Protein AF-A0A7Y4VNC3-F1 (afdb_monomer_lite)

pLDDT: mean 85.97, std 20.4, range [22.33, 98.94]

Radius of gyration: 49.37 Å; chains: 1; bounding box: 146×61×172 Å

Foldseek 3Di:
DDDDDDDDPDDDDDDDDDDDDDDDDDDDDDDDDDDDDDDDDDDDDDDPPPPDPDDDDFALLLLLLCLLLQLLLQFFQALLLLLLLLQLLLLQLLQLLCLDPAFFFRDFDQHHAHDPDSRLLSSLLSLLLSLLSQCVSCVVGNCNVVSNVSSVVSCVVSPHDNPPQACDDRGSNNNSNRSNVRSVVCVCVQQQVVVVPSDDDPDDFPFEADALPFFFQPRGPFLFFAHWHAFPWAAGQQGRTDPPRTDAARNLQLLSGDALFQDPVQWDWDDDPRDIQTAGVDPDAFQGFPDPSNVVLQVLLLLLLVLLLLLFLPPPDKDFQAQCQADPDDALDRPDRGDQAQPLPRHGIDTDIGRRNLVLLLLLQVLSQHNSGSHLLSVLVVVVSCLLPDPLAQQDFLQDDDGDDSSRSSSLLSNLSSSLLNVLSNNQSSQLSVSNGYWSLNNLSHLQVQAEDDDPVDFSHDVSHHHDDPPFKDFAAPVQCPVPHQCVVVCPDVRVRHRGIKGWGQQDCVQAPDQLAGGSGTGIDGSSNDAFQDASNPRERSTGPAADSSLQSQLLSQLQVCNGRSHQFRRSQKDKDKDAAQRHRDSHGGPNHIDINIGRGSVSVSVSSLVSCSSRRTYGSSNRSVSNVNSNVSSVSSSVQSVCSVRQQNFWAFQPPPLQAHASHTDDDPVRRQPDDRTHSHHQFPDSVDNQADQPHDAPAPPPHNRNSPPERWHWWAFQQPQQAAHAPHTDIHPRHDFNDDGTHRHHQFPDSPDNQQDQQHDAPEPPPHNRNSPQERWYWWAFQQPALAEHAPDIDIDPHHDFPPRGTHHYHQFDDSPDNQQDAPHDADPPQGNSNSPPDHRPDDPDDDDDDDDDDDDDDDDDDDDDDDDDYDDDDDDDDDDDDDDDD

Structure (mmCIF, N/CA/C/O backbone):
data_AF-A0A7Y4VNC3-F1
#
_entry.id   AF-A0A7Y4VNC3-F1
#
loop_
_atom_site.group_PDB
_atom_site.id
_atom_site.type_symbol
_atom_site.label_atom_id
_atom_site.label_alt_id
_atom_site.label_comp_id
_atom_site.label_asym_id
_atom_site.label_entity_id
_atom_site.label_seq_id
_atom_site.pdbx_PDB_ins_code
_atom_site.Cartn_x
_atom_site.Cartn_y
_atom_site.Cartn_z
_atom_site.occupancy
_atom_site.B_iso_or_equiv
_atom_site.auth_seq_id
_atom_site.auth_comp_id
_atom_site.auth_asym_id
_atom_site.auth_atom_id
_atom_site.pdbx_PDB_model_num
ATOM 1 N N . MET A 1 1 ? -27.528 17.529 -19.763 1.00 24.55 1 MET A N 1
ATOM 2 C CA . MET A 1 1 ? -28.792 16.781 -19.972 1.00 24.55 1 MET A CA 1
ATOM 3 C C . MET A 1 1 ? -28.430 15.311 -20.079 1.00 24.55 1 MET A C 1
ATOM 5 O O . MET A 1 1 ? -27.356 15.032 -20.592 1.00 24.55 1 MET A O 1
ATOM 9 N N . PHE A 1 2 ? -29.265 14.407 -19.570 1.00 22.33 2 PHE A N 1
ATOM 10 C CA . PHE A 1 2 ? -28.994 12.967 -19.600 1.00 22.33 2 PHE A CA 1
ATOM 11 C C . PHE A 1 2 ? -29.253 12.367 -20.986 1.00 22.33 2 PHE A C 1
ATOM 13 O O . PHE A 1 2 ? -30.272 12.679 -21.593 1.00 22.33 2 PHE A O 1
ATOM 20 N N . GLU A 1 3 ? -28.413 11.419 -21.394 1.00 24.31 3 GLU A N 1
ATOM 21 C CA . GLU A 1 3 ? -28.869 10.055 -21.694 1.00 24.31 3 GLU A CA 1
ATOM 22 C C . GLU A 1 3 ? -27.685 9.091 -21.522 1.00 24.31 3 GLU A C 1
ATOM 24 O O . GLU A 1 3 ? -26.582 9.361 -21.992 1.00 24.31 3 GLU A O 1
ATOM 29 N N . GLY A 1 4 ? -27.888 8.004 -20.775 1.00 24.67 4 GLY A N 1
ATOM 30 C CA . GLY A 1 4 ? -26.843 7.035 -20.436 1.00 24.67 4 GLY A CA 1
ATOM 31 C C . GLY A 1 4 ? -27.153 5.656 -21.007 1.00 24.67 4 GLY A C 1
ATOM 32 O O . GLY A 1 4 ? -28.317 5.280 -21.120 1.00 24.67 4 GLY A O 1
ATOM 33 N N . ASN A 1 5 ? -26.114 4.893 -21.350 1.00 24.11 5 ASN A N 1
ATOM 34 C CA . ASN A 1 5 ? -26.252 3.494 -21.754 1.00 24.11 5 ASN A CA 1
ATOM 35 C C . ASN A 1 5 ? -24.972 2.702 -21.434 1.00 24.11 5 ASN A C 1
ATOM 37 O O . ASN A 1 5 ? -24.007 2.714 -22.197 1.00 24.11 5 ASN A O 1
ATOM 41 N N . ARG A 1 6 ? -24.977 1.984 -20.306 1.00 30.58 6 ARG A N 1
ATOM 42 C CA . ARG A 1 6 ? -24.095 0.836 -20.049 1.00 30.58 6 ARG A CA 1
ATOM 43 C C . ARG A 1 6 ? -24.941 -0.264 -19.409 1.00 30.58 6 ARG A C 1
ATOM 45 O O . ARG A 1 6 ? -25.546 -0.045 -18.366 1.00 30.58 6 ARG A O 1
ATOM 52 N N . HIS A 1 7 ? -25.009 -1.423 -20.058 1.00 23.95 7 HIS A N 1
ATOM 53 C CA . HIS A 1 7 ? -25.652 -2.611 -19.499 1.00 23.95 7 HIS A CA 1
ATOM 54 C C . HIS A 1 7 ? -24.724 -3.282 -18.472 1.00 23.95 7 HIS A C 1
ATOM 56 O O . HIS A 1 7 ? -23.534 -3.420 -18.760 1.00 23.95 7 HIS A O 1
ATOM 62 N N . PRO A 1 8 ? -25.246 -3.763 -17.330 1.00 30.05 8 PRO A N 1
ATOM 63 C CA . PRO A 1 8 ? -24.545 -4.721 -16.488 1.00 30.05 8 PRO A CA 1
ATOM 64 C C . PRO A 1 8 ? -24.832 -6.159 -16.961 1.00 30.05 8 PRO A C 1
ATOM 66 O O . PRO A 1 8 ? -25.956 -6.644 -16.846 1.00 30.05 8 PRO A O 1
ATOM 69 N N . GLU A 1 9 ? -23.810 -6.863 -17.448 1.00 26.86 9 GLU A N 1
ATOM 70 C CA . GLU A 1 9 ? -23.831 -8.321 -17.642 1.00 26.86 9 GLU A CA 1
ATOM 71 C C . GLU A 1 9 ? -22.662 -8.963 -16.883 1.00 26.86 9 GLU A C 1
ATOM 73 O O . GLU A 1 9 ? -21.541 -8.932 -17.377 1.00 26.86 9 GLU A O 1
ATOM 78 N N . ALA A 1 10 ? -22.927 -9.532 -15.695 1.00 24.55 10 ALA A N 1
ATOM 79 C CA . ALA A 1 10 ? -22.166 -10.630 -15.062 1.00 24.55 10 ALA A CA 1
ATOM 80 C C . ALA A 1 10 ? -22.683 -10.928 -13.633 1.00 24.55 10 ALA A C 1
ATOM 82 O O . ALA A 1 10 ? -22.007 -10.653 -12.646 1.00 24.55 10 ALA A O 1
ATOM 83 N N . ALA A 1 11 ? -23.877 -11.514 -13.492 1.00 24.70 11 ALA A N 1
ATOM 84 C CA . ALA A 1 11 ? -24.346 -12.024 -12.198 1.00 24.70 11 ALA A CA 1
ATOM 85 C C . ALA A 1 11 ? -25.182 -13.307 -12.347 1.00 24.70 11 ALA A C 1
ATOM 87 O O . ALA A 1 11 ? -25.932 -13.463 -13.306 1.00 24.70 11 ALA A O 1
ATOM 88 N N . ALA A 1 12 ? -25.063 -14.197 -11.355 1.00 26.09 12 ALA A N 1
ATOM 89 C CA . ALA A 1 12 ? -25.867 -15.406 -11.141 1.00 26.09 12 ALA A CA 1
ATOM 90 C C . ALA A 1 12 ? -25.872 -16.494 -12.249 1.00 26.09 12 ALA A C 1
ATOM 92 O O . ALA A 1 12 ? -26.830 -16.647 -13.006 1.00 26.09 12 ALA A O 1
ATOM 93 N N . GLN A 1 13 ? -24.896 -17.409 -12.183 1.00 24.08 13 GLN A N 1
ATOM 94 C CA . GLN A 1 13 ? -25.158 -18.843 -12.404 1.00 24.08 13 GLN A CA 1
ATOM 95 C C . GLN A 1 13 ? -24.577 -19.682 -11.256 1.00 24.08 13 GLN A C 1
ATOM 97 O O . GLN A 1 13 ? -23.466 -20.199 -11.335 1.00 24.08 13 GLN A O 1
ATOM 102 N N . THR A 1 14 ? -25.343 -19.837 -10.176 1.00 28.67 14 THR A N 1
ATOM 103 C CA . THR A 1 14 ? -25.040 -20.791 -9.101 1.00 28.67 14 THR A CA 1
ATOM 104 C C . THR A 1 14 ? -25.665 -22.153 -9.413 1.00 28.67 14 THR A C 1
ATOM 106 O O . THR A 1 14 ? -26.882 -22.295 -9.538 1.00 28.67 14 THR A O 1
ATOM 109 N N . GLY A 1 15 ? -24.826 -23.181 -9.558 1.00 24.31 15 GLY A N 1
ATOM 110 C CA . GLY A 1 15 ? -25.277 -24.552 -9.803 1.00 24.31 15 GLY A CA 1
ATOM 111 C C . GLY A 1 15 ? -25.957 -25.153 -8.571 1.00 24.31 15 GLY A C 1
ATOM 112 O O . GLY A 1 15 ? -25.339 -25.278 -7.517 1.00 24.31 15 GLY A O 1
ATOM 113 N N . SER A 1 16 ? -27.225 -25.552 -8.695 1.00 25.28 16 SER A N 1
ATOM 114 C CA . SER A 1 16 ? -27.962 -26.176 -7.591 1.00 25.28 16 SER A CA 1
ATOM 115 C C . SER A 1 16 ? -27.508 -27.619 -7.347 1.00 25.28 16 SER A C 1
ATOM 117 O O . SER A 1 16 ? -27.632 -28.476 -8.223 1.00 25.28 16 SER A O 1
ATOM 119 N N . ILE A 1 17 ? -27.066 -27.903 -6.119 1.00 26.75 17 ILE A N 1
ATOM 120 C CA . ILE A 1 17 ? -27.063 -29.253 -5.545 1.00 26.75 17 ILE A CA 1
ATOM 121 C C . ILE A 1 17 ? -28.305 -29.358 -4.650 1.00 26.75 17 ILE A C 1
ATOM 123 O O . ILE A 1 17 ? -28.565 -28.483 -3.826 1.00 26.75 17 ILE A O 1
ATOM 127 N N . GLY A 1 18 ? -29.129 -30.380 -4.884 1.00 23.20 18 GLY A N 1
ATOM 128 C CA . GLY A 1 18 ? -30.509 -30.414 -4.391 1.00 23.20 18 GLY A CA 1
ATOM 129 C C . GLY A 1 18 ? -30.670 -30.808 -2.920 1.00 23.20 18 GLY A C 1
ATOM 130 O O . GLY A 1 18 ? -29.972 -31.689 -2.420 1.00 23.20 18 GLY A O 1
ATOM 131 N N . SER A 1 19 ? -31.673 -30.221 -2.260 1.00 26.14 19 SER A N 1
ATOM 132 C CA . SER A 1 19 ? -32.228 -30.727 -1.000 1.00 26.14 19 SER A CA 1
ATOM 133 C C . SER A 1 19 ? -33.442 -31.641 -1.244 1.00 26.14 19 SER A C 1
ATOM 135 O O . SER A 1 19 ? -33.963 -31.751 -2.358 1.00 26.14 19 SER A O 1
ATOM 137 N N . ILE A 1 20 ? -33.848 -32.374 -0.206 1.00 26.73 20 ILE A N 1
ATOM 138 C CA . ILE A 1 20 ? -34.813 -33.477 -0.300 1.00 26.73 20 ILE A CA 1
ATOM 139 C C . ILE A 1 20 ? -36.268 -32.979 -0.216 1.00 26.73 20 ILE A C 1
ATOM 141 O O . ILE A 1 20 ? -36.568 -31.931 0.345 1.00 26.73 20 ILE A O 1
ATOM 145 N N . GLN A 1 21 ? -37.166 -33.763 -0.815 1.00 26.50 21 GLN A N 1
ATOM 146 C CA . GLN A 1 21 ? -38.610 -33.543 -0.917 1.00 26.50 21 GLN A CA 1
ATOM 147 C C . GLN A 1 21 ? -39.299 -33.197 0.416 1.00 26.50 21 GLN A C 1
ATOM 149 O O . GLN A 1 21 ? -39.170 -33.943 1.383 1.00 26.50 21 GLN A O 1
ATOM 154 N N . ASP A 1 22 ? -40.210 -32.220 0.380 1.00 27.12 22 ASP A N 1
ATOM 155 C CA . ASP A 1 22 ? -41.501 -32.341 1.072 1.00 27.12 22 ASP A CA 1
ATOM 156 C C . ASP A 1 22 ? -42.637 -31.745 0.207 1.00 27.12 22 ASP A C 1
ATOM 158 O O . ASP A 1 22 ? -42.393 -31.042 -0.778 1.00 27.12 22 ASP A O 1
ATOM 162 N N . THR A 1 23 ? -43.892 -32.103 0.490 1.00 28.17 23 THR A N 1
ATOM 163 C CA . THR A 1 23 ? -45.003 -32.048 -0.473 1.00 28.17 23 THR A CA 1
ATOM 164 C C . THR A 1 23 ? -46.252 -31.324 0.047 1.00 28.17 23 THR A C 1
ATOM 166 O O . THR A 1 23 ? -47.123 -31.903 0.694 1.00 28.17 23 THR A O 1
ATOM 169 N N . ALA A 1 24 ? -46.432 -30.061 -0.356 1.00 28.58 24 ALA A N 1
ATOM 170 C CA . ALA A 1 24 ? -47.637 -29.277 -0.060 1.00 28.58 24 ALA A CA 1
ATOM 171 C C . ALA A 1 24 ? -48.370 -28.822 -1.340 1.00 28.58 24 ALA A C 1
ATOM 173 O O . ALA A 1 24 ? -47.910 -27.965 -2.090 1.00 28.58 24 ALA A O 1
ATOM 174 N N . ARG A 1 25 ? -49.560 -29.384 -1.598 1.00 29.80 25 ARG A N 1
ATOM 175 C CA . ARG A 1 25 ? -50.390 -29.049 -2.774 1.00 29.80 25 ARG A CA 1
ATOM 176 C C . ARG A 1 25 ? -51.212 -27.770 -2.564 1.00 29.80 25 ARG A C 1
ATOM 178 O O . ARG A 1 25 ? -52.065 -27.754 -1.678 1.00 29.80 25 ARG A O 1
ATOM 185 N N . ARG A 1 26 ? -51.160 -26.815 -3.504 1.00 29.42 26 ARG A N 1
ATOM 186 C CA . ARG A 1 26 ? -52.318 -25.957 -3.862 1.00 29.42 26 ARG A CA 1
ATOM 187 C C . ARG A 1 26 ? -52.455 -25.816 -5.386 1.00 29.42 26 ARG A C 1
ATOM 189 O O . ARG A 1 26 ? -51.503 -26.037 -6.124 1.00 29.42 26 ARG A O 1
ATOM 196 N N . ARG A 1 27 ? -53.685 -25.570 -5.859 1.00 30.06 27 ARG A N 1
ATOM 197 C CA . ARG A 1 27 ? -54.070 -25.562 -7.288 1.00 30.06 27 ARG A CA 1
ATOM 198 C C . ARG A 1 27 ? -54.079 -24.140 -7.880 1.00 30.06 27 ARG A C 1
ATOM 200 O O . ARG A 1 27 ? -54.350 -23.201 -7.133 1.00 30.06 27 ARG A O 1
ATOM 207 N N . PRO A 1 28 ? -53.874 -23.984 -9.204 1.00 32.22 28 PRO A N 1
ATOM 208 C CA . PRO A 1 28 ? -53.891 -22.686 -9.880 1.00 32.22 28 PRO A CA 1
ATOM 209 C C . PRO A 1 28 ? -55.312 -22.145 -10.128 1.00 32.22 28 PRO A C 1
ATOM 211 O O . PRO A 1 28 ? -56.303 -22.877 -10.055 1.00 32.22 28 PRO A O 1
ATOM 214 N N . ARG A 1 29 ? -55.391 -20.866 -10.518 1.00 29.77 29 ARG A N 1
ATOM 215 C CA . ARG A 1 29 ? -56.527 -20.271 -11.242 1.00 29.77 29 ARG A CA 1
ATOM 216 C C . ARG A 1 29 ? -56.027 -19.681 -12.561 1.00 29.77 29 ARG A C 1
ATOM 218 O O . ARG A 1 29 ? -55.052 -18.940 -12.560 1.00 29.77 29 ARG A O 1
ATOM 225 N N . ASN A 1 30 ? -56.721 -19.981 -13.657 1.00 28.50 30 ASN A N 1
ATOM 226 C CA . ASN A 1 30 ? -56.401 -19.452 -14.984 1.00 28.50 30 ASN A CA 1
ATOM 227 C C . ASN A 1 30 ? -57.133 -18.122 -15.243 1.00 28.50 30 ASN A C 1
ATOM 229 O O . ASN A 1 30 ? -58.303 -17.984 -14.889 1.00 28.50 30 ASN A O 1
ATOM 233 N N . GLY A 1 31 ? -56.469 -17.207 -15.951 1.00 26.42 31 GLY A N 1
ATOM 234 C CA . GLY A 1 31 ? -57.054 -16.080 -16.692 1.00 26.42 31 GLY A CA 1
ATOM 235 C C . GLY A 1 31 ? -56.472 -16.084 -18.112 1.00 26.42 31 GLY A C 1
ATOM 236 O O . GLY A 1 31 ? -55.357 -16.567 -18.296 1.00 26.42 31 GLY A O 1
ATOM 237 N N . VAL A 1 32 ? -57.233 -15.669 -19.134 1.00 29.08 32 VAL A N 1
ATOM 238 C CA . VAL A 1 32 ? -56.966 -16.083 -20.529 1.00 29.08 32 VAL A CA 1
ATOM 239 C C . VAL A 1 32 ? -57.102 -14.942 -21.550 1.00 29.08 32 VAL A C 1
ATOM 241 O O . VAL A 1 32 ? -58.185 -14.383 -21.686 1.00 29.08 32 VAL A O 1
ATOM 244 N N . ALA A 1 33 ? -56.043 -14.765 -22.362 1.00 28.47 33 ALA A N 1
ATOM 245 C CA . ALA A 1 33 ? -56.023 -14.141 -23.704 1.00 28.47 33 ALA A CA 1
ATOM 246 C C . ALA A 1 33 ? -56.312 -12.611 -23.792 1.00 28.47 33 ALA A C 1
ATOM 248 O O . ALA A 1 33 ? -56.729 -12.021 -22.798 1.00 28.47 33 ALA A O 1
ATOM 249 N N . PRO A 1 34 ? -56.110 -11.941 -24.961 1.00 37.88 34 PRO A N 1
ATOM 250 C CA . PRO A 1 34 ? -55.629 -12.439 -26.263 1.00 37.88 34 PRO A CA 1
ATOM 251 C C . PRO A 1 34 ? -54.383 -11.726 -26.846 1.00 37.88 34 PRO A C 1
ATOM 253 O O . PRO A 1 34 ? -53.958 -10.672 -26.386 1.00 37.88 34 PRO A O 1
ATOM 256 N N . GLY A 1 35 ? -53.788 -12.328 -27.886 1.00 27.44 35 GLY A N 1
ATOM 257 C CA . GLY A 1 35 ? -52.511 -11.898 -28.480 1.00 27.44 35 GLY A CA 1
ATOM 258 C C . GLY A 1 35 ? -52.586 -10.841 -29.597 1.00 27.44 35 GLY A C 1
ATOM 259 O O . GLY A 1 35 ? -53.646 -10.312 -29.930 1.00 27.44 35 GLY A O 1
ATOM 260 N N . ARG A 1 36 ? -51.428 -10.570 -30.221 1.00 28.95 36 ARG A N 1
ATOM 261 C CA . ARG A 1 36 ? -51.268 -9.713 -31.413 1.00 28.95 36 ARG A CA 1
ATOM 262 C C . ARG A 1 36 ? -50.468 -10.405 -32.526 1.00 28.95 36 ARG A C 1
ATOM 264 O O . ARG A 1 36 ? -49.797 -11.408 -32.309 1.00 28.95 36 ARG A O 1
ATOM 271 N N . VAL A 1 37 ? -50.604 -9.870 -33.738 1.00 28.20 37 VAL A N 1
ATOM 272 C CA . VAL A 1 37 ? -50.203 -10.495 -35.010 1.00 28.20 37 VAL A CA 1
ATOM 273 C C . VAL A 1 37 ? -48.730 -10.236 -35.346 1.00 28.20 37 VAL A C 1
ATOM 275 O O . VAL A 1 37 ? -48.290 -9.088 -35.329 1.00 28.20 37 VAL A O 1
ATOM 278 N N . ARG A 1 38 ? -47.987 -11.276 -35.756 1.00 26.34 38 ARG A N 1
ATOM 279 C CA . ARG A 1 38 ? -46.685 -11.115 -36.430 1.00 26.34 38 ARG A CA 1
ATOM 280 C C . ARG A 1 38 ? -46.893 -10.585 -37.854 1.00 26.34 38 ARG A C 1
ATOM 282 O O . ARG A 1 38 ? -47.507 -11.263 -38.673 1.00 26.34 38 ARG A O 1
ATOM 289 N N . ARG A 1 39 ? -46.324 -9.418 -38.170 1.00 26.80 39 ARG A N 1
ATOM 290 C CA . ARG A 1 39 ? -45.979 -9.040 -39.551 1.00 26.80 39 ARG A CA 1
ATOM 291 C C . ARG A 1 39 ? -44.503 -9.349 -39.773 1.00 26.80 39 ARG A C 1
ATOM 293 O O . ARG A 1 39 ? -43.682 -8.983 -38.941 1.00 26.80 39 ARG A O 1
ATOM 300 N N . VAL A 1 40 ? -44.180 -10.002 -40.885 1.00 28.06 40 VAL A N 1
ATOM 301 C CA . VAL A 1 40 ? -42.797 -10.132 -41.358 1.00 28.06 40 VAL A CA 1
ATOM 302 C C . VAL A 1 40 ? -42.492 -8.918 -42.229 1.00 28.06 40 VAL A C 1
ATOM 304 O O . VAL A 1 40 ? -43.261 -8.611 -43.139 1.00 28.06 40 VAL A O 1
ATOM 307 N N . VAL A 1 41 ? -41.382 -8.241 -41.948 1.00 28.94 41 VAL A N 1
ATOM 308 C CA . VAL A 1 41 ? -40.790 -7.225 -42.822 1.00 28.94 41 VAL A CA 1
ATOM 309 C C . VAL A 1 41 ? -39.348 -7.649 -43.057 1.00 28.94 41 VAL A C 1
ATOM 311 O O . VAL A 1 41 ? -38.546 -7.665 -42.129 1.00 28.94 41 VAL A O 1
ATOM 314 N N . THR A 1 42 ? -39.032 -8.039 -44.287 1.00 30.05 42 THR A N 1
ATOM 315 C CA . THR A 1 42 ? -37.656 -8.290 -44.721 1.00 30.05 42 THR A CA 1
ATOM 316 C C . THR A 1 42 ? -36.964 -6.952 -44.952 1.00 30.05 42 THR A C 1
ATOM 318 O O . THR A 1 42 ? -37.281 -6.266 -45.924 1.00 30.05 42 THR A O 1
ATOM 321 N N . LEU A 1 43 ? -36.034 -6.583 -44.071 1.00 28.20 43 LEU A N 1
ATOM 322 C CA . LEU A 1 43 ? -35.100 -5.487 -44.322 1.00 28.20 43 LEU A CA 1
ATOM 323 C C . LEU A 1 43 ? -33.849 -6.044 -45.008 1.00 28.20 43 LEU A C 1
ATOM 325 O O . LEU A 1 43 ? -33.238 -6.991 -44.514 1.00 28.20 43 LEU A O 1
ATOM 329 N N . THR A 1 44 ? -33.467 -5.455 -46.138 1.00 31.27 44 THR A N 1
ATOM 330 C CA . THR A 1 44 ? -32.206 -5.769 -46.816 1.00 31.27 44 THR A CA 1
ATOM 331 C C . THR A 1 44 ? -31.058 -5.146 -46.026 1.00 31.27 44 THR A C 1
ATOM 333 O O . THR A 1 44 ? -31.029 -3.929 -45.848 1.00 31.27 44 THR A O 1
ATOM 336 N N . GLY A 1 45 ? -30.129 -5.962 -45.527 1.00 28.61 45 GLY A N 1
ATOM 337 C CA . GLY A 1 45 ? -28.998 -5.475 -44.739 1.00 28.61 45 GLY A CA 1
ATOM 338 C C . GLY A 1 45 ? -27.973 -4.738 -45.600 1.00 28.61 45 GLY A C 1
ATOM 339 O O . GLY A 1 45 ? -27.351 -5.346 -46.466 1.00 28.61 45 GLY A O 1
ATOM 340 N N . VAL A 1 46 ? -27.766 -3.450 -45.325 1.00 31.81 46 VAL A N 1
ATOM 341 C CA . VAL A 1 46 ? -26.550 -2.728 -45.720 1.00 31.81 46 VAL A CA 1
ATOM 342 C C . VAL A 1 46 ? -25.591 -2.802 -44.538 1.00 31.81 46 VAL A C 1
ATOM 344 O O . VAL A 1 46 ? -25.937 -2.343 -43.449 1.00 31.81 46 VAL A O 1
ATOM 347 N N . LEU A 1 47 ? -24.397 -3.367 -44.732 1.00 31.30 47 LEU A N 1
ATOM 348 C CA . LEU A 1 47 ? -23.331 -3.254 -43.738 1.00 31.30 47 LEU A CA 1
ATOM 349 C C . LEU A 1 47 ? -22.793 -1.818 -43.763 1.00 31.30 47 LEU A C 1
ATOM 351 O O . LEU A 1 47 ? -21.946 -1.485 -44.588 1.00 31.30 47 LEU A O 1
ATOM 355 N N . LEU A 1 48 ? -23.252 -0.981 -42.831 1.00 31.83 48 LEU A N 1
ATOM 356 C CA . LEU A 1 48 ? -22.358 0.032 -42.281 1.00 31.83 48 LEU A CA 1
ATOM 357 C C . LEU A 1 48 ? -21.462 -0.677 -41.269 1.00 31.83 48 LEU A C 1
ATOM 359 O O . LEU A 1 48 ? -21.952 -1.208 -40.270 1.00 31.83 48 LEU A O 1
ATOM 363 N N . ALA A 1 49 ? -20.157 -0.677 -41.526 1.00 34.19 49 ALA A N 1
ATOM 364 C CA . ALA A 1 49 ? -19.174 -1.024 -40.516 1.00 34.19 49 ALA A CA 1
ATOM 365 C C . ALA A 1 49 ? -19.174 0.085 -39.455 1.00 34.19 49 ALA A C 1
ATOM 367 O O . ALA A 1 49 ? -18.532 1.120 -39.619 1.00 34.19 49 ALA A O 1
ATOM 368 N N . LEU A 1 50 ? -19.940 -0.115 -38.380 1.00 34.09 50 LEU A N 1
ATOM 369 C CA . LEU A 1 50 ? -19.809 0.688 -37.172 1.00 34.09 50 LEU A CA 1
ATOM 370 C C . LEU A 1 50 ? -18.461 0.347 -36.539 1.00 34.09 50 LEU A C 1
ATOM 372 O O . LEU A 1 50 ? -18.344 -0.622 -35.790 1.00 34.09 50 LEU A O 1
ATOM 376 N N . THR A 1 51 ? -17.447 1.153 -36.845 1.00 32.75 51 THR A N 1
ATOM 377 C CA . THR A 1 51 ? -16.216 1.215 -36.061 1.00 32.75 51 THR A CA 1
ATOM 378 C C . THR A 1 51 ? -16.581 1.722 -34.670 1.00 32.75 51 THR A C 1
ATOM 380 O O . THR A 1 51 ? -16.629 2.929 -34.424 1.00 32.75 51 THR A O 1
ATOM 383 N N . ALA A 1 52 ? -16.879 0.797 -33.758 1.00 34.28 52 ALA A N 1
ATOM 384 C CA . ALA A 1 52 ? -16.783 1.098 -32.340 1.00 34.28 52 ALA A CA 1
ATOM 385 C C . ALA A 1 52 ? -15.361 1.629 -32.079 1.00 34.28 52 ALA A C 1
ATOM 387 O O . ALA A 1 52 ? -14.416 1.084 -32.660 1.00 34.28 52 ALA A O 1
ATOM 388 N N . PRO A 1 53 ? -15.182 2.678 -31.258 1.00 31.75 53 PRO A N 1
ATOM 389 C CA . PRO A 1 53 ? -13.844 3.076 -30.856 1.00 31.75 53 PRO A CA 1
ATOM 390 C C . PRO A 1 53 ? -13.188 1.869 -30.189 1.00 31.75 53 PRO A C 1
ATOM 392 O O . PRO A 1 53 ? -13.774 1.267 -29.283 1.00 31.75 53 PRO A O 1
ATOM 395 N N . ALA A 1 54 ? -12.000 1.493 -30.660 1.00 34.75 54 ALA A N 1
ATOM 396 C CA . ALA A 1 54 ? -11.208 0.494 -29.969 1.00 34.75 54 ALA A CA 1
ATOM 397 C C . ALA A 1 54 ? -10.971 1.011 -28.547 1.00 34.75 54 ALA A C 1
ATOM 399 O O . ALA A 1 54 ? -10.439 2.107 -28.360 1.00 34.75 54 ALA A O 1
ATOM 400 N N . ARG A 1 55 ? -11.392 0.242 -27.540 1.00 38.72 55 ARG A N 1
ATOM 401 C CA . ARG A 1 55 ? -10.841 0.428 -26.201 1.00 38.72 55 ARG A CA 1
ATOM 402 C C . ARG A 1 55 ? -9.348 0.151 -26.318 1.00 38.72 55 ARG A C 1
ATOM 404 O O . ARG A 1 55 ? -8.988 -0.904 -26.837 1.00 38.72 55 ARG A O 1
ATOM 411 N N . ALA A 1 56 ? -8.518 1.077 -25.844 1.00 48.47 56 ALA A N 1
ATOM 412 C CA . ALA A 1 56 ? -7.123 0.767 -25.579 1.00 48.47 56 ALA A CA 1
ATOM 413 C C . ALA A 1 56 ? -7.082 -0.486 -24.692 1.00 48.47 56 ALA A C 1
ATOM 415 O O . ALA A 1 56 ? -7.845 -0.597 -23.724 1.00 48.47 56 ALA A O 1
ATOM 416 N N . GLN A 1 57 ? -6.272 -1.464 -25.085 1.00 75.44 57 GLN A N 1
ATOM 417 C CA . GLN A 1 57 ? -6.059 -2.649 -24.273 1.00 75.44 57 GLN A CA 1
ATOM 418 C C . GLN A 1 57 ? -5.164 -2.246 -23.102 1.00 75.44 57 GLN A C 1
ATOM 420 O O . GLN A 1 57 ? -4.154 -1.580 -23.303 1.00 75.44 57 GLN A O 1
ATOM 425 N N . HIS A 1 58 ? -5.555 -2.629 -21.888 1.00 93.50 58 HIS A N 1
ATOM 426 C CA . HIS A 1 58 ? -4.757 -2.381 -20.690 1.00 93.50 58 HIS A CA 1
ATOM 427 C C . HIS A 1 58 ? -3.384 -3.063 -20.831 1.00 93.50 58 HIS A C 1
ATOM 429 O O . HIS A 1 58 ? -3.279 -4.112 -21.476 1.00 93.50 58 HIS A O 1
ATOM 435 N N . SER A 1 59 ? -2.341 -2.478 -20.235 1.00 96.44 59 SER A N 1
ATOM 436 C CA . SER A 1 59 ? -0.981 -3.019 -20.328 1.00 96.44 59 SER A CA 1
ATOM 437 C C . SER A 1 59 ? -0.877 -4.437 -19.747 1.00 96.44 59 SER A C 1
ATOM 439 O O . SER A 1 59 ? -1.711 -4.866 -18.942 1.00 96.44 59 SER A O 1
ATOM 441 N N . ALA A 1 60 ? 0.177 -5.172 -20.117 1.00 97.44 60 ALA A N 1
ATOM 442 C CA . ALA A 1 60 ? 0.443 -6.489 -19.540 1.00 97.44 60 ALA A CA 1
ATOM 443 C C . ALA A 1 60 ? 0.567 -6.424 -18.005 1.00 97.44 60 ALA A C 1
ATOM 445 O O . ALA A 1 60 ? -0.021 -7.256 -17.314 1.00 97.44 60 ALA A O 1
ATOM 446 N N . ALA A 1 61 ? 1.250 -5.405 -17.469 1.00 98.38 61 ALA A N 1
ATOM 447 C CA . ALA A 1 61 ? 1.355 -5.178 -16.030 1.00 98.38 61 ALA A CA 1
ATOM 448 C C . ALA A 1 61 ? -0.021 -4.932 -15.384 1.00 98.38 61 ALA A C 1
ATOM 450 O O . ALA A 1 61 ? -0.373 -5.604 -14.415 1.00 98.38 61 ALA A O 1
ATOM 451 N N . ARG A 1 62 ? -0.843 -4.042 -15.957 1.00 97.81 62 ARG A N 1
ATOM 452 C CA . ARG A 1 62 ? -2.202 -3.714 -15.484 1.00 97.81 62 ARG A CA 1
ATOM 453 C C . ARG A 1 62 ? -3.133 -4.933 -15.465 1.00 97.81 62 ARG A C 1
ATOM 455 O O . ARG A 1 62 ? -3.863 -5.147 -14.497 1.00 97.81 62 ARG A O 1
ATOM 462 N N . GLU A 1 63 ? -3.078 -5.761 -16.506 1.00 98.06 63 GLU A N 1
ATOM 463 C CA . GLU A 1 63 ? -3.865 -6.998 -16.640 1.00 98.06 63 GLU A CA 1
ATOM 464 C C . GLU A 1 63 ? -3.430 -8.105 -15.658 1.00 98.06 63 GLU A C 1
ATOM 466 O O . GLU A 1 63 ? -4.278 -8.846 -15.139 1.00 98.06 63 GLU A O 1
ATOM 471 N N . TRP A 1 64 ? -2.126 -8.217 -15.368 1.00 98.62 64 TRP A N 1
ATOM 472 C CA . TRP A 1 64 ? -1.593 -9.141 -14.358 1.00 98.62 64 TRP A CA 1
ATOM 473 C C . TRP A 1 64 ? -1.763 -8.634 -12.923 1.00 98.62 64 TRP A C 1
ATOM 475 O O . TRP A 1 64 ? -1.974 -9.450 -12.022 1.00 98.62 64 TRP A O 1
ATOM 485 N N . ASN A 1 65 ? -1.779 -7.319 -12.705 1.00 98.62 65 ASN A N 1
ATOM 486 C CA . ASN A 1 65 ? -2.141 -6.719 -11.425 1.00 98.62 65 ASN A CA 1
ATOM 487 C C . ASN A 1 65 ? -3.592 -7.061 -11.042 1.00 98.62 65 ASN A C 1
ATOM 489 O O . ASN A 1 65 ? -3.827 -7.501 -9.919 1.00 98.62 65 ASN A O 1
ATOM 493 N N . GLU A 1 66 ? -4.552 -7.026 -11.977 1.00 97.56 66 GLU A N 1
ATOM 494 C CA . GLU A 1 66 ? -5.903 -7.540 -11.689 1.00 97.56 66 GLU A CA 1
ATOM 495 C C . GLU A 1 66 ? -5.932 -9.051 -11.428 1.00 97.56 66 GLU A C 1
ATOM 497 O O . GLU A 1 66 ? -6.749 -9.505 -10.627 1.00 97.56 66 GLU A O 1
ATOM 502 N N . GLN A 1 67 ? -5.047 -9.855 -12.039 1.00 98.12 67 GLN A N 1
ATOM 503 C CA . GLN A 1 67 ? -4.956 -11.280 -11.686 1.00 98.12 67 GLN A CA 1
ATOM 504 C C . GLN A 1 67 ? -4.472 -11.467 -10.242 1.00 98.12 67 GLN A C 1
ATOM 506 O O . GLN A 1 67 ? -5.023 -12.302 -9.523 1.00 98.12 67 GLN A O 1
ATOM 511 N N . LEU A 1 68 ? -3.492 -10.672 -9.803 1.00 98.44 68 LEU A N 1
ATOM 512 C CA . LEU A 1 68 ? -3.013 -10.651 -8.423 1.00 98.44 68 LEU A CA 1
ATOM 513 C C . LEU A 1 68 ? -4.102 -10.185 -7.452 1.00 98.44 68 LEU A C 1
ATOM 515 O O . LEU A 1 68 ? -4.429 -10.921 -6.524 1.00 98.44 68 LEU A O 1
ATOM 519 N N . LEU A 1 69 ? -4.706 -9.014 -7.673 1.00 97.06 69 LEU A N 1
ATOM 520 C CA . LEU A 1 69 ? -5.775 -8.490 -6.817 1.00 97.06 69 LEU A CA 1
ATOM 521 C C . LEU A 1 69 ? -6.950 -9.479 -6.756 1.00 97.06 69 LEU A C 1
ATOM 523 O O . LEU A 1 69 ? -7.422 -9.820 -5.675 1.00 97.06 69 LEU A O 1
ATOM 527 N N . SER A 1 70 ? -7.365 -10.048 -7.893 1.00 95.31 70 SER A N 1
ATOM 528 C CA . SER A 1 70 ? -8.393 -11.099 -7.953 1.00 95.31 70 SER A CA 1
ATOM 529 C C . SER A 1 70 ? -7.996 -12.412 -7.260 1.00 95.31 70 SER A C 1
ATOM 531 O O . SER A 1 70 ? -8.880 -13.187 -6.891 1.00 95.31 70 SER A O 1
ATOM 533 N N . ALA A 1 71 ? -6.704 -12.675 -7.051 1.00 96.12 71 ALA A N 1
ATOM 534 C CA . ALA A 1 71 ? -6.231 -13.798 -6.249 1.00 96.12 71 ALA A CA 1
ATOM 535 C C . ALA A 1 71 ? -6.208 -13.469 -4.748 1.00 96.12 71 ALA A C 1
ATOM 537 O O . ALA A 1 71 ? -6.662 -14.298 -3.963 1.00 96.12 71 ALA A O 1
ATOM 538 N N . ILE A 1 72 ? -5.785 -12.258 -4.355 1.00 95.56 72 ILE A N 1
ATOM 539 C CA . ILE A 1 72 ? -5.843 -11.774 -2.962 1.00 95.56 72 ILE A CA 1
ATOM 540 C C . ILE A 1 72 ? -7.292 -11.803 -2.452 1.00 95.56 72 ILE A C 1
ATOM 542 O O . ILE A 1 72 ? -7.558 -12.417 -1.423 1.00 95.56 72 ILE A O 1
ATOM 546 N N . ARG A 1 73 ? -8.245 -11.289 -3.247 1.00 92.19 73 ARG A N 1
ATOM 547 C CA . ARG A 1 73 ? -9.704 -11.318 -2.987 1.00 92.19 73 ARG A CA 1
ATOM 548 C C . ARG A 1 73 ? -10.306 -12.719 -2.783 1.00 92.19 73 ARG A C 1
ATOM 550 O O . ARG A 1 73 ? -11.486 -12.829 -2.460 1.00 92.19 73 ARG A O 1
ATOM 557 N N . ARG A 1 74 ? -9.540 -13.789 -3.029 1.00 91.69 74 ARG A N 1
ATOM 558 C CA . ARG A 1 74 ? -9.937 -15.202 -2.869 1.00 91.69 74 ARG A CA 1
ATOM 559 C C . ARG A 1 74 ? -9.010 -15.975 -1.920 1.00 91.69 74 ARG A C 1
ATOM 561 O O . ARG A 1 74 ? -9.121 -17.197 -1.824 1.00 91.69 74 ARG A O 1
ATOM 568 N N . ASP A 1 75 ? -8.081 -15.284 -1.267 1.00 92.44 75 ASP A N 1
ATOM 569 C CA . ASP A 1 75 ? -7.123 -15.846 -0.321 1.00 92.44 75 ASP A CA 1
ATOM 570 C C . ASP A 1 75 ? -7.468 -15.470 1.126 1.00 92.44 75 ASP A C 1
ATOM 572 O O . ASP A 1 75 ? -8.388 -14.686 1.366 1.00 92.44 75 ASP A O 1
ATOM 576 N N . PHE A 1 76 ? -6.749 -16.037 2.097 1.00 89.25 76 PHE A N 1
ATOM 577 C CA . PHE A 1 76 ? -6.856 -15.628 3.496 1.00 89.25 76 PHE A CA 1
ATOM 578 C C . PHE A 1 76 ? -6.461 -14.160 3.695 1.00 89.25 76 PHE A C 1
ATOM 580 O O . PHE A 1 76 ? -5.441 -13.729 3.166 1.00 89.25 76 PHE A O 1
ATOM 587 N N . ALA A 1 77 ? -7.178 -13.428 4.547 1.00 86.44 77 ALA A N 1
ATOM 588 C CA . ALA A 1 77 ? -6.902 -12.021 4.844 1.00 86.44 77 ALA A CA 1
ATOM 589 C C . ALA A 1 77 ? -5.569 -11.833 5.607 1.00 86.44 77 ALA A C 1
ATOM 591 O O . ALA A 1 77 ? -5.519 -11.877 6.840 1.00 86.44 77 ALA A O 1
ATOM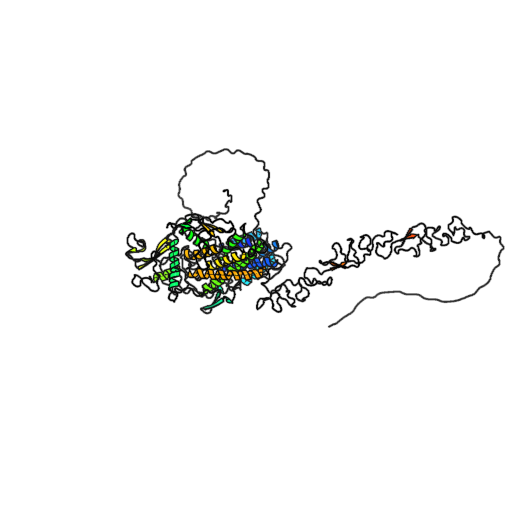 592 N N . ARG A 1 78 ? -4.469 -11.643 4.865 1.00 90.31 78 ARG A N 1
ATOM 593 C CA . ARG A 1 78 ? -3.089 -11.583 5.386 1.00 90.31 78 ARG A CA 1
ATOM 594 C C . ARG A 1 78 ? -2.351 -10.327 4.883 1.00 90.31 78 ARG A C 1
ATOM 596 O O . ARG A 1 78 ? -1.522 -10.439 3.983 1.00 90.31 78 ARG A O 1
ATOM 603 N N . PRO A 1 79 ? -2.631 -9.124 5.422 1.00 93.19 79 PRO A N 1
ATOM 604 C CA . PRO A 1 79 ? -2.185 -7.857 4.826 1.00 93.19 79 PRO A CA 1
ATOM 605 C C . PRO A 1 79 ? -0.660 -7.737 4.661 1.00 93.19 79 PRO A C 1
ATOM 607 O O . PRO A 1 79 ? -0.207 -7.262 3.628 1.00 93.19 79 PRO A O 1
ATOM 610 N N . THR A 1 80 ? 0.131 -8.240 5.612 1.00 96.88 80 THR A N 1
ATOM 611 C CA . THR A 1 80 ? 1.604 -8.317 5.532 1.00 96.88 80 THR A CA 1
ATOM 612 C C . THR A 1 80 ? 2.090 -9.176 4.365 1.00 96.88 80 THR A C 1
ATOM 614 O O . THR A 1 80 ? 2.900 -8.742 3.548 1.00 96.88 80 THR A O 1
ATOM 617 N N . VAL A 1 81 ? 1.535 -10.384 4.237 1.00 97.00 81 VAL A N 1
ATOM 618 C CA . VAL A 1 81 ? 1.817 -11.311 3.131 1.00 97.00 81 VAL A CA 1
ATOM 619 C C . VAL A 1 81 ? 1.372 -10.717 1.790 1.00 97.00 81 VAL A C 1
ATOM 621 O O . VAL A 1 81 ? 2.030 -10.940 0.777 1.00 97.00 81 VAL A O 1
ATOM 624 N N . HIS A 1 82 ? 0.283 -9.943 1.758 1.00 97.00 82 HIS A N 1
ATOM 625 C CA . HIS A 1 82 ? -0.236 -9.339 0.529 1.00 97.00 82 HIS A CA 1
ATOM 626 C C . HIS A 1 82 ? 0.503 -8.074 0.087 1.00 97.00 82 HIS A C 1
ATOM 628 O O . HIS A 1 82 ? 0.768 -7.962 -1.107 1.00 97.00 82 HIS A O 1
ATOM 634 N N . ALA A 1 83 ? 0.926 -7.200 1.006 1.00 98.31 83 ALA A N 1
ATOM 635 C CA . ALA A 1 83 ? 1.848 -6.100 0.704 1.00 98.31 83 ALA A CA 1
ATOM 636 C C . ALA A 1 83 ? 3.151 -6.632 0.079 1.00 98.31 83 ALA A C 1
ATOM 638 O O . ALA A 1 83 ? 3.554 -6.207 -1.002 1.00 98.31 83 ALA A O 1
ATOM 639 N N . ARG A 1 84 ? 3.728 -7.674 0.688 1.00 98.12 84 ARG A N 1
ATOM 640 C CA . ARG A 1 84 ? 4.898 -8.387 0.163 1.00 98.12 84 ARG A CA 1
ATOM 641 C C . ARG A 1 84 ? 4.645 -9.077 -1.180 1.00 98.12 84 ARG A C 1
ATOM 643 O O . ARG A 1 84 ? 5.510 -9.062 -2.049 1.00 98.12 84 ARG A O 1
ATOM 650 N N . ASN A 1 85 ? 3.474 -9.690 -1.378 1.00 98.25 85 ASN A N 1
ATOM 651 C CA . ASN A 1 85 ? 3.117 -10.283 -2.671 1.00 98.25 85 ASN A CA 1
ATOM 652 C C . ASN A 1 85 ? 3.053 -9.215 -3.770 1.00 98.25 85 ASN A C 1
ATOM 654 O O . ASN A 1 85 ? 3.616 -9.453 -4.833 1.00 98.25 85 ASN A O 1
ATOM 658 N N . LEU A 1 86 ? 2.429 -8.060 -3.494 1.00 98.75 86 LEU A N 1
ATOM 659 C CA . LEU A 1 86 ? 2.409 -6.897 -4.388 1.00 98.75 86 LEU A CA 1
ATOM 660 C C . LEU A 1 86 ? 3.842 -6.465 -4.728 1.00 98.75 86 LEU A C 1
ATOM 662 O O . LEU A 1 86 ? 4.175 -6.387 -5.907 1.00 98.75 86 LEU A O 1
ATOM 666 N N . PHE A 1 87 ? 4.719 -6.317 -3.730 1.00 98.81 87 PHE A N 1
ATOM 667 C CA . PHE A 1 87 ? 6.122 -5.934 -3.937 1.00 98.81 87 PHE A CA 1
ATOM 668 C C . PHE A 1 87 ? 6.897 -6.927 -4.795 1.00 98.81 87 PHE A C 1
ATOM 670 O O . PHE A 1 87 ? 7.444 -6.550 -5.829 1.00 98.81 87 PHE A O 1
ATOM 677 N N . HIS A 1 88 ? 6.848 -8.213 -4.459 1.00 98.69 88 HIS A N 1
ATOM 678 C CA . HIS A 1 88 ? 7.547 -9.245 -5.221 1.00 98.69 88 HIS A CA 1
ATOM 679 C C . HIS A 1 88 ? 7.029 -9.372 -6.662 1.00 98.69 88 HIS A C 1
ATOM 681 O O . HIS A 1 88 ? 7.802 -9.693 -7.561 1.00 98.69 88 HIS A O 1
ATOM 687 N N . THR A 1 89 ? 5.744 -9.106 -6.914 1.00 98.81 89 THR A N 1
ATOM 688 C CA . THR A 1 89 ? 5.230 -9.029 -8.289 1.00 98.81 89 THR A CA 1
ATOM 689 C C . THR A 1 89 ? 5.617 -7.745 -9.010 1.00 98.81 89 THR A C 1
ATOM 691 O O . THR A 1 89 ? 5.902 -7.806 -10.199 1.00 98.81 89 THR A O 1
ATOM 694 N N . SER A 1 90 ? 5.665 -6.600 -8.329 1.00 98.88 90 SER A N 1
ATOM 695 C CA . SER A 1 90 ? 6.075 -5.336 -8.945 1.00 98.88 90 SER A CA 1
ATOM 696 C C . SER A 1 90 ? 7.547 -5.354 -9.334 1.00 98.88 90 SER A C 1
ATOM 698 O O . SER A 1 90 ? 7.857 -4.992 -10.460 1.00 98.88 90 SER A O 1
ATOM 700 N N . VAL A 1 91 ? 8.420 -5.886 -8.471 1.00 98.81 91 VAL A N 1
ATOM 701 C CA . VAL A 1 91 ? 9.820 -6.215 -8.797 1.00 98.81 91 VAL A CA 1
ATOM 702 C C . VAL A 1 91 ? 9.895 -7.109 -10.036 1.00 98.81 91 VAL A C 1
ATOM 704 O O . VAL A 1 91 ? 10.608 -6.797 -10.978 1.00 98.81 91 VAL A O 1
ATOM 707 N N . ALA A 1 92 ? 9.101 -8.182 -10.098 1.00 98.88 92 ALA A N 1
ATOM 708 C CA . ALA A 1 92 ? 9.115 -9.087 -11.247 1.00 98.88 92 ALA A CA 1
ATOM 709 C C . ALA A 1 92 ? 8.630 -8.445 -12.560 1.00 98.88 92 ALA A C 1
ATOM 711 O O . ALA A 1 92 ? 9.081 -8.834 -13.636 1.00 98.88 92 ALA A O 1
ATOM 712 N N . MET A 1 93 ? 7.690 -7.499 -12.484 1.00 98.88 93 MET A N 1
ATOM 713 C CA . MET A 1 93 ? 7.219 -6.739 -13.646 1.00 98.88 93 MET A CA 1
ATOM 714 C C . MET A 1 93 ? 8.208 -5.642 -14.051 1.00 98.88 93 MET A C 1
ATOM 716 O O . MET A 1 93 ? 8.346 -5.363 -15.238 1.00 98.88 93 MET A O 1
ATOM 720 N N . TRP A 1 94 ? 8.897 -5.058 -13.071 1.00 98.81 94 TRP A N 1
ATOM 721 C CA . TRP A 1 94 ? 9.934 -4.055 -13.252 1.00 98.81 94 TRP A CA 1
ATOM 722 C C . TRP A 1 94 ? 11.190 -4.644 -13.898 1.00 98.81 94 TRP A C 1
ATOM 724 O O . TRP A 1 94 ? 11.577 -4.188 -14.968 1.00 98.81 94 TRP A O 1
ATOM 734 N N . ASP A 1 95 ? 11.754 -5.720 -13.343 1.00 98.75 95 ASP A N 1
ATOM 735 C CA . ASP A 1 95 ? 12.932 -6.400 -13.900 1.00 98.75 95 ASP A CA 1
ATOM 736 C C . ASP A 1 95 ? 12.666 -6.883 -15.339 1.00 98.75 95 ASP A C 1
ATOM 738 O O . ASP A 1 95 ? 13.508 -6.744 -16.221 1.00 98.75 95 ASP A O 1
ATOM 742 N N . ALA A 1 96 ? 11.449 -7.369 -15.616 1.00 98.75 96 ALA A N 1
ATOM 743 C CA . ALA A 1 96 ? 11.018 -7.782 -16.954 1.00 98.75 96 ALA A CA 1
ATOM 744 C C . ALA A 1 96 ? 10.814 -6.617 -17.946 1.00 98.75 96 ALA A C 1
ATOM 746 O O . ALA A 1 96 ? 10.701 -6.861 -19.150 1.00 98.75 96 ALA A O 1
ATOM 747 N N . TRP A 1 97 ? 10.739 -5.375 -17.457 1.00 98.69 97 TRP A N 1
ATOM 748 C CA . TRP A 1 97 ? 10.642 -4.156 -18.261 1.00 98.69 97 TRP A CA 1
ATOM 749 C C . TRP A 1 97 ? 12.018 -3.503 -18.465 1.00 98.69 97 TRP A C 1
ATOM 751 O O . TRP A 1 97 ? 12.387 -3.206 -19.606 1.00 98.69 97 TRP A O 1
ATOM 761 N N . ALA A 1 98 ? 12.781 -3.354 -17.377 1.00 97.94 98 ALA A N 1
ATOM 762 C CA . ALA A 1 98 ? 14.113 -2.751 -17.321 1.00 97.94 98 ALA A CA 1
ATOM 763 C C . ALA A 1 98 ? 15.190 -3.595 -18.023 1.00 97.94 98 ALA A C 1
ATOM 765 O O . ALA A 1 98 ? 16.126 -3.039 -18.586 1.00 97.94 98 ALA A O 1
ATOM 766 N N . ALA A 1 99 ? 15.026 -4.922 -18.100 1.00 97.19 99 ALA A N 1
ATOM 767 C CA . ALA A 1 99 ? 15.910 -5.782 -18.893 1.00 97.19 99 ALA A CA 1
ATOM 768 C C . ALA A 1 99 ? 15.996 -5.377 -20.381 1.00 97.19 99 ALA A C 1
ATOM 770 O O . ALA A 1 99 ? 17.013 -5.643 -21.013 1.00 97.19 99 ALA A O 1
ATOM 771 N N . TYR A 1 100 ? 14.956 -4.731 -20.927 1.00 97.31 100 TYR A N 1
ATOM 772 C CA . TYR A 1 100 ? 14.913 -4.203 -22.302 1.00 97.31 100 TYR A CA 1
ATOM 773 C C . TYR A 1 100 ? 15.028 -2.672 -22.365 1.00 97.31 100 TYR A C 1
ATOM 775 O O . TYR A 1 100 ? 14.672 -2.071 -23.377 1.00 97.31 100 TYR A O 1
ATOM 783 N N . ASP A 1 101 ? 15.431 -2.031 -21.269 1.00 95.44 101 ASP A N 1
ATOM 784 C CA . ASP A 1 101 ? 15.652 -0.590 -21.198 1.00 95.44 101 ASP A CA 1
ATOM 785 C C . ASP A 1 101 ? 17.154 -0.283 -21.192 1.00 95.44 101 ASP A C 1
ATOM 787 O O . ASP A 1 101 ? 17.929 -1.028 -20.592 1.00 95.44 101 ASP A O 1
ATOM 791 N N . SER A 1 102 ? 17.552 0.801 -21.862 1.00 88.00 102 SER A N 1
ATOM 792 C CA . SER A 1 102 ? 18.955 1.223 -21.993 1.00 88.00 102 SER A CA 1
ATOM 793 C C . SER A 1 102 ? 19.393 2.236 -20.933 1.00 88.00 102 SER A C 1
ATOM 795 O O . SER A 1 102 ? 20.490 2.773 -21.022 1.00 88.00 102 SER A O 1
ATOM 797 N N . VAL A 1 103 ? 18.529 2.546 -19.962 1.00 89.81 103 VAL A N 1
ATOM 798 C CA . VAL A 1 103 ? 18.844 3.428 -18.829 1.00 89.81 103 VAL A CA 1
ATOM 799 C C . VAL A 1 103 ? 18.485 2.729 -17.524 1.00 89.81 103 VAL A C 1
ATOM 801 O O . VAL A 1 103 ? 19.339 2.548 -16.666 1.00 89.81 103 VAL A O 1
ATOM 804 N N . ALA A 1 104 ? 17.236 2.286 -17.389 1.00 92.81 104 ALA A N 1
ATOM 805 C CA . ALA A 1 104 ? 16.690 1.855 -16.108 1.00 92.81 104 ALA A CA 1
ATOM 806 C C . ALA A 1 104 ? 17.384 0.619 -15.498 1.00 92.81 104 ALA A C 1
ATOM 808 O O . ALA A 1 104 ? 17.727 -0.337 -16.191 1.00 92.81 104 ALA A O 1
ATOM 809 N N . ASP A 1 105 ? 17.511 0.591 -14.177 1.00 91.75 105 ASP A N 1
ATOM 810 C CA . ASP A 1 105 ? 18.146 -0.479 -13.412 1.00 91.75 105 ASP A CA 1
ATOM 811 C C . ASP A 1 105 ? 17.187 -1.604 -13.017 1.00 91.75 105 ASP A C 1
ATOM 813 O O . ASP A 1 105 ? 16.039 -1.383 -12.635 1.00 91.75 105 ASP A O 1
ATOM 817 N N . THR A 1 106 ? 17.692 -2.836 -13.023 1.00 93.94 106 THR A N 1
ATOM 818 C CA . THR A 1 106 ? 16.996 -4.019 -12.483 1.00 93.94 106 THR A CA 1
ATOM 819 C C . THR A 1 106 ? 17.159 -4.099 -10.960 1.00 93.94 106 THR A C 1
ATOM 821 O O . THR A 1 106 ? 18.208 -3.736 -10.432 1.00 93.94 106 THR A O 1
ATOM 824 N N . TYR A 1 107 ? 16.137 -4.585 -10.247 1.00 94.44 107 TYR A N 1
ATOM 825 C CA . TYR A 1 107 ? 16.104 -4.644 -8.779 1.00 94.44 107 TYR A CA 1
ATOM 826 C C . TYR A 1 107 ? 16.642 -5.963 -8.198 1.00 94.44 107 TYR A C 1
ATOM 828 O O . TYR A 1 107 ? 17.328 -5.934 -7.178 1.00 94.44 107 TYR A O 1
ATOM 836 N N . LEU A 1 108 ? 16.311 -7.121 -8.791 1.00 93.62 108 LEU A N 1
ATOM 837 C CA . LEU A 1 108 ? 16.686 -8.435 -8.233 1.00 93.62 108 LEU A CA 1
ATOM 838 C C . LEU A 1 108 ? 17.229 -9.428 -9.268 1.00 93.62 108 LEU A C 1
ATOM 840 O O . LEU A 1 108 ? 18.095 -10.243 -8.943 1.00 93.62 108 LEU A O 1
ATOM 844 N N . HIS A 1 109 ? 16.694 -9.423 -10.487 1.00 94.31 109 HIS A N 1
ATOM 845 C CA . HIS A 1 109 ? 17.186 -10.252 -11.585 1.00 94.31 109 HIS A CA 1
ATOM 846 C C . HIS A 1 109 ? 17.958 -9.388 -12.581 1.00 94.31 109 HIS A C 1
ATOM 848 O O . HIS A 1 109 ? 17.385 -8.829 -13.516 1.00 94.31 109 HIS A O 1
ATOM 854 N N . HIS A 1 110 ? 19.265 -9.282 -12.357 1.00 90.19 110 HIS A N 1
ATOM 855 C CA . HIS A 1 110 ? 20.161 -8.465 -13.169 1.00 90.19 110 HIS A CA 1
ATOM 856 C C . HIS A 1 110 ? 20.512 -9.173 -14.486 1.00 90.19 110 HIS A C 1
ATOM 858 O O . HIS A 1 110 ? 21.382 -10.041 -14.540 1.00 90.19 110 HIS A O 1
ATOM 864 N N . GLU A 1 111 ? 19.783 -8.833 -15.549 1.00 89.19 111 GLU A N 1
ATOM 865 C CA . GLU A 1 111 ? 19.998 -9.329 -16.910 1.00 89.19 111 GLU A CA 1
ATOM 866 C C . GLU A 1 111 ? 19.551 -8.267 -17.925 1.00 89.19 111 GLU A C 1
ATOM 868 O O . GLU A 1 111 ? 18.446 -7.736 -17.813 1.00 89.19 111 GLU A O 1
ATOM 873 N N . ARG A 1 112 ? 20.388 -7.985 -18.930 1.00 89.44 112 ARG A N 1
ATOM 874 C CA . ARG A 1 112 ? 20.039 -7.154 -20.095 1.00 89.44 112 ARG A CA 1
ATOM 875 C C . ARG A 1 112 ? 19.642 -8.049 -21.274 1.00 89.44 112 ARG A C 1
ATOM 877 O O . ARG A 1 112 ? 20.207 -9.127 -21.463 1.00 89.44 112 ARG A O 1
ATOM 884 N N . ALA A 1 113 ? 18.660 -7.622 -22.063 1.00 93.50 113 ALA A N 1
ATOM 885 C CA . ALA A 1 113 ? 18.089 -8.386 -23.166 1.00 93.50 113 ALA A CA 1
ATOM 886 C C . ALA A 1 113 ? 17.638 -7.472 -24.317 1.00 93.50 113 ALA A C 1
ATOM 888 O O . ALA A 1 113 ? 17.092 -6.394 -24.103 1.00 93.50 113 ALA A O 1
ATOM 889 N N . THR A 1 114 ? 17.798 -7.938 -25.555 1.00 93.00 114 THR A N 1
ATOM 890 C CA . THR A 1 114 ? 17.354 -7.233 -26.767 1.00 93.00 114 THR A CA 1
ATOM 891 C C . THR A 1 114 ? 16.216 -7.986 -27.460 1.00 93.00 114 THR A C 1
ATOM 893 O O . THR A 1 114 ? 16.066 -9.203 -27.315 1.00 93.00 114 THR A O 1
ATOM 896 N N . ALA A 1 115 ? 15.371 -7.266 -28.204 1.00 94.94 115 ALA A N 1
ATOM 897 C CA . ALA A 1 115 ? 14.275 -7.847 -28.980 1.00 94.94 115 ALA A CA 1
ATOM 898 C C . ALA A 1 115 ? 13.897 -6.951 -30.178 1.00 94.94 115 ALA A C 1
ATOM 900 O O . ALA A 1 115 ? 13.877 -5.734 -30.018 1.00 94.94 115 ALA A O 1
ATOM 901 N N . PRO A 1 116 ? 13.507 -7.514 -31.343 1.00 93.44 116 PRO A N 1
ATOM 902 C CA . PRO A 1 116 ? 12.991 -6.727 -32.474 1.00 93.44 116 PRO A CA 1
ATOM 903 C C . PRO A 1 116 ? 11.652 -6.020 -32.200 1.00 93.44 116 PRO A C 1
ATOM 905 O O . PRO A 1 116 ? 11.299 -5.074 -32.895 1.00 93.44 116 PRO A O 1
ATOM 908 N N . ASP A 1 117 ? 10.898 -6.492 -31.204 1.00 96.69 117 ASP A N 1
ATOM 909 C CA . ASP A 1 117 ? 9.700 -5.846 -30.663 1.00 96.69 117 ASP A CA 1
ATOM 910 C C . ASP A 1 117 ? 9.825 -5.848 -29.134 1.00 96.69 117 ASP A C 1
ATOM 912 O O . ASP A 1 117 ? 9.559 -6.853 -28.466 1.00 96.69 117 ASP A O 1
ATOM 916 N N . ILE A 1 118 ? 10.318 -4.730 -28.596 1.00 96.56 118 ILE A N 1
ATOM 917 C CA . ILE A 1 118 ? 10.596 -4.553 -27.166 1.00 96.56 118 ILE A CA 1
ATOM 918 C C . ILE A 1 118 ? 9.309 -4.623 -26.338 1.00 96.56 118 ILE A C 1
ATOM 920 O O . ILE A 1 118 ? 9.297 -5.265 -25.292 1.00 96.56 118 ILE A O 1
ATOM 924 N N . GLU A 1 119 ? 8.201 -4.041 -26.798 1.00 95.12 119 GLU A N 1
ATOM 925 C CA . GLU A 1 119 ? 6.960 -4.018 -26.014 1.00 95.12 119 GLU A CA 1
ATOM 926 C C . GLU A 1 119 ? 6.267 -5.391 -25.996 1.00 95.12 119 GLU A C 1
ATOM 928 O O . GLU A 1 119 ? 5.764 -5.812 -24.949 1.00 95.12 119 GLU A O 1
ATOM 933 N N . ALA A 1 120 ? 6.316 -6.155 -27.095 1.00 96.88 120 ALA A N 1
ATOM 934 C CA . ALA A 1 120 ? 5.878 -7.552 -27.090 1.00 96.88 120 ALA A CA 1
ATOM 935 C C . ALA A 1 120 ? 6.776 -8.444 -26.212 1.00 96.88 120 ALA A C 1
ATOM 937 O O . ALA A 1 120 ? 6.266 -9.324 -25.509 1.00 96.88 120 ALA A O 1
ATOM 938 N N . ALA A 1 121 ? 8.093 -8.207 -26.211 1.00 98.38 121 ALA A N 1
ATOM 939 C CA . ALA A 1 121 ? 9.043 -8.929 -25.368 1.00 98.38 121 ALA A CA 1
ATOM 940 C C . ALA A 1 121 ? 8.838 -8.629 -23.874 1.00 98.38 121 ALA A C 1
ATOM 942 O O . ALA A 1 121 ? 8.702 -9.561 -23.078 1.00 98.38 121 ALA A O 1
ATOM 943 N N . ARG A 1 122 ? 8.703 -7.352 -23.497 1.00 98.38 122 ARG A N 1
ATOM 944 C CA . ARG A 1 122 ? 8.328 -6.918 -22.141 1.00 98.38 122 ARG A CA 1
ATOM 945 C C . ARG A 1 122 ? 7.013 -7.573 -21.705 1.00 98.38 122 ARG A C 1
ATOM 947 O O . ARG A 1 122 ? 6.952 -8.165 -20.628 1.00 98.38 122 ARG A O 1
ATOM 954 N N . ALA A 1 123 ? 5.981 -7.562 -22.555 1.00 98.38 123 ALA A N 1
ATOM 955 C CA . ALA A 1 123 ? 4.689 -8.187 -22.262 1.00 98.38 123 ALA A CA 1
ATOM 956 C C . ALA A 1 123 ? 4.763 -9.718 -22.063 1.00 98.38 123 ALA A C 1
ATOM 958 O O . ALA A 1 123 ? 4.095 -10.248 -21.165 1.00 98.38 123 ALA A O 1
ATOM 959 N N . GLU A 1 124 ? 5.581 -10.435 -22.845 1.00 98.69 124 GLU A N 1
ATOM 960 C CA . GLU A 1 124 ? 5.788 -11.878 -22.669 1.00 98.69 124 GLU A CA 1
ATOM 961 C C . GLU A 1 124 ? 6.605 -12.178 -21.400 1.00 98.69 124 GLU A C 1
ATOM 963 O O . GLU A 1 124 ? 6.169 -12.994 -20.582 1.00 98.69 124 GLU A O 1
ATOM 968 N N . SER A 1 125 ? 7.728 -11.486 -21.181 1.00 98.81 125 SER A N 1
ATOM 969 C CA . SER A 1 125 ? 8.573 -11.634 -19.985 1.00 98.81 125 SER A CA 1
ATOM 970 C C . SER A 1 125 ? 7.784 -11.390 -18.697 1.00 98.81 125 SER A C 1
ATOM 972 O O . SER A 1 125 ? 7.782 -12.247 -17.808 1.00 98.81 125 SER A O 1
ATOM 974 N N . ILE A 1 126 ? 7.017 -10.293 -18.636 1.00 98.94 126 ILE A N 1
ATOM 975 C CA . ILE A 1 126 ? 6.080 -9.987 -17.543 1.00 98.94 126 ILE A CA 1
ATOM 976 C C . ILE A 1 126 ? 5.088 -11.137 -17.339 1.00 98.94 126 ILE A C 1
ATOM 978 O O . ILE A 1 126 ? 4.858 -11.570 -16.209 1.00 98.94 126 ILE A O 1
ATOM 982 N N . SER A 1 127 ? 4.510 -11.664 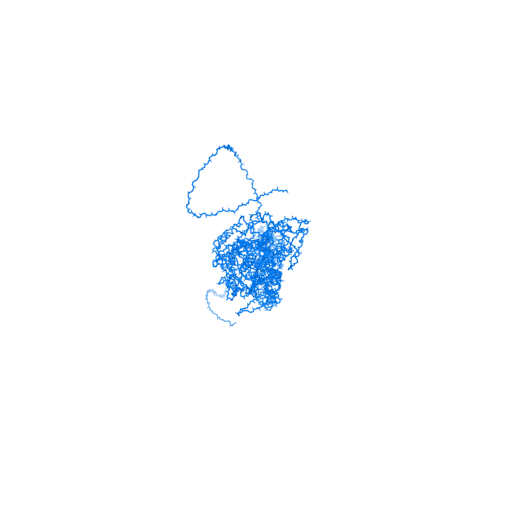-18.421 1.00 98.88 127 SER A N 1
ATOM 983 C CA . SER A 1 127 ? 3.471 -12.694 -18.332 1.00 98.88 127 SER A CA 1
ATOM 984 C C . SER A 1 127 ? 3.994 -14.034 -17.829 1.00 98.88 127 SER A C 1
ATOM 986 O O . SER A 1 127 ? 3.350 -14.668 -16.989 1.00 98.88 127 SER A O 1
ATOM 988 N N . PHE A 1 128 ? 5.177 -14.457 -18.282 1.00 98.88 128 PHE A N 1
ATOM 989 C CA . PHE A 1 128 ? 5.822 -15.655 -17.752 1.00 98.88 128 PHE A CA 1
ATOM 990 C C . PHE A 1 128 ? 6.271 -15.458 -16.300 1.00 98.88 128 PHE A C 1
ATOM 992 O O . PHE A 1 128 ? 6.014 -16.346 -15.484 1.00 98.88 128 PHE A O 1
ATOM 999 N N . ALA A 1 129 ? 6.833 -14.299 -15.939 1.00 98.94 129 ALA A N 1
ATOM 1000 C CA . ALA A 1 129 ? 7.220 -14.010 -14.560 1.00 98.94 129 ALA A CA 1
ATOM 1001 C C . ALA A 1 129 ? 6.012 -14.061 -13.605 1.00 98.94 129 ALA A C 1
ATOM 1003 O O . ALA A 1 129 ? 5.980 -14.853 -12.654 1.00 98.94 129 ALA A O 1
ATOM 1004 N N . MET A 1 130 ? 4.964 -13.293 -13.918 1.00 98.88 130 MET A N 1
ATOM 1005 C CA . MET A 1 130 ? 3.745 -13.193 -13.113 1.00 98.88 130 MET A CA 1
ATOM 1006 C C . MET A 1 130 ? 3.019 -14.531 -12.982 1.00 98.88 130 MET A C 1
ATOM 1008 O O . MET A 1 130 ? 2.673 -14.929 -11.871 1.00 98.88 130 MET A O 1
ATOM 1012 N N . TYR A 1 131 ? 2.838 -15.284 -14.071 1.00 98.88 131 TYR A N 1
ATOM 1013 C CA . TYR A 1 131 ? 2.177 -16.591 -14.012 1.00 98.88 131 TYR A CA 1
ATOM 1014 C C . TYR A 1 131 ? 2.893 -17.574 -13.066 1.00 98.88 131 TYR A C 1
ATOM 1016 O O . TYR A 1 131 ? 2.238 -18.304 -12.315 1.00 98.88 131 TYR A O 1
ATOM 1024 N N . ARG A 1 132 ? 4.234 -17.605 -13.077 1.00 98.81 132 ARG A N 1
ATOM 1025 C CA . ARG A 1 132 ? 5.028 -18.504 -12.220 1.00 98.81 132 ARG A CA 1
ATOM 1026 C C . ARG A 1 132 ? 4.954 -18.075 -10.754 1.00 98.81 132 ARG A C 1
ATOM 1028 O O . ARG A 1 132 ? 4.653 -18.911 -9.902 1.00 98.81 132 ARG A O 1
ATOM 1035 N N . ILE A 1 133 ? 5.154 -16.784 -10.474 1.00 98.81 133 ILE A N 1
ATOM 1036 C CA . ILE A 1 133 ? 5.098 -16.228 -9.113 1.00 98.81 133 ILE A CA 1
ATOM 1037 C C . ILE A 1 133 ? 3.697 -16.406 -8.523 1.00 98.81 133 ILE A C 1
ATOM 1039 O O . ILE A 1 133 ? 3.566 -16.948 -7.429 1.00 98.81 133 ILE A O 1
ATOM 1043 N N . LEU A 1 134 ? 2.636 -16.035 -9.246 1.00 98.81 134 LEU A N 1
ATOM 1044 C CA . LEU A 1 134 ? 1.264 -16.143 -8.745 1.00 98.81 134 LEU A CA 1
ATOM 1045 C C . LEU A 1 134 ? 0.849 -17.599 -8.486 1.00 98.81 134 LEU A C 1
ATOM 1047 O O . LEU A 1 134 ? 0.189 -17.869 -7.480 1.00 98.81 134 LEU A O 1
ATOM 1051 N N . ARG A 1 135 ? 1.267 -18.566 -9.319 1.00 98.50 135 ARG A N 1
ATOM 1052 C CA . ARG A 1 135 ? 1.018 -19.985 -9.007 1.00 98.50 135 ARG A CA 1
ATOM 1053 C C . ARG A 1 135 ? 1.800 -20.466 -7.785 1.00 98.50 135 ARG A C 1
ATOM 1055 O O . ARG A 1 135 ? 1.258 -21.257 -7.026 1.00 98.50 135 ARG A O 1
ATOM 1062 N N . HIS A 1 136 ? 3.014 -19.967 -7.550 1.00 98.06 136 HIS A N 1
ATOM 1063 C CA . HIS A 1 136 ? 3.771 -20.266 -6.329 1.00 98.06 136 HIS A CA 1
ATOM 1064 C C . HIS A 1 136 ? 3.110 -19.658 -5.075 1.00 98.06 136 HIS A C 1
ATOM 1066 O O . HIS A 1 136 ? 2.754 -20.396 -4.157 1.00 98.06 136 HIS A O 1
ATOM 1072 N N . ARG A 1 137 ? 2.856 -18.339 -5.050 1.00 96.81 137 ARG A N 1
ATOM 1073 C CA . ARG A 1 137 ? 2.318 -17.629 -3.867 1.00 96.81 137 ARG A CA 1
ATOM 1074 C C . ARG A 1 137 ? 0.930 -18.124 -3.440 1.00 96.81 137 ARG A C 1
ATOM 1076 O O . ARG A 1 137 ? 0.672 -18.251 -2.246 1.00 96.81 137 ARG A O 1
ATOM 1083 N N . PHE A 1 138 ? 0.045 -18.426 -4.395 1.00 97.25 138 PHE A N 1
ATOM 1084 C CA . PHE A 1 138 ? -1.341 -18.831 -4.117 1.00 97.25 138 PHE A CA 1
ATOM 1085 C C . PHE A 1 138 ? -1.557 -20.357 -4.083 1.00 97.25 138 PHE A C 1
ATOM 1087 O O . PHE A 1 138 ? -2.701 -20.807 -4.006 1.00 97.25 138 PHE A O 1
ATOM 1094 N N . ALA A 1 139 ? -0.495 -21.173 -4.079 1.00 96.75 139 ALA A N 1
ATOM 1095 C CA . ALA A 1 139 ? -0.593 -22.639 -4.082 1.00 96.75 139 ALA A CA 1
ATOM 1096 C C . ALA A 1 139 ? -1.353 -23.236 -2.879 1.00 96.75 139 ALA A C 1
ATOM 1098 O O . ALA A 1 139 ? -1.948 -24.308 -2.995 1.00 96.75 139 ALA A O 1
ATOM 1099 N N . THR A 1 140 ? -1.346 -22.551 -1.731 1.00 92.81 140 THR A N 1
ATOM 1100 C CA . THR A 1 140 ? -2.059 -22.946 -0.499 1.00 92.81 140 THR A CA 1
ATOM 1101 C C . THR A 1 140 ? -3.350 -22.153 -0.256 1.00 92.81 140 THR A C 1
ATOM 1103 O O . THR A 1 140 ? -3.955 -22.268 0.810 1.00 92.81 140 THR A O 1
ATOM 1106 N N . SER A 1 141 ? -3.782 -21.355 -1.235 1.00 93.69 141 SER A N 1
ATOM 1107 C CA . SER A 1 141 ? -4.931 -20.460 -1.112 1.00 93.69 141 SER A CA 1
ATOM 1108 C C . SER A 1 141 ? -6.277 -21.204 -1.144 1.00 93.69 141 SER A C 1
ATOM 1110 O O . SER A 1 141 ? -6.449 -22.097 -1.979 1.00 93.69 141 SER A O 1
ATOM 1112 N N . PRO A 1 142 ? -7.284 -20.811 -0.338 1.00 92.06 142 PRO A N 1
ATOM 1113 C CA . PRO A 1 142 ? -8.658 -21.309 -0.467 1.00 92.06 142 PRO A CA 1
ATOM 1114 C C . PRO A 1 142 ? -9.220 -21.160 -1.891 1.00 92.06 142 PRO A C 1
ATOM 1116 O O . PRO A 1 142 ? -9.887 -22.060 -2.404 1.00 92.06 142 PRO A O 1
ATOM 1119 N N . GLY A 1 143 ? -8.893 -20.052 -2.563 1.00 93.25 143 GLY A N 1
ATOM 1120 C CA . GLY A 1 143 ? -9.308 -19.743 -3.929 1.00 93.25 143 GLY A CA 1
ATOM 1121 C C . GLY A 1 143 ? -8.488 -20.391 -5.047 1.00 93.25 143 GLY A C 1
ATOM 1122 O O . GLY A 1 143 ? -8.785 -20.127 -6.216 1.00 93.25 143 GLY A O 1
ATOM 1123 N N . VAL A 1 144 ? -7.475 -21.214 -4.732 1.00 96.56 144 VAL A N 1
ATOM 1124 C CA . VAL A 1 144 ? -6.424 -21.656 -5.675 1.00 96.56 144 VAL A CA 1
ATOM 1125 C C . VAL A 1 144 ? -6.964 -22.150 -7.020 1.00 96.56 144 VAL A C 1
ATOM 1127 O O . VAL A 1 144 ? -6.456 -21.747 -8.061 1.00 96.56 144 VAL A O 1
ATOM 1130 N N . ALA A 1 145 ? -8.041 -22.943 -7.032 1.00 97.44 145 ALA A N 1
ATOM 1131 C CA . ALA A 1 145 ? -8.617 -23.494 -8.262 1.00 97.44 145 ALA A CA 1
ATOM 1132 C C . ALA A 1 145 ? -9.197 -22.424 -9.210 1.00 97.44 145 ALA A C 1
ATOM 1134 O O . ALA A 1 145 ? -9.085 -22.560 -10.428 1.00 97.44 145 ALA A O 1
ATOM 1135 N N . LEU A 1 146 ? -9.797 -21.357 -8.668 1.00 96.75 146 LEU A N 1
ATOM 1136 C CA . LEU A 1 146 ? -10.346 -20.248 -9.457 1.00 96.75 146 LEU A CA 1
ATOM 1137 C C . LEU A 1 146 ? -9.240 -19.297 -9.920 1.00 96.75 146 LEU A C 1
ATOM 1139 O O . LEU A 1 146 ? -9.236 -18.878 -11.075 1.00 96.75 146 LEU A O 1
ATOM 1143 N N . SER A 1 147 ? -8.281 -18.992 -9.043 1.00 97.50 147 SER A N 1
ATOM 1144 C CA . SER A 1 147 ? -7.134 -18.142 -9.378 1.00 97.50 147 SER A CA 1
ATOM 1145 C C . SER A 1 147 ? -6.262 -18.791 -10.456 1.00 97.50 147 SER A C 1
ATOM 1147 O O . SER A 1 147 ? -5.981 -18.159 -11.469 1.00 97.50 147 SER A O 1
ATOM 1149 N N . TYR A 1 148 ? -5.953 -20.085 -10.328 1.00 98.31 148 TYR A N 1
ATOM 1150 C CA . TYR A 1 148 ? -5.236 -20.855 -11.350 1.00 98.31 148 TYR A CA 1
ATOM 1151 C C . TYR A 1 148 ? -5.952 -20.840 -12.704 1.00 98.31 148 TYR A C 1
ATOM 1153 O O . TYR A 1 148 ? -5.311 -20.549 -13.709 1.00 98.31 148 TYR A O 1
ATOM 1161 N N . ALA A 1 149 ? -7.268 -21.084 -12.737 1.00 98.25 149 ALA A N 1
ATOM 1162 C CA . ALA A 1 149 ? -8.044 -21.018 -13.976 1.00 98.25 149 ALA A CA 1
ATOM 1163 C C . ALA A 1 149 ? -8.022 -19.612 -14.613 1.00 98.25 149 ALA A C 1
ATOM 1165 O O . ALA A 1 149 ? -7.989 -19.501 -15.837 1.00 98.25 149 ALA A O 1
ATOM 1166 N N . SER A 1 150 ? -7.984 -18.551 -13.797 1.00 98.06 150 SER A N 1
ATOM 1167 C CA . SER A 1 150 ? -7.818 -17.161 -14.248 1.00 98.06 150 SER A CA 1
ATOM 1168 C C . SER A 1 150 ? -6.441 -16.927 -14.886 1.00 98.06 150 SER A C 1
ATOM 1170 O O . SER A 1 150 ? -6.355 -16.369 -15.978 1.00 98.06 150 SER A O 1
ATOM 1172 N N . PHE A 1 151 ? -5.364 -17.411 -14.256 1.00 98.50 151 PHE A N 1
ATOM 1173 C CA . PHE A 1 151 ? -3.993 -17.270 -14.769 1.00 98.50 151 PHE A CA 1
ATOM 1174 C C . PHE A 1 151 ? -3.774 -18.088 -16.054 1.00 98.50 151 PHE A C 1
ATOM 1176 O O . PHE A 1 151 ? -3.158 -17.604 -17.003 1.00 98.50 151 PHE A O 1
ATOM 1183 N N . ASP A 1 152 ? -4.311 -19.312 -16.102 1.00 98.44 152 ASP A N 1
ATOM 1184 C CA . ASP A 1 152 ? -4.305 -20.167 -17.294 1.00 98.44 152 ASP A CA 1
ATOM 1185 C C . ASP A 1 152 ? -5.070 -19.498 -18.453 1.00 98.44 152 ASP A C 1
ATOM 1187 O O . ASP A 1 152 ? -4.580 -19.467 -19.583 1.00 98.44 152 ASP A O 1
ATOM 1191 N N . ALA A 1 153 ? -6.227 -18.885 -18.175 1.00 98.00 153 ALA A N 1
ATOM 1192 C CA . ALA A 1 153 ? -6.985 -18.123 -19.166 1.00 98.00 153 ALA A CA 1
ATOM 1193 C C . ALA A 1 153 ? -6.260 -16.845 -19.632 1.00 98.00 153 ALA A C 1
ATOM 1195 O O . ALA A 1 153 ? -6.323 -16.527 -20.818 1.00 98.00 153 ALA A O 1
ATOM 1196 N N . LYS A 1 154 ? -5.542 -16.137 -18.745 1.00 97.81 154 LYS A N 1
ATOM 1197 C CA . LYS A 1 154 ? -4.764 -14.934 -19.097 1.00 97.81 154 LYS A CA 1
ATOM 1198 C C . LYS A 1 154 ? -3.611 -15.256 -20.054 1.00 97.81 154 LYS A C 1
ATOM 1200 O O . LYS A 1 154 ? -3.460 -14.572 -21.061 1.00 97.81 154 LYS A O 1
ATOM 1205 N N . MET A 1 155 ? -2.870 -16.343 -19.810 1.00 98.38 155 MET A N 1
ATOM 1206 C CA . MET A 1 155 ? -1.832 -16.811 -20.743 1.00 98.38 155 MET A CA 1
ATOM 1207 C C . MET A 1 155 ? -2.420 -17.151 -22.121 1.00 98.38 155 MET A C 1
ATOM 1209 O O . MET A 1 155 ? -1.870 -16.740 -23.138 1.00 98.38 155 MET A O 1
ATOM 1213 N N . VAL A 1 156 ? -3.577 -17.825 -22.165 1.00 97.69 156 VAL A N 1
ATOM 1214 C CA . VAL A 1 156 ? -4.277 -18.129 -23.427 1.00 97.69 156 VAL A CA 1
ATOM 1215 C C . VAL A 1 156 ? -4.799 -16.862 -24.123 1.00 97.69 156 VAL A C 1
ATOM 1217 O O . VAL A 1 156 ? -4.728 -16.790 -25.347 1.00 97.69 156 VAL A O 1
ATOM 1220 N N . GLN A 1 157 ? -5.275 -15.852 -23.382 1.00 96.38 157 GLN A N 1
ATOM 1221 C CA . GLN A 1 157 ? -5.713 -14.561 -23.938 1.00 96.38 157 GLN A CA 1
ATOM 1222 C C . GLN A 1 157 ? -4.570 -13.834 -24.662 1.00 96.38 157 GLN A C 1
ATOM 1224 O O . GLN A 1 157 ? -4.802 -13.249 -25.717 1.00 96.38 157 GLN A O 1
ATOM 1229 N N . PHE A 1 158 ? -3.351 -13.888 -24.119 1.00 95.75 158 PHE A N 1
ATOM 1230 C CA . PHE A 1 158 ? -2.157 -13.302 -24.737 1.00 95.75 158 PHE A CA 1
ATOM 1231 C C . PHE A 1 158 ? -1.445 -14.243 -25.733 1.00 95.75 158 PHE A C 1
ATOM 1233 O O . PHE A 1 158 ? -0.450 -13.862 -26.338 1.00 95.75 158 PHE A O 1
ATOM 1240 N N . GLY A 1 159 ? -1.953 -15.464 -25.943 1.00 97.44 159 GLY A N 1
ATOM 1241 C CA . GLY A 1 159 ? -1.390 -16.442 -26.884 1.00 97.44 159 GLY A CA 1
ATOM 1242 C C . GLY A 1 159 ? -0.163 -17.217 -26.378 1.00 97.44 159 GLY A C 1
ATOM 1243 O O . GLY A 1 159 ? 0.392 -18.026 -27.123 1.00 97.44 159 GLY A O 1
ATOM 1244 N N . TYR A 1 160 ? 0.248 -17.023 -25.123 1.00 97.88 160 TYR A N 1
ATOM 1245 C CA . TYR A 1 160 ? 1.469 -17.601 -24.563 1.00 97.88 160 TYR A CA 1
ATOM 1246 C C . TYR A 1 160 ? 1.298 -19.061 -24.115 1.00 97.88 160 TYR A C 1
ATOM 1248 O O . TYR A 1 160 ? 0.351 -19.434 -23.416 1.00 97.88 160 TYR A O 1
ATOM 1256 N N . ASN A 1 161 ? 2.277 -19.907 -24.451 1.00 96.56 161 ASN A N 1
ATOM 1257 C CA . ASN A 1 161 ? 2.300 -21.307 -24.030 1.00 96.56 161 ASN A CA 1
ATOM 1258 C C . ASN A 1 161 ? 2.778 -21.443 -22.573 1.00 96.56 161 ASN A C 1
ATOM 1260 O O . ASN A 1 161 ? 3.970 -21.600 -22.304 1.00 96.56 161 ASN A O 1
ATOM 1264 N N . SER A 1 162 ? 1.842 -21.456 -21.624 1.00 95.75 162 SER A N 1
ATOM 1265 C CA . SER A 1 162 ? 2.146 -21.512 -20.186 1.00 95.75 162 SER A CA 1
ATOM 1266 C C . SER A 1 162 ? 2.923 -22.764 -19.725 1.00 95.75 162 SER A C 1
ATOM 1268 O O . SER A 1 162 ? 3.518 -22.758 -18.637 1.00 95.75 162 SER A O 1
ATOM 1270 N N . ALA A 1 163 ? 2.991 -23.811 -20.559 1.00 97.12 163 ALA A N 1
ATOM 1271 C CA . ALA A 1 163 ? 3.800 -25.012 -20.338 1.00 97.12 163 ALA A CA 1
ATOM 1272 C C . ALA A 1 163 ? 5.295 -24.850 -20.702 1.00 97.12 163 ALA A C 1
ATOM 1274 O O . ALA A 1 163 ? 6.082 -25.751 -20.419 1.00 97.12 163 ALA A O 1
ATOM 1275 N N . PHE A 1 164 ? 5.718 -23.727 -21.298 1.00 98.06 164 PHE A N 1
ATOM 1276 C CA . PHE A 1 164 ? 7.135 -23.445 -21.562 1.00 98.06 164 PHE A CA 1
ATOM 1277 C C . PHE A 1 164 ? 7.865 -23.021 -20.275 1.00 98.06 164 PHE A C 1
ATOM 1279 O O . PHE A 1 164 ? 7.801 -21.866 -19.858 1.00 98.06 164 PHE A O 1
ATOM 1286 N N . THR A 1 165 ? 8.557 -23.958 -19.624 1.00 97.88 165 THR A N 1
ATOM 1287 C CA . THR A 1 165 ? 9.267 -23.736 -18.346 1.00 97.88 165 THR A CA 1
ATOM 1288 C C . THR A 1 165 ? 10.792 -23.642 -18.488 1.00 97.88 165 THR A C 1
ATOM 1290 O O . THR A 1 165 ? 11.501 -23.885 -17.514 1.00 97.88 165 THR A O 1
ATOM 1293 N N . SER A 1 166 ? 11.327 -23.373 -19.686 1.00 97.88 166 SER A N 1
ATOM 1294 C CA . SER A 1 166 ? 12.781 -23.230 -19.863 1.00 97.88 166 SER A CA 1
ATOM 1295 C C . SER A 1 166 ? 13.273 -21.927 -19.241 1.00 97.88 166 SER A C 1
ATOM 1297 O O . SER A 1 166 ? 12.714 -20.870 -19.521 1.00 97.88 166 SER A O 1
ATOM 1299 N N . THR A 1 167 ? 14.349 -21.997 -18.464 1.00 97.56 167 THR A N 1
ATOM 1300 C CA . THR A 1 167 ? 15.174 -20.847 -18.054 1.00 97.56 167 THR A CA 1
ATOM 1301 C C . THR A 1 167 ? 16.404 -20.665 -18.952 1.00 97.56 167 THR A C 1
ATOM 1303 O O . THR A 1 167 ? 17.215 -19.778 -18.706 1.00 97.56 167 THR A O 1
ATOM 1306 N N . VAL A 1 168 ? 16.562 -21.495 -19.989 1.00 96.31 168 VAL A N 1
ATOM 1307 C CA . VAL A 1 168 ? 17.697 -21.485 -20.925 1.00 96.31 168 VAL A CA 1
ATOM 1308 C C . VAL A 1 168 ? 17.281 -20.847 -22.250 1.00 96.31 168 VAL A C 1
ATOM 1310 O O . VAL A 1 168 ? 16.232 -21.203 -22.796 1.00 96.31 168 VAL A O 1
ATOM 1313 N N . GLY A 1 169 ? 18.138 -19.964 -22.772 1.00 93.12 169 GLY A N 1
ATOM 1314 C CA . GLY A 1 169 ? 17.956 -19.236 -24.029 1.00 93.12 169 GLY A CA 1
ATOM 1315 C C . GLY A 1 169 ? 17.447 -17.803 -23.843 1.00 93.12 169 GLY A C 1
ATOM 1316 O O . GLY A 1 169 ? 16.958 -17.432 -22.774 1.00 93.12 169 GLY A O 1
ATOM 1317 N N . ASN A 1 170 ? 17.556 -17.012 -24.910 1.00 93.75 170 ASN A N 1
ATOM 1318 C CA . ASN A 1 170 ? 17.359 -15.557 -24.897 1.00 93.75 170 ASN A CA 1
ATOM 1319 C C . ASN A 1 170 ? 15.912 -15.153 -25.257 1.00 93.75 170 ASN A C 1
ATOM 1321 O O . ASN A 1 170 ? 15.664 -14.024 -25.663 1.00 93.75 170 ASN A O 1
ATOM 1325 N N . THR A 1 171 ? 14.944 -16.074 -25.170 1.00 97.62 171 THR A N 1
ATOM 1326 C CA . THR A 1 171 ? 13.536 -15.739 -25.433 1.00 97.62 171 THR A CA 1
ATOM 1327 C C . THR A 1 171 ? 12.927 -14.983 -24.246 1.00 97.62 171 THR A C 1
ATOM 1329 O O . THR A 1 171 ? 13.271 -15.296 -23.101 1.00 97.62 171 THR A O 1
ATOM 1332 N N . PRO A 1 172 ? 11.971 -14.060 -24.466 1.00 98.50 172 PRO A N 1
ATOM 1333 C CA . PRO A 1 172 ? 11.322 -13.331 -23.373 1.00 98.50 172 PRO A CA 1
ATOM 1334 C C . PRO A 1 172 ? 10.631 -14.273 -22.374 1.00 98.50 172 PRO A C 1
ATOM 1336 O O . PRO A 1 172 ? 10.818 -14.180 -21.162 1.00 98.50 172 PRO A O 1
ATOM 1339 N N . ALA A 1 173 ? 9.954 -15.313 -22.873 1.00 98.56 173 ALA A N 1
ATOM 1340 C CA . ALA A 1 173 ? 9.422 -16.387 -22.033 1.00 98.56 173 ALA A CA 1
ATOM 1341 C C . ALA A 1 173 ? 10.466 -17.073 -21.119 1.00 98.56 173 ALA A C 1
ATOM 1343 O O . ALA A 1 173 ? 10.114 -17.559 -20.041 1.00 98.56 173 ALA A O 1
ATOM 1344 N N . ALA A 1 174 ? 11.740 -17.145 -21.527 1.00 98.69 174 ALA A N 1
ATOM 1345 C CA . ALA A 1 174 ? 12.816 -17.718 -20.718 1.00 98.69 174 ALA A CA 1
ATOM 1346 C C . ALA A 1 174 ? 13.366 -16.718 -19.688 1.00 98.69 174 ALA A C 1
ATOM 1348 O O . ALA A 1 174 ? 13.594 -17.119 -18.546 1.00 98.69 174 ALA A O 1
ATOM 1349 N N . LEU A 1 175 ? 13.482 -15.433 -20.047 1.00 98.69 175 LEU A N 1
ATOM 1350 C CA . LEU A 1 175 ? 13.776 -14.340 -19.112 1.00 98.69 175 LEU A CA 1
ATOM 1351 C C . LEU A 1 175 ? 12.710 -14.263 -18.007 1.00 98.69 175 LEU A C 1
ATOM 1353 O O . LEU A 1 175 ? 13.040 -14.348 -16.827 1.00 98.69 175 LEU A O 1
ATOM 1357 N N . GLY A 1 176 ? 11.422 -14.246 -18.363 1.00 98.81 176 GLY A N 1
ATOM 1358 C CA . GLY A 1 176 ? 10.325 -14.268 -17.387 1.00 98.81 176 GLY A CA 1
ATOM 1359 C C . GLY A 1 176 ? 10.359 -15.491 -16.456 1.00 98.81 176 GLY A C 1
ATOM 1360 O O . GLY A 1 176 ? 10.098 -15.378 -15.257 1.00 98.81 176 GLY A O 1
ATOM 1361 N N . ASN A 1 177 ? 10.756 -16.666 -16.965 1.00 98.88 177 ASN A N 1
ATOM 1362 C CA . ASN A 1 177 ? 10.988 -17.848 -16.127 1.00 98.88 177 ASN A CA 1
ATOM 1363 C C . ASN A 1 177 ? 12.202 -17.683 -15.179 1.00 98.88 177 ASN A C 1
ATOM 1365 O O . ASN A 1 177 ? 12.154 -18.217 -14.069 1.00 98.88 177 ASN A O 1
ATOM 1369 N N . ARG A 1 178 ? 13.269 -16.972 -15.585 1.00 98.75 178 ARG A N 1
ATOM 1370 C CA . ARG A 1 178 ? 14.442 -16.667 -14.737 1.00 98.75 178 ARG A CA 1
ATOM 1371 C C . ARG A 1 178 ? 14.095 -15.666 -13.630 1.00 98.75 178 ARG A C 1
ATOM 1373 O O . ARG A 1 178 ? 14.293 -15.994 -12.461 1.00 98.75 178 ARG A O 1
ATOM 1380 N N . ILE A 1 179 ? 13.459 -14.544 -13.972 1.00 98.88 179 ILE A N 1
ATOM 1381 C CA . ILE A 1 179 ? 12.988 -13.519 -13.019 1.00 98.88 179 ILE A CA 1
ATOM 1382 C C . ILE A 1 179 ? 12.083 -14.150 -11.949 1.00 98.88 179 ILE A C 1
ATOM 1384 O O . ILE A 1 179 ? 12.279 -13.946 -10.751 1.00 98.88 179 ILE A O 1
ATOM 1388 N N . ALA A 1 180 ? 11.131 -15.001 -12.351 1.00 98.88 180 ALA A N 1
ATOM 1389 C CA . ALA A 1 180 ? 10.296 -15.725 -11.394 1.00 98.88 180 ALA A CA 1
ATOM 1390 C C . ALA A 1 180 ? 11.092 -16.637 -10.452 1.00 98.88 180 ALA A C 1
ATOM 1392 O O . ALA A 1 180 ? 10.750 -16.737 -9.273 1.00 98.88 180 ALA A O 1
ATOM 1393 N N . ALA A 1 181 ? 12.137 -17.309 -10.943 1.00 98.75 181 ALA A N 1
ATOM 1394 C CA . ALA A 1 181 ? 12.988 -18.148 -10.107 1.00 98.75 181 ALA A CA 1
ATOM 1395 C C . ALA A 1 181 ? 13.771 -17.310 -9.081 1.00 98.75 181 ALA A C 1
ATOM 1397 O O . ALA A 1 181 ? 13.811 -17.695 -7.911 1.00 98.75 181 ALA A O 1
ATOM 1398 N N . ALA A 1 182 ? 14.303 -16.149 -9.480 1.00 98.50 182 ALA A N 1
ATOM 1399 C CA . ALA A 1 182 ? 14.974 -15.203 -8.585 1.00 98.50 182 ALA A CA 1
ATOM 1400 C C . ALA A 1 182 ? 14.023 -14.679 -7.489 1.00 98.50 182 ALA A C 1
ATOM 1402 O O . ALA A 1 182 ? 14.310 -14.812 -6.300 1.00 98.50 182 ALA A O 1
ATOM 1403 N N . VAL A 1 183 ? 12.835 -14.194 -7.866 1.00 98.62 183 VAL A N 1
ATOM 1404 C CA . VAL A 1 183 ? 11.812 -13.658 -6.942 1.00 98.62 183 VAL A CA 1
ATOM 1405 C C . VAL A 1 183 ? 11.247 -14.724 -5.985 1.00 98.62 183 VAL A C 1
ATOM 1407 O O . VAL A 1 183 ? 10.891 -14.431 -4.835 1.00 98.62 183 VAL A O 1
ATOM 1410 N N . ILE A 1 184 ? 11.159 -15.984 -6.421 1.00 98.62 184 ILE A N 1
ATOM 1411 C CA . ILE A 1 184 ? 10.782 -17.104 -5.547 1.00 98.62 184 ILE A CA 1
ATOM 1412 C C . ILE A 1 184 ? 11.932 -17.450 -4.588 1.00 98.62 184 ILE A C 1
ATOM 1414 O O . ILE A 1 184 ? 11.681 -17.616 -3.395 1.00 98.62 184 ILE A O 1
ATOM 1418 N N . ALA A 1 185 ? 13.179 -17.503 -5.068 1.00 98.00 185 ALA A N 1
ATOM 1419 C CA . ALA A 1 185 ? 14.350 -17.803 -4.242 1.00 98.00 185 ALA A CA 1
ATOM 1420 C C . ALA A 1 185 ? 14.612 -16.727 -3.173 1.00 98.00 185 ALA A C 1
ATOM 1422 O O . ALA A 1 185 ? 14.773 -17.071 -2.002 1.00 98.00 185 ALA A O 1
ATOM 1423 N N . TYR A 1 186 ? 14.565 -15.443 -3.547 1.00 97.19 186 TYR A N 1
ATOM 1424 C CA . TYR A 1 186 ? 14.640 -14.307 -2.621 1.00 97.19 186 TYR A CA 1
ATOM 1425 C C . TYR A 1 186 ? 13.561 -14.411 -1.542 1.00 97.19 186 TYR A C 1
ATOM 1427 O O . TYR A 1 186 ? 13.868 -14.345 -0.355 1.00 97.19 186 TYR A O 1
ATOM 1435 N N . GLY A 1 187 ? 12.308 -14.669 -1.941 1.00 96.19 187 GLY A N 1
ATOM 1436 C CA . GLY A 1 187 ? 11.191 -14.764 -1.002 1.00 96.19 187 GLY A CA 1
ATOM 1437 C C . GLY A 1 187 ? 11.309 -15.903 0.020 1.00 96.19 187 GLY A C 1
ATOM 1438 O O . GLY A 1 187 ? 10.787 -15.802 1.124 1.00 96.19 187 GLY A O 1
ATOM 1439 N N . LEU A 1 188 ? 12.037 -16.975 -0.293 1.00 96.38 188 LEU A N 1
ATOM 1440 C CA . LEU A 1 188 ? 12.309 -18.049 0.669 1.00 96.38 188 LEU A CA 1
ATOM 1441 C C . LEU A 1 188 ? 13.429 -17.698 1.674 1.00 96.38 188 LEU A C 1
ATOM 1443 O O . LEU A 1 188 ? 13.650 -18.462 2.614 1.00 96.38 188 LEU A O 1
ATOM 1447 N N . ALA A 1 189 ? 14.115 -16.563 1.495 1.00 95.50 189 ALA A N 1
ATOM 1448 C CA . ALA A 1 189 ? 15.293 -16.128 2.254 1.00 95.50 189 ALA A CA 1
ATOM 1449 C C . ALA A 1 189 ? 15.236 -14.644 2.698 1.00 95.50 189 ALA A C 1
ATOM 1451 O O . ALA A 1 189 ? 16.268 -14.029 2.979 1.00 95.50 189 ALA A O 1
ATOM 1452 N N . ASP A 1 190 ? 14.041 -14.052 2.756 1.00 96.06 190 ASP A N 1
ATOM 1453 C CA . ASP A 1 190 ? 13.814 -12.626 3.043 1.00 96.06 190 ASP A CA 1
ATOM 1454 C C . ASP A 1 190 ? 13.394 -12.314 4.490 1.00 96.06 190 ASP A C 1
ATOM 1456 O O . ASP A 1 190 ? 13.083 -11.168 4.786 1.00 96.06 190 ASP A O 1
ATOM 1460 N N . GLY A 1 191 ? 13.347 -13.317 5.372 1.00 95.50 191 GLY A N 1
ATOM 1461 C CA . GLY A 1 191 ? 12.887 -13.183 6.763 1.00 95.50 191 GLY A CA 1
ATOM 1462 C C . GLY A 1 191 ? 11.399 -13.491 6.997 1.00 95.50 191 GLY A C 1
ATOM 1463 O O . GLY A 1 191 ? 11.000 -13.713 8.134 1.00 95.50 191 GLY A O 1
ATOM 1464 N N . SER A 1 192 ? 10.573 -13.615 5.951 1.00 96.50 192 SER A N 1
ATOM 1465 C CA . SER A 1 192 ? 9.110 -13.800 6.078 1.00 96.50 192 SER A CA 1
ATOM 1466 C C . SER A 1 192 ? 8.654 -15.173 6.597 1.00 96.50 192 SER A C 1
ATOM 1468 O O . SER A 1 192 ? 7.469 -15.375 6.861 1.00 96.50 192 SER A O 1
ATOM 1470 N N . ASN A 1 193 ? 9.568 -16.142 6.717 1.00 96.31 193 ASN A N 1
ATOM 1471 C CA . ASN A 1 193 ? 9.277 -17.539 7.062 1.00 96.31 193 ASN A CA 1
ATOM 1472 C C . ASN A 1 193 ? 8.237 -18.215 6.127 1.00 96.31 193 ASN A C 1
ATOM 1474 O O . ASN A 1 193 ? 7.450 -19.076 6.537 1.00 96.31 193 ASN A O 1
ATOM 1478 N N . GLU A 1 194 ? 8.235 -17.844 4.840 1.00 96.06 194 GLU A N 1
ATOM 1479 C CA . GLU A 1 194 ? 7.337 -18.391 3.809 1.00 96.06 194 GLU A CA 1
ATOM 1480 C C . GLU A 1 194 ? 7.346 -19.928 3.748 1.00 96.06 194 GLU A C 1
ATOM 1482 O O . GLU A 1 194 ? 6.287 -20.549 3.640 1.00 96.06 194 GLU A O 1
ATOM 1487 N N . GLY A 1 195 ? 8.522 -20.553 3.880 1.00 94.06 195 GLY A N 1
ATOM 1488 C CA . GLY A 1 195 ? 8.683 -22.012 3.825 1.00 94.06 195 GLY A CA 1
ATOM 1489 C C . GLY A 1 195 ? 7.944 -22.785 4.929 1.00 94.06 195 GLY A C 1
ATOM 1490 O O . GLY A 1 195 ? 7.687 -23.977 4.763 1.00 94.06 195 GLY A O 1
ATOM 1491 N N . LEU A 1 196 ? 7.561 -22.118 6.025 1.00 93.88 196 LEU A N 1
ATOM 1492 C CA . LEU A 1 196 ? 6.710 -22.661 7.092 1.00 93.88 196 LEU A CA 1
ATOM 1493 C C . LEU A 1 196 ? 5.324 -21.985 7.139 1.00 93.88 196 LEU A C 1
ATOM 1495 O O . LEU A 1 196 ? 4.617 -22.079 8.140 1.00 93.88 196 LEU A O 1
ATOM 1499 N N . GLY A 1 197 ? 4.917 -21.319 6.053 1.00 92.56 197 GLY A N 1
ATOM 1500 C CA . GLY A 1 197 ? 3.596 -20.709 5.912 1.00 92.56 197 GLY A CA 1
ATOM 1501 C C . GLY A 1 197 ? 3.422 -19.383 6.653 1.00 92.56 197 GLY A C 1
ATOM 1502 O O . GLY A 1 197 ? 2.296 -19.075 7.043 1.00 92.56 197 GLY A O 1
ATOM 1503 N N . TYR A 1 198 ? 4.500 -18.607 6.833 1.00 95.31 198 TYR A N 1
ATOM 1504 C CA . TYR A 1 198 ? 4.507 -17.322 7.553 1.00 95.31 198 TYR A CA 1
ATOM 1505 C C . TYR A 1 198 ? 4.161 -17.456 9.050 1.00 95.31 198 TYR A C 1
ATOM 1507 O O . TYR A 1 198 ? 3.579 -16.558 9.657 1.00 95.31 198 TYR A O 1
ATOM 1515 N N . ALA A 1 199 ? 4.474 -18.611 9.645 1.00 93.62 199 ALA A N 1
ATOM 1516 C CA . ALA A 1 199 ? 4.191 -18.895 11.047 1.00 93.62 199 ALA A CA 1
ATOM 1517 C C . ALA A 1 199 ? 5.173 -18.182 11.993 1.00 93.62 199 ALA A C 1
ATOM 1519 O O . ALA A 1 199 ? 6.383 -18.208 11.770 1.00 93.62 199 ALA A O 1
ATOM 1520 N N . ASN A 1 200 ? 4.647 -17.623 13.083 1.00 94.00 200 ASN A N 1
ATOM 1521 C CA . ASN A 1 200 ? 5.433 -17.061 14.186 1.00 94.00 200 ASN A CA 1
ATOM 1522 C C . ASN A 1 200 ? 6.320 -18.151 14.817 1.00 94.00 200 ASN A C 1
ATOM 1524 O O . ASN A 1 200 ? 5.847 -19.268 15.057 1.00 94.00 200 ASN A O 1
ATOM 1528 N N . GLN A 1 201 ? 7.580 -17.833 15.111 1.00 93.50 201 GLN A N 1
ATOM 1529 C CA . GLN A 1 201 ? 8.551 -18.746 15.722 1.00 93.50 201 GLN A CA 1
ATOM 1530 C C . GLN A 1 201 ? 8.841 -18.416 17.198 1.00 93.50 201 GLN A C 1
ATOM 1532 O O . GLN A 1 201 ? 9.266 -19.300 17.944 1.00 93.50 201 GLN A O 1
ATOM 1537 N N . HIS A 1 202 ? 8.575 -17.177 17.628 1.00 94.62 202 HIS A N 1
ATOM 1538 C CA . HIS A 1 202 ? 8.931 -16.644 18.948 1.00 94.62 202 HIS A CA 1
ATOM 1539 C C . HIS A 1 202 ? 7.754 -15.977 19.675 1.00 94.62 202 HIS A C 1
ATOM 1541 O O . HIS A 1 202 ? 7.640 -16.084 20.897 1.00 94.62 202 HIS A O 1
ATOM 1547 N N . TYR A 1 203 ? 6.866 -15.296 18.950 1.00 95.50 203 TYR A N 1
ATOM 1548 C CA . TYR A 1 203 ? 5.732 -14.581 19.518 1.00 95.50 203 TYR A CA 1
ATOM 1549 C C . TYR A 1 203 ? 4.631 -15.539 19.997 1.00 95.50 203 TYR A C 1
ATOM 1551 O O . TYR A 1 203 ? 4.092 -16.345 19.231 1.00 95.50 203 TYR A O 1
ATOM 1559 N N . ALA A 1 204 ? 4.198 -15.348 21.244 1.00 93.94 204 ALA A N 1
ATOM 1560 C CA . ALA A 1 204 ? 2.951 -15.883 21.775 1.00 93.94 204 ALA A CA 1
ATOM 1561 C C . ALA A 1 204 ? 2.218 -14.803 22.598 1.00 93.94 204 ALA A C 1
ATOM 1563 O O . ALA A 1 204 ? 2.867 -14.085 23.363 1.00 93.94 204 ALA A O 1
ATOM 1564 N N . PRO A 1 205 ? 0.880 -14.688 22.488 1.00 95.06 205 PRO A N 1
ATOM 1565 C CA . PRO A 1 205 ? 0.108 -13.756 23.303 1.00 95.06 205 PRO A CA 1
ATOM 1566 C C . PRO A 1 205 ? 0.089 -14.223 24.762 1.00 95.06 205 PRO A C 1
ATOM 1568 O O . PRO A 1 205 ? -0.148 -15.402 25.034 1.00 95.06 205 PRO A O 1
ATOM 1571 N N . ILE A 1 206 ? 0.301 -13.304 25.710 1.00 96.06 206 ILE A N 1
ATOM 1572 C CA . ILE A 1 206 ? 0.297 -13.655 27.141 1.00 96.06 206 ILE A CA 1
ATOM 1573 C C . ILE A 1 206 ? -1.115 -13.721 27.739 1.00 96.06 206 ILE A C 1
ATOM 1575 O O . ILE A 1 206 ? -1.332 -14.448 28.705 1.00 96.06 206 ILE A O 1
ATOM 1579 N N . ASN A 1 207 ? -2.077 -12.987 27.171 1.00 97.62 207 ASN A N 1
ATOM 1580 C CA . ASN A 1 207 ? -3.460 -12.987 27.641 1.00 97.62 207 ASN A CA 1
ATOM 1581 C C . ASN A 1 207 ? -4.249 -14.175 27.057 1.00 97.62 207 ASN A C 1
ATOM 1583 O O . ASN A 1 207 ? -4.157 -14.433 25.852 1.00 97.62 207 ASN A O 1
ATOM 1587 N N . PRO A 1 208 ? -5.074 -14.873 27.862 1.00 95.69 208 PRO A N 1
ATOM 1588 C CA . PRO A 1 208 ? -5.950 -15.925 27.359 1.00 95.69 208 PRO A CA 1
ATOM 1589 C C . PRO A 1 208 ? -7.050 -15.340 26.450 1.00 95.69 208 PRO A C 1
ATOM 1591 O O . PRO A 1 208 ? -7.469 -14.196 26.662 1.00 95.69 208 PRO A O 1
ATOM 1594 N N . PRO A 1 209 ? -7.550 -16.097 25.451 1.00 94.81 209 PRO A N 1
ATOM 1595 C CA . PRO A 1 209 ? -8.531 -15.581 24.501 1.00 94.81 209 PRO A CA 1
ATOM 1596 C C . PRO A 1 209 ? -9.831 -15.093 25.159 1.00 94.81 209 PRO A C 1
ATOM 1598 O O . PRO A 1 209 ? -10.478 -15.839 25.895 1.00 94.81 209 PRO A O 1
ATOM 1601 N N . LEU A 1 210 ? -10.257 -13.872 24.830 1.00 95.38 210 LEU A N 1
ATOM 1602 C CA . LEU A 1 210 ? -11.540 -13.319 25.261 1.00 95.38 210 LEU A CA 1
ATOM 1603 C C . LEU A 1 210 ? -12.684 -14.042 24.540 1.00 95.38 210 LEU A C 1
ATOM 1605 O O . LEU A 1 210 ? -12.852 -13.912 23.326 1.00 95.38 210 LEU A O 1
ATOM 1609 N N . VAL A 1 211 ? -13.500 -14.782 25.292 1.00 93.38 211 VAL A N 1
ATOM 1610 C CA . VAL A 1 211 ? -14.726 -15.416 24.786 1.00 93.38 211 VAL A CA 1
ATOM 1611 C C . VAL A 1 211 ? -15.804 -14.340 24.636 1.00 93.38 211 VAL A C 1
ATOM 1613 O O . VAL A 1 211 ? -16.554 -14.062 25.566 1.00 93.38 211 VAL A O 1
ATOM 1616 N N . VAL A 1 212 ? -15.884 -13.722 23.455 1.00 92.69 212 VAL A N 1
ATOM 1617 C CA . VAL A 1 212 ? -16.642 -12.470 23.220 1.00 92.69 212 VAL A CA 1
ATOM 1618 C C . VAL A 1 212 ? -18.145 -12.591 23.529 1.00 92.69 212 VAL A C 1
ATOM 1620 O O . VAL A 1 212 ? -18.795 -11.608 23.889 1.00 92.69 212 VAL A O 1
ATOM 1623 N N . ALA A 1 213 ? -18.687 -13.809 23.428 1.00 90.62 213 ALA A N 1
ATOM 1624 C CA . ALA A 1 213 ? -20.076 -14.145 23.745 1.00 90.62 213 ALA A CA 1
ATOM 1625 C C . ALA A 1 213 ? -20.398 -14.216 25.255 1.00 90.62 213 ALA A C 1
ATOM 1627 O O . ALA A 1 213 ? -21.563 -14.391 25.611 1.00 90.62 213 ALA A O 1
ATOM 1628 N N . LEU A 1 214 ? -19.398 -14.109 26.136 1.00 94.12 214 LEU A N 1
ATOM 1629 C CA . LEU A 1 214 ? -19.585 -13.953 27.580 1.00 94.12 214 LEU A CA 1
ATOM 1630 C C . LEU A 1 214 ? -19.445 -12.470 27.981 1.00 94.12 214 LEU A C 1
ATOM 1632 O O . LEU A 1 214 ? -18.721 -11.733 27.304 1.00 94.12 214 LEU A O 1
ATOM 1636 N N . PRO A 1 215 ? -20.103 -12.020 29.067 1.00 95.62 215 PRO A N 1
ATOM 1637 C CA . PRO A 1 215 ? -19.902 -10.677 29.601 1.00 95.62 215 PRO A CA 1
ATOM 1638 C C . PRO A 1 215 ? -18.517 -10.517 30.242 1.00 95.62 215 PRO A C 1
ATOM 1640 O O . PRO A 1 215 ? -18.037 -11.420 30.928 1.00 95.62 215 PRO A O 1
ATOM 1643 N N . GLY A 1 216 ? -17.933 -9.333 30.076 1.00 96.81 216 GLY A N 1
ATOM 1644 C CA . GLY A 1 216 ? -16.723 -8.879 30.757 1.00 96.81 216 GLY A CA 1
ATOM 1645 C C . GLY A 1 216 ? -15.429 -9.302 30.065 1.00 96.81 216 GLY A C 1
ATOM 1646 O O . GLY A 1 216 ? -15.426 -9.711 28.899 1.00 96.81 216 GLY A O 1
ATOM 1647 N N . ASN A 1 217 ? -14.326 -9.159 30.795 1.00 97.50 217 ASN A N 1
ATOM 1648 C CA . ASN A 1 217 ? -12.989 -9.647 30.470 1.00 97.50 217 ASN A CA 1
ATOM 1649 C C . ASN A 1 217 ? -12.204 -10.032 31.754 1.00 97.50 217 ASN A C 1
ATOM 1651 O O . ASN A 1 217 ? -11.115 -9.503 31.990 1.00 97.50 217 ASN A O 1
ATOM 1655 N N . PRO A 1 218 ? -12.733 -10.931 32.612 1.00 94.62 218 PRO A N 1
ATOM 1656 C CA . PRO A 1 218 ? -12.172 -11.202 33.943 1.00 94.62 218 PRO A CA 1
ATOM 1657 C C . PRO A 1 218 ? -10.844 -11.978 33.931 1.00 94.62 218 PRO A C 1
ATOM 1659 O O . PRO A 1 218 ? -10.159 -12.019 34.950 1.00 94.62 218 PRO A O 1
ATOM 1662 N N . ASP A 1 219 ? -10.492 -12.603 32.803 1.00 93.81 219 ASP A N 1
ATOM 1663 C CA . ASP A 1 219 ? -9.322 -13.479 32.660 1.00 93.81 219 ASP A CA 1
ATOM 1664 C C . ASP A 1 219 ? -8.090 -12.776 32.045 1.00 93.81 219 ASP A C 1
ATOM 1666 O O . ASP A 1 219 ? -7.059 -13.416 31.832 1.00 93.81 219 ASP A O 1
ATOM 1670 N N . ILE A 1 220 ? -8.165 -11.472 31.737 1.00 97.38 220 ILE A N 1
ATOM 1671 C CA . ILE A 1 220 ? -7.016 -10.712 31.215 1.00 97.38 220 ILE A CA 1
ATOM 1672 C C . ILE A 1 220 ? -5.909 -10.593 32.280 1.00 97.38 220 ILE A C 1
ATOM 1674 O O . ILE A 1 220 ? -6.168 -10.276 33.440 1.00 97.38 220 ILE A O 1
ATOM 1678 N N . LEU A 1 221 ? -4.661 -10.864 31.887 1.00 98.06 221 LEU A N 1
ATOM 1679 C CA . LEU A 1 221 ? -3.500 -10.909 32.785 1.00 98.06 221 LEU A CA 1
ATOM 1680 C C . LEU A 1 221 ? -2.694 -9.603 32.767 1.00 98.06 221 LEU A C 1
ATOM 1682 O O . LEU A 1 221 ? -2.153 -9.204 33.796 1.00 98.06 221 LEU A O 1
ATOM 1686 N N . ASP A 1 222 ? -2.633 -8.937 31.613 1.00 98.06 222 ASP A N 1
ATOM 1687 C CA . ASP A 1 222 ? -2.039 -7.612 31.438 1.00 98.06 222 ASP A CA 1
ATOM 1688 C C . ASP A 1 222 ? -2.908 -6.784 30.484 1.00 98.06 222 ASP A C 1
ATOM 1690 O O . ASP A 1 222 ? -3.063 -7.119 29.307 1.00 98.06 222 ASP A O 1
ATOM 1694 N N . ALA A 1 223 ? -3.473 -5.692 31.001 1.00 97.81 223 ALA A N 1
ATOM 1695 C CA . ALA A 1 223 ? -4.344 -4.791 30.252 1.00 97.81 223 ALA A CA 1
ATOM 1696 C C . ALA A 1 223 ? -3.623 -4.036 29.126 1.00 97.81 223 ALA A C 1
ATOM 1698 O O . ALA A 1 223 ? -4.269 -3.581 28.190 1.00 97.81 223 ALA A O 1
ATOM 1699 N N . ASN A 1 224 ? -2.295 -3.923 29.186 1.00 98.19 224 ASN A N 1
ATOM 1700 C CA . ASN A 1 224 ? -1.506 -3.232 28.167 1.00 98.19 224 ASN A CA 1
ATOM 1701 C C . ASN A 1 224 ? -1.218 -4.107 26.941 1.00 98.19 224 ASN A C 1
ATOM 1703 O O . ASN A 1 224 ? -0.764 -3.596 25.918 1.00 98.19 224 ASN A O 1
ATOM 1707 N N . ARG A 1 225 ? -1.466 -5.418 27.040 1.00 97.94 225 ARG A N 1
ATOM 1708 C CA . ARG A 1 225 ? -1.017 -6.422 26.072 1.00 97.94 225 ARG A CA 1
ATOM 1709 C C . ARG A 1 225 ? -2.172 -6.985 25.249 1.00 97.94 225 ARG A C 1
ATOM 1711 O O . ARG A 1 225 ? -3.323 -7.018 25.686 1.00 97.94 225 ARG A O 1
ATOM 1718 N N . TRP A 1 226 ? -1.873 -7.448 24.041 1.00 98.19 226 TRP A N 1
ATOM 1719 C CA . TRP A 1 226 ? -2.866 -7.976 23.119 1.00 98.19 226 TRP A CA 1
ATOM 1720 C C . TRP A 1 226 ? -3.531 -9.237 23.673 1.00 98.19 226 TRP A C 1
ATOM 1722 O O . TRP A 1 226 ? -2.972 -9.976 24.487 1.00 98.19 226 TRP A O 1
ATOM 1732 N N . GLN A 1 227 ? -4.761 -9.467 23.230 1.00 97.12 227 GLN A N 1
ATOM 1733 C CA . GLN A 1 227 ? -5.590 -10.584 23.644 1.00 97.12 227 GLN A CA 1
ATOM 1734 C C . GLN A 1 227 ? -6.298 -11.155 22.407 1.00 97.12 227 GLN A C 1
ATOM 1736 O O . GLN A 1 227 ? -6.996 -10.407 21.716 1.00 97.12 227 GLN A O 1
ATOM 1741 N N . PRO A 1 228 ? -6.151 -12.459 22.110 1.00 95.38 228 PRO A N 1
ATOM 1742 C CA . PRO A 1 228 ? -6.912 -13.105 21.047 1.00 95.38 228 PRO A CA 1
ATOM 1743 C C . PRO A 1 228 ? -8.415 -13.069 21.344 1.00 95.38 228 PRO A C 1
ATOM 1745 O O . PRO A 1 228 ? -8.822 -13.069 22.506 1.00 95.38 228 PRO A O 1
ATOM 1748 N N . LEU A 1 229 ? -9.255 -13.118 20.311 1.00 93.62 229 LEU A N 1
ATOM 1749 C CA . LEU A 1 229 ? -10.704 -13.262 20.475 1.00 93.62 229 LEU A CA 1
ATOM 1750 C C . LEU A 1 229 ? -11.141 -14.689 20.134 1.00 93.62 229 LEU A C 1
ATOM 1752 O O . LEU A 1 229 ? -10.747 -15.231 19.102 1.00 93.62 229 LEU A O 1
ATOM 1756 N N . ALA A 1 230 ? -11.981 -15.274 20.987 1.00 90.12 230 ALA A N 1
ATOM 1757 C CA . ALA A 1 230 ? -12.613 -16.569 20.772 1.00 90.12 230 ALA A CA 1
ATOM 1758 C C . ALA A 1 230 ? -14.092 -16.390 20.399 1.00 90.12 230 ALA A C 1
ATOM 1760 O O . ALA A 1 230 ? -14.908 -15.911 21.193 1.00 90.12 230 ALA A O 1
ATOM 1761 N N . LEU A 1 231 ? -14.424 -16.797 19.173 1.00 85.81 231 LEU A N 1
ATOM 1762 C CA . LEU A 1 231 ? -15.753 -16.741 18.567 1.00 85.81 231 LEU A CA 1
ATOM 1763 C C . LEU A 1 231 ? -16.291 -18.162 18.345 1.00 85.81 231 LEU A C 1
ATOM 1765 O O . LEU A 1 231 ? -15.525 -19.115 18.209 1.00 85.81 231 LEU A O 1
ATOM 1769 N N . SER A 1 232 ? -17.615 -18.328 18.255 1.00 76.75 232 SER A N 1
ATOM 1770 C CA . SER A 1 232 ? -18.224 -19.644 17.978 1.00 76.75 232 SER A CA 1
ATOM 1771 C C . SER A 1 232 ? -17.827 -20.211 16.608 1.00 76.75 232 SER A C 1
ATOM 1773 O O . SER A 1 232 ? -17.777 -21.425 16.429 1.00 76.75 232 SER A O 1
ATOM 1775 N N . PHE A 1 233 ? -17.546 -19.327 15.653 1.00 74.12 233 PHE A N 1
ATOM 1776 C CA . PHE A 1 233 ? -16.869 -19.599 14.392 1.00 74.12 233 PHE A CA 1
ATOM 1777 C C . PHE A 1 233 ? -16.211 -18.294 13.932 1.00 74.12 233 PHE A C 1
ATOM 1779 O O . PHE A 1 233 ? -16.803 -17.224 14.071 1.00 74.12 233 PHE A O 1
ATOM 1786 N N . PHE A 1 234 ? -14.983 -18.378 13.422 1.00 79.31 234 PHE A N 1
ATOM 1787 C CA . PHE A 1 234 ? -14.259 -17.225 12.894 1.00 79.31 234 PHE A CA 1
ATOM 1788 C C . PHE A 1 234 ? -14.321 -17.267 11.366 1.00 79.31 234 PHE A C 1
ATOM 1790 O O . PHE A 1 234 ? -14.132 -18.327 10.766 1.00 79.31 234 PHE A O 1
ATOM 1797 N N . ILE A 1 235 ? -14.591 -16.125 10.743 1.00 77.69 235 ILE A N 1
ATOM 1798 C CA . ILE A 1 235 ? -14.530 -15.937 9.291 1.00 77.69 235 ILE A CA 1
ATOM 1799 C C . ILE A 1 235 ? -13.652 -14.714 9.058 1.00 77.69 235 ILE A C 1
ATOM 1801 O O . ILE A 1 235 ? -13.893 -13.691 9.689 1.00 77.69 235 ILE A O 1
ATOM 1805 N N . ASP A 1 236 ? -12.628 -14.814 8.215 1.00 72.56 236 ASP A N 1
ATOM 1806 C CA . ASP A 1 236 ? -11.739 -13.679 7.944 1.00 72.56 236 ASP A CA 1
ATOM 1807 C C . ASP A 1 236 ? -12.382 -12.600 7.049 1.00 72.56 236 ASP A C 1
ATOM 1809 O O . ASP A 1 236 ? -13.519 -12.749 6.590 1.00 72.56 236 ASP A O 1
ATOM 1813 N N . GLN A 1 237 ? -11.661 -11.496 6.804 1.00 66.88 237 GLN A N 1
ATOM 1814 C CA . GLN A 1 237 ? -12.161 -10.384 5.978 1.00 66.88 237 GLN A CA 1
ATOM 1815 C C . GLN A 1 237 ? -12.572 -10.833 4.571 1.00 66.88 237 GLN A C 1
ATOM 1817 O O . GLN A 1 237 ? -13.474 -10.231 4.006 1.00 66.88 237 GLN A O 1
ATOM 1822 N N . ASN A 1 238 ? -11.998 -11.929 4.060 1.00 72.25 238 ASN A N 1
ATOM 1823 C CA . ASN A 1 238 ? -12.208 -12.460 2.712 1.00 72.25 238 ASN A CA 1
ATOM 1824 C C . ASN A 1 238 ? -13.230 -13.616 2.675 1.00 72.25 238 ASN A C 1
ATOM 1826 O O . ASN A 1 238 ? -13.390 -14.281 1.652 1.00 72.25 238 ASN A O 1
ATOM 1830 N N . GLY A 1 239 ? -13.949 -13.864 3.776 1.00 72.06 239 GLY A N 1
ATOM 1831 C CA . GLY A 1 239 ? -15.011 -14.869 3.842 1.00 72.06 239 GLY A CA 1
ATOM 1832 C C . GLY A 1 239 ? -14.545 -16.300 4.147 1.00 72.06 239 GLY A C 1
ATOM 1833 O O . GLY A 1 239 ? -15.368 -17.220 4.125 1.00 72.06 239 GLY A O 1
ATOM 1834 N N . ASN A 1 240 ? -13.266 -16.522 4.468 1.00 73.56 240 ASN A N 1
ATOM 1835 C CA . ASN A 1 240 ? -12.728 -17.857 4.736 1.00 73.56 240 ASN A CA 1
ATOM 1836 C C . ASN A 1 240 ? -13.000 -18.293 6.182 1.00 73.56 240 ASN A C 1
ATOM 1838 O O . ASN A 1 240 ? -12.645 -17.594 7.131 1.00 73.56 240 ASN A O 1
ATOM 1842 N N . ILE A 1 241 ? -13.583 -19.482 6.370 1.00 78.44 241 ILE A N 1
ATOM 1843 C CA . ILE A 1 241 ? -13.855 -20.037 7.705 1.00 78.44 241 ILE A CA 1
ATOM 1844 C C . ILE A 1 241 ? -12.556 -20.557 8.339 1.00 78.44 241 ILE A C 1
ATOM 1846 O O . ILE A 1 241 ? -11.960 -21.516 7.844 1.00 78.44 241 ILE A O 1
ATOM 1850 N N . ILE A 1 242 ? -12.166 -19.989 9.483 1.00 72.44 242 ILE A N 1
ATOM 1851 C CA . ILE A 1 242 ? -11.037 -20.469 10.288 1.00 72.44 242 ILE A CA 1
ATOM 1852 C C . ILE A 1 242 ? -11.558 -21.412 11.382 1.00 72.44 242 ILE A C 1
ATOM 1854 O O . ILE A 1 242 ? -12.302 -21.026 12.290 1.00 72.44 242 ILE A O 1
ATOM 1858 N N . LEU A 1 243 ? -11.158 -22.681 11.290 1.00 63.00 243 LEU A N 1
ATOM 1859 C CA . LEU A 1 243 ? -11.535 -23.725 12.244 1.00 63.00 243 LEU A CA 1
ATOM 1860 C C . LEU A 1 243 ? -10.847 -23.505 13.602 1.00 63.00 243 LEU A C 1
ATOM 1862 O O . LEU A 1 243 ? -9.652 -23.241 13.661 1.00 63.00 243 LEU A O 1
ATOM 1866 N N . GLY A 1 244 ? -11.603 -23.662 14.692 1.00 62.31 244 GLY A N 1
ATOM 1867 C CA . GLY A 1 244 ? -11.123 -23.492 16.072 1.00 62.31 244 GLY A CA 1
ATOM 1868 C C . GLY A 1 244 ? -11.656 -22.241 16.782 1.00 62.31 244 GLY A C 1
ATOM 1869 O O . GLY A 1 244 ? -11.679 -22.214 18.007 1.00 62.31 244 GLY A O 1
ATOM 1870 N N . GLY A 1 245 ? -12.151 -21.242 16.042 1.00 65.25 245 GLY A N 1
ATOM 1871 C CA . GLY A 1 245 ? -12.847 -20.074 16.605 1.00 65.25 245 GLY A CA 1
ATOM 1872 C C . GLY A 1 245 ? -11.950 -18.949 17.138 1.00 65.25 245 GLY A C 1
ATOM 1873 O O . GLY A 1 245 ? -12.445 -17.845 17.349 1.00 65.25 245 GLY A O 1
ATOM 1874 N N . TYR A 1 246 ? -10.646 -19.192 17.296 1.00 75.56 246 TYR A N 1
ATOM 1875 C CA . TYR A 1 246 ? -9.626 -18.176 17.569 1.00 75.56 246 TYR A CA 1
ATOM 1876 C C . TYR A 1 246 ? -8.408 -18.413 16.648 1.00 75.56 246 TYR A C 1
ATOM 1878 O O . TYR A 1 246 ? -7.744 -19.444 16.770 1.00 75.56 246 TYR A O 1
ATOM 1886 N N . PRO A 1 247 ? -8.118 -17.526 15.679 1.00 81.31 247 PRO A N 1
ATOM 1887 C CA . PRO A 1 247 ? -6.908 -17.624 14.860 1.00 81.31 247 PRO A CA 1
ATOM 1888 C C . PRO A 1 247 ? -5.639 -17.273 15.668 1.00 81.31 247 PRO A C 1
ATOM 1890 O O . PRO A 1 247 ? -5.723 -16.552 16.667 1.00 81.31 247 PRO A O 1
ATOM 1893 N N . PRO A 1 248 ? -4.450 -17.735 15.234 1.00 86.94 248 PRO A N 1
ATOM 1894 C CA . PRO A 1 248 ? -3.177 -17.246 15.761 1.00 86.94 248 PRO A CA 1
ATOM 1895 C C . PRO A 1 248 ? -2.949 -15.770 15.391 1.00 86.94 248 PRO A C 1
ATOM 1897 O O . PRO A 1 248 ? -3.547 -15.259 14.444 1.00 86.94 248 PRO A O 1
ATOM 1900 N N . ALA A 1 249 ? -2.050 -15.098 16.115 1.00 92.25 249 ALA A N 1
ATOM 1901 C CA . ALA A 1 249 ? -1.635 -13.736 15.783 1.00 92.25 249 ALA A CA 1
ATOM 1902 C C . ALA A 1 249 ? -0.957 -13.695 14.404 1.00 92.25 249 ALA A C 1
ATOM 1904 O O . ALA A 1 249 ? -0.018 -14.457 14.169 1.00 92.25 249 ALA A O 1
ATOM 1905 N N . LEU A 1 250 ? -1.397 -12.810 13.508 1.00 93.06 250 LEU A N 1
ATOM 1906 C CA . LEU A 1 250 ? -0.813 -12.697 12.169 1.00 93.06 250 LEU A CA 1
ATOM 1907 C C . LEU A 1 250 ? 0.506 -11.916 12.202 1.00 93.06 250 LEU A C 1
ATOM 1909 O O . LEU A 1 250 ? 0.516 -10.700 12.404 1.00 93.06 250 LEU A O 1
ATOM 1913 N N . THR A 1 251 ? 1.597 -12.654 11.979 1.00 95.25 251 THR A N 1
ATOM 1914 C CA . THR A 1 251 ? 2.955 -12.176 11.680 1.00 95.25 251 THR A CA 1
ATOM 1915 C C . THR A 1 251 ? 3.537 -11.071 12.588 1.00 95.25 251 THR A C 1
ATOM 1917 O O . THR A 1 251 ? 4.100 -10.122 12.047 1.00 95.25 251 THR A O 1
ATOM 1920 N N . PRO A 1 252 ? 3.493 -11.118 13.939 1.00 95.75 252 PRO A N 1
ATOM 1921 C CA . PRO A 1 252 ? 4.104 -10.070 14.777 1.00 95.75 252 PRO A CA 1
ATOM 1922 C C . PRO A 1 252 ? 5.647 -10.035 14.730 1.00 95.75 252 PRO A C 1
ATOM 1924 O O . PRO A 1 252 ? 6.267 -9.230 15.408 1.00 95.75 252 PRO A O 1
ATOM 1927 N N . GLU A 1 253 ? 6.280 -10.909 13.947 1.00 95.81 253 GLU A N 1
ATOM 1928 C CA . GLU A 1 253 ? 7.735 -10.976 13.738 1.00 95.81 253 GLU A CA 1
ATOM 1929 C C . GLU A 1 253 ? 8.174 -10.282 12.426 1.00 95.81 253 GLU A C 1
ATOM 1931 O O . GLU A 1 253 ? 9.355 -10.278 12.089 1.00 95.81 253 GLU A O 1
ATOM 1936 N N . TRP A 1 254 ? 7.240 -9.666 11.681 1.00 97.94 254 TRP A N 1
ATOM 1937 C CA . TRP A 1 254 ? 7.464 -9.146 10.317 1.00 97.94 254 TRP A CA 1
ATOM 1938 C C . TRP A 1 254 ? 8.471 -7.989 10.202 1.00 97.94 254 TRP A C 1
ATOM 1940 O O . TRP A 1 254 ? 8.893 -7.674 9.096 1.00 97.94 254 TRP A O 1
ATOM 1950 N N . GLY A 1 255 ? 8.889 -7.382 11.318 1.00 96.75 255 GLY A N 1
ATOM 1951 C CA . GLY A 1 255 ? 9.968 -6.384 11.335 1.00 96.75 255 GLY A CA 1
ATOM 1952 C C . GLY A 1 255 ? 11.322 -6.925 10.844 1.00 96.75 255 GLY A C 1
ATOM 1953 O O . GLY A 1 255 ? 12.186 -6.141 10.475 1.00 96.75 255 GLY A O 1
ATOM 1954 N N . LEU A 1 256 ? 11.497 -8.256 10.811 1.00 95.31 256 LEU A N 1
ATOM 1955 C CA . LEU A 1 256 ? 12.679 -8.933 10.258 1.00 95.31 256 LEU A CA 1
ATOM 1956 C C . LEU A 1 256 ? 12.607 -9.199 8.742 1.00 95.31 256 LEU A C 1
ATOM 1958 O O . LEU A 1 256 ? 13.529 -9.805 8.192 1.00 95.31 256 LEU A O 1
ATOM 1962 N N . VAL A 1 257 ? 11.520 -8.819 8.061 1.00 97.62 257 VAL A N 1
ATOM 1963 C CA . VAL A 1 257 ? 11.427 -8.975 6.603 1.00 97.62 257 VAL A CA 1
ATOM 1964 C C . VAL A 1 257 ? 12.261 -7.894 5.918 1.00 97.62 257 VAL A C 1
ATOM 1966 O O . VAL A 1 257 ? 12.202 -6.731 6.306 1.00 97.62 257 VAL A O 1
ATOM 1969 N N . LYS A 1 258 ? 13.030 -8.274 4.891 1.00 95.38 258 LYS A N 1
ATOM 1970 C CA . LYS A 1 258 ? 13.837 -7.341 4.088 1.00 95.38 258 LYS A CA 1
ATOM 1971 C C . LYS A 1 258 ? 12.974 -6.211 3.520 1.00 95.38 258 LYS A C 1
ATOM 1973 O O . LYS A 1 258 ? 12.007 -6.483 2.808 1.00 95.38 258 LYS A O 1
ATOM 1978 N N . ALA A 1 259 ? 13.351 -4.974 3.823 1.00 96.12 259 ALA A N 1
ATOM 1979 C CA . ALA A 1 259 ? 12.719 -3.760 3.320 1.00 96.12 259 ALA A CA 1
ATOM 1980 C C . ALA A 1 259 ? 13.157 -3.411 1.886 1.00 96.12 259 ALA A C 1
ATOM 1982 O O . ALA A 1 259 ? 14.116 -3.980 1.359 1.00 96.12 259 ALA A O 1
ATOM 1983 N N . PHE A 1 260 ? 12.452 -2.460 1.278 1.00 96.81 260 PHE A N 1
ATOM 1984 C CA . PHE A 1 260 ? 12.789 -1.850 -0.006 1.00 96.81 260 PHE A CA 1
ATOM 1985 C C . PHE A 1 260 ? 13.665 -0.596 0.158 1.00 96.81 260 PHE A C 1
ATOM 1987 O O . PHE A 1 260 ? 14.654 -0.456 -0.560 1.00 96.81 260 PHE A O 1
ATOM 1994 N N . ALA A 1 261 ? 13.314 0.285 1.101 1.00 95.31 261 ALA A N 1
ATOM 1995 C CA . ALA A 1 261 ? 13.936 1.593 1.314 1.00 95.31 261 ALA A CA 1
ATOM 1996 C C . ALA A 1 261 ? 14.177 1.970 2.797 1.00 95.31 261 ALA A C 1
ATOM 1998 O O . ALA A 1 261 ? 14.921 2.915 3.047 1.00 95.31 261 ALA A O 1
ATOM 1999 N N . LEU A 1 262 ? 13.597 1.263 3.782 1.00 93.75 262 LEU A N 1
ATOM 2000 C CA . LEU A 1 262 ? 13.807 1.564 5.215 1.00 93.75 262 LEU A CA 1
ATOM 2001 C C . LEU A 1 262 ? 15.297 1.533 5.626 1.00 93.75 262 LEU A C 1
ATOM 2003 O O . LEU A 1 262 ? 15.931 0.474 5.590 1.00 93.75 262 LEU A O 1
ATOM 2007 N N . SER A 1 263 ? 15.827 2.667 6.101 1.00 89.00 263 SER A N 1
ATOM 2008 C CA . SER A 1 263 ? 17.203 2.779 6.611 1.00 89.00 263 SER A CA 1
ATOM 2009 C C . SER A 1 263 ? 17.378 2.144 7.998 1.00 89.00 263 SER A C 1
ATOM 2011 O O . SER A 1 263 ? 16.459 2.100 8.818 1.00 89.00 263 SER A O 1
ATOM 2013 N N . THR A 1 264 ? 18.605 1.717 8.310 1.00 88.75 264 THR A N 1
ATOM 2014 C CA . THR A 1 264 ? 19.025 1.405 9.685 1.00 88.75 264 THR A CA 1
ATOM 2015 C C . THR A 1 264 ? 19.054 2.626 10.610 1.00 88.75 264 THR A C 1
ATOM 2017 O O . THR A 1 264 ? 19.057 2.443 11.824 1.00 88.75 264 THR A O 1
ATOM 2020 N N . ASP A 1 265 ? 19.050 3.851 10.079 1.00 89.19 265 ASP A N 1
ATOM 2021 C CA . ASP A 1 265 ? 18.985 5.080 10.888 1.00 89.19 265 ASP A CA 1
ATOM 2022 C C . ASP A 1 265 ? 17.624 5.254 11.585 1.00 89.19 265 ASP A C 1
ATOM 2024 O O . ASP A 1 265 ? 17.548 5.795 12.689 1.00 89.19 265 ASP A O 1
ATOM 2028 N N . ASP A 1 266 ? 16.557 4.731 10.974 1.00 88.44 266 ASP A N 1
ATOM 2029 C CA . ASP A 1 266 ? 15.195 4.710 11.518 1.00 88.44 266 ASP A CA 1
ATOM 2030 C C . ASP A 1 266 ? 14.906 3.481 12.395 1.00 88.44 266 ASP A C 1
ATOM 2032 O O . ASP A 1 266 ? 13.814 3.360 12.960 1.00 88.44 266 ASP A O 1
ATOM 2036 N N . LEU A 1 267 ? 15.856 2.545 12.499 1.00 95.19 267 LEU A N 1
ATOM 2037 C CA . LEU A 1 267 ? 15.670 1.252 13.149 1.00 95.19 267 LEU A CA 1
ATOM 2038 C C . LEU A 1 267 ? 16.014 1.296 14.643 1.00 95.19 267 LEU A C 1
ATOM 2040 O O . LEU A 1 267 ? 17.177 1.378 15.041 1.00 95.19 267 LEU A O 1
ATOM 2044 N N . THR A 1 268 ? 15.005 1.088 15.488 1.00 97.81 268 THR A N 1
ATOM 2045 C CA . THR A 1 268 ? 15.205 0.728 16.897 1.00 97.81 268 THR A CA 1
ATOM 2046 C C . THR A 1 268 ? 15.022 -0.780 17.086 1.00 97.81 268 THR A C 1
ATOM 2048 O O . THR A 1 268 ? 13.999 -1.350 16.706 1.00 97.81 268 THR A O 1
ATOM 2051 N N . ILE A 1 269 ? 16.015 -1.445 17.687 1.00 97.88 269 ILE A N 1
ATOM 2052 C CA . ILE A 1 269 ? 15.974 -2.886 17.985 1.00 97.88 269 ILE A CA 1
ATOM 2053 C C . ILE A 1 269 ? 15.691 -3.104 19.474 1.00 97.88 269 ILE A C 1
ATOM 2055 O O . ILE A 1 269 ? 16.390 -2.569 20.338 1.00 97.88 269 ILE A O 1
ATOM 2059 N N . TYR A 1 270 ? 14.703 -3.949 19.776 1.00 98.00 270 TYR A N 1
ATOM 2060 C CA . TYR A 1 270 ? 14.295 -4.294 21.136 1.00 98.00 270 TYR A CA 1
ATOM 2061 C C . TYR A 1 270 ? 14.303 -5.803 21.387 1.00 98.00 270 TYR A C 1
ATOM 2063 O O . TYR A 1 270 ? 13.683 -6.564 20.650 1.00 98.00 270 TYR A O 1
ATOM 2071 N N . ASN A 1 271 ? 14.911 -6.247 22.490 1.00 96.69 271 ASN A N 1
ATOM 2072 C CA . ASN A 1 271 ? 14.910 -7.662 22.864 1.00 96.69 271 ASN A CA 1
ATOM 2073 C C . ASN A 1 271 ? 13.767 -8.010 23.836 1.00 96.69 271 ASN A C 1
ATOM 2075 O O . ASN A 1 271 ? 13.615 -7.374 24.883 1.00 96.69 271 ASN A O 1
ATOM 2079 N N . ARG A 1 272 ? 13.018 -9.079 23.542 1.00 94.75 272 ARG A N 1
ATOM 2080 C CA . ARG A 1 272 ? 12.157 -9.780 24.511 1.00 94.75 272 ARG A CA 1
ATOM 2081 C C . ARG A 1 272 ? 12.277 -11.286 24.304 1.00 94.75 272 ARG A C 1
ATOM 2083 O O . ARG A 1 272 ? 12.226 -11.764 23.177 1.00 94.75 272 ARG A O 1
ATOM 2090 N N . ASP A 1 273 ? 12.427 -12.021 25.405 1.00 90.75 273 ASP A N 1
ATOM 2091 C CA . ASP A 1 273 ? 12.500 -13.490 25.439 1.00 90.75 273 ASP A CA 1
ATOM 2092 C C . ASP A 1 273 ? 13.556 -14.099 24.486 1.00 90.75 273 ASP A C 1
ATOM 2094 O O . ASP A 1 273 ? 13.371 -15.178 23.925 1.00 90.75 273 ASP A O 1
ATOM 2098 N N . ASN A 1 274 ? 14.701 -13.413 24.341 1.00 91.12 274 ASN A N 1
ATOM 2099 C CA . ASN A 1 274 ? 15.799 -13.769 23.430 1.00 91.12 274 ASN A CA 1
ATOM 2100 C C . ASN A 1 274 ? 15.387 -13.749 21.936 1.00 91.12 274 ASN A C 1
ATOM 2102 O O . ASN A 1 274 ? 15.894 -14.528 21.129 1.00 91.12 274 ASN A O 1
ATOM 2106 N N . PHE A 1 275 ? 14.491 -12.834 21.567 1.00 95.25 275 PHE A N 1
ATOM 2107 C CA . PHE A 1 275 ? 14.192 -12.459 20.187 1.00 95.25 275 PHE A CA 1
ATOM 2108 C C . PHE A 1 275 ? 14.264 -10.935 20.035 1.00 95.25 275 PHE A C 1
ATOM 2110 O O . PHE A 1 275 ? 13.794 -10.200 20.910 1.00 95.25 275 PHE A O 1
ATOM 2117 N N . ASP A 1 276 ? 14.852 -10.480 18.930 1.00 97.12 276 ASP A N 1
ATOM 2118 C CA . ASP A 1 276 ? 15.040 -9.066 18.612 1.00 97.12 276 ASP A CA 1
ATOM 2119 C C . ASP A 1 276 ? 13.921 -8.579 17.683 1.00 97.12 276 ASP A C 1
ATOM 2121 O O . ASP A 1 276 ? 13.865 -8.925 16.505 1.00 97.12 276 ASP A O 1
ATOM 2125 N N . TYR A 1 277 ? 13.026 -7.755 18.223 1.00 97.81 277 TYR A N 1
ATOM 2126 C CA . TYR A 1 277 ? 11.997 -7.048 17.471 1.00 97.81 277 TYR A CA 1
ATOM 2127 C C . TYR A 1 277 ? 12.608 -5.798 16.837 1.00 97.81 277 TYR A C 1
ATOM 2129 O O . TYR A 1 277 ? 13.135 -4.932 17.535 1.00 97.81 277 TYR A O 1
ATOM 2137 N N . TRP A 1 278 ? 12.529 -5.716 15.513 1.00 97.50 278 TRP A N 1
ATOM 2138 C CA . TRP A 1 278 ? 12.996 -4.581 14.724 1.00 97.50 278 TRP A CA 1
ATOM 2139 C C . TRP A 1 278 ? 11.826 -3.616 14.505 1.00 97.50 278 TRP A C 1
ATOM 2141 O O . TRP A 1 278 ? 10.776 -4.024 14.004 1.00 97.50 278 TRP A O 1
ATOM 2151 N N . VAL A 1 279 ? 11.980 -2.359 14.926 1.00 98.12 279 VAL A N 1
ATOM 2152 C CA . VAL A 1 279 ? 10.942 -1.321 14.873 1.00 98.12 279 VAL A CA 1
ATOM 2153 C C . VAL A 1 279 ? 11.487 -0.114 14.113 1.00 98.12 279 VAL A C 1
ATOM 2155 O O . VAL A 1 279 ? 12.311 0.635 14.631 1.00 98.12 279 VAL A O 1
ATOM 2158 N N . TYR A 1 280 ? 11.034 0.054 12.872 1.00 97.19 280 TYR A N 1
ATOM 2159 C CA . TYR A 1 280 ? 11.411 1.171 12.004 1.00 97.19 280 TYR A CA 1
ATOM 2160 C C . TYR A 1 280 ? 10.482 2.378 12.200 1.00 97.19 280 TYR A C 1
ATOM 2162 O O . TYR A 1 280 ? 9.276 2.199 12.390 1.00 97.19 280 TYR A O 1
ATOM 2170 N N . HIS A 1 281 ? 11.046 3.589 12.125 1.00 96.19 281 HIS A N 1
ATOM 2171 C CA . HIS A 1 281 ? 10.382 4.873 12.392 1.00 96.19 281 HIS A CA 1
ATOM 2172 C C . HIS A 1 281 ? 9.585 4.861 13.712 1.00 96.19 281 HIS A C 1
ATOM 2174 O O . HIS A 1 281 ? 8.409 5.236 13.743 1.00 96.19 281 HIS A O 1
ATOM 2180 N N . ASP A 1 282 ? 10.199 4.363 14.791 1.00 96.50 282 ASP A N 1
ATOM 2181 C CA . ASP A 1 282 ? 9.508 4.112 16.057 1.00 96.50 282 ASP A CA 1
ATOM 2182 C C . ASP A 1 282 ? 8.934 5.407 16.685 1.00 96.50 282 ASP A C 1
ATOM 2184 O O . ASP A 1 282 ? 9.701 6.280 17.103 1.00 96.50 282 ASP A O 1
ATOM 2188 N N . PRO A 1 283 ? 7.598 5.546 16.814 1.00 91.88 283 PRO A N 1
ATOM 2189 C CA . PRO A 1 283 ? 6.976 6.693 17.479 1.00 91.88 283 PRO A CA 1
ATOM 2190 C C . PRO A 1 283 ? 7.134 6.680 19.012 1.00 91.88 283 PRO A C 1
ATOM 2192 O O . PRO A 1 283 ? 6.739 7.642 19.676 1.00 91.88 283 PRO A O 1
ATOM 2195 N N . GLY A 1 284 ? 7.680 5.604 19.584 1.00 95.25 284 GLY A N 1
ATOM 2196 C CA . GLY A 1 284 ? 7.729 5.357 21.018 1.00 95.25 284 GLY A CA 1
ATOM 2197 C C . GLY A 1 284 ? 6.499 4.594 21.536 1.00 95.25 284 GLY A C 1
ATOM 2198 O O . GLY A 1 284 ? 5.625 4.191 20.768 1.00 95.25 284 GLY A O 1
ATOM 2199 N N . PRO A 1 285 ? 6.418 4.351 22.856 1.00 96.62 285 PRO A N 1
ATOM 2200 C CA . PRO A 1 285 ? 5.379 3.505 23.428 1.00 96.62 285 PRO A CA 1
ATOM 2201 C C . PRO A 1 285 ? 3.979 4.143 23.399 1.00 96.62 285 PRO A C 1
ATOM 2203 O O . PRO A 1 285 ? 3.847 5.343 23.656 1.00 96.62 285 PRO A O 1
ATOM 2206 N N . PRO A 1 286 ? 2.914 3.337 23.208 1.00 97.50 286 PRO A N 1
ATOM 2207 C CA . PRO A 1 286 ? 1.545 3.787 23.429 1.00 97.50 286 PRO A CA 1
ATOM 2208 C C . PRO A 1 286 ? 1.284 4.145 24.905 1.00 97.50 286 PRO A C 1
ATOM 2210 O O . PRO A 1 286 ? 2.040 3.748 25.799 1.00 97.50 286 PRO A O 1
ATOM 2213 N N . PRO A 1 287 ? 0.177 4.852 25.196 1.00 98.25 287 PRO A N 1
ATOM 2214 C CA . PRO A 1 287 ? -0.318 5.019 26.557 1.00 98.25 287 PRO A CA 1
ATOM 2215 C C . PRO A 1 287 ? -0.536 3.678 27.270 1.00 98.25 287 PRO A C 1
ATOM 2217 O O . PRO A 1 287 ? -1.038 2.736 26.665 1.00 98.25 287 PRO A O 1
ATOM 2220 N N . TYR A 1 288 ? -0.230 3.596 28.568 1.00 98.50 288 TYR A N 1
ATOM 2221 C CA . TYR A 1 288 ? -0.336 2.353 29.340 1.00 98.50 288 TYR A CA 1
ATOM 2222 C C . TYR A 1 288 ? -1.118 2.529 30.648 1.00 98.50 288 TYR A C 1
ATOM 2224 O O . TYR A 1 288 ? -0.831 3.415 31.461 1.00 98.50 288 TYR A O 1
ATOM 2232 N N . TRP A 1 289 ? -2.063 1.618 30.884 1.00 98.38 289 TRP A N 1
ATOM 2233 C CA . TRP A 1 289 ? -2.840 1.495 32.115 1.00 98.38 289 TRP A CA 1
ATOM 2234 C C . TRP A 1 289 ? -1.944 1.286 33.339 1.00 98.38 289 TRP A C 1
ATOM 2236 O O . TRP A 1 289 ? -0.980 0.516 33.303 1.00 98.38 289 TRP A O 1
ATOM 2246 N N . GLY A 1 290 ? -2.277 1.959 34.443 1.00 96.88 290 GLY A N 1
ATOM 2247 C CA . GLY A 1 290 ? -1.520 1.886 35.695 1.00 96.88 290 GLY A CA 1
ATOM 2248 C C . GLY A 1 290 ? -0.157 2.596 35.673 1.00 96.88 290 GLY A C 1
ATOM 2249 O O . GLY A 1 290 ? 0.599 2.478 36.639 1.00 96.88 290 GLY A O 1
ATOM 2250 N N . THR A 1 291 ? 0.167 3.337 34.607 1.00 97.56 291 THR A N 1
ATOM 2251 C CA . THR A 1 291 ? 1.424 4.093 34.465 1.00 97.56 291 THR A CA 1
ATOM 2252 C C . THR A 1 291 ? 1.196 5.613 34.511 1.00 97.56 291 THR A C 1
ATOM 2254 O O . THR A 1 291 ? 0.109 6.083 34.844 1.00 97.56 291 THR A O 1
ATOM 2257 N N . ALA A 1 292 ? 2.213 6.413 34.169 1.00 97.44 292 ALA A N 1
ATOM 2258 C CA . ALA A 1 292 ? 2.068 7.863 34.024 1.00 97.44 292 ALA A CA 1
ATOM 2259 C C . ALA A 1 292 ? 1.086 8.273 32.903 1.00 97.44 292 ALA A C 1
ATOM 2261 O O . ALA A 1 292 ? 0.506 9.353 32.987 1.00 97.44 292 ALA A O 1
ATOM 2262 N N . THR A 1 293 ? 0.868 7.416 31.897 1.00 98.19 293 THR A N 1
ATOM 2263 C CA . THR A 1 293 ? -0.037 7.653 30.756 1.00 98.19 293 THR A CA 1
ATOM 2264 C C . THR A 1 293 ? -1.401 6.956 30.910 1.00 98.19 293 THR A C 1
ATOM 2266 O O . THR A 1 293 ? -2.174 6.862 29.960 1.00 98.19 293 THR A O 1
ATOM 2269 N N . ASP A 1 294 ? -1.762 6.521 32.125 1.00 98.25 294 ASP A N 1
ATOM 2270 C CA . ASP A 1 294 ? -3.044 5.860 32.445 1.00 98.25 294 ASP A CA 1
ATOM 2271 C C . ASP A 1 294 ? -4.287 6.679 32.027 1.00 98.25 294 ASP A C 1
ATOM 2273 O O . ASP A 1 294 ? -5.276 6.124 31.544 1.00 98.25 294 ASP A O 1
ATOM 2277 N N . ALA A 1 295 ? -4.228 8.009 32.146 1.00 97.94 295 ALA A N 1
ATOM 2278 C CA . ALA A 1 295 ? -5.306 8.903 31.715 1.00 97.94 295 ALA A CA 1
ATOM 2279 C C . ALA A 1 295 ? -5.472 8.948 30.182 1.00 97.94 295 ALA A C 1
ATOM 2281 O O . ALA A 1 295 ? -6.592 9.042 29.675 1.00 97.94 295 ALA A O 1
ATOM 2282 N N . GLU A 1 296 ? -4.369 8.848 29.440 1.00 98.12 296 GLU A N 1
ATOM 2283 C CA . GLU A 1 296 ? -4.349 8.802 27.974 1.00 98.12 296 GLU A CA 1
ATOM 2284 C C . GLU A 1 296 ? -4.818 7.426 27.475 1.00 98.12 296 GLU A C 1
ATOM 2286 O O . GLU A 1 296 ? -5.622 7.355 26.549 1.00 98.12 296 GLU A O 1
ATOM 2291 N N . TYR A 1 297 ? -4.425 6.342 28.159 1.00 98.56 297 TYR A N 1
ATOM 2292 C CA . TYR A 1 297 ? -4.934 4.986 27.915 1.00 98.56 297 TYR A CA 1
ATOM 2293 C C . TYR A 1 297 ? -6.462 4.940 28.064 1.00 98.56 297 TYR A C 1
ATOM 2295 O O . TYR A 1 297 ? -7.169 4.490 27.165 1.00 98.56 297 TYR A O 1
ATOM 2303 N N . LYS A 1 298 ? -7.001 5.454 29.176 1.00 98.50 298 LYS A N 1
ATOM 2304 C CA . LYS A 1 298 ? -8.453 5.466 29.416 1.00 98.50 298 LYS A CA 1
ATOM 2305 C C . LYS A 1 298 ? -9.189 6.310 28.376 1.00 98.50 298 LYS A C 1
ATOM 2307 O O . LYS A 1 298 ? -10.071 5.801 27.686 1.00 98.50 298 LYS A O 1
ATOM 2312 N N . SER A 1 299 ? -8.780 7.566 28.197 1.00 97.69 299 SER A N 1
ATOM 2313 C CA . SER A 1 299 ? -9.459 8.486 27.275 1.00 97.69 299 SER A CA 1
ATOM 2314 C C . SER A 1 299 ? -9.402 8.038 25.809 1.00 97.69 299 SER A C 1
ATOM 2316 O O . SER A 1 299 ? -10.399 8.182 25.101 1.00 97.69 299 SER A O 1
ATOM 2318 N N . THR A 1 300 ? -8.302 7.431 25.344 1.00 97.12 300 THR A N 1
ATOM 2319 C CA . THR A 1 300 ? -8.195 6.970 23.948 1.00 97.12 300 THR A CA 1
ATOM 2320 C C . THR A 1 300 ? -9.163 5.818 23.634 1.00 97.12 300 THR A C 1
ATOM 2322 O O . THR A 1 300 ? -9.734 5.780 22.545 1.00 97.12 300 THR A O 1
ATOM 2325 N N . PHE A 1 301 ? -9.448 4.931 24.598 1.00 98.50 301 PHE A N 1
ATOM 2326 C CA . PHE A 1 301 ? -10.476 3.890 24.444 1.00 98.50 301 PHE A CA 1
ATOM 2327 C C . PHE A 1 301 ? -11.905 4.399 24.697 1.00 98.50 301 PHE A C 1
ATOM 2329 O O . PHE A 1 301 ? -12.838 3.955 24.029 1.00 98.50 301 PHE A O 1
ATOM 2336 N N . GLU A 1 302 ? -12.099 5.372 25.590 1.00 98.38 302 GLU A N 1
ATOM 2337 C CA . GLU A 1 302 ? -13.403 6.016 25.822 1.00 98.38 302 GLU A CA 1
ATOM 2338 C C . GLU A 1 302 ? -13.916 6.771 24.581 1.00 98.38 302 GLU A C 1
ATOM 2340 O O . GLU A 1 302 ? -15.116 6.750 24.299 1.00 98.38 302 GLU A O 1
ATOM 2345 N N . VAL A 1 303 ? -13.019 7.359 23.778 1.00 97.50 303 VAL A N 1
ATOM 2346 C CA . VAL A 1 303 ? -13.365 7.956 22.473 1.00 97.50 303 VAL A CA 1
ATOM 2347 C C . VAL A 1 303 ? -13.974 6.920 21.518 1.00 97.50 303 VAL A C 1
ATOM 2349 O O . VAL A 1 303 ? -14.941 7.234 20.827 1.00 97.50 303 VAL A O 1
ATOM 2352 N N . VAL A 1 304 ? -13.495 5.669 21.517 1.00 98.19 304 VAL A N 1
ATOM 2353 C CA . VAL A 1 304 ? -14.055 4.594 20.671 1.00 98.19 304 VAL A CA 1
ATOM 2354 C C . VAL A 1 304 ? -15.506 4.278 21.059 1.00 98.19 304 VAL A C 1
ATOM 2356 O O . VAL A 1 304 ? -16.348 4.057 20.187 1.00 98.19 304 VAL A O 1
ATOM 2359 N N . VAL A 1 305 ? -15.833 4.325 22.357 1.00 97.62 305 VAL A N 1
ATOM 2360 C CA . VAL A 1 305 ? -17.215 4.161 22.845 1.00 97.62 305 VAL A CA 1
ATOM 2361 C C . VAL A 1 305 ? -18.111 5.294 22.343 1.00 97.62 305 VAL A C 1
ATOM 2363 O O . VAL A 1 305 ? -19.188 5.030 21.809 1.00 97.62 305 VAL A O 1
ATOM 2366 N N . GLN A 1 306 ? -17.656 6.546 22.466 1.00 97.31 306 GLN A N 1
ATOM 2367 C CA . GLN A 1 306 ? -18.394 7.717 21.977 1.00 97.31 306 GLN A CA 1
ATOM 2368 C C . GLN A 1 306 ? -18.639 7.631 20.462 1.00 97.31 306 GLN A C 1
ATOM 2370 O O . GLN A 1 306 ? -19.752 7.868 20.000 1.00 97.31 306 GLN A O 1
ATOM 2375 N N . TRP A 1 307 ? -17.626 7.224 19.690 1.00 97.69 307 TRP A N 1
ATOM 2376 C CA . TRP A 1 307 ? -17.721 7.126 18.231 1.00 97.69 307 TRP A CA 1
ATOM 2377 C C . TRP A 1 307 ? -18.642 5.994 17.768 1.00 97.69 307 TRP A C 1
ATOM 2379 O O . TRP A 1 307 ? -19.414 6.181 16.827 1.00 97.69 307 TRP A O 1
ATOM 2389 N N . SER A 1 308 ? -18.655 4.864 18.482 1.00 97.94 308 SER A N 1
ATOM 2390 C CA . SER A 1 308 ? -19.629 3.784 18.267 1.00 97.94 308 SER A CA 1
ATOM 2391 C C . SER A 1 308 ? -21.082 4.250 18.461 1.00 97.94 308 SER A C 1
ATOM 2393 O O . SER A 1 308 ? -21.997 3.704 17.847 1.00 97.94 308 SER A O 1
ATOM 2395 N N . GLY A 1 309 ? -21.317 5.277 19.283 1.00 97.00 309 GLY A N 1
ATOM 2396 C CA . GLY A 1 309 ? -22.640 5.858 19.507 1.00 97.00 309 GLY A CA 1
ATOM 2397 C C . GLY A 1 309 ? -23.065 6.959 18.519 1.00 97.00 309 GLY A C 1
ATOM 2398 O O . GLY A 1 309 ? -24.147 7.517 18.707 1.00 97.00 309 GLY A O 1
ATOM 2399 N N . TYR A 1 310 ? -22.273 7.253 17.476 1.00 96.75 310 TYR A N 1
ATOM 2400 C CA . TYR A 1 310 ? -22.694 8.067 16.317 1.00 96.75 310 TYR A CA 1
ATOM 2401 C C . TYR A 1 310 ? -23.244 7.226 15.147 1.00 96.75 310 TYR A C 1
ATOM 2403 O O . TYR A 1 310 ? -23.691 7.778 14.147 1.00 96.75 310 TYR A O 1
ATOM 2411 N N . LEU A 1 311 ? -23.225 5.893 15.247 1.00 97.38 311 LEU A N 1
ATOM 2412 C CA . LEU A 1 311 ? -23.591 4.965 14.166 1.00 97.38 311 LEU A CA 1
ATOM 2413 C C . LEU A 1 311 ? -25.112 4.786 13.966 1.00 97.38 311 LEU A C 1
ATOM 2415 O O . LEU A 1 311 ? -25.539 3.780 13.405 1.00 97.38 311 LEU A O 1
ATOM 2419 N N . ASP A 1 312 ? -25.947 5.711 14.447 1.00 95.50 312 ASP A N 1
ATOM 2420 C CA . ASP A 1 312 ? -27.403 5.594 14.324 1.00 95.50 312 ASP A CA 1
ATOM 2421 C C . ASP A 1 312 ? -27.916 6.329 13.075 1.00 95.50 312 ASP A C 1
ATOM 2423 O O . ASP A 1 312 ? -27.826 7.555 13.017 1.00 95.50 312 ASP A O 1
ATOM 2427 N N . PRO A 1 313 ? -28.484 5.639 12.069 1.00 88.81 313 PRO A N 1
ATOM 2428 C CA . PRO A 1 313 ? -29.062 6.305 10.902 1.00 88.81 313 PRO A CA 1
ATOM 2429 C C . PRO A 1 313 ? -30.409 6.995 11.209 1.00 88.81 313 PRO A C 1
ATOM 2431 O O . PRO A 1 313 ? -30.980 7.637 10.330 1.00 88.81 313 PRO A O 1
ATOM 2434 N N . THR A 1 314 ? -30.951 6.858 12.428 1.00 94.12 314 THR A N 1
ATOM 2435 C CA . THR A 1 314 ? -32.295 7.332 12.810 1.00 94.12 314 THR A CA 1
ATOM 2436 C C . THR A 1 314 ? -32.313 8.472 13.832 1.00 94.12 314 THR A C 1
ATOM 2438 O O . THR A 1 314 ? -33.395 8.963 14.163 1.00 94.12 314 THR A O 1
ATOM 2441 N N . ASP A 1 315 ? -31.155 8.948 14.306 1.00 94.38 315 ASP A N 1
ATOM 2442 C CA . ASP A 1 315 ? -31.081 10.036 15.297 1.00 94.38 315 ASP A CA 1
ATOM 2443 C C . ASP A 1 315 ? -31.463 11.425 14.737 1.00 94.38 315 ASP A C 1
ATOM 2445 O O . ASP A 1 315 ? -31.780 12.344 15.498 1.00 94.38 315 ASP A O 1
ATOM 2449 N N . GLY A 1 316 ? -31.497 11.560 13.407 1.00 95.31 316 GLY A N 1
ATOM 2450 C CA . GLY A 1 316 ? -31.850 12.783 12.687 1.00 95.31 316 GLY A CA 1
ATOM 2451 C C . GLY A 1 316 ? -30.692 13.769 12.495 1.00 95.31 316 GLY A C 1
ATOM 2452 O O . GLY A 1 316 ? -30.932 14.889 12.035 1.00 95.31 316 GLY A O 1
ATOM 2453 N N . VAL A 1 317 ? -29.454 13.388 12.826 1.00 97.50 317 VAL A N 1
ATOM 2454 C CA . VAL A 1 317 ? -28.259 14.194 12.561 1.00 97.50 317 VAL A CA 1
ATOM 2455 C C . VAL A 1 317 ? -27.895 14.081 11.082 1.00 97.50 317 VAL A C 1
ATOM 2457 O O . VAL A 1 317 ? -27.541 13.015 10.583 1.00 97.50 317 VAL A O 1
ATOM 2460 N N . MET A 1 318 ? -27.967 15.210 10.380 1.00 97.69 318 MET A N 1
ATOM 2461 C CA . MET A 1 318 ? -27.580 15.336 8.975 1.00 97.69 318 MET A CA 1
ATOM 2462 C C . MET A 1 318 ? -26.247 16.081 8.873 1.00 97.69 318 MET A C 1
ATOM 2464 O O . MET A 1 318 ? -26.069 17.110 9.530 1.00 97.69 318 MET A O 1
ATOM 2468 N N . ILE A 1 319 ? -25.340 15.596 8.028 1.00 97.19 319 ILE A N 1
ATOM 2469 C CA . ILE A 1 319 ? -24.023 16.196 7.774 1.00 97.19 319 ILE A CA 1
ATOM 2470 C C . ILE A 1 319 ? -23.788 16.360 6.273 1.00 97.19 319 ILE A C 1
ATOM 2472 O O . ILE A 1 319 ? -24.249 15.541 5.483 1.00 97.19 319 ILE A O 1
ATOM 2476 N N . ASP A 1 320 ? -23.074 17.418 5.888 1.00 97.75 320 ASP A N 1
ATOM 2477 C CA . ASP A 1 320 ? -22.500 17.543 4.546 1.00 97.75 320 ASP A CA 1
ATOM 2478 C C . ASP A 1 320 ? -21.197 16.739 4.507 1.00 97.75 320 ASP A C 1
ATOM 2480 O O . ASP A 1 320 ? -20.297 16.981 5.320 1.00 97.75 320 ASP A O 1
ATOM 2484 N N . ILE A 1 321 ? -21.133 15.751 3.617 1.00 97.25 321 ILE A N 1
ATOM 2485 C CA . ILE A 1 321 ? -19.980 14.855 3.461 1.00 97.25 321 ILE A CA 1
ATOM 2486 C C . ILE A 1 321 ? -19.132 15.172 2.223 1.00 97.25 321 ILE A C 1
ATOM 2488 O O . ILE A 1 321 ? -18.078 14.572 2.051 1.00 97.25 321 ILE A O 1
ATOM 2492 N N . SER A 1 322 ? -19.544 16.154 1.416 1.00 97.94 322 SER A N 1
ATOM 2493 C CA . SER A 1 322 ? -18.810 16.563 0.216 1.00 97.94 322 SER A CA 1
ATOM 2494 C C . SER A 1 322 ? -17.444 17.195 0.542 1.00 97.94 322 SER A C 1
ATOM 2496 O O . SER A 1 322 ? -17.244 17.733 1.645 1.00 97.94 322 SER A O 1
ATOM 2498 N N . PRO A 1 323 ? -16.524 17.291 -0.440 1.00 98.25 323 PRO A N 1
ATOM 2499 C CA . PRO A 1 323 ? -15.258 17.995 -0.271 1.00 98.25 323 PRO A CA 1
ATOM 2500 C C . PRO A 1 323 ? -15.415 19.496 0.008 1.00 98.25 323 PRO A C 1
ATOM 2502 O O . PRO A 1 323 ? -14.439 20.139 0.377 1.00 98.25 323 PRO A O 1
ATOM 2505 N N . ALA A 1 324 ? -16.622 20.074 -0.107 1.00 97.62 324 ALA A N 1
ATOM 2506 C CA . ALA A 1 324 ? -16.901 21.444 0.338 1.00 97.62 324 ALA A CA 1
ATOM 2507 C C . ALA A 1 324 ? -16.847 21.614 1.869 1.00 97.62 324 ALA A C 1
ATOM 2509 O O . ALA A 1 324 ? -16.693 22.739 2.346 1.00 97.62 324 ALA A O 1
ATOM 2510 N N . ALA A 1 325 ? -17.008 20.521 2.626 1.00 97.00 325 ALA A N 1
ATOM 2511 C CA . ALA A 1 325 ? -17.151 20.523 4.083 1.00 97.00 325 ALA A CA 1
ATOM 2512 C C . ALA A 1 325 ? -16.238 19.511 4.808 1.00 97.00 325 ALA A C 1
ATOM 2514 O O . ALA A 1 325 ? -16.157 19.528 6.043 1.00 97.00 325 ALA A O 1
ATOM 2515 N N . ARG A 1 326 ? -15.588 18.597 4.073 1.00 94.75 326 ARG A N 1
ATOM 2516 C CA . ARG A 1 326 ? -14.768 17.494 4.607 1.00 94.75 326 ARG A CA 1
ATOM 2517 C C . ARG A 1 326 ? -13.446 17.366 3.846 1.00 94.75 326 ARG A C 1
ATOM 2519 O O . ARG A 1 326 ? -13.304 17.898 2.750 1.00 94.75 326 ARG A O 1
ATOM 2526 N N . GLY A 1 327 ? -12.477 16.680 4.452 1.00 95.00 327 GLY A N 1
ATOM 2527 C CA . GLY A 1 327 ? -11.090 16.652 3.980 1.00 95.00 327 GLY A CA 1
ATOM 2528 C C . GLY A 1 327 ? -10.287 17.885 4.410 1.00 95.00 327 GLY A C 1
ATOM 2529 O O . GLY A 1 327 ? -10.766 18.716 5.188 1.00 95.00 327 GLY A O 1
ATOM 2530 N N . ASN A 1 328 ? -9.064 18.009 3.889 1.00 96.50 328 ASN A N 1
ATOM 2531 C CA . ASN A 1 328 ? -8.117 19.098 4.181 1.00 96.50 328 ASN A CA 1
ATOM 2532 C C . ASN A 1 328 ? -7.636 19.162 5.650 1.00 96.50 328 ASN A C 1
ATOM 2534 O O . ASN A 1 328 ? -7.509 20.250 6.209 1.00 96.50 328 ASN A O 1
ATOM 2538 N N . ASN A 1 329 ? -7.408 18.011 6.297 1.00 96.31 329 ASN A N 1
ATOM 2539 C CA . ASN A 1 329 ? -6.875 17.960 7.668 1.00 96.31 329 ASN A CA 1
ATOM 2540 C C . ASN A 1 329 ? -5.366 18.254 7.710 1.00 96.31 329 ASN A C 1
ATOM 2542 O O . ASN A 1 329 ? -4.616 17.853 6.815 1.00 96.31 329 ASN A O 1
ATOM 2546 N N . THR A 1 330 ? -4.892 18.824 8.818 1.00 96.44 330 THR A N 1
ATOM 2547 C CA . THR A 1 330 ? -3.466 18.791 9.174 1.00 96.44 330 THR A CA 1
ATOM 2548 C C . THR A 1 330 ? -3.039 17.345 9.468 1.00 96.44 330 THR A C 1
ATOM 2550 O O . THR A 1 330 ? -3.771 16.613 10.142 1.00 96.44 330 THR A O 1
ATOM 2553 N N . LEU A 1 331 ? -1.850 16.918 9.017 1.00 96.00 331 LEU A N 1
ATOM 2554 C CA . LEU A 1 331 ? -1.332 15.568 9.292 1.00 96.00 331 LEU A CA 1
ATOM 2555 C C . LEU A 1 331 ? -1.306 15.283 10.805 1.00 96.00 331 LEU A C 1
ATOM 2557 O O . LEU A 1 331 ? -0.789 16.076 11.590 1.00 96.00 331 LEU A O 1
ATOM 2561 N N . GLY A 1 332 ? -1.873 14.142 11.201 1.00 89.94 332 GLY A N 1
ATOM 2562 C CA . GLY A 1 332 ? -2.004 13.741 12.604 1.00 89.94 332 GLY A CA 1
ATOM 2563 C C . GLY A 1 332 ? -3.172 14.392 13.358 1.00 89.94 332 GLY A C 1
ATOM 2564 O O . GLY A 1 332 ? -3.285 14.228 14.571 1.00 89.94 332 GLY A O 1
ATOM 2565 N N . THR A 1 333 ? -4.057 15.107 12.660 1.00 92.44 333 THR A N 1
ATOM 2566 C CA . THR A 1 333 ? -5.273 15.709 13.224 1.00 92.44 333 THR A CA 1
ATOM 2567 C C . THR A 1 333 ? -6.514 15.299 12.421 1.00 92.44 333 THR A C 1
ATOM 2569 O O . THR A 1 333 ? -6.433 14.519 11.474 1.00 92.44 333 THR A O 1
ATOM 2572 N N . ASN A 1 334 ? -7.678 15.830 12.805 1.00 92.56 334 ASN A N 1
ATOM 2573 C CA . ASN A 1 334 ? -8.923 15.735 12.039 1.00 92.56 334 ASN A CA 1
ATOM 2574 C C . ASN A 1 334 ? -9.640 17.103 12.062 1.00 92.56 334 ASN A C 1
ATOM 2576 O O . ASN A 1 334 ? -10.814 17.198 12.420 1.00 92.56 334 ASN A O 1
ATOM 2580 N N . ASP A 1 335 ? -8.879 18.173 11.806 1.00 94.62 335 ASP A N 1
ATOM 2581 C CA . ASP A 1 335 ? -9.295 19.582 11.904 1.00 94.62 335 ASP A CA 1
ATOM 2582 C C . ASP A 1 335 ? -9.790 20.193 10.575 1.00 94.62 335 ASP A C 1
ATOM 2584 O O . ASP A 1 335 ? -10.143 21.374 10.528 1.00 94.62 335 ASP A O 1
ATOM 2588 N N . GLY A 1 336 ? -9.837 19.387 9.511 1.00 93.12 336 GLY A N 1
ATOM 2589 C CA . GLY A 1 336 ? -10.112 19.829 8.152 1.00 93.12 336 GLY A CA 1
ATOM 2590 C C . GLY A 1 336 ? -11.535 20.342 7.926 1.00 93.12 336 GLY A C 1
ATOM 2591 O O . GLY A 1 336 ? -12.521 19.784 8.417 1.00 93.12 336 GLY A O 1
ATOM 2592 N N . ALA A 1 337 ? -11.629 21.410 7.132 1.00 94.94 337 ALA A N 1
ATOM 2593 C CA . ALA A 1 337 ? -12.875 22.073 6.740 1.00 94.94 337 ALA A CA 1
ATOM 2594 C C . ALA A 1 337 ? -13.158 21.982 5.224 1.00 94.94 337 ALA A C 1
ATOM 2596 O O . ALA A 1 337 ? -13.982 22.736 4.708 1.00 94.94 337 ALA A O 1
ATOM 2597 N N . GLY A 1 338 ? -12.460 21.090 4.513 1.00 96.75 338 GLY A N 1
ATOM 2598 C CA . GLY A 1 338 ? -12.588 20.893 3.069 1.00 96.75 338 GLY A CA 1
ATOM 2599 C C . GLY A 1 338 ? -12.038 22.023 2.193 1.00 96.75 338 GLY A C 1
ATOM 2600 O O . GLY A 1 338 ? -11.148 22.790 2.584 1.00 96.75 338 GLY A O 1
ATOM 2601 N N . TYR A 1 339 ? -12.566 22.081 0.971 1.00 97.38 339 TYR A N 1
ATOM 2602 C CA . TYR A 1 339 ? -12.133 22.909 -0.149 1.00 97.38 339 TYR A CA 1
ATOM 2603 C C . TYR A 1 339 ? -13.354 23.592 -0.794 1.00 97.38 339 TYR A C 1
ATOM 2605 O O . TYR A 1 339 ? -14.229 22.916 -1.328 1.00 97.38 339 TYR A O 1
ATOM 2613 N N . PRO A 1 340 ? -13.445 24.933 -0.827 1.00 95.31 340 PRO A N 1
ATOM 2614 C CA . PRO A 1 340 ? -14.634 25.615 -1.349 1.00 95.31 340 PRO A CA 1
ATOM 2615 C C . PRO A 1 340 ? -14.767 25.573 -2.884 1.00 95.31 340 PRO A C 1
ATOM 2617 O O . PRO A 1 340 ? -15.800 25.981 -3.412 1.00 95.31 340 PRO A O 1
ATOM 2620 N N . ILE A 1 341 ? -13.719 25.157 -3.607 1.00 97.50 341 ILE A N 1
ATOM 2621 C CA . ILE A 1 341 ? -13.617 25.160 -5.075 1.00 97.50 341 ILE A CA 1
ATOM 2622 C C . ILE A 1 341 ? -12.784 23.946 -5.512 1.00 97.50 341 ILE A C 1
ATOM 2624 O O . ILE A 1 341 ? -11.705 23.720 -4.969 1.00 97.50 341 ILE A O 1
ATOM 2628 N N . ASN A 1 342 ? -13.258 23.211 -6.518 1.00 97.56 342 ASN A N 1
ATOM 2629 C CA . ASN A 1 342 ? -12.515 22.158 -7.207 1.00 97.56 342 ASN A CA 1
ATOM 2630 C C . ASN A 1 342 ? -11.444 22.794 -8.126 1.00 97.56 342 ASN A C 1
ATOM 2632 O O . ASN A 1 342 ? -11.793 23.626 -8.974 1.00 97.56 342 ASN A O 1
ATOM 2636 N N . PRO A 1 343 ? -10.152 22.432 -7.996 1.00 95.38 343 PRO A N 1
ATOM 2637 C CA . PRO A 1 343 ? -9.064 23.136 -8.678 1.00 95.38 343 PRO A CA 1
ATOM 2638 C C . PRO A 1 343 ? -9.049 22.907 -10.195 1.00 95.38 343 PRO A C 1
ATOM 2640 O O . PRO A 1 343 ? -8.714 23.822 -10.944 1.00 95.38 343 PRO A O 1
ATOM 2643 N N . SER A 1 344 ? -9.450 21.721 -10.664 1.00 94.75 344 SER A N 1
ATOM 2644 C CA . SER A 1 344 ? -9.417 21.356 -12.086 1.00 94.75 344 SER A CA 1
ATOM 2645 C C . SER A 1 344 ? -10.560 21.973 -12.904 1.00 94.75 344 SER A C 1
ATOM 2647 O O . SER A 1 344 ? -10.428 22.142 -14.115 1.00 94.75 344 SER A O 1
ATOM 2649 N N . THR A 1 345 ? -11.687 22.307 -12.266 1.00 95.50 345 THR A N 1
ATOM 2650 C CA . THR A 1 345 ? -12.883 22.873 -12.924 1.00 95.50 345 THR A CA 1
ATOM 2651 C C . THR A 1 345 ? -13.122 24.349 -12.605 1.00 95.50 345 THR A C 1
ATOM 2653 O O . THR A 1 345 ? -13.825 25.027 -13.356 1.00 95.50 345 THR A O 1
ATOM 2656 N N . GLY A 1 346 ? -12.571 24.862 -11.498 1.00 97.06 346 GLY A N 1
ATOM 2657 C CA . GLY A 1 346 ? -12.825 26.220 -11.009 1.00 97.06 346 GLY A CA 1
ATOM 2658 C C . GLY A 1 346 ? -14.242 26.444 -10.461 1.00 97.06 346 GLY A C 1
ATOM 2659 O O . GLY A 1 346 ? -14.645 27.592 -10.264 1.00 97.06 346 GLY A O 1
ATOM 2660 N N . LEU A 1 347 ? -15.009 25.374 -10.226 1.00 97.62 347 LEU A N 1
ATOM 2661 C CA . LEU A 1 347 ? -16.373 25.417 -9.692 1.00 97.62 347 LEU A CA 1
ATOM 2662 C C . LEU A 1 347 ? -16.408 24.986 -8.214 1.00 97.62 347 LEU A C 1
ATOM 2664 O O . LEU A 1 347 ? -15.576 24.180 -7.801 1.00 97.62 347 LEU A O 1
ATOM 2668 N N . PRO A 1 348 ? -17.366 25.468 -7.401 1.00 97.94 348 PRO A N 1
ATOM 2669 C CA . PRO A 1 348 ? -17.613 24.906 -6.074 1.00 97.94 348 PRO A CA 1
ATOM 2670 C C . PRO A 1 348 ? -18.020 23.431 -6.150 1.00 97.94 348 PRO A C 1
ATOM 2672 O O . PRO A 1 348 ? -18.792 23.057 -7.037 1.00 97.94 348 PRO A O 1
ATOM 2675 N N . TYR A 1 349 ? -17.559 22.617 -5.195 1.00 98.00 349 TYR A N 1
ATOM 2676 C CA . TYR A 1 349 ? -18.106 21.273 -4.983 1.00 98.00 349 TYR A CA 1
ATOM 2677 C C . TYR A 1 349 ? -19.591 21.359 -4.586 1.00 98.00 349 TYR A C 1
ATOM 2679 O O . TYR A 1 349 ? -20.045 22.358 -4.017 1.00 98.00 349 TYR A O 1
ATOM 2687 N N . ALA A 1 350 ? -20.365 20.322 -4.909 1.00 96.81 350 ALA A N 1
ATOM 2688 C CA . ALA A 1 350 ? -21.782 20.261 -4.573 1.00 96.81 350 ALA A CA 1
ATOM 2689 C C . ALA A 1 350 ? -21.972 19.716 -3.151 1.00 96.81 350 ALA A C 1
ATOM 2691 O O . ALA A 1 350 ? -21.479 18.643 -2.838 1.00 96.81 350 ALA A O 1
ATOM 2692 N N . ALA A 1 351 ? -22.721 20.434 -2.311 1.00 97.12 351 ALA A N 1
ATOM 2693 C CA . ALA A 1 351 ? -23.049 19.987 -0.957 1.00 97.12 351 ALA A CA 1
ATOM 2694 C C . ALA A 1 351 ? -23.839 18.665 -0.973 1.00 97.12 351 ALA A C 1
ATOM 2696 O O . ALA A 1 351 ? -24.867 18.559 -1.653 1.00 97.12 351 ALA A O 1
ATOM 2697 N N . GLN A 1 352 ? -23.401 17.691 -0.176 1.00 96.75 352 GLN A N 1
ATOM 2698 C CA . GLN A 1 352 ? -23.911 16.321 -0.170 1.00 96.75 352 GLN A CA 1
ATOM 2699 C C . GLN A 1 352 ? -24.393 15.963 1.242 1.00 96.75 352 GLN A C 1
ATOM 2701 O O . GLN A 1 352 ? -23.646 15.458 2.076 1.00 96.75 352 GLN A O 1
ATOM 2706 N N . VAL A 1 353 ? -25.655 16.288 1.537 1.00 97.94 353 VAL A N 1
ATOM 2707 C CA . VAL A 1 353 ? -26.203 16.214 2.901 1.00 97.94 353 VAL A CA 1
ATOM 2708 C C . VAL A 1 353 ? -26.895 14.870 3.159 1.00 97.94 353 VAL A C 1
ATOM 2710 O O . VAL A 1 353 ? -27.982 14.624 2.634 1.00 97.94 353 VAL A O 1
ATOM 2713 N N . VAL A 1 354 ? -26.294 14.031 4.008 1.00 97.69 354 VAL A N 1
ATOM 2714 C CA . VAL A 1 354 ? -26.735 12.653 4.321 1.00 97.69 354 VAL A CA 1
ATOM 2715 C C . VAL A 1 354 ? -26.895 12.429 5.838 1.00 97.69 354 VAL A C 1
ATOM 2717 O O . VAL A 1 354 ? -26.379 13.230 6.625 1.00 97.69 354 VAL A O 1
ATOM 2720 N N . PRO A 1 355 ? -27.594 11.365 6.288 1.00 98.00 355 PRO A N 1
ATOM 2721 C CA . PRO A 1 355 ? -27.618 10.977 7.698 1.00 98.00 355 PRO A CA 1
ATOM 2722 C C . PRO A 1 355 ? -26.213 10.598 8.182 1.00 98.00 355 PRO A C 1
ATOM 2724 O O . PRO A 1 355 ? -25.513 9.813 7.539 1.00 98.00 355 PRO A O 1
ATOM 2727 N N . ALA A 1 356 ? -25.798 11.118 9.336 1.00 97.56 356 ALA A N 1
ATOM 2728 C CA . ALA A 1 356 ? -24.444 10.912 9.848 1.00 97.56 356 ALA A CA 1
ATOM 2729 C C . ALA A 1 356 ? -24.144 9.427 10.113 1.00 97.56 356 ALA A C 1
ATOM 2731 O O . ALA A 1 356 ? -23.109 8.917 9.681 1.00 97.56 356 ALA A O 1
ATOM 2732 N N . GLY A 1 357 ? -25.094 8.705 10.718 1.00 97.31 357 GLY A N 1
ATOM 2733 C CA . GLY A 1 357 ? -24.998 7.261 10.926 1.00 97.31 357 GLY A CA 1
ATOM 2734 C C . GLY A 1 357 ? -25.042 6.413 9.648 1.00 97.31 357 GLY A C 1
ATOM 2735 O O . GLY A 1 357 ? -24.668 5.247 9.703 1.00 97.31 357 GLY A O 1
ATOM 2736 N N . ASP A 1 358 ? -25.437 6.951 8.489 1.00 97.50 358 ASP A N 1
ATOM 2737 C CA . ASP A 1 358 ? -25.224 6.253 7.212 1.00 97.50 358 ASP A CA 1
ATOM 2738 C C . ASP A 1 358 ? -23.779 6.412 6.745 1.00 97.50 358 ASP A C 1
ATOM 2740 O O . ASP A 1 358 ? -23.100 5.409 6.530 1.00 97.50 358 ASP A O 1
ATOM 2744 N N . TYR A 1 359 ? -23.277 7.649 6.670 1.00 97.62 359 TYR A N 1
ATOM 2745 C CA . TYR A 1 359 ? -21.892 7.921 6.274 1.00 97.62 359 TYR A CA 1
ATOM 2746 C C . TYR A 1 359 ? -20.879 7.194 7.172 1.00 97.62 359 TYR A C 1
ATOM 2748 O O . TYR A 1 359 ? -19.997 6.517 6.655 1.00 97.62 359 TYR A O 1
ATOM 2756 N N . TYR A 1 360 ? -21.024 7.234 8.503 1.00 97.50 360 TYR A N 1
ATOM 2757 C CA . TYR A 1 360 ? -20.076 6.563 9.404 1.00 97.50 360 TYR A CA 1
ATOM 2758 C C . TYR A 1 360 ? -20.093 5.029 9.277 1.00 97.50 360 TYR A C 1
ATOM 2760 O O . TYR A 1 360 ? -19.042 4.399 9.432 1.00 97.50 360 TYR A O 1
ATOM 2768 N N . ARG A 1 361 ? -21.244 4.413 8.964 1.00 96.69 361 ARG A N 1
ATOM 2769 C CA . ARG A 1 361 ? -21.340 2.965 8.697 1.00 96.69 361 ARG A CA 1
ATOM 2770 C C . ARG A 1 361 ? -20.742 2.609 7.332 1.00 96.69 361 ARG A C 1
ATOM 2772 O O . ARG A 1 361 ? -19.912 1.707 7.267 1.00 96.69 361 ARG A O 1
ATOM 2779 N N . VAL A 1 362 ? -21.070 3.367 6.279 1.00 96.25 362 VAL A N 1
ATOM 2780 C CA . VAL A 1 362 ? -20.495 3.214 4.926 1.00 96.25 362 VAL A CA 1
ATOM 2781 C C . VAL A 1 362 ? -18.973 3.337 4.967 1.00 96.25 362 VAL A C 1
ATOM 2783 O O . VAL A 1 362 ? -18.277 2.443 4.497 1.00 96.25 362 VAL A O 1
ATOM 2786 N N . LEU A 1 363 ? -18.461 4.385 5.615 1.00 95.12 363 LEU A N 1
ATOM 2787 C CA . LEU A 1 363 ? -17.037 4.615 5.843 1.00 95.12 363 LEU A CA 1
ATOM 2788 C C . LEU A 1 363 ? -16.373 3.434 6.572 1.00 95.12 363 LEU A C 1
ATOM 2790 O O . LEU A 1 363 ? -15.275 3.017 6.206 1.00 95.12 363 LEU A O 1
ATOM 2794 N N . SER A 1 364 ? -17.042 2.887 7.594 1.00 94.56 364 SER A N 1
ATOM 2795 C CA . SER A 1 364 ? -16.532 1.766 8.394 1.00 94.56 364 SER A CA 1
ATOM 2796 C C . SER A 1 364 ? -16.453 0.451 7.621 1.00 94.56 364 SER A C 1
ATOM 2798 O O . SER A 1 364 ? -15.522 -0.313 7.876 1.00 94.56 364 SER A O 1
ATOM 2800 N N . GLU A 1 365 ? -17.393 0.178 6.708 1.00 92.75 365 GLU A N 1
ATOM 2801 C CA . GLU A 1 365 ? -17.406 -1.050 5.896 1.00 92.75 365 GLU A CA 1
ATOM 2802 C C . GLU A 1 365 ? -16.558 -0.936 4.621 1.00 92.75 365 GLU A C 1
ATOM 2804 O O . GLU A 1 365 ? -15.855 -1.890 4.293 1.00 92.75 365 GLU A O 1
ATOM 2809 N N . PHE A 1 366 ? -16.542 0.227 3.956 1.00 92.38 366 PHE A N 1
ATOM 2810 C CA . PHE A 1 366 ? -15.715 0.480 2.767 1.00 92.38 366 PHE A CA 1
ATOM 2811 C C . PHE A 1 366 ? -14.228 0.259 3.064 1.00 92.38 366 PHE A C 1
ATOM 2813 O O . PHE A 1 366 ? -13.593 -0.593 2.452 1.00 92.38 366 PHE A O 1
ATOM 2820 N N . TRP A 1 367 ? -13.709 0.927 4.095 1.00 92.06 367 TRP A N 1
ATOM 2821 C CA . TRP A 1 367 ? -12.326 0.774 4.558 1.00 92.06 367 TRP A CA 1
ATOM 2822 C C . TRP A 1 367 ? -12.132 -0.378 5.563 1.00 92.06 367 TRP A C 1
ATOM 2824 O O . TRP A 1 367 ? -11.115 -0.438 6.255 1.00 92.06 367 TRP A O 1
ATOM 2834 N N . ALA A 1 368 ? -13.105 -1.288 5.703 1.00 79.88 368 ALA A N 1
ATOM 2835 C CA . ALA A 1 368 ? -12.870 -2.594 6.326 1.00 79.88 368 ALA A CA 1
ATOM 2836 C C . ALA A 1 368 ? -12.512 -3.688 5.325 1.00 79.88 368 ALA A C 1
ATOM 2838 O O . ALA A 1 368 ? -12.187 -4.785 5.777 1.00 79.88 368 ALA A O 1
ATOM 2839 N N . ASP A 1 369 ? -12.567 -3.392 4.023 1.00 64.44 369 ASP A N 1
ATOM 2840 C CA . ASP A 1 369 ? -12.319 -4.318 2.923 1.00 64.44 369 ASP A CA 1
ATOM 2841 C C . ASP A 1 369 ? -13.027 -5.668 3.171 1.00 64.44 369 ASP A C 1
ATOM 2843 O O . ASP A 1 369 ? -12.423 -6.641 3.629 1.00 64.44 369 ASP A O 1
ATOM 2847 N N . GLY A 1 370 ? -14.346 -5.693 2.937 1.00 53.78 370 GLY A N 1
ATOM 2848 C CA . GLY A 1 370 ? -15.233 -6.835 3.213 1.00 53.78 370 GLY A CA 1
ATOM 2849 C C . GLY A 1 370 ? -14.988 -8.100 2.355 1.00 53.78 370 GLY A C 1
ATOM 2850 O O . GLY A 1 370 ? -13.957 -8.201 1.705 1.00 53.78 370 GLY A O 1
ATOM 2851 N N . PRO A 1 371 ? -15.940 -9.064 2.293 1.00 49.81 371 PRO A N 1
ATOM 2852 C CA . PRO A 1 371 ? -15.754 -10.474 1.856 1.00 49.81 371 PRO A CA 1
ATOM 2853 C C . PRO A 1 371 ? -15.334 -10.755 0.395 1.00 49.81 371 PRO A C 1
ATOM 2855 O O . PRO A 1 371 ? -15.536 -11.858 -0.109 1.00 49.81 371 PRO A O 1
ATOM 2858 N N . SER A 1 372 ? -14.743 -9.786 -0.291 1.00 64.38 372 SER A N 1
ATOM 2859 C CA . SER A 1 372 ? -14.110 -9.899 -1.603 1.00 64.38 372 SER A CA 1
ATOM 2860 C C . SER A 1 372 ? -12.900 -8.957 -1.676 1.00 64.38 372 SER A C 1
ATOM 2862 O O . SER A 1 372 ? -12.856 -8.106 -2.560 1.00 64.38 372 SER A O 1
ATOM 2864 N N . SER A 1 373 ? -11.979 -9.056 -0.709 1.00 76.56 373 SER A N 1
ATOM 2865 C CA . SER A 1 373 ? -11.012 -7.999 -0.382 1.00 76.56 373 SER A CA 1
ATOM 2866 C C . SER A 1 373 ? -9.569 -8.263 -0.816 1.00 76.56 373 SER A C 1
ATOM 2868 O O . SER A 1 373 ? -8.939 -9.274 -0.504 1.00 76.56 373 SER A O 1
ATOM 2870 N N . GLU A 1 374 ? -9.028 -7.275 -1.518 1.00 79.69 374 GLU A N 1
ATOM 2871 C CA . GLU A 1 374 ? -7.617 -7.096 -1.851 1.00 79.69 374 GLU A CA 1
ATOM 2872 C C . GLU A 1 374 ? -6.746 -6.663 -0.649 1.00 79.69 374 GLU A C 1
ATOM 2874 O O . GLU A 1 374 ? -5.524 -6.568 -0.781 1.00 79.69 374 GLU A O 1
ATOM 2879 N N . THR A 1 375 ? -7.347 -6.477 0.536 1.00 86.25 375 THR A N 1
ATOM 2880 C CA . THR A 1 375 ? -6.763 -5.932 1.781 1.00 86.25 375 THR A CA 1
ATOM 2881 C C . THR A 1 375 ? -6.243 -4.486 1.643 1.00 86.25 375 THR A C 1
ATOM 2883 O O . THR A 1 375 ? -6.047 -4.020 0.519 1.00 86.25 375 THR A O 1
ATOM 2886 N N . PRO A 1 376 ? -5.959 -3.754 2.743 1.00 87.69 376 PRO A N 1
ATOM 2887 C CA . PRO A 1 376 ? -5.598 -2.337 2.663 1.00 87.69 376 PRO A CA 1
ATOM 2888 C C . PRO A 1 376 ? -4.453 -1.980 1.695 1.00 87.69 376 PRO A C 1
ATOM 2890 O O . PRO A 1 376 ? -4.607 -0.996 0.973 1.00 87.69 376 PRO A O 1
ATOM 2893 N N . PRO A 1 377 ? -3.334 -2.737 1.590 1.00 93.50 377 PRO A N 1
ATOM 2894 C CA . PRO A 1 377 ? -2.321 -2.442 0.575 1.00 93.50 377 PRO A CA 1
ATOM 2895 C C . PRO A 1 377 ? -2.854 -2.618 -0.856 1.00 93.50 377 PRO A C 1
ATOM 2897 O O . PRO A 1 377 ? -2.537 -1.809 -1.720 1.00 93.50 377 PRO A O 1
ATOM 2900 N N . GLY A 1 378 ? -3.696 -3.624 -1.121 1.00 94.06 378 GLY A N 1
ATOM 2901 C CA . GLY A 1 378 ? -4.280 -3.858 -2.444 1.00 94.06 378 GLY A CA 1
ATOM 2902 C C . GLY A 1 378 ? -5.389 -2.869 -2.818 1.00 94.06 378 GLY A C 1
ATOM 2903 O O . GLY A 1 378 ? -5.537 -2.553 -3.997 1.00 94.06 378 GLY A O 1
ATOM 2904 N N . HIS A 1 379 ? -6.115 -2.317 -1.840 1.00 94.31 379 HIS A N 1
ATOM 2905 C CA . HIS A 1 379 ? -7.081 -1.232 -2.064 1.00 94.31 379 HIS A CA 1
ATOM 2906 C C . HIS A 1 379 ? -6.373 -0.007 -2.674 1.00 94.31 379 HIS A C 1
ATOM 2908 O O . HIS A 1 379 ? -6.841 0.594 -3.639 1.00 94.31 379 HIS A O 1
ATOM 2914 N N . TRP A 1 380 ? -5.164 0.318 -2.213 1.00 96.88 380 TRP A N 1
ATOM 2915 C CA . TRP A 1 380 ? -4.396 1.407 -2.820 1.00 96.88 380 TRP A CA 1
ATOM 2916 C C . TRP A 1 380 ? -3.894 1.106 -4.235 1.00 96.88 380 TRP A C 1
ATOM 2918 O O . TRP A 1 380 ? -3.742 2.035 -5.026 1.00 96.88 380 TRP A O 1
ATOM 2928 N N . PHE A 1 381 ? -3.766 -0.168 -4.619 1.00 97.94 381 PHE A N 1
ATOM 2929 C CA . PHE A 1 381 ? -3.580 -0.538 -6.024 1.00 97.94 381 PHE A CA 1
ATOM 2930 C C . PHE A 1 381 ? -4.850 -0.341 -6.856 1.00 97.94 381 PHE A C 1
ATOM 2932 O O . PHE A 1 381 ? -4.732 0.127 -7.984 1.00 97.94 381 PHE A O 1
ATOM 2939 N N . THR A 1 382 ? -6.062 -0.602 -6.345 1.00 95.94 382 THR A N 1
ATOM 2940 C CA . THR A 1 382 ? -7.281 -0.247 -7.100 1.00 95.94 382 THR A CA 1
ATOM 2941 C C . THR A 1 382 ? -7.487 1.259 -7.223 1.00 95.94 382 THR A C 1
ATOM 2943 O O . THR A 1 382 ? -7.959 1.704 -8.268 1.00 95.94 382 THR A O 1
ATOM 2946 N N . ILE A 1 383 ? -7.049 2.053 -6.242 1.00 96.31 383 ILE A N 1
ATOM 2947 C CA . ILE A 1 383 ? -7.000 3.521 -6.343 1.00 96.31 383 ILE A CA 1
ATOM 2948 C C . ILE A 1 383 ? -5.973 3.970 -7.397 1.00 96.31 383 ILE A C 1
ATOM 2950 O O . ILE A 1 383 ? -6.315 4.764 -8.274 1.00 96.31 383 ILE A O 1
ATOM 2954 N N . ALA A 1 384 ? -4.748 3.434 -7.378 1.00 97.75 384 ALA A N 1
ATOM 2955 C CA . ALA A 1 384 ? -3.727 3.740 -8.385 1.00 97.75 384 ALA A CA 1
ATOM 2956 C C . ALA A 1 384 ? -4.174 3.342 -9.804 1.00 97.75 384 ALA A C 1
ATOM 2958 O O . ALA A 1 384 ? -4.003 4.109 -10.750 1.00 97.75 384 ALA A O 1
ATOM 2959 N N . ASN A 1 385 ? -4.830 2.188 -9.934 1.00 97.56 385 ASN A N 1
ATOM 2960 C CA . ASN A 1 385 ? -5.450 1.712 -11.167 1.00 97.56 385 ASN A CA 1
ATOM 2961 C C . ASN A 1 385 ? -6.586 2.634 -11.638 1.00 97.56 385 ASN A C 1
ATOM 2963 O O . ASN A 1 385 ? -6.631 2.989 -12.809 1.00 97.56 385 ASN A O 1
ATOM 2967 N N . TYR A 1 386 ? -7.479 3.066 -10.741 1.00 96.25 386 TYR A N 1
ATOM 2968 C CA . TYR A 1 386 ? -8.541 4.032 -11.050 1.00 96.25 386 TYR A CA 1
ATOM 2969 C C . TYR A 1 386 ? -7.969 5.360 -11.567 1.00 96.25 386 TYR A C 1
ATOM 2971 O O . TYR A 1 386 ? -8.478 5.897 -12.548 1.00 96.25 386 TYR A O 1
ATOM 2979 N N . VAL A 1 387 ? -6.882 5.852 -10.962 1.00 97.19 387 VAL A N 1
ATOM 2980 C CA . VAL A 1 387 ? -6.153 7.047 -11.416 1.00 97.19 387 VAL A CA 1
ATOM 2981 C C . VAL A 1 387 ? -5.507 6.820 -12.788 1.00 97.19 387 VAL A C 1
ATOM 2983 O O . VAL A 1 387 ? -5.669 7.656 -13.674 1.00 97.19 387 VAL A O 1
ATOM 2986 N N . ALA A 1 388 ? -4.823 5.691 -12.994 1.00 96.12 388 ALA A N 1
ATOM 2987 C CA . ALA A 1 388 ? -4.149 5.345 -14.249 1.00 96.12 388 ALA A CA 1
ATOM 2988 C C . ALA A 1 388 ? -5.117 5.096 -15.424 1.00 96.12 388 ALA A C 1
ATOM 2990 O O . ALA A 1 388 ? -4.768 5.384 -16.570 1.00 96.12 388 ALA A O 1
ATOM 2991 N N . ASP A 1 389 ? -6.322 4.594 -15.136 1.00 95.25 389 ASP A N 1
ATOM 2992 C CA . ASP A 1 389 ? -7.404 4.353 -16.098 1.00 95.25 389 ASP A CA 1
ATOM 2993 C C . ASP A 1 389 ? -8.251 5.631 -16.369 1.00 95.25 389 ASP A C 1
ATOM 2995 O O . ASP A 1 389 ? -9.132 5.619 -17.239 1.00 95.25 389 ASP A O 1
ATOM 2999 N N . HIS A 1 390 ? -8.041 6.738 -15.635 1.00 95.62 390 HIS A N 1
ATOM 3000 C CA . HIS A 1 390 ? -8.884 7.938 -15.725 1.00 95.62 390 HIS A CA 1
ATOM 3001 C C . HIS A 1 390 ? -8.502 8.854 -16.909 1.00 95.62 390 HIS A C 1
ATOM 3003 O O . HIS A 1 390 ? -7.363 9.307 -16.993 1.00 95.62 390 HIS A O 1
ATOM 3009 N N . PRO A 1 391 ? -9.443 9.269 -17.785 1.00 93.44 391 PRO A N 1
ATOM 3010 C CA . PRO A 1 391 ? -9.135 9.999 -19.026 1.00 93.44 391 PRO A CA 1
ATOM 3011 C C . PRO A 1 391 ? -8.628 11.443 -18.849 1.00 93.44 391 PRO A C 1
ATOM 3013 O O . PRO A 1 391 ? -8.386 12.122 -19.845 1.00 93.44 391 PRO A O 1
ATOM 3016 N N . MET A 1 392 ? -8.502 11.935 -17.611 1.00 93.94 392 MET A N 1
ATOM 3017 C CA . MET A 1 392 ? -7.863 13.222 -17.295 1.00 93.94 392 MET A CA 1
ATOM 3018 C C . MET A 1 392 ? -6.470 13.075 -16.664 1.00 93.94 392 MET A C 1
ATOM 3020 O O . MET A 1 392 ? -5.848 14.093 -16.371 1.00 93.94 392 MET A O 1
ATOM 3024 N N . VAL A 1 393 ? -5.975 11.851 -16.434 1.00 94.50 393 VAL A N 1
ATOM 3025 C CA . VAL A 1 393 ? -4.597 11.659 -15.970 1.00 94.50 393 VAL A CA 1
ATOM 3026 C C . VAL A 1 393 ? -3.627 11.980 -17.108 1.00 94.50 393 VAL A C 1
ATOM 3028 O O . VAL A 1 393 ? -3.829 11.579 -18.255 1.00 94.50 393 VAL A O 1
ATOM 3031 N N . VAL A 1 394 ? -2.562 12.713 -16.798 1.00 93.88 394 VAL A N 1
ATOM 3032 C CA . VAL A 1 394 ? -1.445 12.939 -17.717 1.00 93.88 394 VAL A CA 1
ATOM 3033 C C . VAL A 1 394 ? -0.288 12.113 -17.178 1.00 93.88 394 VAL A C 1
ATOM 3035 O O . VAL A 1 394 ? 0.281 12.466 -16.150 1.00 93.88 394 VAL A O 1
ATOM 3038 N N . LYS A 1 395 ? 0.013 10.983 -17.829 1.00 96.81 395 LYS A N 1
ATOM 3039 C CA . LYS A 1 395 ? 0.992 9.993 -17.351 1.00 96.81 395 LYS A CA 1
ATOM 3040 C C . LYS A 1 395 ? 2.419 10.552 -17.405 1.00 96.81 395 LYS A C 1
ATOM 3042 O O . LYS A 1 395 ? 3.122 10.375 -18.392 1.00 96.81 395 LYS A O 1
ATOM 3047 N N . LYS A 1 396 ? 2.815 11.285 -16.364 1.00 97.00 396 LYS A N 1
ATOM 3048 C CA . LYS A 1 396 ? 4.103 11.970 -16.200 1.00 97.00 396 LYS A CA 1
ATOM 3049 C C . LYS A 1 396 ? 4.643 11.751 -14.795 1.00 97.00 396 LYS A C 1
ATOM 3051 O O . LYS A 1 396 ? 3.952 12.058 -13.827 1.00 97.00 396 LYS A O 1
ATOM 3056 N N . LEU A 1 397 ? 5.869 11.249 -14.691 1.00 96.81 397 LEU A N 1
ATOM 3057 C CA . LEU A 1 397 ? 6.531 11.025 -13.408 1.00 96.81 397 LEU A CA 1
ATOM 3058 C C . LEU A 1 397 ? 6.755 12.369 -12.694 1.00 96.81 397 LEU A C 1
ATOM 3060 O O . LEU A 1 397 ? 7.330 13.296 -13.265 1.00 96.81 397 LEU A O 1
ATOM 3064 N N . GLY A 1 398 ? 6.231 12.505 -11.475 1.00 96.44 398 GLY A N 1
ATOM 3065 C CA . GLY A 1 398 ? 6.237 13.766 -10.726 1.00 96.44 398 GLY A CA 1
ATOM 3066 C C . GLY A 1 398 ? 5.481 14.912 -11.412 1.00 96.44 398 GLY A C 1
ATOM 3067 O O . GLY A 1 398 ? 5.760 16.076 -11.134 1.00 96.44 398 GLY A O 1
ATOM 3068 N N . GLY A 1 399 ? 4.578 14.614 -12.357 1.00 95.25 399 GLY A N 1
ATOM 3069 C CA . GLY A 1 399 ? 3.855 15.611 -13.160 1.00 95.25 399 GLY A CA 1
ATOM 3070 C C . GLY A 1 399 ? 4.716 16.353 -14.198 1.00 95.25 399 GLY A C 1
ATOM 3071 O O . GLY A 1 399 ? 4.211 17.215 -14.923 1.00 95.25 399 GLY A O 1
ATOM 3072 N N . VAL A 1 400 ? 6.006 16.019 -14.307 1.00 94.56 400 VAL A N 1
ATOM 3073 C CA . VAL A 1 400 ? 7.009 16.708 -15.137 1.00 94.56 400 VAL A CA 1
ATOM 3074 C C . VAL A 1 400 ? 7.571 15.792 -16.236 1.00 94.56 400 VAL A C 1
ATOM 3076 O O . VAL A 1 400 ? 7.102 14.676 -16.433 1.00 94.56 400 VAL A O 1
ATOM 3079 N N . GLY A 1 401 ? 8.539 16.277 -17.021 1.00 93.00 401 GLY A N 1
ATOM 3080 C CA . GLY A 1 401 ? 9.243 15.449 -18.009 1.00 93.00 401 GLY A CA 1
ATOM 3081 C C . GLY A 1 401 ? 8.386 14.989 -19.207 1.00 93.00 401 GLY A C 1
ATOM 3082 O O . GLY A 1 401 ? 7.408 15.666 -19.562 1.00 93.00 401 GLY A O 1
ATOM 3083 N N . PRO A 1 402 ? 8.767 13.892 -19.889 1.00 94.88 402 PRO A N 1
ATOM 3084 C CA . PRO A 1 402 ? 8.008 13.302 -20.994 1.00 94.88 402 PRO A CA 1
ATOM 3085 C C . PRO A 1 402 ? 6.742 12.584 -20.503 1.00 94.88 402 PRO A C 1
ATOM 3087 O O . PRO A 1 402 ? 6.638 12.207 -19.340 1.00 94.88 402 PRO A O 1
ATOM 3090 N N . THR A 1 403 ? 5.767 12.392 -21.396 1.00 96.69 403 THR A N 1
ATOM 3091 C CA . THR A 1 403 ? 4.614 11.520 -21.115 1.00 96.69 403 THR A CA 1
ATOM 3092 C C . THR A 1 403 ? 5.025 10.066 -21.330 1.00 96.69 403 THR A C 1
ATOM 3094 O O . THR A 1 403 ? 5.523 9.739 -22.405 1.00 96.69 403 THR A O 1
ATOM 3097 N N . LEU A 1 404 ? 4.797 9.222 -20.327 1.00 96.56 404 LEU A N 1
ATOM 3098 C CA . LEU A 1 404 ? 5.168 7.807 -20.311 1.00 96.56 404 LEU A CA 1
ATOM 3099 C C . LEU A 1 404 ? 4.173 6.950 -21.107 1.00 96.56 404 LEU A C 1
ATOM 3101 O O . LEU A 1 404 ? 2.997 7.309 -21.246 1.00 96.56 404 LEU A O 1
ATOM 3105 N N . GLY A 1 405 ? 4.626 5.787 -21.577 1.00 95.31 405 GLY A N 1
ATOM 3106 C CA . GLY A 1 405 ? 3.736 4.756 -22.122 1.00 95.31 405 GLY A CA 1
ATOM 3107 C C . GLY A 1 405 ? 2.862 4.114 -21.036 1.00 95.31 405 GLY A C 1
ATOM 3108 O O . GLY A 1 405 ? 3.208 4.152 -19.856 1.00 95.31 405 GLY A O 1
ATOM 3109 N N . ASP A 1 406 ? 1.743 3.481 -21.414 1.00 96.06 406 ASP A N 1
ATOM 3110 C CA . ASP A 1 406 ? 0.858 2.817 -20.440 1.00 96.06 406 ASP A CA 1
ATOM 3111 C C . ASP A 1 406 ? 1.604 1.746 -19.627 1.00 96.06 406 ASP A C 1
ATOM 3113 O O . ASP A 1 406 ? 1.537 1.759 -18.402 1.00 96.06 406 ASP A O 1
ATOM 3117 N N . LEU A 1 407 ? 2.367 0.867 -20.293 1.00 97.62 407 LEU A N 1
ATOM 3118 C CA . LEU A 1 407 ? 3.135 -0.187 -19.622 1.00 97.62 407 LEU A CA 1
ATOM 3119 C C . LEU A 1 407 ? 4.219 0.376 -18.694 1.00 97.62 407 LEU A C 1
ATOM 3121 O O . LEU A 1 407 ? 4.356 -0.100 -17.572 1.00 97.62 407 LEU A O 1
ATOM 3125 N N . GLU A 1 408 ? 4.957 1.391 -19.150 1.00 97.88 408 GLU A N 1
ATOM 3126 C CA . GLU A 1 408 ? 5.999 2.065 -18.368 1.00 97.88 408 GLU A CA 1
ATOM 3127 C C . GLU A 1 408 ? 5.418 2.725 -17.108 1.00 97.88 408 GLU A C 1
ATOM 3129 O O . GLU A 1 408 ? 5.933 2.529 -16.007 1.00 97.88 408 GLU A O 1
ATOM 3134 N N . TRP A 1 409 ? 4.324 3.480 -17.258 1.00 98.31 409 TRP A N 1
ATOM 3135 C CA . TRP A 1 409 ? 3.610 4.092 -16.139 1.00 98.31 409 TRP A CA 1
ATOM 3136 C C . TRP A 1 409 ? 3.171 3.039 -15.123 1.00 98.31 409 TRP A C 1
ATOM 3138 O O . TRP A 1 409 ? 3.397 3.218 -13.926 1.00 98.31 409 TRP A O 1
ATOM 3148 N N . ASP A 1 410 ? 2.584 1.938 -15.598 1.00 98.62 410 ASP A N 1
ATOM 3149 C CA . ASP A 1 410 ? 2.074 0.876 -14.738 1.00 98.62 410 ASP A CA 1
ATOM 3150 C C . ASP A 1 410 ? 3.216 0.170 -13.978 1.00 98.62 410 ASP A C 1
ATOM 3152 O O . ASP A 1 410 ? 3.109 -0.004 -12.766 1.00 98.62 410 ASP A O 1
ATOM 3156 N N . VAL A 1 411 ? 4.348 -0.177 -14.612 1.00 98.75 411 VAL A N 1
ATOM 3157 C CA . VAL A 1 411 ? 5.471 -0.800 -13.874 1.00 98.75 411 VAL A CA 1
ATOM 3158 C C . VAL A 1 411 ? 6.149 0.171 -12.901 1.00 98.75 411 VAL A C 1
ATOM 3160 O O . VAL A 1 411 ? 6.454 -0.230 -11.776 1.00 98.75 411 VAL A O 1
ATOM 3163 N N . LYS A 1 412 ? 6.320 1.450 -13.274 1.00 98.69 412 LYS A N 1
ATOM 3164 C CA . LYS A 1 412 ? 6.939 2.462 -12.402 1.00 98.69 412 LYS A CA 1
ATOM 3165 C C . LYS A 1 412 ? 6.048 2.780 -11.194 1.00 98.69 412 LYS A C 1
ATOM 3167 O O . LYS A 1 412 ? 6.540 2.785 -10.064 1.00 98.69 412 LYS A O 1
ATOM 3172 N N . ILE A 1 413 ? 4.733 2.957 -11.379 1.00 98.56 413 ILE A N 1
ATOM 3173 C CA . ILE A 1 413 ? 3.823 3.206 -10.246 1.00 98.56 413 ILE A CA 1
ATOM 3174 C C . ILE A 1 413 ? 3.700 1.970 -9.351 1.00 98.56 413 ILE A C 1
ATOM 3176 O O . ILE A 1 413 ? 3.673 2.102 -8.128 1.00 98.56 413 ILE A O 1
ATOM 3180 N N . TYR A 1 414 ? 3.697 0.763 -9.928 1.00 98.88 414 TYR A N 1
ATOM 3181 C CA . TYR A 1 414 ? 3.620 -0.473 -9.156 1.00 98.88 414 TYR A CA 1
ATOM 3182 C C . TYR A 1 414 ? 4.888 -0.770 -8.354 1.00 98.88 414 TYR A C 1
ATOM 3184 O O . TYR A 1 414 ? 4.738 -1.260 -7.234 1.00 98.88 414 TYR A O 1
ATOM 3192 N N . LEU A 1 415 ? 6.101 -0.498 -8.859 1.00 98.81 415 LEU A N 1
ATOM 3193 C CA . LEU A 1 415 ? 7.331 -0.685 -8.073 1.00 98.81 415 LEU A CA 1
ATOM 3194 C C . LEU A 1 415 ? 7.320 0.230 -6.846 1.00 98.81 415 LEU A C 1
ATOM 3196 O O . LEU A 1 415 ? 7.394 -0.257 -5.717 1.00 98.81 415 LEU A O 1
ATOM 3200 N N . ALA A 1 416 ? 7.143 1.535 -7.067 1.00 98.75 416 ALA A N 1
ATOM 3201 C CA . ALA A 1 416 ? 7.176 2.525 -5.998 1.00 98.75 416 ALA A CA 1
ATOM 3202 C C . ALA A 1 416 ? 6.053 2.293 -4.967 1.00 98.75 416 ALA A C 1
ATOM 3204 O O . ALA A 1 416 ? 6.314 2.274 -3.763 1.00 98.75 416 ALA A O 1
ATOM 3205 N N . LEU A 1 417 ? 4.815 2.038 -5.421 1.00 98.81 417 LEU A N 1
ATOM 3206 C CA . LEU A 1 417 ? 3.672 1.815 -4.527 1.00 98.81 417 LEU A CA 1
ATOM 3207 C C . LEU A 1 417 ? 3.804 0.519 -3.744 1.00 98.81 417 LEU A C 1
ATOM 3209 O O . LEU A 1 417 ? 3.466 0.488 -2.560 1.00 98.81 417 LEU A O 1
ATOM 3213 N N . ALA A 1 418 ? 4.317 -0.538 -4.374 1.00 98.62 418 ALA A N 1
ATOM 3214 C CA . ALA A 1 418 ? 4.515 -1.788 -3.673 1.00 98.62 418 ALA A CA 1
ATOM 3215 C C . ALA A 1 418 ? 5.629 -1.695 -2.628 1.00 98.62 418 ALA A C 1
ATOM 3217 O O . ALA A 1 418 ? 5.438 -2.207 -1.529 1.00 98.62 418 ALA A O 1
ATOM 3218 N N . GLY A 1 419 ? 6.733 -1.003 -2.936 1.00 98.56 419 GLY A N 1
ATOM 3219 C CA . GLY A 1 419 ? 7.790 -0.692 -1.972 1.00 98.56 419 GLY A CA 1
ATOM 3220 C C . GLY A 1 419 ? 7.239 0.059 -0.758 1.00 98.56 419 GLY A C 1
ATOM 3221 O O . GLY A 1 419 ? 7.348 -0.427 0.365 1.00 98.56 419 GLY A O 1
ATOM 3222 N N . THR A 1 420 ? 6.513 1.162 -0.987 1.00 98.88 420 THR A N 1
ATOM 3223 C CA . THR A 1 420 ? 5.877 1.943 0.090 1.00 98.88 420 THR A CA 1
ATOM 3224 C C . THR A 1 420 ? 4.943 1.112 0.968 1.00 98.88 420 THR A C 1
ATOM 3226 O O . THR A 1 420 ? 5.001 1.230 2.193 1.00 98.88 420 THR A O 1
ATOM 3229 N N . VAL A 1 421 ? 4.072 0.267 0.396 1.00 98.62 421 VAL A N 1
ATOM 3230 C CA . VAL A 1 421 ? 3.160 -0.543 1.227 1.00 98.62 421 VAL A CA 1
ATOM 3231 C C . VAL A 1 421 ? 3.845 -1.754 1.866 1.00 98.62 421 VAL A C 1
ATOM 3233 O O . VAL A 1 421 ? 3.410 -2.186 2.928 1.00 98.62 421 VAL A O 1
ATOM 3236 N N . HIS A 1 422 ? 4.914 -2.298 1.282 1.00 98.69 422 HIS A N 1
ATOM 3237 C CA . HIS A 1 422 ? 5.718 -3.372 1.880 1.00 98.69 422 HIS A CA 1
ATOM 3238 C C . HIS A 1 422 ? 6.506 -2.869 3.094 1.00 98.69 422 HIS A C 1
ATOM 3240 O O . HIS A 1 422 ? 6.420 -3.461 4.169 1.00 98.69 422 HIS A O 1
ATOM 3246 N N . ASP A 1 423 ? 7.138 -1.706 2.981 1.00 98.75 423 ASP A N 1
ATOM 3247 C CA . ASP A 1 423 ? 7.870 -1.078 4.082 1.00 98.75 423 ASP A CA 1
ATOM 3248 C C . ASP A 1 423 ? 6.921 -0.573 5.181 1.00 98.75 423 ASP A C 1
ATOM 3250 O O . ASP A 1 423 ? 7.174 -0.774 6.373 1.00 98.75 423 ASP A O 1
ATOM 3254 N N . ALA A 1 424 ? 5.742 -0.059 4.807 1.00 98.62 424 ALA A N 1
ATOM 3255 C CA . ALA A 1 424 ? 4.659 0.206 5.756 1.00 98.62 424 ALA A CA 1
ATOM 3256 C C . ALA A 1 424 ? 4.184 -1.064 6.492 1.00 98.62 424 ALA A C 1
ATOM 3258 O O . ALA A 1 424 ? 3.774 -0.972 7.652 1.00 98.62 424 ALA A O 1
ATOM 3259 N N . ALA A 1 425 ? 4.256 -2.249 5.867 1.00 98.44 425 ALA A N 1
ATOM 3260 C CA . ALA A 1 425 ? 3.974 -3.516 6.543 1.00 98.44 425 ALA A CA 1
ATOM 3261 C C . ALA A 1 425 ? 5.055 -3.843 7.583 1.00 98.44 425 ALA A C 1
ATOM 3263 O O . ALA A 1 425 ? 4.717 -4.208 8.709 1.00 98.44 425 ALA A O 1
ATOM 3264 N N . ILE A 1 426 ? 6.332 -3.694 7.217 1.00 98.62 426 ILE A N 1
ATOM 3265 C CA . ILE A 1 426 ? 7.500 -3.997 8.060 1.00 98.62 426 ILE A CA 1
ATOM 3266 C C . ILE A 1 426 ? 7.526 -3.095 9.296 1.00 98.62 426 ILE A C 1
ATOM 3268 O O . ILE A 1 426 ? 7.484 -3.606 10.417 1.00 98.62 426 ILE A O 1
ATOM 3272 N N . ALA A 1 427 ? 7.493 -1.771 9.115 1.00 98.25 427 ALA A N 1
ATOM 3273 C CA . ALA A 1 427 ? 7.497 -0.811 10.220 1.00 98.25 427 ALA A CA 1
ATOM 3274 C C . ALA A 1 427 ? 6.296 -1.023 11.163 1.00 98.25 427 ALA A C 1
ATOM 3276 O O . ALA A 1 427 ? 6.450 -1.141 12.382 1.00 98.25 427 ALA A O 1
ATOM 3277 N N . CYS A 1 428 ? 5.090 -1.163 10.598 1.00 97.56 428 CYS A N 1
ATOM 3278 C CA . CYS A 1 428 ? 3.871 -1.324 11.385 1.00 97.56 428 CYS A CA 1
ATOM 3279 C C . CYS A 1 428 ? 3.814 -2.663 12.140 1.00 97.56 428 CYS A C 1
ATOM 3281 O O . CYS A 1 428 ? 3.423 -2.684 13.309 1.00 97.56 428 CYS A O 1
ATOM 3283 N N . TRP A 1 429 ? 4.206 -3.787 11.526 1.00 98.19 429 TRP A N 1
ATOM 3284 C CA . TRP A 1 429 ? 4.192 -5.078 12.224 1.00 98.19 429 TRP A CA 1
ATOM 3285 C C . TRP A 1 429 ? 5.392 -5.299 13.148 1.00 98.19 429 TRP A C 1
ATOM 3287 O O . TRP A 1 429 ? 5.231 -6.003 14.144 1.00 98.19 429 TRP A O 1
ATOM 3297 N N . GLY A 1 430 ? 6.532 -4.646 12.908 1.00 97.44 430 GLY A N 1
ATOM 3298 C CA . GLY A 1 430 ? 7.617 -4.530 13.883 1.00 97.44 430 GLY A CA 1
ATOM 3299 C C . GLY A 1 430 ? 7.138 -3.868 15.178 1.00 97.44 430 GLY A C 1
ATOM 3300 O O . GLY A 1 430 ? 7.230 -4.462 16.257 1.00 97.44 430 GLY A O 1
ATOM 3301 N N . ALA A 1 431 ? 6.496 -2.698 15.062 1.00 98.00 431 ALA A N 1
ATOM 3302 C CA . ALA A 1 431 ? 5.876 -2.001 16.191 1.00 98.00 431 ALA A CA 1
ATOM 3303 C C . ALA A 1 431 ? 4.796 -2.851 16.892 1.00 98.00 431 ALA A C 1
ATOM 3305 O O . ALA A 1 431 ? 4.797 -2.950 18.121 1.00 98.00 431 ALA A O 1
ATOM 3306 N N . LYS A 1 432 ? 3.921 -3.535 16.135 1.00 98.19 432 LYS A N 1
ATOM 3307 C CA . LYS A 1 432 ? 2.929 -4.478 16.698 1.00 98.19 432 LYS A CA 1
ATOM 3308 C C . LYS A 1 432 ? 3.568 -5.619 17.465 1.00 98.19 432 LYS A C 1
ATOM 3310 O O . LYS A 1 432 ? 3.054 -5.991 18.514 1.00 98.19 432 LYS A O 1
ATOM 3315 N N . GLY A 1 433 ? 4.644 -6.188 16.933 1.00 97.12 433 GLY A N 1
ATOM 3316 C CA . GLY A 1 433 ? 5.402 -7.252 17.571 1.00 97.12 433 GLY A CA 1
ATOM 3317 C C . GLY A 1 433 ? 5.965 -6.812 18.906 1.00 97.12 433 GLY A C 1
ATOM 3318 O O . GLY A 1 433 ? 5.718 -7.457 19.926 1.00 97.12 433 GLY A O 1
ATOM 3319 N N . TRP A 1 434 ? 6.684 -5.692 18.903 1.00 97.88 434 TRP A N 1
ATOM 3320 C CA . TRP A 1 434 ? 7.322 -5.163 20.098 1.00 97.88 434 TRP A CA 1
ATOM 3321 C C . TRP A 1 434 ? 6.302 -4.705 21.145 1.00 97.88 434 TRP A C 1
ATOM 3323 O O . TRP A 1 434 ? 6.232 -5.294 22.226 1.00 97.88 434 TRP A O 1
ATOM 3333 N N . TYR A 1 435 ? 5.482 -3.702 20.824 1.00 98.00 435 TYR A N 1
ATOM 3334 C CA . TYR A 1 435 ? 4.561 -3.091 21.783 1.00 98.00 435 TYR A CA 1
ATOM 3335 C C . TYR A 1 435 ? 3.396 -4.007 22.158 1.00 98.00 435 TYR A C 1
ATOM 3337 O O . TYR A 1 435 ? 2.890 -3.913 23.274 1.00 98.00 435 TYR A O 1
ATOM 3345 N N . ASP A 1 436 ? 3.003 -4.917 21.258 1.00 97.75 436 ASP A N 1
ATOM 3346 C CA . ASP A 1 436 ? 2.012 -5.968 21.505 1.00 97.75 436 ASP A CA 1
ATOM 3347 C C . ASP A 1 436 ? 0.729 -5.430 22.160 1.00 97.75 436 ASP A C 1
ATOM 3349 O O . ASP A 1 436 ? 0.211 -6.007 23.109 1.00 97.75 436 ASP A O 1
ATOM 3353 N N . TYR A 1 437 ? 0.256 -4.269 21.700 1.00 98.31 437 TYR A N 1
ATOM 3354 C CA . TYR A 1 437 ? -0.741 -3.467 22.408 1.00 98.31 437 TYR A CA 1
ATOM 3355 C C . TYR A 1 437 ? -2.179 -4.004 22.295 1.00 98.31 437 TYR A C 1
ATOM 3357 O O . TYR A 1 437 ? -2.591 -4.596 21.286 1.00 98.31 437 TYR A O 1
ATOM 3365 N N . VAL A 1 438 ? -2.957 -3.756 23.350 1.00 98.31 438 VAL A N 1
ATOM 3366 C CA . VAL A 1 438 ? -4.354 -4.182 23.526 1.00 98.31 438 VAL A CA 1
ATOM 3367 C C . VAL A 1 438 ? -5.314 -3.607 22.465 1.00 98.31 438 VAL A C 1
ATOM 3369 O O . VAL A 1 438 ? -5.065 -2.572 21.851 1.00 98.31 438 VAL A O 1
ATOM 3372 N N . ARG A 1 439 ? -6.447 -4.286 22.236 1.00 98.38 439 ARG A N 1
ATOM 3373 C CA . ARG A 1 439 ? -7.539 -3.829 21.350 1.00 98.38 439 ARG A CA 1
ATOM 3374 C C . ARG A 1 439 ? -8.694 -3.203 22.148 1.00 98.38 439 ARG A C 1
ATOM 3376 O O . ARG A 1 439 ? -8.933 -3.645 23.276 1.00 98.38 439 ARG A O 1
ATOM 3383 N N . PRO A 1 440 ? -9.486 -2.277 21.561 1.00 98.56 440 PRO A N 1
ATOM 3384 C CA . PRO A 1 440 ? -10.572 -1.593 22.267 1.00 98.56 440 PRO A CA 1
ATOM 3385 C C . PRO A 1 440 ? -11.546 -2.514 23.003 1.00 98.56 440 PRO A C 1
ATOM 3387 O O . PRO A 1 440 ? -11.869 -2.240 24.151 1.00 98.56 440 PRO A O 1
ATOM 3390 N N . ILE A 1 441 ? -11.978 -3.632 22.405 1.00 98.31 441 ILE A N 1
ATOM 3391 C CA . ILE A 1 441 ? -12.950 -4.530 23.054 1.00 98.31 441 ILE A CA 1
ATOM 3392 C C . ILE A 1 441 ? -12.421 -5.133 24.364 1.00 98.31 441 ILE A C 1
ATOM 3394 O O . ILE A 1 441 ? -13.153 -5.183 25.351 1.00 98.31 441 ILE A O 1
ATOM 3398 N N . SER A 1 442 ? -11.147 -5.525 24.399 1.00 98.44 442 SER A N 1
ATOM 3399 C CA . SER A 1 442 ? -10.495 -6.054 25.599 1.00 98.44 442 SER A CA 1
ATOM 3400 C C . SER A 1 442 ? -10.286 -4.971 26.654 1.00 98.44 442 SER A C 1
ATOM 3402 O O . SER A 1 442 ? -10.587 -5.205 27.825 1.00 98.44 442 SER A O 1
ATOM 3404 N N . ALA A 1 443 ? -9.829 -3.785 26.235 1.00 98.44 443 ALA A N 1
ATOM 3405 C CA . ALA A 1 443 ? -9.561 -2.651 27.117 1.00 98.44 443 ALA A CA 1
ATOM 3406 C C . ALA A 1 443 ? -10.842 -2.068 27.741 1.00 98.44 443 ALA A C 1
ATOM 3408 O O . ALA A 1 443 ? -10.899 -1.881 28.953 1.00 98.44 443 ALA A O 1
ATOM 3409 N N . ILE A 1 444 ? -11.888 -1.833 26.941 1.00 98.62 444 ILE A N 1
ATOM 3410 C CA . ILE A 1 444 ? -13.168 -1.257 27.389 1.00 98.62 444 ILE A CA 1
ATOM 3411 C C . ILE A 1 444 ? -13.876 -2.206 28.362 1.00 98.62 444 ILE A C 1
ATOM 3413 O O . ILE A 1 444 ? -14.336 -1.762 29.413 1.00 98.62 444 ILE A O 1
ATOM 3417 N N . ARG A 1 445 ? -13.921 -3.514 28.061 1.00 98.62 445 ARG A N 1
ATOM 3418 C CA . ARG A 1 445 ? -14.509 -4.514 28.968 1.00 98.62 445 ARG A CA 1
ATOM 3419 C C . ARG A 1 445 ? -13.719 -4.629 30.276 1.00 98.62 445 ARG A C 1
ATOM 3421 O O . ARG A 1 445 ? -14.329 -4.611 31.335 1.00 98.62 445 ARG A O 1
ATOM 3428 N N . PHE A 1 446 ? -12.385 -4.649 30.223 1.00 98.62 446 PHE A N 1
ATOM 3429 C CA . PHE A 1 446 ? -11.535 -4.643 31.422 1.00 98.62 446 PHE A CA 1
ATOM 3430 C C . PHE A 1 446 ? -11.750 -3.393 32.296 1.00 98.62 446 PHE A C 1
ATOM 3432 O O . PHE A 1 446 ? -11.984 -3.510 33.498 1.00 98.62 446 PHE A O 1
ATOM 3439 N N . LEU A 1 447 ? -11.720 -2.195 31.699 1.00 98.56 447 LEU A N 1
ATOM 3440 C CA . LEU A 1 447 ? -11.948 -0.940 32.422 1.00 98.56 447 LEU A CA 1
ATOM 3441 C C . LEU A 1 447 ? -13.353 -0.884 33.044 1.00 98.56 447 LEU A C 1
ATOM 3443 O O . LEU A 1 447 ? -13.507 -0.336 34.132 1.00 98.56 447 LEU A O 1
ATOM 3447 N N . ALA A 1 448 ? -14.361 -1.462 32.383 1.00 98.06 448 ALA A N 1
ATOM 3448 C CA . ALA A 1 448 ? -15.732 -1.525 32.882 1.00 98.06 448 ALA A CA 1
ATOM 3449 C C . ALA A 1 448 ? -15.945 -2.564 33.997 1.00 98.06 448 ALA A C 1
ATOM 3451 O O . ALA A 1 448 ? -16.680 -2.275 34.942 1.00 98.06 448 ALA A O 1
ATOM 3452 N N . ASP A 1 449 ? -15.298 -3.732 33.922 1.00 97.38 449 ASP A N 1
ATOM 3453 C CA . ASP A 1 449 ? -15.345 -4.774 34.962 1.00 97.38 449 ASP A CA 1
ATOM 3454 C C . ASP A 1 449 ? -14.741 -4.280 36.289 1.00 97.38 449 ASP A C 1
ATOM 3456 O O . ASP A 1 449 ? -15.188 -4.670 37.370 1.00 97.38 449 ASP A O 1
ATOM 3460 N N . LEU A 1 450 ? -13.758 -3.376 36.216 1.00 97.50 450 LEU A N 1
ATOM 3461 C CA . LEU A 1 450 ? -13.216 -2.672 37.379 1.00 97.50 450 LEU A CA 1
ATOM 3462 C C . LEU A 1 450 ? -14.196 -1.651 37.987 1.00 97.50 450 LEU A C 1
ATOM 3464 O O . LEU A 1 450 ? -14.074 -1.342 39.171 1.00 97.50 450 LEU A O 1
ATOM 3468 N N . GLY A 1 451 ? -15.144 -1.117 37.213 1.00 97.94 451 GLY A N 1
ATOM 3469 C CA . GLY A 1 451 ? -16.045 -0.033 37.616 1.00 97.94 451 GLY A CA 1
ATOM 3470 C C . GLY A 1 451 ? -15.626 1.339 37.072 1.00 97.94 451 GLY A C 1
ATOM 3471 O O . GLY A 1 451 ? -15.054 1.438 35.991 1.00 97.94 451 GLY A O 1
ATOM 3472 N N . GLN A 1 452 ? -15.935 2.417 37.800 1.00 97.88 452 GLN A N 1
ATOM 3473 C CA . GLN A 1 452 ? -15.715 3.803 37.353 1.00 97.88 452 GLN A CA 1
ATOM 3474 C C . GLN A 1 452 ? -14.670 4.559 38.183 1.00 97.88 452 GLN A C 1
ATOM 3476 O O . GLN A 1 452 ? -14.576 4.343 39.387 1.00 97.88 452 GLN A O 1
ATOM 3481 N N . CYS A 1 453 ? -13.915 5.477 37.573 1.00 97.81 453 CYS A N 1
ATOM 3482 C CA . CYS A 1 453 ? -12.861 6.247 38.251 1.00 97.81 453 CYS A CA 1
ATOM 3483 C C . CYS A 1 453 ? -13.150 7.753 38.429 1.00 97.81 453 CYS A C 1
ATOM 3485 O O . CYS A 1 453 ? -12.264 8.487 38.865 1.00 97.81 453 CYS A O 1
ATOM 3487 N N . THR A 1 454 ? -14.357 8.235 38.112 1.00 97.62 454 THR A N 1
ATOM 3488 C CA . THR A 1 454 ? -14.682 9.678 38.078 1.00 97.62 454 THR A CA 1
ATOM 3489 C C . THR A 1 454 ? -15.268 10.222 39.384 1.00 97.62 454 THR A C 1
ATOM 3491 O O . THR A 1 454 ? -14.956 11.353 39.752 1.00 97.62 454 THR A O 1
ATOM 3494 N N . ASP A 1 455 ? -16.083 9.445 40.104 1.00 95.81 455 ASP A N 1
ATOM 3495 C CA . ASP A 1 455 ? -16.646 9.834 41.406 1.00 95.81 455 ASP A CA 1
ATOM 3496 C C . ASP A 1 455 ? -16.153 8.895 42.526 1.00 95.81 455 ASP A C 1
ATOM 3498 O O . ASP A 1 455 ? -16.692 7.792 42.669 1.00 95.81 455 ASP A O 1
ATOM 3502 N N . PRO A 1 456 ? -15.181 9.329 43.358 1.00 96.31 456 PRO A N 1
ATOM 3503 C CA . PRO A 1 456 ? -14.679 8.579 44.515 1.00 96.31 456 PRO A CA 1
ATOM 3504 C C . PRO A 1 456 ? -15.697 8.276 45.624 1.00 96.31 456 PRO A C 1
ATOM 3506 O O . PRO A 1 456 ? -15.376 7.523 46.545 1.00 96.31 456 PRO A O 1
ATOM 3509 N N . LEU A 1 457 ? -16.889 8.880 45.586 1.00 95.69 457 LEU A N 1
ATOM 3510 C CA . LEU A 1 457 ? -17.996 8.620 46.514 1.00 95.69 457 LEU A CA 1
ATOM 3511 C C . LEU A 1 457 ? -19.177 7.901 45.836 1.00 95.69 457 LEU A C 1
ATOM 3513 O O . LEU A 1 457 ? -20.136 7.527 46.516 1.00 95.69 457 LEU A O 1
ATOM 3517 N N . GLY A 1 458 ? -19.105 7.709 44.518 1.00 91.88 458 GLY A N 1
ATOM 3518 C CA . GLY A 1 458 ? -20.146 7.096 43.708 1.00 91.88 458 GLY A CA 1
ATOM 3519 C C . GLY A 1 458 ? -20.173 5.564 43.800 1.00 91.88 458 GLY A C 1
ATOM 3520 O O . GLY A 1 458 ? -19.227 4.934 44.287 1.00 91.88 458 GLY A O 1
ATOM 3521 N N . PRO A 1 459 ? -21.254 4.927 43.314 1.00 92.25 459 PRO A N 1
ATOM 3522 C CA . PRO A 1 459 ? -21.310 3.476 43.175 1.00 92.25 459 PRO A CA 1
ATOM 3523 C C . PRO A 1 459 ? -20.176 2.957 42.280 1.00 92.25 459 PRO A C 1
ATOM 3525 O O . PRO A 1 459 ? -19.742 3.633 41.344 1.00 92.25 459 PRO A O 1
ATOM 3528 N N . SER A 1 460 ? -19.712 1.742 42.581 1.00 94.19 460 SER A N 1
ATOM 3529 C CA . SER A 1 460 ? -18.696 1.008 41.809 1.00 94.19 460 SER A CA 1
ATOM 3530 C C . SER A 1 460 ? -17.420 1.800 41.507 1.00 94.19 460 SER A C 1
ATOM 3532 O O . SER A 1 460 ? -16.847 1.669 40.428 1.00 94.19 460 SER A O 1
ATOM 3534 N N . TYR A 1 461 ? -16.977 2.641 42.445 1.00 97.88 461 TYR A N 1
ATOM 3535 C CA . TYR A 1 461 ? -15.729 3.379 42.288 1.00 97.88 461 TYR A CA 1
ATOM 3536 C C . TYR A 1 461 ? -14.496 2.464 42.361 1.00 97.88 461 TYR A C 1
ATOM 3538 O O . TYR A 1 461 ? -14.295 1.750 43.347 1.00 97.88 461 TYR A O 1
ATOM 3546 N N . HIS A 1 462 ? -13.623 2.570 41.361 1.00 97.88 462 HIS A N 1
ATOM 3547 C CA . HIS A 1 462 ? -12.289 1.986 41.344 1.00 97.88 462 HIS A CA 1
ATOM 3548 C C . HIS A 1 462 ? -11.321 2.906 40.578 1.00 97.88 462 HIS A C 1
ATOM 3550 O O . HIS A 1 462 ? -11.599 3.260 39.432 1.00 97.88 462 HIS A O 1
ATOM 3556 N N . PRO A 1 463 ? -10.147 3.269 41.134 1.00 95.81 463 PRO A N 1
ATOM 3557 C CA . PRO A 1 463 ? -9.238 4.232 40.499 1.00 95.81 463 PRO A CA 1
ATOM 3558 C C . PRO A 1 463 ? -8.663 3.749 39.155 1.00 95.81 463 PRO A C 1
ATOM 3560 O O . PRO A 1 463 ? -8.295 4.564 38.313 1.00 95.81 463 PRO A O 1
ATOM 3563 N N . GLY A 1 464 ? -8.602 2.433 38.929 1.00 96.69 464 GLY A N 1
ATOM 3564 C CA . GLY A 1 464 ? -8.196 1.841 37.649 1.00 96.69 464 GLY A CA 1
ATOM 3565 C C . GLY A 1 464 ? -9.325 1.666 36.624 1.00 96.69 464 GLY A C 1
ATOM 3566 O O . GLY A 1 464 ? -9.036 1.188 35.535 1.00 96.69 464 GLY A O 1
ATOM 3567 N N . GLY A 1 465 ? -10.579 1.987 36.968 1.00 97.88 465 GLY A N 1
ATOM 3568 C CA . GLY A 1 465 ? -11.750 1.807 36.097 1.00 97.88 465 GLY A CA 1
ATOM 3569 C C . GLY A 1 465 ? -11.891 2.858 34.988 1.00 97.88 465 GLY A C 1
ATOM 3570 O O . GLY A 1 465 ? -10.981 3.654 34.759 1.00 97.88 465 GLY A O 1
ATOM 3571 N N . ILE A 1 466 ? -13.040 2.858 34.307 1.00 98.31 466 ILE A N 1
ATOM 3572 C CA . ILE A 1 466 ? -13.365 3.781 33.202 1.00 98.31 466 ILE A CA 1
ATOM 3573 C C . ILE A 1 466 ? -13.870 5.147 33.705 1.00 98.31 466 ILE A C 1
ATOM 3575 O O . ILE A 1 466 ? -14.473 5.235 34.779 1.00 98.31 466 ILE A O 1
ATOM 3579 N N . ASN A 1 467 ? -13.684 6.226 32.944 1.00 98.25 467 ASN A N 1
ATOM 3580 C CA . ASN A 1 467 ? -14.314 7.505 33.272 1.00 98.25 467 ASN A CA 1
ATOM 3581 C C . ASN A 1 467 ? -15.801 7.522 32.889 1.00 98.25 467 ASN A C 1
ATOM 3583 O O . ASN A 1 467 ? -16.224 6.939 31.890 1.00 98.25 467 ASN A O 1
ATOM 3587 N N . LEU A 1 468 ? -16.593 8.257 33.668 1.00 97.81 468 LEU A N 1
ATOM 3588 C CA . LEU A 1 468 ? -17.983 8.558 33.356 1.00 97.81 468 LEU A CA 1
ATOM 3589 C C . LEU A 1 468 ? -18.061 9.780 32.435 1.00 97.81 468 LEU A C 1
ATOM 3591 O O . LEU A 1 468 ? -17.565 10.858 32.761 1.00 97.81 468 LEU A O 1
ATOM 3595 N N . HIS A 1 469 ? -18.759 9.616 31.317 1.00 97.38 469 HIS A N 1
ATOM 3596 C CA . HIS A 1 469 ? -19.020 10.649 30.319 1.00 97.38 469 HIS A CA 1
ATOM 3597 C C . HIS A 1 469 ? -20.540 10.793 30.187 1.00 97.38 469 HIS A C 1
ATOM 3599 O O . HIS A 1 469 ? -21.160 9.936 29.557 1.00 97.38 469 HIS A O 1
ATOM 3605 N N . PRO A 1 470 ? -21.181 11.815 30.786 1.00 95.19 470 PRO A N 1
ATOM 3606 C CA . PRO A 1 470 ? -22.640 11.942 30.786 1.00 95.19 470 PRO A CA 1
ATOM 3607 C C . PRO A 1 470 ? -23.245 11.864 29.374 1.00 95.19 470 PRO A C 1
ATOM 3609 O O . PRO A 1 470 ? -22.798 12.563 28.466 1.00 95.19 470 PRO A O 1
ATOM 3612 N N . GLY A 1 471 ? -24.252 11.006 29.188 1.00 95.19 471 GLY A N 1
ATOM 3613 C CA . GLY A 1 471 ? -24.847 10.701 27.881 1.00 95.19 471 GLY A CA 1
ATOM 3614 C C . GLY A 1 471 ? -24.125 9.628 27.049 1.00 95.19 471 GLY A C 1
ATOM 3615 O O . GLY A 1 471 ? -24.667 9.230 26.017 1.00 95.19 471 GLY A O 1
ATOM 3616 N N . TRP A 1 472 ? -22.957 9.139 27.492 1.00 97.19 472 TRP A N 1
ATOM 3617 C CA . TRP A 1 472 ? -22.115 8.174 26.766 1.00 97.19 472 TRP A CA 1
ATOM 3618 C C . TRP A 1 472 ? -21.635 6.983 27.602 1.00 97.19 472 TRP A C 1
ATOM 3620 O O . TRP A 1 472 ? -21.682 5.859 27.114 1.00 97.19 472 TRP A O 1
ATOM 3630 N N . ILE A 1 473 ? -21.165 7.216 28.831 1.00 98.44 473 ILE A N 1
ATOM 3631 C CA . ILE A 1 473 ? -20.634 6.209 29.764 1.00 98.44 473 ILE A CA 1
ATOM 3632 C C . ILE A 1 473 ? -21.139 6.560 31.167 1.00 98.44 473 ILE A C 1
ATOM 3634 O O . ILE A 1 473 ? -20.782 7.601 31.720 1.00 98.44 473 ILE A O 1
ATOM 3638 N N . GLU A 1 474 ? -21.994 5.716 31.739 1.00 97.88 474 GLU A N 1
ATOM 3639 C CA . GLU A 1 474 ? -22.713 5.981 32.990 1.00 97.88 474 GLU A CA 1
ATOM 3640 C C . GLU A 1 474 ? -22.793 4.728 33.873 1.00 97.88 474 GLU A C 1
ATOM 3642 O O . GLU A 1 474 ? -22.684 3.602 33.394 1.00 97.88 474 GLU A O 1
ATOM 3647 N N . VAL A 1 475 ? -23.025 4.900 35.177 1.00 97.94 475 VAL A N 1
ATOM 3648 C CA . VAL A 1 475 ? -23.375 3.772 36.055 1.00 97.94 475 VAL A CA 1
ATOM 3649 C C . VAL A 1 475 ? -24.879 3.509 35.962 1.00 97.94 475 VAL A C 1
ATOM 3651 O O . VAL A 1 475 ? -25.683 4.440 36.014 1.00 97.94 475 VAL A O 1
ATOM 3654 N N . VAL A 1 476 ? -25.279 2.241 35.882 1.00 97.88 476 VAL A N 1
ATOM 3655 C CA . VAL A 1 476 ? -26.678 1.821 36.029 1.00 97.88 476 VAL A CA 1
ATOM 3656 C C . VAL A 1 476 ? -27.106 2.048 37.483 1.00 97.88 476 VAL A C 1
ATOM 3658 O O . VAL A 1 476 ? -26.560 1.434 38.399 1.00 97.88 476 VAL A O 1
ATOM 3661 N N . THR A 1 477 ? -28.084 2.922 37.718 1.00 96.25 477 THR A N 1
ATOM 3662 C CA . THR A 1 477 ? -28.580 3.273 39.063 1.00 96.25 477 THR A CA 1
ATOM 3663 C C . THR A 1 477 ? -30.061 2.943 39.216 1.00 96.25 477 THR A C 1
ATOM 3665 O O . THR A 1 477 ? -30.776 2.868 38.221 1.00 96.25 477 THR A O 1
ATOM 3668 N N . ALA A 1 478 ? -30.547 2.817 40.455 1.00 95.38 478 ALA A N 1
ATOM 3669 C CA . ALA A 1 478 ? -31.962 2.551 40.731 1.00 95.38 478 ALA A CA 1
ATOM 3670 C C . ALA A 1 478 ? -32.904 3.595 40.093 1.00 95.38 478 ALA A C 1
ATOM 3672 O O . ALA A 1 478 ? -33.988 3.251 39.623 1.00 95.38 478 ALA A O 1
ATOM 3673 N N . GLU A 1 479 ? -32.469 4.856 40.038 1.00 96.06 479 GLU A N 1
ATOM 3674 C CA . GLU A 1 479 ? -33.185 5.972 39.418 1.00 96.06 479 GLU A CA 1
ATOM 3675 C C . GLU A 1 479 ? -33.186 5.845 37.894 1.00 96.06 479 GLU A C 1
ATOM 3677 O O . GLU A 1 479 ? -34.242 5.928 37.279 1.00 96.06 479 GLU A O 1
ATOM 3682 N N . SER A 1 480 ? -32.027 5.594 37.277 1.00 96.62 480 SER A N 1
ATOM 3683 C CA . SER A 1 480 ? -31.932 5.455 35.816 1.00 96.62 480 SER A CA 1
ATOM 3684 C C . SER A 1 480 ? -32.566 4.164 35.279 1.00 96.62 480 SER A C 1
ATOM 3686 O O . SER A 1 480 ? -32.888 4.099 34.096 1.00 96.62 480 SER A O 1
ATOM 3688 N N . THR A 1 481 ? -32.805 3.168 36.140 1.00 97.62 481 THR A N 1
ATOM 3689 C CA . THR A 1 481 ? -33.592 1.957 35.844 1.00 97.62 481 THR A CA 1
ATOM 3690 C C . THR A 1 481 ? -35.095 2.087 36.132 1.00 97.62 481 THR A C 1
ATOM 3692 O O . THR A 1 481 ? -35.820 1.099 36.020 1.00 97.62 481 THR A O 1
ATOM 3695 N N . ALA A 1 482 ? -35.586 3.255 36.560 1.00 96.62 482 ALA A N 1
ATOM 3696 C CA . ALA A 1 482 ? -37.009 3.444 36.847 1.00 96.62 482 ALA A CA 1
ATOM 3697 C C . ALA A 1 482 ? -37.876 3.385 35.564 1.00 96.62 482 ALA A C 1
ATOM 3699 O O . ALA A 1 482 ? -37.364 3.613 34.469 1.00 96.62 482 ALA A O 1
ATOM 3700 N N . PRO A 1 483 ? -39.193 3.112 35.661 1.00 96.31 483 PRO A N 1
ATOM 3701 C CA . PRO A 1 483 ? -40.051 3.031 34.479 1.00 96.31 483 PRO A CA 1
ATOM 3702 C C . PRO A 1 483 ? -40.083 4.335 33.669 1.00 96.31 483 PRO A C 1
ATOM 3704 O O . PRO A 1 483 ? -40.474 5.382 34.191 1.00 96.31 483 PRO A O 1
ATOM 3707 N N . GLY A 1 484 ? -39.706 4.259 32.391 1.00 94.56 484 GLY A N 1
ATOM 3708 C CA . GLY A 1 484 ? -39.541 5.395 31.483 1.00 94.56 484 GLY A CA 1
ATOM 3709 C C . GLY A 1 484 ? -38.153 6.054 31.490 1.00 94.56 484 GLY A C 1
ATOM 3710 O O . GLY A 1 484 ? -37.954 7.004 30.734 1.00 94.56 484 GLY A O 1
ATOM 3711 N N . GLU A 1 485 ? -37.203 5.584 32.304 1.00 97.38 485 GLU A N 1
ATOM 3712 C CA . GLU A 1 485 ? -35.827 6.099 32.350 1.00 97.38 485 GLU A CA 1
ATOM 3713 C C . GLU A 1 485 ? -34.859 5.314 31.448 1.00 97.38 485 GLU A C 1
ATOM 3715 O O . GLU A 1 485 ? -35.079 4.163 31.068 1.00 97.38 485 GLU A O 1
ATOM 3720 N N . ARG A 1 486 ? -33.747 5.965 31.088 1.00 95.56 486 ARG A N 1
ATOM 3721 C CA . ARG A 1 486 ? -32.831 5.546 30.006 1.00 95.56 486 ARG A CA 1
ATOM 3722 C C . ARG A 1 486 ? -32.142 4.180 30.175 1.00 95.56 486 ARG A C 1
ATOM 3724 O O . ARG A 1 486 ? -31.606 3.668 29.193 1.00 95.56 486 ARG A O 1
ATOM 3731 N N . HIS A 1 487 ? -32.138 3.607 31.379 1.00 97.88 487 HIS A N 1
ATOM 3732 C CA . HIS A 1 487 ? -31.585 2.284 31.687 1.00 97.88 487 HIS A CA 1
ATOM 3733 C C . HIS A 1 487 ? -32.660 1.277 32.153 1.00 97.88 487 HIS A C 1
ATOM 3735 O O . HIS A 1 487 ? -32.293 0.225 32.675 1.00 97.88 487 HIS A O 1
ATOM 3741 N N . GLU A 1 488 ? -33.966 1.541 31.979 1.00 96.88 488 GLU A N 1
ATOM 3742 C CA . GLU A 1 488 ? -35.057 0.623 32.380 1.00 96.88 488 GLU A CA 1
ATOM 3743 C C . GLU A 1 488 ? -34.826 -0.812 31.870 1.00 96.88 488 GLU A C 1
ATOM 3745 O O . GLU A 1 488 ? -34.882 -1.775 32.637 1.00 96.88 488 GLU A O 1
ATOM 3750 N N . HIS A 1 489 ? -34.468 -0.962 30.591 1.00 95.75 489 HIS A N 1
ATOM 3751 C CA . HIS A 1 489 ? -34.180 -2.255 29.959 1.00 95.75 489 HIS A CA 1
ATOM 3752 C C . HIS A 1 489 ? -32.863 -2.903 30.415 1.00 95.75 489 HIS A C 1
ATOM 3754 O O . HIS A 1 489 ? -32.649 -4.083 30.141 1.00 95.75 489 HIS A O 1
ATOM 3760 N N . LEU A 1 490 ? -31.985 -2.167 31.105 1.00 97.12 490 LEU A N 1
ATOM 3761 C CA . LEU A 1 490 ? -30.710 -2.678 31.617 1.00 97.12 490 LEU A CA 1
ATOM 3762 C C . LEU A 1 490 ? -30.780 -3.173 33.061 1.00 97.12 490 LEU A C 1
ATOM 3764 O O . LEU A 1 490 ? -29.835 -3.830 33.485 1.00 97.12 490 LEU A O 1
ATOM 3768 N N . ALA A 1 491 ? -31.863 -2.918 33.805 1.00 94.19 491 ALA A N 1
ATOM 3769 C CA . ALA A 1 491 ? -31.968 -3.230 35.238 1.00 94.19 491 ALA A CA 1
ATOM 3770 C C . ALA A 1 491 ? -31.566 -4.676 35.605 1.00 94.19 491 ALA A C 1
ATOM 3772 O O . ALA A 1 491 ? -30.911 -4.910 36.625 1.00 94.19 491 ALA A O 1
ATOM 3773 N N . GLY A 1 492 ? -31.925 -5.638 34.748 1.00 92.31 492 GLY A N 1
ATOM 3774 C CA . GLY A 1 492 ? -31.733 -7.068 34.985 1.00 92.31 492 GLY A CA 1
ATOM 3775 C C . GLY A 1 492 ? -32.696 -7.638 36.030 1.00 92.31 492 GLY A C 1
ATOM 3776 O O . GLY A 1 492 ? -33.420 -6.906 36.713 1.00 92.31 492 GLY A O 1
ATOM 3777 N N . ASP A 1 493 ? -32.707 -8.964 36.168 1.00 91.62 493 ASP A N 1
ATOM 3778 C CA . ASP A 1 493 ? -33.580 -9.648 37.126 1.00 91.62 493 ASP A CA 1
ATOM 3779 C C . ASP A 1 493 ? -33.345 -9.128 38.551 1.00 91.62 493 ASP A C 1
ATOM 3781 O O . ASP A 1 493 ? -32.223 -9.122 39.056 1.00 91.62 493 ASP A O 1
ATOM 3785 N N . ALA A 1 494 ? -34.417 -8.652 39.191 1.00 90.69 494 ALA A N 1
ATOM 3786 C CA . ALA A 1 494 ? -34.398 -8.023 40.516 1.00 90.69 494 ALA A CA 1
ATOM 3787 C C . ALA A 1 494 ? -33.384 -6.862 40.693 1.00 90.69 494 ALA A C 1
ATOM 3789 O O . ALA A 1 494 ? -33.005 -6.556 41.824 1.00 90.69 494 ALA A O 1
ATOM 3790 N N . GLY A 1 495 ? -32.969 -6.195 39.607 1.00 91.00 495 GLY A N 1
ATOM 3791 C CA . GLY A 1 495 ? -31.997 -5.095 39.649 1.00 91.00 495 GLY A CA 1
ATOM 3792 C C . GLY A 1 495 ? -30.529 -5.541 39.650 1.00 91.00 495 GLY A C 1
ATOM 3793 O O . GLY A 1 495 ? -29.665 -4.757 40.037 1.00 91.00 495 GLY A O 1
ATOM 3794 N N . ALA A 1 496 ? -30.228 -6.782 39.245 1.00 94.38 496 ALA A N 1
ATOM 3795 C CA . ALA A 1 496 ? -28.887 -7.380 39.306 1.00 94.38 496 ALA A CA 1
ATOM 3796 C C . ALA A 1 496 ? -27.773 -6.634 38.537 1.00 94.38 496 ALA A C 1
ATOM 3798 O O . ALA A 1 496 ? -26.598 -6.928 38.753 1.00 94.38 496 ALA A O 1
ATOM 3799 N N . ASN A 1 497 ? -28.109 -5.686 37.656 1.00 96.44 497 ASN A N 1
ATOM 3800 C CA . ASN A 1 497 ? -27.130 -4.865 36.938 1.00 96.44 497 ASN A CA 1
ATOM 3801 C C . ASN A 1 497 ? -26.928 -3.465 37.547 1.00 96.44 497 ASN A C 1
ATOM 3803 O O . ASN A 1 497 ? -26.101 -2.709 37.041 1.00 96.44 497 ASN A O 1
ATOM 3807 N N . ILE A 1 498 ? -27.646 -3.093 38.613 1.00 95.88 498 ILE A N 1
ATOM 3808 C CA . ILE A 1 498 ? -27.420 -1.816 39.308 1.00 95.88 498 ILE A CA 1
ATOM 3809 C C . ILE A 1 498 ? -25.992 -1.804 39.876 1.00 95.88 498 ILE A C 1
ATOM 3811 O O . ILE A 1 498 ? -25.581 -2.721 40.583 1.00 95.88 498 ILE A O 1
ATOM 3815 N N . GLY A 1 499 ? -25.235 -0.757 39.548 1.00 95.38 499 GLY A N 1
ATOM 3816 C CA . GLY A 1 499 ? -23.803 -0.632 39.813 1.00 95.38 499 GLY A CA 1
ATOM 3817 C C . GLY A 1 499 ? -22.898 -1.017 38.635 1.00 95.38 499 GLY A C 1
ATOM 3818 O O . GLY A 1 499 ? -21.716 -0.687 38.677 1.00 95.38 499 GLY A O 1
ATOM 3819 N N . LYS A 1 500 ? -23.399 -1.659 37.572 1.00 97.75 500 LYS A N 1
ATOM 3820 C CA . LYS A 1 500 ? -22.595 -1.910 36.361 1.00 97.75 500 LYS A CA 1
ATOM 3821 C C . LYS A 1 500 ? -22.421 -0.644 35.524 1.00 97.75 500 LYS A C 1
ATOM 3823 O O . LYS A 1 500 ? -23.223 0.286 35.618 1.00 97.75 500 LYS A O 1
ATOM 3828 N N . ILE A 1 501 ? -21.407 -0.638 34.661 1.00 98.56 501 ILE A N 1
ATOM 3829 C CA . ILE A 1 501 ? -21.215 0.415 33.660 1.00 98.56 501 ILE A CA 1
ATOM 3830 C C . ILE A 1 501 ? -22.109 0.147 32.442 1.00 98.56 501 ILE A C 1
ATOM 3832 O O . ILE A 1 501 ? -22.048 -0.923 31.829 1.00 98.56 501 ILE A O 1
ATOM 3836 N N . ALA A 1 502 ? -22.920 1.139 32.083 1.00 98.44 502 ALA A N 1
ATOM 3837 C CA . ALA A 1 502 ? -23.633 1.223 30.819 1.00 98.44 502 ALA A CA 1
ATOM 3838 C C . ALA A 1 502 ? -22.937 2.213 29.878 1.00 98.44 502 ALA A C 1
ATOM 3840 O O . ALA A 1 502 ? -22.375 3.221 30.307 1.00 98.44 502 ALA A O 1
ATOM 3841 N N . ILE A 1 503 ? -23.006 1.928 28.583 1.00 98.50 503 ILE A N 1
ATOM 3842 C CA . ILE A 1 503 ? -22.470 2.765 27.513 1.00 98.50 503 ILE A CA 1
ATOM 3843 C C . ILE A 1 503 ? -23.505 2.955 26.410 1.00 98.50 503 ILE A C 1
ATOM 3845 O O . ILE A 1 503 ? -24.285 2.044 26.124 1.00 98.50 503 ILE A O 1
ATOM 3849 N N . LYS A 1 504 ? -23.511 4.131 25.782 1.00 98.06 504 LYS A N 1
ATOM 3850 C CA . LYS A 1 504 ? -24.363 4.449 24.635 1.00 98.06 504 LYS A CA 1
ATOM 3851 C C . LYS A 1 504 ? -23.572 4.222 23.345 1.00 98.06 504 LYS A C 1
ATOM 3853 O O . LYS A 1 504 ? -22.805 5.083 22.928 1.00 98.06 504 LYS A O 1
ATOM 3858 N N . ALA A 1 505 ? -23.765 3.059 22.732 1.00 98.06 505 ALA A N 1
ATOM 3859 C CA . ALA A 1 505 ? -22.980 2.572 21.596 1.00 98.06 505 ALA A CA 1
ATOM 3860 C C . ALA A 1 505 ? -23.868 1.817 20.590 1.00 98.06 505 ALA A C 1
ATOM 3862 O O . ALA A 1 505 ? -25.057 1.603 20.850 1.00 98.06 505 ALA A O 1
ATOM 3863 N N . TRP A 1 506 ? -23.303 1.386 19.457 1.00 97.81 506 TRP A N 1
ATOM 3864 C CA . TRP A 1 506 ? -23.957 0.417 18.570 1.00 97.81 506 TRP A CA 1
ATOM 3865 C C . TRP A 1 506 ? -24.338 -0.840 19.364 1.00 97.81 506 TRP A C 1
ATOM 3867 O O . TRP A 1 506 ? -23.525 -1.377 20.120 1.00 97.81 506 TRP A O 1
ATOM 3877 N N . ARG A 1 507 ? -25.592 -1.296 19.241 1.00 96.25 507 ARG A N 1
ATOM 3878 C CA . ARG A 1 507 ? -26.166 -2.284 20.178 1.00 96.25 507 ARG A CA 1
ATOM 3879 C C . ARG A 1 507 ? -25.630 -3.713 20.024 1.00 96.25 507 ARG A C 1
ATOM 3881 O O . ARG A 1 507 ? -25.877 -4.542 20.899 1.00 96.25 507 ARG A O 1
ATOM 3888 N N . GLY A 1 508 ? -24.868 -3.988 18.968 1.00 94.25 508 GLY A N 1
ATOM 3889 C CA . GLY A 1 508 ? -24.181 -5.260 18.752 1.00 94.25 508 GLY A CA 1
ATOM 3890 C C . GLY A 1 508 ? -24.970 -6.282 17.918 1.00 94.25 508 GLY A C 1
ATOM 3891 O O . GLY A 1 508 ? -26.181 -6.136 17.722 1.00 94.25 508 GLY A O 1
ATOM 3892 N N . PRO A 1 509 ? -24.315 -7.371 17.462 1.00 92.50 509 PRO A N 1
ATOM 3893 C CA . PRO A 1 509 ? -24.907 -8.332 16.522 1.00 92.50 509 PRO A CA 1
ATOM 3894 C C . PRO A 1 509 ? -26.159 -9.061 17.032 1.00 92.50 509 PRO A C 1
ATOM 3896 O O . PRO A 1 509 ? -26.939 -9.578 16.239 1.00 92.50 509 PRO A O 1
ATOM 3899 N N . SER A 1 510 ? -26.393 -9.096 18.347 1.00 92.00 510 SER A N 1
ATOM 3900 C CA . SER A 1 510 ? -27.601 -9.677 18.954 1.00 92.00 510 SER A CA 1
ATOM 3901 C C . SER A 1 510 ? -28.895 -8.934 18.593 1.00 92.00 510 SER A C 1
ATOM 3903 O O . SER A 1 510 ? -29.977 -9.502 18.743 1.00 92.00 510 SER A O 1
ATOM 3905 N N . PHE A 1 511 ? -28.794 -7.700 18.091 1.00 94.00 511 PHE A N 1
ATOM 3906 C CA . PHE A 1 511 ? -29.913 -6.913 17.565 1.00 94.00 511 PHE A CA 1
ATOM 3907 C C . PHE A 1 511 ? -30.040 -7.001 16.030 1.00 94.00 511 PHE A C 1
ATOM 3909 O O . PHE A 1 511 ? -30.959 -6.406 15.472 1.00 94.00 511 PHE A O 1
ATOM 3916 N N . VAL A 1 512 ? -29.178 -7.777 15.355 1.00 93.38 512 VAL A N 1
ATOM 3917 C CA . VAL A 1 512 ? -29.178 -7.995 13.895 1.00 93.38 512 VAL A CA 1
ATOM 3918 C C . VAL A 1 512 ? -29.498 -9.472 13.583 1.00 93.38 512 VAL A C 1
ATOM 3920 O O . VAL A 1 512 ? -28.605 -10.253 13.257 1.00 93.38 512 VAL A O 1
ATOM 3923 N N . PRO A 1 513 ? -30.769 -9.909 13.710 1.00 90.06 513 PRO A N 1
ATOM 3924 C CA . PRO A 1 513 ? -31.173 -11.291 13.433 1.00 90.06 513 PRO A CA 1
ATOM 3925 C C . PRO A 1 513 ? -31.091 -11.661 11.942 1.00 90.06 513 PRO A C 1
ATOM 3927 O O . PRO A 1 513 ? -30.952 -12.838 11.615 1.00 90.06 513 PRO A O 1
ATOM 3930 N N . ASP A 1 514 ? -31.186 -10.668 11.056 1.00 91.12 514 ASP A N 1
ATOM 3931 C CA . ASP A 1 514 ? -30.959 -10.780 9.617 1.00 91.12 514 ASP A CA 1
ATOM 3932 C C . ASP A 1 514 ? -30.316 -9.468 9.120 1.00 91.12 514 ASP A C 1
ATOM 3934 O O . ASP A 1 514 ? -30.989 -8.430 9.131 1.00 91.12 514 ASP A O 1
ATOM 3938 N N . PRO A 1 515 ? -29.034 -9.476 8.705 1.00 90.44 515 PRO A N 1
ATOM 3939 C CA . PRO A 1 515 ? -28.337 -8.270 8.264 1.00 90.44 515 PRO A CA 1
ATOM 3940 C C . PRO A 1 515 ? -28.832 -7.741 6.912 1.00 90.44 515 PRO A C 1
ATOM 3942 O O . PRO A 1 515 ? -28.485 -6.624 6.560 1.00 90.44 515 PRO A O 1
ATOM 3945 N N . ALA A 1 516 ? -29.648 -8.495 6.166 1.00 90.19 516 ALA A N 1
ATOM 3946 C CA . ALA A 1 516 ? -30.241 -8.025 4.912 1.00 90.19 516 ALA A CA 1
ATOM 3947 C C . ALA A 1 516 ? -31.572 -7.266 5.106 1.00 90.19 516 ALA A C 1
ATOM 3949 O O . ALA A 1 516 ? -32.181 -6.852 4.119 1.00 90.19 516 ALA A O 1
ATOM 3950 N N . THR A 1 517 ? -32.072 -7.151 6.346 1.00 92.19 517 THR A N 1
ATOM 3951 C CA . THR A 1 517 ? -33.376 -6.523 6.652 1.00 92.19 517 THR A CA 1
ATOM 3952 C C . THR A 1 517 ? -33.455 -5.803 8.009 1.00 92.19 517 THR A C 1
ATOM 3954 O O . THR A 1 517 ? -34.526 -5.309 8.374 1.00 92.19 517 THR A O 1
ATOM 3957 N N . THR A 1 518 ? -32.371 -5.767 8.796 1.00 92.94 518 THR A N 1
ATOM 3958 C CA . THR A 1 518 ? -32.371 -5.211 10.162 1.00 92.94 518 THR A CA 1
ATOM 3959 C C . THR A 1 518 ? -31.117 -4.389 10.452 1.00 92.94 518 THR A C 1
ATOM 3961 O O . THR A 1 518 ? -30.020 -4.779 10.058 1.00 92.94 518 THR A O 1
ATOM 3964 N N . THR A 1 519 ? -31.268 -3.307 11.222 1.00 93.88 519 THR A N 1
ATOM 3965 C CA . THR A 1 519 ? -30.173 -2.543 11.842 1.00 93.88 519 THR A CA 1
ATOM 3966 C C . THR A 1 519 ? -30.164 -2.713 13.359 1.00 93.88 519 THR A C 1
ATOM 3968 O O . THR A 1 519 ? -31.219 -2.758 14.000 1.00 93.88 519 THR A O 1
ATOM 3971 N N . ALA A 1 520 ? -28.975 -2.776 13.963 1.00 94.81 520 ALA A N 1
ATOM 3972 C CA . ALA A 1 520 ? -28.839 -2.739 15.413 1.00 94.81 520 ALA A CA 1
ATOM 3973 C C . ALA A 1 520 ? -29.111 -1.326 15.938 1.00 94.81 520 ALA A C 1
ATOM 3975 O O . ALA A 1 520 ? -29.754 -1.192 16.977 1.00 94.81 520 ALA A O 1
ATOM 3976 N N . GLY A 1 521 ? -28.641 -0.280 15.247 1.00 95.38 521 GLY A N 1
ATOM 3977 C CA . GLY A 1 521 ? -28.697 1.109 15.727 1.00 95.38 521 GLY A CA 1
ATOM 3978 C C . GLY A 1 521 ? -27.955 1.322 17.057 1.00 95.38 521 GLY A C 1
ATOM 3979 O O . GLY A 1 521 ? -27.242 0.436 17.543 1.00 95.38 521 GLY A O 1
ATOM 3980 N N . VAL A 1 522 ? -28.132 2.491 17.673 1.00 97.50 522 VAL A N 1
ATOM 3981 C CA . VAL A 1 522 ? -27.446 2.885 18.913 1.00 97.50 522 VAL A CA 1
ATOM 3982 C C . VAL A 1 522 ? -28.383 2.800 20.120 1.00 97.50 522 VAL A C 1
ATOM 3984 O O . VAL A 1 522 ? -29.591 3.020 20.047 1.00 97.50 522 VAL A O 1
ATOM 3987 N N . GLY A 1 523 ? -27.825 2.485 21.287 1.00 97.12 523 GLY A N 1
ATOM 3988 C CA . GLY A 1 523 ? -28.552 2.563 22.548 1.00 97.12 523 GLY A CA 1
ATOM 3989 C C . GLY A 1 523 ? -27.676 2.273 23.756 1.00 97.12 523 GLY A C 1
ATOM 3990 O O . GLY A 1 523 ? -26.504 1.930 23.629 1.00 97.12 523 GLY A O 1
ATOM 3991 N N . TRP A 1 524 ? -28.266 2.407 24.942 1.00 98.12 524 TRP A N 1
ATOM 3992 C CA . TRP A 1 524 ? -27.612 2.005 26.181 1.00 98.12 524 TRP A CA 1
ATOM 3993 C C . TRP A 1 524 ? -27.507 0.480 26.260 1.00 98.12 524 TRP A C 1
ATOM 3995 O O . TRP A 1 524 ? -28.528 -0.211 26.238 1.00 98.12 524 TRP A O 1
ATOM 4005 N N . ILE A 1 525 ? -26.285 -0.030 26.391 1.00 98.12 525 ILE A N 1
ATOM 4006 C CA . ILE A 1 525 ? -25.960 -1.437 26.657 1.00 98.12 525 ILE A CA 1
ATOM 4007 C C . ILE A 1 525 ? -24.954 -1.527 27.810 1.00 98.12 525 ILE A C 1
ATOM 4009 O O . ILE A 1 525 ? -24.280 -0.550 28.127 1.00 98.12 525 ILE A O 1
ATOM 4013 N N . LEU A 1 526 ? -24.839 -2.685 28.460 1.00 98.31 526 LEU A N 1
ATOM 4014 C CA . LEU A 1 526 ? -23.807 -2.897 29.482 1.00 98.31 526 LEU A CA 1
ATOM 4015 C C . LEU A 1 526 ? -22.431 -3.015 28.811 1.00 98.31 526 LEU A C 1
ATOM 4017 O O . LEU A 1 526 ? -22.288 -3.775 27.853 1.00 98.31 526 LEU A O 1
ATOM 4021 N N . ALA A 1 527 ? -21.420 -2.318 29.331 1.00 98.12 527 ALA A N 1
ATOM 4022 C CA . ALA A 1 527 ? -20.080 -2.269 28.736 1.00 98.12 527 ALA A CA 1
ATOM 4023 C C . ALA A 1 527 ? -19.375 -3.639 28.705 1.00 98.12 527 ALA A C 1
ATOM 4025 O O . ALA A 1 527 ? -18.709 -3.970 27.725 1.00 98.12 527 ALA A O 1
ATOM 4026 N N . GLU A 1 528 ? -19.624 -4.480 29.714 1.00 97.06 528 GLU A N 1
ATOM 4027 C CA . GLU A 1 528 ? -19.252 -5.906 29.746 1.00 97.06 528 GLU A CA 1
ATOM 4028 C C . GLU A 1 528 ? -19.715 -6.686 28.493 1.00 97.06 528 GLU A C 1
ATOM 4030 O O . GLU A 1 528 ? -19.092 -7.675 28.119 1.00 97.06 528 GLU A O 1
ATOM 4035 N N . ASN A 1 529 ? -20.775 -6.237 27.813 1.00 96.69 529 ASN A N 1
ATOM 4036 C CA . ASN A 1 529 ? -21.347 -6.872 26.624 1.00 96.69 529 ASN A CA 1
ATOM 4037 C C . ASN A 1 529 ? -21.099 -6.068 25.331 1.00 96.69 529 ASN A C 1
ATOM 4039 O O . ASN A 1 529 ? -21.783 -6.310 24.338 1.00 96.69 529 ASN A O 1
ATOM 4043 N N . TRP A 1 530 ? -20.155 -5.115 25.310 1.00 97.62 530 TRP A N 1
ATOM 4044 C CA . TRP A 1 530 ? -19.860 -4.321 24.108 1.00 97.62 530 TRP A CA 1
ATOM 4045 C C . TRP A 1 530 ? -19.266 -5.161 22.967 1.00 97.62 530 TRP A C 1
ATOM 4047 O O . TRP A 1 530 ? -18.518 -6.120 23.206 1.00 97.62 530 TRP A O 1
ATOM 4057 N N . TRP A 1 531 ? -19.578 -4.752 21.734 1.00 96.12 531 TRP A N 1
ATOM 4058 C CA . TRP A 1 531 ? -18.977 -5.220 20.484 1.00 96.12 531 TRP A CA 1
ATOM 4059 C C . TRP A 1 531 ? -18.646 -3.995 19.607 1.00 96.12 531 TRP A C 1
ATOM 4061 O O . TRP A 1 531 ? -19.478 -3.090 19.518 1.00 96.12 531 TRP A O 1
ATOM 4071 N N . PRO A 1 532 ? -17.485 -3.961 18.928 1.00 96.62 532 PRO A N 1
ATOM 4072 C CA . PRO A 1 532 ? -17.210 -2.992 17.868 1.00 96.62 532 PRO A CA 1
ATOM 4073 C C . PRO A 1 532 ? -18.155 -3.200 16.672 1.00 96.62 532 PRO A C 1
ATOM 4075 O O . PRO A 1 532 ? -18.708 -4.290 16.510 1.00 96.62 532 PRO A O 1
ATOM 4078 N N . TYR A 1 533 ? -18.321 -2.178 15.822 1.00 96.06 533 TYR A N 1
ATOM 4079 C CA . TYR A 1 533 ? -19.152 -2.247 14.610 1.00 96.06 533 TYR A CA 1
ATOM 4080 C C . TYR A 1 533 ? -18.486 -3.136 13.552 1.00 96.06 533 TYR A C 1
ATOM 4082 O O . TYR A 1 533 ? -17.731 -2.666 12.704 1.00 96.06 533 TYR A O 1
ATOM 4090 N N . GLN A 1 534 ? -18.703 -4.444 13.680 1.00 92.25 534 GLN A N 1
ATOM 4091 C CA . GLN A 1 534 ? -18.082 -5.513 12.901 1.00 92.25 534 GLN A CA 1
ATOM 4092 C C . GLN A 1 534 ? -19.017 -6.728 12.812 1.00 92.25 534 GLN A C 1
ATOM 4094 O O . GLN A 1 534 ? -19.942 -6.893 13.616 1.00 92.25 534 GLN A O 1
ATOM 4099 N N . ARG A 1 535 ? -18.740 -7.647 11.876 1.00 88.06 535 ARG A N 1
ATOM 4100 C CA . ARG A 1 535 ? -19.432 -8.948 11.824 1.00 88.06 535 ARG A CA 1
ATOM 4101 C C . ARG A 1 535 ? -19.206 -9.742 13.124 1.00 88.06 535 ARG A C 1
ATOM 4103 O O . ARG A 1 535 ? -18.070 -9.805 13.597 1.00 88.06 535 ARG A O 1
ATOM 4110 N N . PRO A 1 536 ? -20.201 -10.503 13.626 1.00 86.50 536 PRO A N 1
ATOM 4111 C CA . PRO A 1 536 ? -20.020 -11.388 14.787 1.00 86.50 536 PRO A CA 1
ATOM 4112 C C . PRO A 1 536 ? -18.973 -12.500 14.580 1.00 86.50 536 PRO A C 1
ATOM 4114 O O . PRO A 1 536 ? -18.581 -13.162 15.537 1.00 86.50 536 PRO A O 1
ATOM 4117 N N . THR A 1 537 ? -18.534 -12.713 13.337 1.00 83.38 537 THR A N 1
ATOM 4118 C CA . THR A 1 537 ? -17.534 -13.704 12.916 1.00 83.38 537 THR A CA 1
ATOM 4119 C C . THR A 1 537 ? -16.120 -13.133 12.765 1.00 83.38 537 THR A C 1
ATOM 4121 O O . THR A 1 537 ? -15.185 -13.910 12.594 1.00 83.38 537 THR A O 1
ATOM 4124 N N . PHE A 1 538 ? -15.968 -11.803 12.801 1.00 84.94 538 PHE A N 1
ATOM 4125 C CA . PHE A 1 538 ? -14.709 -11.078 12.608 1.00 84.94 538 PHE A CA 1
ATOM 4126 C C . PHE A 1 538 ? -14.694 -9.824 13.495 1.00 84.94 538 PHE A C 1
ATOM 4128 O O . PHE A 1 538 ? -14.853 -8.706 13.023 1.00 84.94 538 PHE A O 1
ATOM 4135 N N . VAL A 1 539 ? -14.585 -10.002 14.812 1.00 81.81 539 VAL A N 1
ATOM 4136 C CA . VAL A 1 539 ? -14.836 -8.898 15.761 1.00 81.81 539 VAL A CA 1
ATOM 4137 C C . VAL A 1 539 ? -13.677 -7.896 15.835 1.00 81.81 539 VAL A C 1
ATOM 4139 O O . VAL A 1 539 ? -13.903 -6.699 15.963 1.00 81.81 539 VAL A O 1
ATOM 4142 N N . THR A 1 540 ? -12.432 -8.359 15.722 1.00 89.19 540 THR A N 1
ATOM 4143 C CA . THR A 1 540 ? -11.254 -7.512 15.473 1.00 89.19 540 THR A CA 1
ATOM 4144 C C . THR A 1 540 ? -10.249 -8.295 14.628 1.00 89.19 540 THR A C 1
ATOM 4146 O O . THR A 1 540 ? -10.172 -9.518 14.793 1.00 89.19 540 THR A O 1
ATOM 4149 N N . PRO A 1 541 ? -9.407 -7.635 13.812 1.00 90.75 541 PRO A N 1
ATOM 4150 C CA . PRO A 1 541 ? -8.296 -8.305 13.144 1.00 90.75 541 PRO A CA 1
ATOM 4151 C C . PRO A 1 541 ? -7.362 -9.009 14.148 1.00 90.75 541 PRO A C 1
ATOM 4153 O O . PRO A 1 541 ? -7.086 -8.444 15.213 1.00 90.75 541 PRO A O 1
ATOM 4156 N N . PRO A 1 542 ? -6.872 -10.227 13.851 1.00 93.25 542 PRO A N 1
ATOM 4157 C CA . PRO A 1 542 ? -6.152 -11.057 14.815 1.00 93.25 542 PRO A CA 1
ATOM 4158 C C . PRO A 1 542 ? -4.664 -10.685 14.912 1.00 93.25 542 PRO A C 1
ATOM 4160 O O . PRO A 1 542 ? -3.777 -11.461 14.565 1.00 93.25 542 PRO A O 1
ATOM 4163 N N . PHE A 1 543 ? -4.396 -9.454 15.344 1.00 94.88 543 PHE A N 1
ATOM 4164 C CA . PHE A 1 543 ? -3.060 -8.923 15.616 1.00 94.88 543 PHE A CA 1
ATOM 4165 C C . PHE A 1 543 ? -3.136 -7.664 16.510 1.00 94.88 543 PHE A C 1
ATOM 4167 O O . PHE A 1 543 ? -4.192 -7.010 16.549 1.00 94.88 543 PHE A O 1
ATOM 4174 N N . PRO A 1 544 ? -2.034 -7.292 17.195 1.00 97.31 544 PRO A N 1
ATOM 4175 C CA . PRO A 1 544 ? -1.974 -6.146 18.107 1.00 97.31 544 PRO A CA 1
ATOM 4176 C C . PRO A 1 544 ? -2.472 -4.808 17.540 1.00 97.31 544 PRO A C 1
ATOM 4178 O O . PRO A 1 544 ? -2.491 -4.580 16.322 1.00 97.31 544 PRO A O 1
ATOM 4181 N N . GLY A 1 545 ? -2.905 -3.924 18.442 1.00 95.00 545 GLY A N 1
ATOM 4182 C CA . GLY A 1 545 ? -3.452 -2.603 18.120 1.00 95.00 545 GLY A CA 1
ATOM 4183 C C . GLY A 1 545 ? -2.401 -1.652 17.551 1.00 95.00 545 GLY A C 1
ATOM 4184 O O . GLY A 1 545 ? -2.450 -1.306 16.369 1.00 95.00 545 GLY A O 1
ATOM 4185 N N . TYR A 1 546 ? -1.421 -1.290 18.372 1.00 97.25 546 TYR A N 1
ATOM 4186 C CA . TYR A 1 546 ? -0.476 -0.213 18.087 1.00 97.25 546 TYR A CA 1
ATOM 4187 C C . TYR A 1 546 ? 0.513 -0.549 16.958 1.00 97.25 546 TYR A C 1
ATOM 4189 O O . TYR A 1 546 ? 1.122 -1.613 16.988 1.00 97.25 546 TYR A O 1
ATOM 4197 N N . PHE A 1 547 ? 0.717 0.286 15.937 1.00 94.50 547 PHE A N 1
ATOM 4198 C CA . PHE A 1 547 ? -0.163 1.357 15.440 1.00 94.50 547 PHE A CA 1
ATOM 4199 C C . PHE A 1 547 ? -1.019 0.864 14.253 1.00 94.50 547 PHE A C 1
ATOM 4201 O O . PHE A 1 547 ? -0.910 -0.277 13.803 1.00 94.50 547 PHE A O 1
ATOM 4208 N N . SER A 1 548 ? -1.954 1.676 13.770 1.00 97.25 548 SER A N 1
ATOM 4209 C CA . SER A 1 548 ? -2.946 1.297 12.761 1.00 97.25 548 SER A CA 1
ATOM 4210 C C . SER A 1 548 ? -2.296 1.035 11.400 1.00 97.25 548 SER A C 1
ATOM 4212 O O . SER A 1 548 ? -1.838 1.950 10.711 1.00 97.25 548 SER A O 1
ATOM 4214 N N . GLY A 1 549 ? -2.312 -0.230 10.971 1.00 96.00 549 GLY A N 1
ATOM 4215 C CA . GLY A 1 549 ? -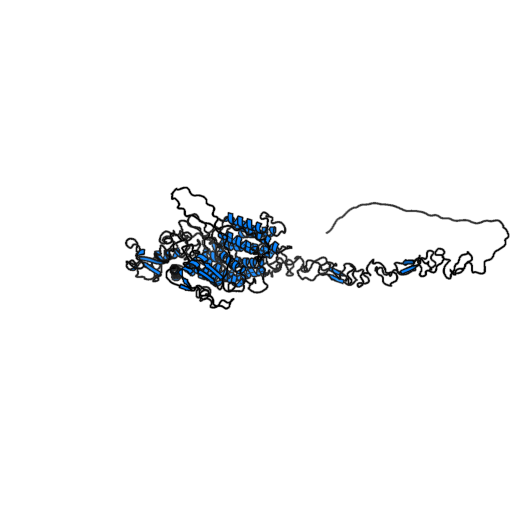1.807 -0.619 9.652 1.00 96.00 549 GLY A CA 1
ATOM 4216 C C . GLY A 1 549 ? -2.594 0.031 8.516 1.00 96.00 549 GLY A C 1
ATOM 4217 O O . GLY A 1 549 ? -1.992 0.476 7.551 1.00 96.00 549 GLY A O 1
ATOM 4218 N N . HIS A 1 550 ? -3.918 0.183 8.655 1.00 96.06 550 HIS A N 1
ATOM 4219 C CA . HIS A 1 550 ? -4.733 0.875 7.646 1.00 96.06 550 HIS A CA 1
ATOM 4220 C C . HIS A 1 550 ? -4.305 2.347 7.505 1.00 96.06 550 HIS A C 1
ATOM 4222 O O . HIS A 1 550 ? -4.164 2.826 6.381 1.00 96.06 550 HIS A O 1
ATOM 4228 N N . SER A 1 551 ? -4.021 3.030 8.621 1.00 97.88 551 SER A N 1
ATOM 4229 C CA . SER A 1 551 ? -3.527 4.415 8.622 1.00 97.88 551 SER A CA 1
ATOM 4230 C C . SER A 1 551 ? -2.132 4.522 7.989 1.00 97.88 551 SER A C 1
ATOM 4232 O O . SER A 1 551 ? -1.888 5.431 7.199 1.00 97.88 551 SER A O 1
ATOM 4234 N N . THR A 1 552 ? -1.249 3.555 8.266 1.00 98.31 552 THR A N 1
ATOM 4235 C CA . THR A 1 552 ? 0.132 3.517 7.740 1.00 98.31 552 THR A CA 1
ATOM 4236 C C . THR A 1 552 ? 0.168 3.226 6.239 1.00 98.31 552 THR A C 1
ATOM 4238 O O . THR A 1 552 ? 0.705 4.034 5.483 1.00 98.31 552 THR A O 1
ATOM 4241 N N . TYR A 1 553 ? -0.470 2.134 5.789 1.00 98.25 553 TYR A N 1
ATOM 4242 C CA . TYR A 1 553 ? -0.589 1.798 4.364 1.00 98.25 553 TYR A CA 1
ATOM 4243 C C . TYR A 1 553 ? -1.206 2.959 3.580 1.00 98.25 553 TYR A C 1
ATOM 4245 O O . TYR A 1 553 ? -0.679 3.351 2.543 1.00 98.25 553 TYR A O 1
ATOM 4253 N N . SER A 1 554 ? -2.297 3.540 4.093 1.00 98.06 554 SER A N 1
ATOM 4254 C CA . SER A 1 554 ? -3.047 4.556 3.353 1.00 98.06 554 SER A CA 1
ATOM 4255 C C . SER A 1 554 ? -2.352 5.905 3.309 1.00 98.06 554 SER A C 1
ATOM 4257 O O . SER A 1 554 ? -2.409 6.565 2.277 1.00 98.06 554 SER A O 1
ATOM 4259 N N . ARG A 1 555 ? -1.685 6.338 4.390 1.00 98.38 555 ARG A N 1
ATOM 4260 C CA . ARG A 1 555 ? -0.942 7.603 4.344 1.00 98.38 555 ARG A CA 1
ATOM 4261 C C . ARG A 1 555 ? 0.333 7.473 3.514 1.00 98.38 555 ARG A C 1
ATOM 4263 O O . ARG A 1 555 ? 0.613 8.393 2.755 1.00 98.38 555 ARG A O 1
ATOM 4270 N N . GLY A 1 556 ? 1.025 6.332 3.565 1.00 98.56 556 GLY A N 1
ATOM 4271 C CA . GLY A 1 556 ? 2.140 6.055 2.657 1.00 98.56 556 GLY A CA 1
ATOM 4272 C C . GLY A 1 556 ? 1.704 6.077 1.196 1.00 98.56 556 GLY A C 1
ATOM 4273 O O . GLY A 1 556 ? 2.218 6.869 0.409 1.00 98.56 556 GLY A O 1
ATOM 4274 N N . ALA A 1 557 ? 0.684 5.295 0.845 1.00 98.69 557 ALA A N 1
ATOM 4275 C CA . ALA A 1 557 ? 0.154 5.269 -0.511 1.00 98.69 557 ALA A CA 1
ATOM 4276 C C . ALA A 1 557 ? -0.357 6.643 -0.987 1.00 98.69 557 ALA A C 1
ATOM 4278 O O . ALA A 1 557 ? -0.055 7.037 -2.108 1.00 98.69 557 ALA A O 1
ATOM 4279 N N . ALA A 1 558 ? -1.057 7.418 -0.151 1.00 98.69 558 ALA A N 1
ATOM 4280 C CA . ALA A 1 558 ? -1.520 8.760 -0.515 1.00 98.69 558 ALA A CA 1
ATOM 4281 C C . ALA A 1 558 ? -0.374 9.769 -0.726 1.00 98.69 558 ALA A C 1
ATOM 4283 O O . ALA A 1 558 ? -0.420 10.565 -1.669 1.00 98.69 558 ALA A O 1
ATOM 4284 N N . THR A 1 559 ? 0.661 9.728 0.122 1.00 98.81 559 THR A N 1
ATOM 4285 C CA . THR A 1 559 ? 1.870 10.545 -0.061 1.00 98.81 559 THR A CA 1
ATOM 4286 C C . THR A 1 559 ? 2.590 10.146 -1.346 1.00 98.81 559 THR A C 1
ATOM 4288 O O . THR A 1 559 ? 2.944 11.020 -2.134 1.00 98.81 559 THR A O 1
ATOM 4291 N N . LEU A 1 560 ? 2.733 8.847 -1.625 1.00 98.75 560 LEU A N 1
ATOM 4292 C CA . LEU A 1 560 ? 3.352 8.400 -2.868 1.00 98.75 560 LEU A CA 1
ATOM 4293 C C . LEU A 1 560 ? 2.526 8.780 -4.100 1.00 98.75 560 LEU A C 1
ATOM 4295 O O . LEU A 1 560 ? 3.098 9.290 -5.052 1.00 98.75 560 LEU A O 1
ATOM 4299 N N . MET A 1 561 ? 1.204 8.581 -4.104 1.00 98.56 561 MET A N 1
ATOM 4300 C CA . MET A 1 561 ? 0.347 8.985 -5.230 1.00 98.56 561 MET A CA 1
ATOM 4301 C C . MET A 1 561 ? 0.506 10.481 -5.537 1.00 98.56 561 MET A C 1
ATOM 4303 O O . MET A 1 561 ? 0.566 10.862 -6.707 1.00 98.56 561 MET A O 1
ATOM 4307 N N . THR A 1 562 ? 0.673 11.306 -4.498 1.00 98.50 562 THR A N 1
ATOM 4308 C CA . THR A 1 562 ? 0.985 12.737 -4.631 1.00 98.50 562 THR A CA 1
ATOM 4309 C C . THR A 1 562 ? 2.354 12.971 -5.284 1.00 98.50 562 THR A C 1
ATOM 4311 O O . THR A 1 562 ? 2.457 13.712 -6.260 1.00 98.50 562 THR A O 1
ATOM 4314 N N . LEU A 1 563 ? 3.409 12.308 -4.793 1.00 98.56 563 LEU A N 1
ATOM 4315 C CA . LEU A 1 563 ? 4.773 12.421 -5.331 1.00 98.56 563 LEU A CA 1
ATOM 4316 C C . LEU A 1 563 ? 4.896 11.895 -6.773 1.00 98.56 563 LEU A C 1
ATOM 4318 O O . LEU A 1 563 ? 5.534 12.526 -7.610 1.00 98.56 563 LEU A O 1
ATOM 4322 N N . PHE A 1 564 ? 4.269 10.758 -7.071 1.00 98.38 564 PHE A N 1
ATOM 4323 C CA . PHE A 1 564 ? 4.384 10.056 -8.347 1.00 98.38 564 PHE A CA 1
ATOM 4324 C C . PHE A 1 564 ? 3.601 10.750 -9.466 1.00 98.38 564 PHE A C 1
ATOM 4326 O O . PHE A 1 564 ? 4.099 10.853 -10.585 1.00 98.38 564 PHE A O 1
ATOM 4333 N N . THR A 1 565 ? 2.391 11.244 -9.179 1.00 97.62 565 THR A N 1
ATOM 4334 C CA . THR A 1 565 ? 1.566 11.949 -10.180 1.00 97.62 565 THR A CA 1
ATOM 4335 C C . THR A 1 565 ? 1.915 13.434 -10.316 1.00 97.62 565 THR A C 1
ATOM 4337 O O . THR A 1 565 ? 1.596 14.037 -11.338 1.00 97.62 565 THR A O 1
ATOM 4340 N N . GLY A 1 566 ? 2.576 14.026 -9.313 1.00 97.00 566 GLY A N 1
ATOM 4341 C CA . GLY A 1 566 ? 2.859 15.464 -9.248 1.00 97.00 566 GLY A CA 1
ATOM 4342 C C . GLY A 1 566 ? 1.648 16.336 -8.897 1.00 97.00 566 GLY A C 1
ATOM 4343 O O . GLY A 1 566 ? 1.765 17.560 -8.906 1.00 97.00 566 GLY A O 1
ATOM 4344 N N . ASP A 1 567 ? 0.501 15.726 -8.587 1.00 95.94 567 ASP A N 1
ATOM 4345 C CA . ASP A 1 567 ? -0.717 16.395 -8.132 1.00 95.94 567 ASP A CA 1
ATOM 4346 C C . ASP A 1 567 ? -1.173 15.757 -6.809 1.00 95.94 567 ASP A C 1
ATOM 4348 O O . ASP A 1 567 ? -1.117 14.545 -6.630 1.00 95.94 567 ASP A O 1
ATOM 4352 N N . GLU A 1 568 ? -1.616 16.570 -5.856 1.00 96.19 568 GLU A N 1
ATOM 4353 C CA . GLU A 1 568 ? -2.188 16.097 -4.587 1.00 96.19 568 GLU A CA 1
ATOM 4354 C C . GLU A 1 568 ? -3.677 15.731 -4.720 1.00 96.19 568 GLU A C 1
ATOM 4356 O O . GLU A 1 568 ? -4.236 15.055 -3.849 1.00 96.19 568 GLU A O 1
ATOM 4361 N N . PHE A 1 569 ? -4.323 16.183 -5.800 1.00 97.69 569 PHE A N 1
ATOM 4362 C CA . PHE A 1 569 ? -5.726 15.944 -6.104 1.00 97.69 569 PHE A CA 1
ATOM 4363 C C . PHE A 1 569 ? -5.936 14.678 -6.950 1.00 97.69 569 PHE A C 1
ATOM 4365 O O . PHE A 1 569 ? -5.102 14.290 -7.768 1.00 97.69 569 PHE A O 1
ATOM 4372 N N . PHE A 1 570 ? -7.106 14.052 -6.795 1.00 98.25 570 PHE A N 1
ATOM 4373 C CA . PHE A 1 570 ? -7.576 13.037 -7.742 1.00 98.25 570 PHE A CA 1
ATOM 4374 C C . PHE A 1 570 ? -7.745 13.651 -9.149 1.00 98.25 570 PHE A C 1
ATOM 4376 O O . PHE A 1 570 ? -8.079 14.834 -9.253 1.00 98.25 570 PHE A O 1
ATOM 4383 N N . PRO A 1 571 ? -7.588 12.890 -10.249 1.00 97.12 571 PRO A N 1
ATOM 4384 C CA . PRO A 1 571 ? -7.735 13.414 -11.609 1.00 97.12 571 PRO A CA 1
ATOM 4385 C C . PRO A 1 571 ? -9.090 14.102 -11.863 1.00 97.12 571 PRO A C 1
ATOM 4387 O O . PRO A 1 571 ? -10.140 13.474 -11.803 1.00 97.12 571 PRO A O 1
ATOM 4390 N N . GLY A 1 572 ? -9.075 15.399 -12.189 1.00 96.25 572 GLY A N 1
ATOM 4391 C CA . GLY A 1 572 ? -10.297 16.219 -12.298 1.00 96.25 572 GLY A CA 1
ATOM 4392 C C . GLY A 1 572 ? -10.768 16.844 -10.974 1.00 96.25 572 GLY A C 1
ATOM 4393 O O . GLY A 1 572 ? -11.810 17.501 -10.933 1.00 96.25 572 GLY A O 1
ATOM 4394 N N . GLY A 1 573 ? -9.993 16.679 -9.902 1.00 97.00 573 GLY A N 1
ATOM 4395 C CA . GLY A 1 573 ? -10.215 17.237 -8.571 1.00 97.00 573 GLY A CA 1
ATOM 4396 C C . GLY A 1 573 ? -11.255 16.491 -7.734 1.00 97.00 573 GLY A C 1
ATOM 4397 O O . GLY A 1 573 ? -11.758 17.073 -6.771 1.00 97.00 573 GLY A O 1
ATOM 4398 N N . LEU A 1 574 ? -11.634 15.268 -8.119 1.00 97.25 574 LEU A N 1
ATOM 4399 C CA . LEU A 1 574 ? -12.629 14.455 -7.418 1.00 97.25 574 LEU A CA 1
ATOM 4400 C C . LEU A 1 574 ? -12.418 12.954 -7.688 1.00 97.25 574 LEU A C 1
ATOM 4402 O O . LEU A 1 574 ? -12.411 12.533 -8.842 1.00 97.25 574 LEU A O 1
ATOM 4406 N N . GLY A 1 575 ? -12.290 12.159 -6.627 1.00 96.94 575 GLY A N 1
ATOM 4407 C CA . GLY A 1 575 ? -12.530 10.715 -6.630 1.00 96.94 575 GLY A CA 1
ATOM 4408 C C . GLY A 1 575 ? -13.894 10.412 -6.002 1.00 96.94 575 GLY A C 1
ATOM 4409 O O . GLY A 1 575 ? -14.282 11.081 -5.045 1.00 96.94 575 GLY A O 1
ATOM 4410 N N . GLU A 1 576 ? -14.617 9.421 -6.529 1.00 96.25 576 GLU A N 1
ATOM 4411 C CA . GLU A 1 576 ? -15.983 9.071 -6.101 1.00 96.25 576 GLU A CA 1
ATOM 4412 C C . GLU A 1 576 ? -16.143 7.558 -5.862 1.00 96.25 576 GLU A C 1
ATOM 4414 O O . GLU A 1 576 ? -15.716 6.750 -6.692 1.00 96.25 576 GLU A O 1
ATOM 4419 N N . PHE A 1 577 ? -16.853 7.163 -4.798 1.00 95.31 577 PHE A N 1
ATOM 4420 C CA . PHE A 1 577 ? -17.318 5.785 -4.591 1.00 95.31 577 PHE A CA 1
ATOM 4421 C C . PHE A 1 577 ? -18.805 5.717 -4.167 1.00 95.31 577 PHE A C 1
ATOM 4423 O O . PHE A 1 577 ? -19.137 6.146 -3.062 1.00 95.31 577 PHE A O 1
ATOM 4430 N N . PRO A 1 578 ? -19.720 5.162 -4.991 1.00 96.12 578 PRO A N 1
ATOM 4431 C CA . PRO A 1 578 ? -21.151 5.103 -4.679 1.00 96.12 578 PRO A CA 1
ATOM 4432 C C . PRO A 1 578 ? -21.558 3.858 -3.861 1.00 96.12 578 PRO A C 1
ATOM 4434 O O . PRO A 1 578 ? -21.637 2.743 -4.380 1.00 96.12 578 PRO A O 1
ATOM 4437 N N . ALA A 1 579 ? -21.926 4.071 -2.598 1.00 96.12 579 ALA A N 1
ATOM 4438 C CA . ALA A 1 579 ? -22.601 3.116 -1.721 1.00 96.12 579 ALA A CA 1
ATOM 4439 C C . ALA A 1 579 ? -24.134 3.275 -1.821 1.00 96.12 579 ALA A C 1
ATOM 4441 O O . ALA A 1 579 ? -24.741 4.155 -1.206 1.00 96.12 579 ALA A O 1
ATOM 4442 N N . LEU A 1 580 ? -24.771 2.417 -2.622 1.00 96.62 580 LEU A N 1
ATOM 4443 C CA . LEU A 1 580 ? -26.206 2.503 -2.920 1.00 96.62 580 LEU A CA 1
ATOM 4444 C C . LEU A 1 580 ? -27.104 2.059 -1.750 1.00 96.62 580 LEU A C 1
ATOM 4446 O O . LEU A 1 580 ? -26.769 1.134 -1.004 1.00 96.62 580 LEU A O 1
ATOM 4450 N N . GLN A 1 581 ? -28.288 2.674 -1.660 1.00 96.19 581 GLN A N 1
ATOM 4451 C CA . GLN A 1 581 ? -29.306 2.424 -0.637 1.00 96.19 581 GLN A CA 1
ATOM 4452 C C . GLN A 1 581 ? -29.615 0.925 -0.491 1.00 96.19 581 GLN A C 1
ATOM 4454 O O . GLN A 1 581 ? -29.952 0.258 -1.476 1.00 96.19 581 GLN A O 1
ATOM 4459 N N . ASN A 1 582 ? -29.537 0.417 0.743 1.00 93.69 582 ASN A N 1
ATOM 4460 C CA . ASN A 1 582 ? -29.796 -0.979 1.136 1.00 93.69 582 ASN A CA 1
ATOM 4461 C C . ASN A 1 582 ? -29.079 -2.035 0.258 1.00 93.69 582 ASN A C 1
ATOM 4463 O O . ASN A 1 582 ? -29.599 -3.129 0.029 1.00 93.69 582 ASN A O 1
ATOM 4467 N N . GLN A 1 583 ? -27.916 -1.685 -0.305 1.00 92.12 583 GLN A N 1
ATOM 4468 C CA . GLN A 1 583 ? -27.165 -2.512 -1.261 1.00 92.12 583 GLN A CA 1
ATOM 4469 C C . GLN A 1 583 ? -25.656 -2.561 -0.976 1.00 92.12 583 GLN A C 1
ATOM 4471 O O . GLN A 1 583 ? -24.946 -3.284 -1.676 1.00 92.12 583 GLN A O 1
ATOM 4476 N N . PHE A 1 584 ? -25.162 -1.809 0.015 1.00 92.62 584 PHE A N 1
ATOM 4477 C CA . PHE A 1 584 ? -23.729 -1.708 0.306 1.00 92.62 584 PHE A CA 1
ATOM 4478 C C . PHE A 1 584 ? -23.329 -2.231 1.689 1.00 92.62 584 PHE A C 1
ATOM 4480 O O . PHE A 1 584 ? -22.330 -2.942 1.786 1.00 92.62 584 PHE A O 1
ATOM 4487 N N . LEU A 1 585 ? -24.082 -1.907 2.749 1.00 93.31 585 LEU A N 1
ATOM 4488 C CA . LEU A 1 585 ? -23.763 -2.421 4.082 1.00 93.31 585 LEU A CA 1
ATOM 4489 C C . LEU A 1 585 ? -24.058 -3.920 4.149 1.00 93.31 585 LEU A C 1
ATOM 4491 O O . LEU A 1 585 ? -25.029 -4.422 3.579 1.00 93.31 585 LEU A O 1
ATOM 4495 N N . VAL A 1 586 ? -23.174 -4.645 4.826 1.00 90.81 586 VAL A N 1
ATOM 4496 C CA . VAL A 1 586 ? -23.227 -6.102 4.939 1.00 90.81 586 VAL A CA 1
ATOM 4497 C C . VAL A 1 586 ? -22.997 -6.593 6.369 1.00 90.81 586 VAL A C 1
ATOM 4499 O O . VAL A 1 586 ? -23.079 -7.807 6.601 1.00 90.81 586 VAL A O 1
ATOM 4502 N N . PHE A 1 587 ? -22.727 -5.703 7.333 1.00 91.06 587 PHE A N 1
ATOM 4503 C CA . PHE A 1 587 ? -22.800 -6.012 8.767 1.00 91.06 587 PHE A CA 1
ATOM 4504 C C . PHE A 1 587 ? -24.249 -5.914 9.280 1.00 91.06 587 PHE A C 1
ATOM 4506 O O . PHE A 1 587 ? -24.654 -6.720 10.118 1.00 91.06 587 PHE A O 1
ATOM 4513 N N . GLU A 1 588 ? -25.020 -4.969 8.739 1.00 93.06 588 GLU A N 1
ATOM 4514 C CA . GLU A 1 588 ? -26.449 -4.723 8.966 1.00 93.06 588 GLU A CA 1
ATOM 4515 C C . GLU A 1 588 ? -27.058 -3.954 7.771 1.00 93.06 588 GLU A C 1
ATOM 4517 O O . GLU A 1 588 ? -26.327 -3.582 6.857 1.00 93.06 588 GLU A O 1
ATOM 4522 N N . ASP A 1 589 ? -28.374 -3.712 7.756 1.00 94.81 589 ASP A N 1
ATOM 4523 C CA . ASP A 1 589 ? -29.066 -3.123 6.593 1.00 94.81 589 ASP A CA 1
ATOM 4524 C C . ASP A 1 589 ? -28.692 -1.640 6.333 1.00 94.81 589 ASP A C 1
ATOM 4526 O O . ASP A 1 589 ? -28.518 -0.829 7.256 1.00 94.81 589 ASP A O 1
ATOM 4530 N N . GLY A 1 590 ? -28.595 -1.268 5.052 1.00 94.00 590 GLY A N 1
ATOM 4531 C CA . GLY A 1 590 ? -28.376 0.103 4.583 1.00 94.00 590 GLY A CA 1
ATOM 4532 C C . GLY A 1 590 ? -27.287 0.283 3.502 1.00 94.00 590 GLY A C 1
ATOM 4533 O O . GLY A 1 590 ? -26.901 -0.677 2.825 1.00 94.00 590 GLY A O 1
ATOM 4534 N N . PRO A 1 591 ? -26.786 1.521 3.304 1.00 96.25 591 PRO A N 1
ATOM 4535 C CA . PRO A 1 591 ? -27.216 2.765 3.963 1.00 96.25 591 PRO A CA 1
ATOM 4536 C C . PRO A 1 591 ? -28.694 3.097 3.697 1.00 96.25 591 PRO A C 1
ATOM 4538 O O . PRO A 1 591 ? -29.271 2.621 2.722 1.00 96.25 591 PRO A O 1
ATOM 4541 N N . SER A 1 592 ? -29.320 3.894 4.570 1.00 96.31 592 SER A N 1
ATOM 4542 C CA . SER A 1 592 ? -30.754 4.222 4.483 1.00 96.31 592 SER A CA 1
ATOM 4543 C C . SER A 1 592 ? -31.111 5.172 3.330 1.00 96.31 592 SER A C 1
ATOM 4545 O O . SER A 1 592 ? -32.283 5.278 2.961 1.00 96.31 592 SER A O 1
ATOM 4547 N N . VAL A 1 593 ? -30.108 5.810 2.725 1.00 96.69 593 VAL A N 1
ATOM 4548 C CA . VAL A 1 593 ? -30.147 6.578 1.469 1.00 96.69 593 VAL A CA 1
ATOM 4549 C C . VAL A 1 593 ? -28.925 6.222 0.615 1.00 96.69 593 VAL A C 1
ATOM 4551 O O . VAL A 1 593 ? -27.992 5.608 1.123 1.00 96.69 593 VAL A O 1
ATOM 4554 N N . ASP A 1 594 ? -28.894 6.617 -0.660 1.00 97.44 594 ASP A N 1
ATOM 4555 C CA . ASP A 1 594 ? -27.655 6.551 -1.448 1.00 97.44 594 ASP A CA 1
ATOM 4556 C C . ASP A 1 594 ? -26.592 7.488 -0.839 1.00 97.44 594 ASP A C 1
ATOM 4558 O O . ASP A 1 594 ? -26.877 8.654 -0.548 1.00 97.44 594 ASP A O 1
ATOM 4562 N N . VAL A 1 595 ? -25.366 6.988 -0.672 1.00 97.50 595 VAL A N 1
ATOM 4563 C CA . VAL A 1 595 ? -24.201 7.737 -0.176 1.00 97.50 595 VAL A CA 1
ATOM 4564 C C . VAL A 1 595 ? -23.070 7.591 -1.191 1.00 97.50 595 VAL A C 1
ATOM 4566 O O . VAL A 1 595 ? -22.694 6.474 -1.525 1.00 97.50 595 VAL A O 1
ATOM 4569 N N . THR A 1 596 ? -22.484 8.690 -1.657 1.00 97.69 596 THR A N 1
ATOM 4570 C CA . THR A 1 596 ? -21.204 8.657 -2.391 1.00 97.69 596 THR A CA 1
ATOM 4571 C C . THR A 1 596 ? -20.113 9.106 -1.429 1.00 97.69 596 THR A C 1
ATOM 4573 O O . THR A 1 596 ? -20.289 10.137 -0.791 1.00 97.69 596 THR A O 1
ATOM 4576 N N . LEU A 1 597 ? -19.014 8.366 -1.297 1.00 97.44 597 LEU A N 1
ATOM 4577 C CA . LEU A 1 597 ? -17.799 8.905 -0.682 1.00 97.44 597 LEU A CA 1
ATOM 4578 C C . LEU A 1 597 ? -17.081 9.755 -1.736 1.00 97.44 597 LEU A C 1
ATOM 4580 O O . LEU A 1 597 ? -16.901 9.296 -2.865 1.00 97.44 597 LEU A O 1
ATOM 4584 N N . GLU A 1 598 ? -16.720 10.986 -1.386 1.00 97.56 598 GLU A N 1
ATOM 4585 C CA . GLU A 1 598 ? -16.158 11.982 -2.300 1.00 97.56 598 GLU A CA 1
ATOM 4586 C C . GLU A 1 598 ? -14.840 12.534 -1.734 1.00 97.56 598 GLU A C 1
ATOM 4588 O O . GLU A 1 598 ? -14.807 13.073 -0.628 1.00 97.56 598 GLU A O 1
ATOM 4593 N N . TRP A 1 599 ? -13.753 12.452 -2.504 1.00 97.88 599 TRP A N 1
ATOM 4594 C CA . TRP A 1 599 ? -12.419 12.888 -2.070 1.00 97.88 599 TRP A CA 1
ATOM 4595 C C . TRP A 1 599 ? -11.821 13.884 -3.060 1.00 97.88 599 TRP A C 1
ATOM 4597 O O . TRP A 1 599 ? -11.751 13.603 -4.256 1.00 97.88 599 TRP A O 1
ATOM 4607 N N . ALA A 1 600 ? -11.341 15.036 -2.586 1.00 98.00 600 ALA A N 1
ATOM 4608 C CA . ALA A 1 600 ? -10.614 15.968 -3.447 1.00 98.00 600 ALA A CA 1
ATOM 4609 C C . ALA A 1 600 ? -9.162 15.506 -3.642 1.00 98.00 600 ALA A C 1
ATOM 4611 O O . ALA A 1 600 ? -8.674 15.454 -4.771 1.00 98.00 600 ALA A O 1
ATOM 4612 N N . ARG A 1 601 ? -8.492 15.135 -2.545 1.00 98.00 601 ARG A N 1
ATOM 4613 C CA . ARG A 1 601 ? -7.088 14.711 -2.489 1.00 98.00 601 ARG A CA 1
ATOM 4614 C C . ARG A 1 601 ? -6.924 13.270 -2.030 1.00 98.00 601 ARG A C 1
ATOM 4616 O O . ARG A 1 601 ? -7.722 12.767 -1.239 1.00 98.00 601 ARG A O 1
ATOM 4623 N N . TYR A 1 602 ? -5.809 12.644 -2.411 1.00 98.50 602 TYR A N 1
ATOM 4624 C CA . TYR A 1 602 ? -5.428 11.317 -1.903 1.00 98.50 602 TYR A CA 1
ATOM 4625 C C . TYR A 1 602 ? -5.332 11.292 -0.366 1.00 98.50 602 TYR A C 1
ATOM 4627 O O . TYR A 1 602 ? -5.664 10.296 0.277 1.00 98.50 602 TYR A O 1
ATOM 4635 N N . TYR A 1 603 ? -4.936 12.415 0.243 1.00 98.25 603 TYR A N 1
ATOM 4636 C CA . TYR A 1 603 ? -4.895 12.572 1.696 1.00 98.25 603 TYR A CA 1
ATOM 4637 C C . TYR A 1 603 ? -6.271 12.530 2.372 1.00 98.25 603 TYR A C 1
ATOM 4639 O O . TYR A 1 603 ? -6.355 12.031 3.492 1.00 98.25 603 TYR A O 1
ATOM 4647 N N . ASP A 1 604 ? -7.338 12.982 1.706 1.00 98.12 604 ASP A N 1
ATOM 4648 C CA . ASP A 1 604 ? -8.691 12.930 2.272 1.00 98.12 604 ASP A CA 1
ATOM 4649 C C . ASP A 1 604 ? -9.147 11.466 2.395 1.00 98.12 604 ASP A C 1
ATOM 4651 O O . ASP A 1 604 ? -9.589 11.042 3.463 1.00 98.12 604 ASP A O 1
ATOM 4655 N N . ALA A 1 605 ? -8.917 10.663 1.348 1.00 97.50 605 ALA A N 1
ATOM 4656 C CA . ALA A 1 605 ? -9.151 9.217 1.357 1.00 97.50 605 ALA A CA 1
ATOM 4657 C C . ALA A 1 605 ? -8.293 8.493 2.420 1.00 97.50 605 ALA A C 1
ATOM 4659 O O . ALA A 1 605 ? -8.784 7.616 3.131 1.00 97.50 605 ALA A O 1
ATOM 4660 N N . SER A 1 606 ? -7.025 8.888 2.594 1.00 97.69 606 SER A N 1
ATOM 4661 C CA . SER A 1 606 ? -6.150 8.351 3.652 1.00 97.69 606 SER A CA 1
ATOM 4662 C C . SER A 1 606 ? -6.653 8.653 5.069 1.00 97.69 606 SER A C 1
ATOM 4664 O O . SER A 1 606 ? -6.576 7.777 5.939 1.00 97.69 606 SER A O 1
ATOM 4666 N N . ASP A 1 607 ? -7.164 9.859 5.319 1.00 97.12 607 ASP A N 1
ATOM 4667 C CA . ASP A 1 607 ? -7.720 10.229 6.623 1.00 97.12 607 ASP A CA 1
ATOM 4668 C C . ASP A 1 607 ? -9.079 9.569 6.870 1.00 97.12 607 ASP A C 1
ATOM 4670 O O . ASP A 1 607 ? -9.359 9.137 7.986 1.00 97.12 607 ASP A O 1
ATOM 4674 N N . GLU A 1 608 ? -9.901 9.397 5.838 1.00 96.12 608 GLU A N 1
ATOM 4675 C CA . GLU A 1 608 ? -11.136 8.622 5.932 1.00 96.12 608 GLU A CA 1
ATOM 4676 C C . GLU A 1 608 ? -10.876 7.139 6.230 1.00 96.12 608 GLU A C 1
ATOM 4678 O O . GLU A 1 608 ? -11.485 6.586 7.153 1.00 96.12 608 GLU A O 1
ATOM 4683 N N . CYS A 1 609 ? -9.907 6.517 5.550 1.00 95.94 609 CYS A N 1
ATOM 4684 C CA . CYS A 1 609 ? -9.461 5.158 5.858 1.00 95.94 609 CYS A CA 1
ATOM 4685 C C . CYS A 1 609 ? -9.006 5.025 7.313 1.00 95.94 609 CYS A C 1
ATOM 4687 O O . CYS A 1 609 ? -9.390 4.086 8.012 1.00 95.94 609 CYS A O 1
ATOM 4689 N N . SER A 1 610 ? -8.265 6.014 7.799 1.00 95.75 610 SER A N 1
ATOM 4690 C CA . SER A 1 610 ? -7.809 6.099 9.184 1.00 95.75 610 SER A CA 1
ATOM 4691 C C . SER A 1 610 ? -8.980 6.189 10.180 1.00 95.75 610 SER A C 1
ATOM 4693 O O . SER A 1 610 ? -9.119 5.355 11.081 1.00 95.75 610 SER A O 1
ATOM 4695 N N . LEU A 1 611 ? -9.892 7.146 9.975 1.00 96.44 611 LEU A N 1
ATOM 4696 C CA . LEU A 1 611 ? -11.046 7.394 10.847 1.00 96.44 611 LEU A CA 1
ATOM 4697 C C . LEU A 1 611 ? -12.053 6.239 10.881 1.00 96.44 611 LEU A C 1
ATOM 4699 O O . LEU A 1 611 ? -12.653 5.966 11.926 1.00 96.44 611 LEU A O 1
ATOM 4703 N N . SER A 1 612 ? -12.200 5.511 9.772 1.00 96.56 612 SER A N 1
ATOM 4704 C CA . SER A 1 612 ? -13.059 4.327 9.675 1.00 96.56 612 SER A CA 1
ATOM 4705 C C . SER A 1 612 ? -12.748 3.247 10.723 1.00 96.56 612 SER A C 1
ATOM 4707 O O . SER A 1 612 ? -13.577 2.371 10.974 1.00 96.56 612 SER A O 1
ATOM 4709 N N . ARG A 1 613 ? -11.538 3.248 11.306 1.00 96.62 613 ARG A N 1
ATOM 4710 C CA . ARG A 1 613 ? -11.086 2.240 12.281 1.00 96.62 613 ARG A CA 1
ATOM 4711 C C . ARG A 1 613 ? -11.516 2.569 13.709 1.00 96.62 613 ARG A C 1
ATOM 4713 O O . ARG A 1 613 ? -11.661 1.649 14.517 1.00 96.62 613 ARG A O 1
ATOM 4720 N N . ILE A 1 614 ? -11.782 3.849 13.974 1.00 97.38 614 ILE A N 1
ATOM 4721 C CA . ILE A 1 614 ? -12.360 4.349 15.224 1.00 97.38 614 ILE A CA 1
ATOM 4722 C C . ILE A 1 614 ? -13.882 4.145 15.190 1.00 97.38 614 ILE A C 1
ATOM 4724 O O . ILE A 1 614 ? -14.427 3.537 16.108 1.00 97.38 614 ILE A O 1
ATOM 4728 N N . TYR A 1 615 ? -14.559 4.535 14.097 1.00 97.56 615 TYR A N 1
ATOM 4729 C CA . TYR A 1 615 ? -15.993 4.248 13.899 1.00 97.56 615 TYR A CA 1
ATOM 4730 C C . TYR A 1 615 ? -16.285 2.739 13.864 1.00 97.56 615 TYR A C 1
ATOM 4732 O O . TYR A 1 615 ? -17.173 2.263 14.570 1.00 97.56 615 TYR A O 1
ATOM 4740 N N . GLY A 1 616 ? -15.464 1.962 13.147 1.00 96.31 616 GLY A N 1
ATOM 4741 C CA . GLY A 1 616 ? -15.516 0.499 13.140 1.00 96.31 616 GLY A CA 1
ATOM 4742 C C . GLY A 1 616 ? -15.159 -0.164 14.479 1.00 96.31 616 GLY A C 1
ATOM 4743 O O . GLY A 1 616 ? -15.274 -1.381 14.588 1.00 96.31 616 GLY A O 1
ATOM 4744 N N . GLY A 1 617 ? -14.728 0.599 15.492 1.00 97.12 617 GLY A N 1
ATOM 4745 C CA . GLY A 1 617 ? -14.493 0.145 16.867 1.00 97.12 617 GLY A CA 1
ATOM 4746 C C . GLY A 1 617 ? -13.201 -0.647 17.119 1.00 97.12 617 GLY A C 1
ATOM 4747 O O . GLY A 1 617 ? -13.031 -1.193 18.209 1.00 97.12 617 GLY A O 1
ATOM 4748 N N . ILE A 1 618 ? -12.295 -0.752 16.141 1.00 96.38 618 ILE A N 1
ATOM 4749 C CA . ILE A 1 618 ? -11.155 -1.691 16.187 1.00 96.38 618 ILE A CA 1
ATOM 4750 C C . ILE A 1 618 ? -9.799 -1.049 16.521 1.00 96.38 618 ILE A C 1
ATOM 4752 O O . ILE A 1 618 ? -8.876 -1.780 16.896 1.00 96.38 618 ILE A O 1
ATOM 4756 N N . HIS A 1 619 ? -9.674 0.277 16.421 1.00 97.94 619 HIS A N 1
ATOM 4757 C CA . HIS A 1 619 ? -8.486 1.051 16.805 1.00 97.94 619 HIS A CA 1
ATOM 4758 C C . HIS A 1 619 ? -8.899 2.351 17.535 1.00 97.94 619 HIS A C 1
ATOM 4760 O O . HIS A 1 619 ? -9.848 3.002 17.098 1.00 97.94 619 HIS A O 1
ATOM 4766 N N . PRO A 1 620 ? -8.220 2.754 18.626 1.00 97.62 620 PRO A N 1
ATOM 4767 C CA . PRO A 1 620 ? -8.348 4.080 19.227 1.00 97.62 620 PRO A CA 1
ATOM 4768 C C . PRO A 1 620 ? -7.490 5.130 18.484 1.00 97.62 620 PRO A C 1
ATOM 4770 O O . PRO A 1 620 ? -6.590 4.757 17.726 1.00 97.62 620 PRO A O 1
ATOM 4773 N N . PRO A 1 621 ? -7.668 6.440 18.757 1.00 95.75 621 PRO A N 1
ATOM 4774 C CA . PRO A 1 621 ? -6.800 7.498 18.227 1.00 95.75 621 PRO A CA 1
ATOM 4775 C C . PRO A 1 621 ? -5.298 7.284 18.485 1.00 95.75 621 PRO A C 1
ATOM 4777 O O . PRO A 1 621 ? -4.479 7.683 17.661 1.00 95.75 621 PRO A O 1
ATOM 4780 N N . ALA A 1 622 ? -4.932 6.636 19.600 1.00 96.75 622 ALA A N 1
ATOM 4781 C CA . ALA A 1 622 ? -3.539 6.312 19.917 1.00 96.75 622 ALA A CA 1
ATOM 4782 C C . ALA A 1 622 ? -2.898 5.327 18.924 1.00 96.75 622 ALA A C 1
ATOM 4784 O O . ALA A 1 622 ? -1.705 5.439 18.670 1.00 96.75 622 ALA A O 1
ATOM 4785 N N . ASP A 1 623 ? -3.665 4.406 18.331 1.00 97.31 623 ASP A N 1
ATOM 4786 C CA . ASP A 1 623 ? -3.150 3.542 17.263 1.00 97.31 623 ASP A CA 1
ATOM 4787 C C . ASP A 1 623 ? -3.129 4.287 15.922 1.00 97.31 623 ASP A C 1
ATOM 4789 O O . ASP A 1 623 ? -2.248 4.060 15.102 1.00 97.31 623 ASP A O 1
ATOM 4793 N N . ASP A 1 624 ? -4.113 5.147 15.664 1.00 97.00 624 ASP A N 1
ATOM 4794 C CA . ASP A 1 624 ? -4.279 5.822 14.376 1.00 97.00 624 ASP A CA 1
ATOM 4795 C C . ASP A 1 624 ? -3.155 6.830 14.074 1.00 97.00 624 ASP A C 1
ATOM 4797 O O . ASP A 1 624 ? -2.432 6.694 13.083 1.00 97.00 624 ASP A O 1
ATOM 4801 N N . ILE A 1 625 ? -2.996 7.833 14.941 1.00 96.25 625 ILE A N 1
ATOM 4802 C CA . ILE A 1 625 ? -2.198 9.027 14.635 1.00 96.25 625 ILE A CA 1
ATOM 4803 C C . ILE A 1 625 ? -0.710 8.723 14.370 1.00 96.25 625 ILE A C 1
ATOM 4805 O O . ILE A 1 625 ? -0.201 9.220 13.361 1.00 96.25 625 ILE A O 1
ATOM 4809 N N . PRO A 1 626 ? -0.010 7.879 15.159 1.00 97.44 626 PRO A N 1
ATOM 4810 C CA . PRO A 1 626 ? 1.362 7.477 14.842 1.00 97.44 626 PRO A CA 1
ATOM 4811 C C . PRO A 1 626 ? 1.463 6.740 13.504 1.00 97.44 626 PRO A C 1
ATOM 4813 O O . PRO A 1 626 ? 2.368 7.018 12.725 1.00 97.44 626 PRO A O 1
ATOM 4816 N N . GLY A 1 627 ? 0.482 5.887 13.180 1.00 97.75 627 GLY A N 1
ATOM 4817 C CA . GLY A 1 627 ? 0.436 5.184 11.898 1.00 97.75 627 GLY A CA 1
ATOM 4818 C C . GLY A 1 627 ? 0.367 6.135 10.702 1.00 97.75 627 GLY A C 1
ATOM 4819 O O . GLY A 1 627 ? 1.052 5.912 9.706 1.00 97.75 627 GLY A O 1
ATOM 4820 N N . ARG A 1 628 ? -0.382 7.245 10.806 1.00 98.00 628 ARG A N 1
ATOM 4821 C CA . ARG A 1 628 ? -0.372 8.290 9.764 1.00 98.00 628 ARG A CA 1
ATOM 4822 C C . ARG A 1 628 ? 1.012 8.937 9.622 1.00 98.00 628 ARG A C 1
ATOM 4824 O O . ARG A 1 628 ? 1.464 9.128 8.497 1.00 98.00 628 ARG A O 1
ATOM 4831 N N . PHE A 1 629 ? 1.691 9.258 10.727 1.00 98.25 629 PHE A N 1
ATOM 4832 C CA . PHE A 1 629 ? 3.033 9.854 10.679 1.00 98.25 629 PHE A CA 1
ATOM 4833 C C . PHE A 1 629 ? 4.076 8.906 10.071 1.00 98.25 629 PHE A C 1
ATOM 4835 O O . PHE A 1 629 ? 4.770 9.314 9.143 1.00 98.25 629 PHE A O 1
ATOM 4842 N N . THR A 1 630 ? 4.134 7.643 10.505 1.00 97.81 630 THR A N 1
ATOM 4843 C CA . THR A 1 630 ? 5.042 6.638 9.925 1.00 97.81 630 THR A CA 1
ATOM 4844 C C . THR A 1 630 ? 4.767 6.422 8.434 1.00 97.81 630 THR A C 1
ATOM 4846 O O . THR A 1 630 ? 5.697 6.418 7.634 1.00 97.81 630 THR A O 1
ATOM 4849 N N . GLY A 1 631 ? 3.495 6.332 8.023 1.00 97.88 631 GLY A N 1
ATOM 4850 C CA . GLY A 1 631 ? 3.142 6.234 6.604 1.00 97.88 631 GLY A CA 1
ATOM 4851 C C . GLY A 1 631 ? 3.626 7.440 5.789 1.00 97.88 631 GLY A C 1
ATOM 4852 O O . GLY A 1 631 ? 4.139 7.274 4.687 1.00 97.88 631 GLY A O 1
ATOM 4853 N N . ALA A 1 632 ? 3.519 8.655 6.337 1.00 98.19 632 ALA A N 1
ATOM 4854 C CA . ALA A 1 632 ? 3.985 9.867 5.665 1.00 98.19 632 ALA A CA 1
ATOM 4855 C C . ALA A 1 632 ? 5.517 9.944 5.506 1.00 98.19 632 ALA A C 1
ATOM 4857 O O . ALA A 1 632 ? 5.967 10.608 4.574 1.00 98.19 632 ALA A O 1
ATOM 4858 N N . ALA A 1 633 ? 6.288 9.281 6.377 1.00 97.38 633 ALA A N 1
ATOM 4859 C CA . ALA A 1 633 ? 7.752 9.230 6.319 1.00 97.38 633 ALA A CA 1
ATOM 4860 C C . ALA A 1 633 ? 8.276 8.225 5.273 1.00 97.38 633 ALA A C 1
ATOM 4862 O O . ALA A 1 633 ? 9.125 8.581 4.468 1.00 97.38 633 ALA A O 1
ATOM 4863 N N . ILE A 1 634 ? 7.702 7.017 5.216 1.00 98.25 634 ILE A N 1
ATOM 4864 C CA . ILE A 1 634 ? 8.171 5.912 4.348 1.00 98.25 634 ILE A CA 1
ATOM 4865 C C . ILE A 1 634 ? 8.076 6.235 2.845 1.00 98.25 634 ILE A C 1
ATOM 4867 O O . ILE A 1 634 ? 8.869 5.751 2.033 1.00 98.25 634 ILE A O 1
ATOM 4871 N N . ALA A 1 635 ? 7.060 7.002 2.442 1.00 98.06 635 ALA A N 1
ATOM 4872 C CA . ALA A 1 635 ? 6.739 7.214 1.032 1.00 98.06 635 ALA A CA 1
ATOM 4873 C C . ALA A 1 635 ? 7.766 8.071 0.258 1.00 98.06 635 ALA A C 1
ATOM 4875 O O . ALA A 1 635 ? 8.112 7.667 -0.853 1.00 98.06 635 ALA A O 1
ATOM 4876 N N . PRO A 1 636 ? 8.286 9.199 0.789 1.00 97.88 636 PRO A N 1
ATOM 4877 C CA . PRO A 1 636 ? 9.444 9.894 0.224 1.00 97.88 636 PRO A CA 1
ATOM 4878 C C . PRO A 1 636 ? 10.651 8.989 -0.034 1.00 97.88 636 PRO A C 1
ATOM 4880 O O . PRO A 1 636 ? 11.175 9.004 -1.145 1.00 97.88 636 PRO A O 1
ATOM 4883 N N . ASP A 1 637 ? 11.044 8.164 0.938 1.00 95.50 637 ASP A N 1
ATOM 4884 C CA . ASP A 1 637 ? 12.249 7.329 0.839 1.00 95.50 637 ASP A CA 1
ATOM 4885 C C . ASP A 1 637 ? 12.050 6.186 -0.167 1.00 95.50 637 ASP A C 1
ATOM 4887 O O . ASP A 1 637 ? 12.899 5.932 -1.023 1.00 95.50 637 ASP A O 1
ATOM 4891 N N . SER A 1 638 ? 10.859 5.575 -0.158 1.00 96.62 638 SER A N 1
ATOM 4892 C CA . SER A 1 638 ? 10.435 4.619 -1.189 1.00 96.62 638 SER A CA 1
ATOM 4893 C C . SER A 1 638 ? 10.414 5.243 -2.587 1.00 96.62 638 SER A C 1
ATOM 4895 O O . SER A 1 638 ? 10.798 4.595 -3.556 1.00 96.62 638 SER A O 1
ATOM 4897 N N . PHE A 1 639 ? 9.961 6.493 -2.723 1.00 98.31 639 PHE A N 1
ATOM 4898 C CA . PHE A 1 639 ? 9.954 7.179 -4.013 1.00 98.31 639 PHE A CA 1
ATOM 4899 C C . PHE A 1 639 ? 11.378 7.486 -4.477 1.00 98.31 639 PHE A C 1
ATOM 4901 O O . PHE A 1 639 ? 11.705 7.200 -5.623 1.00 98.31 639 PHE A O 1
ATOM 4908 N N . ALA A 1 640 ? 12.242 7.981 -3.588 1.00 96.56 640 ALA A N 1
ATOM 4909 C CA . ALA A 1 640 ? 13.646 8.244 -3.884 1.00 96.56 640 ALA A CA 1
ATOM 4910 C C . ALA A 1 640 ? 14.394 6.969 -4.309 1.00 96.56 640 ALA A C 1
ATOM 4912 O O . ALA A 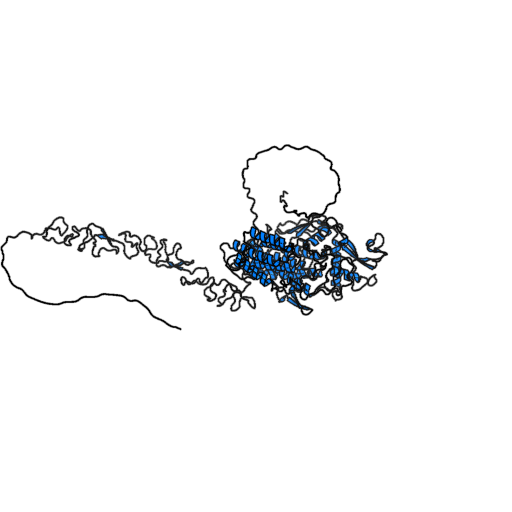1 640 ? 15.064 6.976 -5.341 1.00 96.56 640 ALA A O 1
ATOM 4913 N N . LYS A 1 641 ? 14.225 5.848 -3.589 1.00 95.44 641 LYS A N 1
ATOM 4914 C CA . LYS A 1 641 ? 14.851 4.576 -3.982 1.00 95.44 641 LYS A CA 1
ATOM 4915 C C . LYS A 1 641 ? 14.230 3.983 -5.251 1.00 95.44 641 LYS A C 1
ATOM 4917 O O . LYS A 1 641 ? 14.940 3.327 -5.997 1.00 95.44 641 LYS A O 1
ATOM 4922 N N . ALA A 1 642 ? 12.955 4.241 -5.553 1.00 97.81 642 ALA A N 1
ATOM 4923 C CA . ALA A 1 642 ? 12.375 3.876 -6.847 1.00 97.81 642 ALA A CA 1
ATOM 4924 C C . ALA A 1 642 ? 12.917 4.737 -8.005 1.00 97.81 642 ALA A C 1
ATOM 4926 O O . ALA A 1 642 ? 13.146 4.203 -9.086 1.00 97.81 642 ALA A O 1
ATOM 4927 N N . LEU A 1 643 ? 13.163 6.036 -7.784 1.00 96.75 643 LEU A N 1
ATOM 4928 C CA . LEU A 1 643 ? 13.739 6.928 -8.795 1.00 96.75 643 LEU A CA 1
ATOM 4929 C C . LEU A 1 643 ? 15.127 6.466 -9.246 1.00 96.75 643 LEU A C 1
ATOM 4931 O O . LEU A 1 643 ? 15.338 6.419 -10.453 1.00 96.75 643 LEU A O 1
ATOM 4935 N N . THR A 1 644 ? 16.004 6.028 -8.331 1.00 94.81 644 THR A N 1
ATOM 4936 C CA . THR A 1 644 ? 17.333 5.525 -8.731 1.00 94.81 644 THR A CA 1
ATOM 4937 C C . THR A 1 644 ? 17.240 4.300 -9.643 1.00 94.81 644 THR A C 1
ATOM 4939 O O . THR A 1 644 ? 18.022 4.162 -10.579 1.00 94.81 644 THR A O 1
ATOM 4942 N N . TYR A 1 645 ? 16.236 3.428 -9.457 1.00 95.25 645 TYR A N 1
ATOM 4943 C CA . TYR A 1 645 ? 16.000 2.339 -10.414 1.00 95.25 645 TYR A CA 1
ATOM 4944 C C . TYR A 1 645 ? 15.495 2.869 -11.764 1.00 95.25 645 TYR A C 1
ATOM 4946 O O . TYR A 1 645 ? 15.795 2.296 -12.805 1.00 95.25 645 TYR A O 1
ATOM 4954 N N . PHE A 1 646 ? 14.734 3.964 -11.789 1.00 96.25 646 PHE A N 1
ATOM 4955 C CA . PHE A 1 646 ? 14.166 4.515 -13.024 1.00 96.25 646 PHE A CA 1
ATOM 4956 C C . PHE A 1 646 ? 15.158 5.325 -13.869 1.00 96.25 646 PHE A C 1
ATOM 4958 O O . PHE A 1 646 ? 14.868 5.524 -15.051 1.00 96.25 646 PHE A O 1
ATOM 4965 N N . ASP A 1 647 ? 16.261 5.802 -13.284 1.00 92.44 647 ASP A N 1
ATOM 4966 C CA . ASP A 1 647 ? 17.298 6.601 -13.954 1.00 92.44 647 ASP A CA 1
ATOM 4967 C C . ASP A 1 647 ? 18.664 5.901 -14.101 1.00 92.44 647 ASP A C 1
ATOM 4969 O O . ASP A 1 647 ? 19.535 6.451 -14.769 1.00 92.44 647 ASP A O 1
ATOM 4973 N N . GLY A 1 648 ? 18.819 4.678 -13.574 1.00 87.62 648 GLY A N 1
ATOM 4974 C CA . GLY A 1 648 ? 20.025 3.854 -13.746 1.00 87.62 648 GLY A CA 1
ATOM 4975 C C . GLY A 1 648 ? 21.109 4.075 -12.686 1.00 87.62 648 GLY A C 1
ATOM 4976 O O . GLY A 1 648 ? 22.251 3.695 -12.903 1.00 87.62 648 GLY A O 1
ATOM 4977 N N . SER A 1 649 ? 20.772 4.708 -11.557 1.00 85.31 649 SER A N 1
ATOM 4978 C CA . SER A 1 649 ? 21.705 5.027 -10.462 1.00 85.31 649 SER A CA 1
ATOM 4979 C C . SER A 1 649 ? 21.511 4.170 -9.199 1.00 85.31 649 SER A C 1
ATOM 4981 O O . SER A 1 649 ? 21.872 4.580 -8.092 1.00 85.31 649 SER A O 1
ATOM 4983 N N . ALA A 1 650 ? 20.871 3.002 -9.310 1.00 85.62 650 ALA A N 1
ATOM 4984 C CA . ALA A 1 650 ? 20.522 2.167 -8.158 1.00 85.62 650 ALA A CA 1
ATOM 4985 C C . ALA A 1 650 ? 21.520 1.049 -7.864 1.00 85.62 650 ALA A C 1
ATOM 4987 O O . ALA A 1 650 ? 21.581 0.600 -6.710 1.00 85.62 650 ALA A O 1
ATOM 4988 N N . ASN A 1 651 ? 22.208 0.586 -8.906 1.00 84.00 651 ASN A N 1
ATOM 4989 C CA . ASN A 1 651 ? 23.217 -0.458 -8.904 1.00 84.00 651 ASN A CA 1
ATOM 4990 C C . ASN A 1 651 ? 24.596 0.160 -9.173 1.00 84.00 651 ASN A C 1
ATOM 4992 O O . ASN A 1 651 ? 24.705 1.136 -9.909 1.00 84.00 651 ASN A O 1
ATOM 4996 N N . CYS A 1 652 ? 25.642 -0.457 -8.627 1.00 83.94 652 CYS A N 1
ATOM 4997 C CA . CYS A 1 652 ? 27.007 -0.224 -9.086 1.00 83.94 652 CYS A CA 1
ATOM 4998 C C . CYS A 1 652 ? 27.442 -1.407 -9.954 1.00 83.94 652 CYS A C 1
ATOM 5000 O O . CYS A 1 652 ? 26.983 -2.537 -9.749 1.00 83.94 652 CYS A O 1
ATOM 5002 N N . TYR A 1 653 ? 28.329 -1.149 -10.901 1.00 84.94 653 TYR A N 1
ATOM 5003 C CA . TYR A 1 653 ? 28.751 -2.078 -11.943 1.00 84.94 653 TYR A CA 1
ATOM 5004 C C . TYR A 1 653 ? 30.258 -2.339 -11.877 1.00 84.94 653 TYR A C 1
ATOM 5006 O O . TYR A 1 653 ? 31.001 -1.480 -11.411 1.00 84.94 653 TYR A O 1
ATOM 5014 N N . GLU A 1 654 ? 30.695 -3.541 -12.259 1.00 88.50 654 GLU A N 1
ATOM 5015 C CA . GLU A 1 654 ? 32.117 -3.911 -12.281 1.00 88.50 654 GLU A CA 1
ATOM 5016 C C . GLU A 1 654 ? 32.839 -3.064 -13.346 1.00 88.50 654 GLU A C 1
ATOM 5018 O O . GLU A 1 654 ? 32.440 -3.085 -14.507 1.00 88.50 654 GLU A O 1
ATOM 5023 N N . ASP A 1 655 ? 33.843 -2.294 -12.914 1.00 88.31 655 ASP A N 1
ATOM 5024 C CA . ASP A 1 655 ? 34.742 -1.462 -13.738 1.00 88.31 655 ASP A CA 1
ATOM 5025 C C . ASP A 1 655 ? 36.182 -1.929 -13.450 1.00 88.31 655 ASP A C 1
ATOM 5027 O O . ASP A 1 655 ? 36.782 -1.572 -12.428 1.00 88.31 655 ASP A O 1
ATOM 5031 N N . LEU A 1 656 ? 36.712 -2.843 -14.267 1.00 88.44 656 LEU A N 1
ATOM 5032 C CA . LEU A 1 656 ? 37.964 -3.550 -13.968 1.00 88.44 656 LEU A CA 1
ATOM 5033 C C . LEU A 1 656 ? 39.229 -2.759 -14.328 1.00 88.44 656 LEU A C 1
ATOM 5035 O O . LEU A 1 656 ? 40.315 -3.143 -13.865 1.00 88.44 656 LEU A O 1
ATOM 5039 N N . ASP A 1 657 ? 39.131 -1.690 -15.123 1.00 87.38 657 ASP A N 1
ATOM 5040 C CA . ASP A 1 657 ? 40.290 -0.894 -15.551 1.00 87.38 657 ASP A CA 1
ATOM 5041 C C . ASP A 1 657 ? 40.296 0.575 -15.085 1.00 87.38 657 ASP A C 1
ATOM 5043 O O . ASP A 1 657 ? 41.386 1.139 -14.900 1.00 87.38 657 ASP A O 1
ATOM 5047 N N . GLY A 1 658 ? 39.135 1.125 -14.724 1.00 86.94 658 GLY A N 1
ATOM 5048 C CA . GLY A 1 658 ? 38.970 2.385 -14.007 1.00 86.94 658 GLY A CA 1
ATOM 5049 C C . GLY A 1 658 ? 38.755 3.615 -14.886 1.00 86.94 658 GLY A C 1
ATOM 5050 O O . GLY A 1 658 ? 39.214 4.697 -14.492 1.00 86.94 658 GLY A O 1
ATOM 5051 N N . ASP A 1 659 ? 38.129 3.483 -16.060 1.00 85.56 659 ASP A N 1
ATOM 5052 C CA . ASP A 1 659 ? 37.795 4.633 -16.914 1.00 85.56 659 ASP A CA 1
ATOM 5053 C C . ASP A 1 659 ? 36.480 5.342 -16.530 1.00 85.56 659 ASP A C 1
ATOM 5055 O O . ASP A 1 659 ? 36.342 6.549 -16.775 1.00 85.56 659 ASP A O 1
ATOM 5059 N N . GLY A 1 660 ? 35.591 4.645 -15.812 1.00 85.00 660 GLY A N 1
ATOM 5060 C CA . GLY A 1 660 ? 34.304 5.145 -15.335 1.00 85.00 660 GLY A CA 1
ATOM 5061 C C . GLY A 1 660 ? 33.078 4.554 -16.035 1.00 85.00 660 GLY A C 1
ATOM 5062 O O . GLY A 1 660 ? 31.966 4.812 -15.570 1.00 85.00 660 GLY A O 1
ATOM 5063 N N . HIS A 1 661 ? 33.239 3.753 -17.088 1.00 85.94 661 HIS A N 1
ATOM 5064 C CA . HIS A 1 661 ? 32.212 2.842 -17.594 1.00 85.94 661 HIS A CA 1
ATOM 5065 C C . HIS A 1 661 ? 32.395 1.450 -16.964 1.00 85.94 661 HIS A C 1
ATOM 5067 O O . HIS A 1 661 ? 33.449 1.135 -16.423 1.00 85.94 661 HIS A O 1
ATOM 5073 N N . GLY A 1 662 ? 31.336 0.641 -16.934 1.00 84.50 662 GLY A N 1
ATOM 5074 C CA . GLY A 1 662 ? 31.374 -0.690 -16.328 1.00 84.50 662 GLY A CA 1
ATOM 5075 C C . GLY A 1 662 ? 30.617 -1.715 -17.155 1.00 84.50 662 GLY A C 1
ATOM 5076 O O . GLY A 1 662 ? 29.791 -1.370 -18.006 1.00 84.50 662 GLY A O 1
ATOM 5077 N N . SER A 1 663 ? 30.869 -2.997 -16.899 1.00 84.94 663 SER A N 1
ATOM 5078 C CA . SER A 1 663 ? 30.149 -4.087 -17.554 1.00 84.94 663 SER A CA 1
ATOM 5079 C C . SER A 1 663 ? 28.795 -4.372 -16.900 1.00 84.94 663 SER A C 1
ATOM 5081 O O . SER A 1 663 ? 28.464 -3.915 -15.810 1.00 84.94 663 SER A O 1
ATOM 5083 N N . THR A 1 664 ? 27.980 -5.221 -17.535 1.00 81.69 664 THR A N 1
ATOM 5084 C CA . THR A 1 664 ? 26.664 -5.642 -17.000 1.00 81.69 664 THR A CA 1
ATOM 5085 C C . THR A 1 664 ? 26.694 -6.421 -15.665 1.00 81.69 664 THR A C 1
ATOM 5087 O O . THR A 1 664 ? 25.639 -6.856 -15.189 1.00 81.69 664 THR A O 1
ATOM 5090 N N . VAL A 1 665 ? 27.864 -6.620 -15.047 1.00 82.81 665 VAL A N 1
ATOM 5091 C CA . VAL A 1 665 ? 28.031 -7.302 -13.756 1.00 82.81 665 VAL A CA 1
ATOM 5092 C C . VAL A 1 665 ? 27.743 -6.334 -12.606 1.00 82.81 665 VAL A C 1
ATOM 5094 O O . VAL A 1 665 ? 28.537 -5.452 -12.309 1.00 82.81 665 VAL A O 1
ATOM 5097 N N . VAL A 1 666 ? 26.612 -6.513 -11.915 1.00 82.62 666 VAL A N 1
ATOM 5098 C CA . VAL A 1 666 ? 26.284 -5.722 -10.713 1.00 82.62 666 VAL A CA 1
ATOM 5099 C C . VAL A 1 666 ? 27.179 -6.126 -9.534 1.00 82.62 666 VAL A C 1
ATOM 5101 O O . VAL A 1 666 ? 27.215 -7.301 -9.149 1.00 82.62 666 VAL A O 1
ATOM 5104 N N . VAL A 1 667 ? 27.833 -5.141 -8.917 1.00 81.62 667 VAL A N 1
ATOM 5105 C CA . VAL A 1 667 ? 28.697 -5.278 -7.733 1.00 81.62 667 VAL A CA 1
ATOM 5106 C C . VAL A 1 667 ? 28.088 -4.599 -6.502 1.00 81.62 667 VAL A C 1
ATOM 5108 O O . VAL A 1 667 ? 27.184 -3.768 -6.591 1.00 81.62 667 VAL A O 1
ATOM 5111 N N . SER A 1 668 ? 28.558 -4.980 -5.312 1.00 73.56 668 SER A N 1
ATOM 5112 C CA . SER A 1 668 ? 28.079 -4.431 -4.038 1.00 73.56 668 SER A CA 1
ATOM 5113 C C . SER A 1 668 ? 29.030 -3.364 -3.491 1.00 73.56 668 SER A C 1
ATOM 5115 O O . SER A 1 668 ? 30.012 -3.716 -2.834 1.00 73.56 668 SER A O 1
ATOM 5117 N N . SER A 1 669 ? 28.700 -2.093 -3.711 1.00 67.50 669 SER A N 1
ATOM 5118 C CA . SER A 1 669 ? 29.382 -0.959 -3.075 1.00 67.50 669 SER A CA 1
ATOM 5119 C C . SER A 1 669 ? 29.137 -0.932 -1.558 1.00 67.50 669 SER A C 1
ATOM 5121 O O . SER A 1 669 ? 28.042 -1.270 -1.096 1.00 67.50 669 SER A O 1
ATOM 5123 N N . GLU A 1 670 ? 30.162 -0.586 -0.769 1.00 61.47 670 GLU A N 1
ATOM 5124 C CA . GLU A 1 670 ? 30.109 -0.608 0.709 1.00 61.47 670 GLU A CA 1
ATOM 5125 C C . GLU A 1 670 ? 29.601 0.719 1.313 1.00 61.47 670 GLU A C 1
ATOM 5127 O O . GLU A 1 670 ? 29.026 0.714 2.404 1.00 61.47 670 GLU A O 1
ATOM 5132 N N . ASP A 1 671 ? 29.753 1.839 0.598 1.00 57.47 671 ASP A N 1
ATOM 5133 C CA . ASP A 1 671 ? 29.202 3.161 0.934 1.00 57.47 671 ASP A CA 1
ATOM 5134 C C . ASP A 1 671 ? 28.079 3.617 -0.018 1.00 57.47 671 ASP A C 1
ATOM 5136 O O . ASP A 1 671 ? 27.206 4.379 0.408 1.00 57.47 671 ASP A O 1
ATOM 5140 N N . GLY A 1 672 ? 28.014 3.074 -1.239 1.00 63.25 672 GLY A N 1
ATOM 5141 C CA . GLY A 1 672 ? 26.835 3.158 -2.104 1.00 63.25 672 GLY A CA 1
ATOM 5142 C C . GLY A 1 672 ? 26.747 4.408 -2.978 1.00 63.25 672 GLY A C 1
ATOM 5143 O O . GLY A 1 672 ? 25.640 4.762 -3.385 1.00 63.25 672 GLY A O 1
ATOM 5144 N N . ASP A 1 673 ? 27.873 5.072 -3.264 1.00 70.44 673 ASP A N 1
ATOM 5145 C CA . ASP A 1 673 ? 27.945 6.161 -4.255 1.00 70.44 673 ASP A CA 1
ATOM 5146 C C . ASP A 1 673 ? 28.543 5.742 -5.615 1.00 70.44 673 ASP A C 1
ATOM 5148 O O . ASP A 1 673 ? 28.599 6.560 -6.534 1.00 70.44 673 ASP A O 1
ATOM 5152 N N . CYS A 1 674 ? 28.923 4.464 -5.753 1.00 77.44 674 CYS A N 1
ATOM 5153 C CA . CYS A 1 674 ? 29.572 3.870 -6.928 1.00 77.44 674 CYS A CA 1
ATOM 5154 C C . CYS A 1 674 ? 30.864 4.589 -7.371 1.00 77.44 674 CYS A C 1
ATOM 5156 O O . CYS A 1 674 ? 31.251 4.492 -8.530 1.00 77.44 674 CYS A O 1
ATOM 5158 N N . GLY A 1 675 ? 31.532 5.322 -6.469 1.00 72.19 675 GLY A N 1
ATOM 5159 C CA . GLY A 1 675 ? 32.850 5.927 -6.687 1.00 72.19 675 GLY A CA 1
ATOM 5160 C C . GLY A 1 675 ? 34.022 5.067 -6.193 1.00 72.19 675 GLY A C 1
ATOM 5161 O O . GLY A 1 675 ? 35.146 5.571 -6.068 1.00 72.19 675 GLY A O 1
ATOM 5162 N N . GLY A 1 676 ? 33.769 3.801 -5.846 1.00 75.94 676 GLY A N 1
ATOM 5163 C CA . GLY A 1 676 ? 34.777 2.845 -5.395 1.00 75.94 676 GLY A CA 1
ATOM 5164 C C . GLY A 1 676 ? 35.751 2.424 -6.501 1.00 75.94 676 GLY A C 1
ATOM 5165 O O . GLY A 1 676 ? 35.459 2.474 -7.689 1.00 75.94 676 GLY A O 1
ATOM 5166 N N . THR A 1 677 ? 36.949 1.968 -6.125 1.00 80.94 677 THR A N 1
ATOM 5167 C CA . THR A 1 677 ? 37.884 1.385 -7.104 1.00 80.94 677 THR A CA 1
ATOM 5168 C C . THR A 1 677 ? 37.395 -0.001 -7.521 1.00 80.94 677 THR A C 1
ATOM 5170 O O . THR A 1 677 ? 37.491 -0.927 -6.709 1.00 80.94 677 THR A O 1
ATOM 5173 N N . GLY A 1 678 ? 36.928 -0.146 -8.761 1.00 82.31 678 GLY A N 1
ATOM 5174 C CA . GLY A 1 678 ? 36.229 -1.348 -9.228 1.00 82.31 678 GLY A CA 1
ATOM 5175 C C . GLY A 1 678 ? 34.725 -1.151 -9.451 1.00 82.31 678 GLY A C 1
ATOM 5176 O O . GLY A 1 678 ? 34.025 -2.141 -9.655 1.00 82.31 678 GLY A O 1
ATOM 5177 N N . GLU A 1 679 ? 34.222 0.082 -9.326 1.00 86.88 679 GLU A N 1
ATOM 5178 C CA . GLU A 1 679 ? 32.798 0.417 -9.360 1.00 86.88 679 GLU A CA 1
ATOM 5179 C C . GLU A 1 679 ? 32.532 1.558 -10.353 1.00 86.88 679 GLU A C 1
ATOM 5181 O O . GLU A 1 679 ? 33.128 2.627 -10.239 1.00 86.88 679 GLU A O 1
ATOM 5186 N N . SER A 1 680 ? 31.583 1.348 -11.267 1.00 82.81 680 SER A N 1
ATOM 5187 C CA . SER A 1 680 ? 30.965 2.392 -12.093 1.00 82.81 680 SER A CA 1
ATOM 5188 C C . SER A 1 680 ? 29.474 2.541 -11.756 1.00 82.81 680 SER A C 1
ATOM 5190 O O . SER A 1 680 ? 28.838 1.627 -11.223 1.00 82.81 680 SER A O 1
ATOM 5192 N N . ASN A 1 681 ? 28.897 3.702 -12.078 1.00 80.31 681 ASN A N 1
ATOM 5193 C CA . ASN A 1 681 ? 27.451 3.944 -12.096 1.00 80.31 681 ASN A CA 1
ATOM 5194 C C . ASN A 1 681 ? 26.825 3.764 -13.498 1.00 80.31 681 ASN A C 1
ATOM 5196 O O . ASN A 1 681 ? 25.699 4.207 -13.720 1.00 80.31 681 ASN A O 1
ATOM 5200 N N . SER A 1 682 ? 27.546 3.140 -14.431 1.00 79.88 682 SER A N 1
ATOM 5201 C CA . SER A 1 682 ? 27.092 2.792 -15.777 1.00 79.88 682 SER A CA 1
ATOM 5202 C C . SER A 1 682 ? 27.448 1.340 -16.116 1.00 79.88 682 SER A C 1
ATOM 5204 O O . SER A 1 682 ? 28.369 0.771 -15.541 1.00 79.88 682 SER A O 1
ATOM 5206 N N . TYR A 1 683 ? 26.699 0.730 -17.036 1.00 81.19 683 TYR A N 1
ATOM 5207 C CA . TYR A 1 683 ? 26.829 -0.685 -17.436 1.00 81.19 683 TYR A CA 1
ATOM 5208 C C . TYR A 1 683 ? 27.014 -0.869 -18.950 1.00 81.19 683 TYR A C 1
ATOM 5210 O O . TYR A 1 683 ? 26.744 -1.944 -19.498 1.00 81.19 683 TYR A O 1
ATOM 5218 N N . ASP A 1 684 ? 27.348 0.222 -19.633 1.00 82.12 684 ASP A N 1
ATOM 5219 C CA . ASP A 1 684 ? 27.300 0.379 -21.081 1.00 82.12 684 ASP A CA 1
ATOM 5220 C C . ASP A 1 684 ? 28.620 0.020 -21.789 1.00 82.12 684 ASP A C 1
ATOM 5222 O O . ASP A 1 684 ? 28.676 0.041 -23.016 1.00 82.12 684 ASP A O 1
ATOM 5226 N N . ASP A 1 685 ? 29.641 -0.392 -21.035 1.00 85.06 685 ASP A N 1
ATOM 5227 C CA . ASP A 1 685 ? 30.934 -0.827 -21.559 1.00 85.06 685 ASP A CA 1
ATOM 5228 C C . ASP A 1 685 ? 30.832 -2.137 -22.373 1.00 85.06 685 ASP A C 1
ATOM 5230 O O . ASP A 1 685 ? 30.279 -3.151 -21.920 1.00 85.06 685 ASP A O 1
ATOM 5234 N N . CYS A 1 686 ? 31.398 -2.127 -23.584 1.00 86.31 686 CYS A N 1
ATOM 5235 C CA . CYS A 1 686 ? 31.502 -3.292 -24.456 1.00 86.31 686 CYS A CA 1
ATOM 5236 C C . CYS A 1 686 ? 32.810 -4.105 -24.286 1.00 86.31 686 CYS A C 1
ATOM 5238 O O . CYS A 1 686 ? 32.865 -5.253 -24.745 1.00 86.31 686 CYS A O 1
ATOM 5240 N N . ASN A 1 687 ? 33.836 -3.577 -23.602 1.00 87.75 687 ASN A N 1
ATOM 5241 C CA . ASN A 1 687 ? 35.105 -4.240 -23.284 1.00 87.75 687 ASN A CA 1
ATOM 5242 C C . ASN A 1 687 ? 35.831 -3.676 -22.026 1.00 87.75 687 ASN A C 1
ATOM 5244 O O . ASN A 1 687 ? 36.997 -3.290 -22.119 1.00 87.75 687 ASN A O 1
ATOM 5248 N N . ASP A 1 688 ? 35.193 -3.826 -20.858 1.00 86.56 688 ASP A N 1
ATOM 5249 C CA . ASP A 1 688 ? 35.625 -3.664 -19.434 1.00 86.56 688 ASP A CA 1
ATOM 5250 C C . ASP A 1 688 ? 37.032 -4.203 -19.049 1.00 86.56 688 ASP A C 1
ATOM 5252 O O . ASP A 1 688 ? 37.438 -4.214 -17.899 1.00 86.56 688 ASP A O 1
ATOM 5256 N N . GLY A 1 689 ? 37.837 -4.697 -19.990 1.00 89.31 689 GLY A N 1
ATOM 5257 C CA . GLY A 1 689 ? 39.267 -4.960 -19.795 1.00 89.31 689 GLY A CA 1
ATOM 5258 C C . GLY A 1 689 ? 40.194 -3.942 -20.474 1.00 89.31 689 GLY A C 1
ATOM 5259 O O . GLY A 1 689 ? 41.373 -4.269 -20.673 1.00 89.31 689 GLY A O 1
ATOM 5260 N N . SER A 1 690 ? 39.679 -2.799 -20.941 1.00 88.69 690 SER A N 1
ATOM 5261 C CA . SER A 1 690 ? 40.356 -1.881 -21.859 1.00 88.69 690 SER A CA 1
ATOM 5262 C C . SER A 1 690 ? 39.720 -0.474 -21.940 1.00 88.69 690 SER A C 1
ATOM 5264 O O . SER A 1 690 ? 39.070 -0.176 -22.943 1.00 88.69 690 SER A O 1
ATOM 5266 N N . GLY A 1 691 ? 40.064 0.421 -21.003 1.00 90.00 691 GLY A N 1
ATOM 5267 C CA . GLY A 1 691 ? 39.645 1.835 -20.870 1.00 90.00 691 GLY A CA 1
ATOM 5268 C C . GLY A 1 691 ? 40.041 2.819 -21.985 1.00 90.00 691 GLY A C 1
ATOM 5269 O O . GLY A 1 691 ? 40.597 3.902 -21.768 1.00 90.00 691 GLY A O 1
ATOM 5270 N N . THR A 1 692 ? 39.827 2.381 -23.218 1.00 89.75 692 THR A N 1
ATOM 5271 C CA . THR A 1 692 ? 39.828 3.105 -24.490 1.00 89.75 692 THR A CA 1
ATOM 5272 C C . THR A 1 692 ? 38.712 2.582 -25.411 1.00 89.75 692 THR A C 1
ATOM 5274 O O . THR A 1 692 ? 38.729 2.903 -26.595 1.00 89.75 692 THR A O 1
ATOM 5277 N N . VAL A 1 693 ? 37.819 1.724 -24.901 1.00 90.38 693 VAL A N 1
ATOM 5278 C CA . VAL A 1 693 ? 36.714 1.061 -25.606 1.00 90.38 693 VAL A CA 1
ATOM 5279 C C . VAL A 1 693 ? 35.488 1.173 -24.699 1.00 90.38 693 VAL A C 1
ATOM 5281 O O . VAL A 1 693 ? 35.298 0.339 -23.829 1.00 90.38 693 VAL A O 1
ATOM 5284 N N . TYR A 1 694 ? 34.728 2.254 -24.848 1.00 87.94 694 TYR A N 1
ATOM 5285 C CA . TYR A 1 694 ? 33.599 2.628 -23.994 1.00 87.94 694 TYR A CA 1
ATOM 5286 C C . TYR A 1 694 ? 32.659 3.578 -24.759 1.00 87.94 694 TYR A C 1
ATOM 5288 O O . TYR A 1 694 ? 33.108 4.275 -25.674 1.00 87.94 694 TYR A O 1
ATOM 5296 N N . PRO A 1 695 ? 31.372 3.690 -24.391 1.00 87.81 695 PRO A N 1
ATOM 5297 C CA . PRO A 1 695 ? 30.420 4.538 -25.106 1.00 87.81 695 PRO A CA 1
ATOM 5298 C C . PRO A 1 695 ? 30.837 6.003 -25.270 1.00 87.81 695 PRO A C 1
ATOM 5300 O O . PRO A 1 695 ? 30.921 6.775 -24.313 1.00 87.81 695 PRO A O 1
ATOM 5303 N N . GLY A 1 696 ? 31.055 6.410 -26.522 1.00 83.44 696 GLY A N 1
ATOM 5304 C CA . GLY A 1 696 ? 31.546 7.750 -26.860 1.00 83.44 696 GLY A CA 1
ATOM 5305 C C . GLY A 1 696 ? 33.063 7.946 -26.724 1.00 83.44 696 GLY A C 1
ATOM 5306 O O . GLY A 1 696 ? 33.514 9.095 -26.630 1.00 83.44 696 GLY A O 1
ATOM 5307 N N . ALA A 1 697 ? 33.849 6.864 -26.724 1.00 88.50 697 ALA A N 1
ATOM 5308 C CA . ALA A 1 697 ? 35.293 6.905 -26.943 1.00 88.50 697 ALA A CA 1
ATOM 5309 C C . ALA A 1 697 ? 35.661 7.501 -28.322 1.00 88.50 697 ALA A C 1
ATOM 5311 O O . ALA A 1 697 ? 34.817 7.913 -29.117 1.00 88.50 697 ALA A O 1
ATOM 5312 N N . ALA A 1 698 ? 36.962 7.601 -28.603 1.00 88.88 698 ALA A N 1
ATOM 5313 C CA . ALA A 1 698 ? 37.459 8.133 -29.868 1.00 88.88 698 ALA A CA 1
ATOM 5314 C C . ALA A 1 698 ? 37.839 6.998 -30.830 1.00 88.88 698 ALA A C 1
ATOM 5316 O O . ALA A 1 698 ? 38.906 6.404 -30.675 1.00 88.88 698 ALA A O 1
ATOM 5317 N N . GLU A 1 699 ? 36.985 6.771 -31.827 1.00 86.50 699 GLU A N 1
ATOM 5318 C CA . GLU A 1 699 ? 37.157 5.783 -32.899 1.00 86.50 699 GLU A CA 1
ATOM 5319 C C . GLU A 1 699 ? 38.543 5.8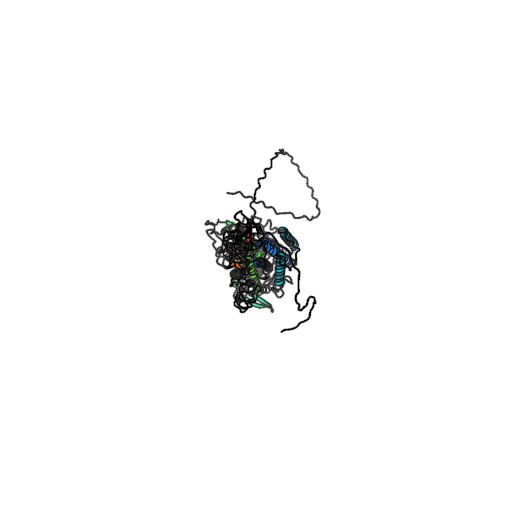33 -33.581 1.00 86.50 699 GLU A C 1
ATOM 5321 O O . GLU A 1 699 ? 39.061 6.900 -33.942 1.00 86.50 699 GLU A O 1
ATOM 5326 N N . VAL A 1 700 ? 39.131 4.655 -33.801 1.00 87.69 700 VAL A N 1
ATOM 5327 C CA . VAL A 1 700 ? 40.434 4.402 -34.437 1.00 87.69 700 VAL A CA 1
ATOM 5328 C C . VAL A 1 700 ? 40.204 3.668 -35.760 1.00 87.69 700 VAL A C 1
ATOM 5330 O O . VAL A 1 700 ? 40.688 2.564 -35.987 1.00 87.69 700 VAL A O 1
ATOM 5333 N N . ALA A 1 701 ? 39.455 4.349 -36.625 1.00 86.44 701 ALA A N 1
ATOM 5334 C CA . ALA A 1 701 ? 38.876 3.852 -37.868 1.00 86.44 701 ALA A CA 1
ATOM 5335 C C . ALA A 1 701 ? 39.687 2.769 -38.619 1.00 86.44 701 ALA A C 1
ATOM 5337 O O . ALA A 1 701 ? 40.779 3.035 -39.145 1.00 86.44 701 ALA A O 1
ATOM 5338 N N . GLY A 1 702 ? 39.107 1.572 -38.723 1.00 79.38 702 GLY A N 1
ATOM 5339 C CA . GLY A 1 702 ? 39.596 0.439 -39.503 1.00 79.38 702 GLY A CA 1
ATOM 5340 C C . GLY A 1 702 ? 40.615 -0.454 -38.788 1.00 79.38 702 GLY A C 1
ATOM 5341 O O . GLY A 1 702 ? 41.367 -1.164 -39.468 1.00 79.38 702 GLY A O 1
ATOM 5342 N N . ASP A 1 703 ? 40.696 -0.419 -37.452 1.00 87.31 703 ASP A N 1
ATOM 5343 C CA . ASP A 1 703 ? 41.572 -1.313 -36.673 1.00 87.31 703 ASP A CA 1
ATOM 5344 C C . ASP A 1 703 ? 40.915 -2.651 -36.265 1.00 87.31 703 ASP A C 1
ATOM 5346 O O . ASP A 1 703 ? 41.615 -3.587 -35.854 1.00 87.31 703 ASP A O 1
ATOM 5350 N N . GLY A 1 704 ? 39.603 -2.790 -36.488 1.00 83.88 704 GLY A N 1
ATOM 5351 C CA . GLY A 1 704 ? 38.796 -3.971 -36.191 1.00 83.88 704 GLY A CA 1
ATOM 5352 C C . GLY A 1 704 ? 38.156 -3.977 -34.800 1.00 83.88 704 GLY A C 1
ATOM 5353 O O . GLY A 1 704 ? 37.688 -5.039 -34.372 1.00 83.88 704 GLY A O 1
ATOM 5354 N N . ILE A 1 705 ? 38.164 -2.848 -34.087 1.00 87.31 705 ILE A N 1
ATOM 5355 C CA . ILE A 1 705 ? 37.550 -2.669 -32.768 1.00 87.31 705 ILE A CA 1
ATOM 5356 C C . ILE A 1 705 ? 36.547 -1.511 -32.847 1.00 87.31 705 ILE A C 1
ATOM 5358 O O . ILE A 1 705 ? 36.913 -0.394 -33.173 1.00 87.31 705 ILE A O 1
ATOM 5362 N N . ASP A 1 706 ? 35.295 -1.787 -32.496 1.00 87.50 706 ASP A N 1
ATOM 5363 C CA . ASP A 1 706 ? 34.265 -0.790 -32.176 1.00 87.50 706 ASP A CA 1
ATOM 5364 C C . ASP A 1 706 ? 34.646 -0.160 -30.824 1.00 87.50 706 ASP A C 1
ATOM 5366 O O . ASP A 1 706 ? 34.544 -0.837 -29.796 1.00 87.50 706 ASP A O 1
ATOM 5370 N N . GLN A 1 707 ? 35.218 1.054 -30.818 1.00 91.31 707 GLN A N 1
ATOM 5371 C CA . GLN A 1 707 ? 35.691 1.694 -29.584 1.00 91.31 707 GLN A CA 1
ATOM 5372 C C . GLN A 1 707 ? 34.596 2.496 -28.897 1.00 91.31 707 GLN A C 1
ATOM 5374 O O . GLN A 1 707 ? 34.551 2.491 -27.669 1.00 91.31 707 GLN A O 1
ATOM 5379 N N . ASP A 1 708 ? 33.737 3.190 -29.646 1.00 87.50 708 ASP A N 1
ATOM 5380 C CA . ASP A 1 708 ? 32.642 3.979 -29.068 1.00 87.50 708 ASP A CA 1
ATOM 5381 C C . ASP A 1 708 ? 31.365 3.162 -28.769 1.00 87.50 708 ASP A C 1
ATOM 5383 O O . ASP A 1 708 ? 30.355 3.725 -28.334 1.00 87.50 708 ASP A O 1
ATOM 5387 N N . CYS A 1 709 ? 31.445 1.836 -28.936 1.00 87.31 709 CYS A N 1
ATOM 5388 C CA . CYS A 1 709 ? 30.407 0.833 -28.697 1.00 87.31 709 CYS A CA 1
ATOM 5389 C C . CYS A 1 709 ? 29.101 1.072 -29.494 1.00 87.31 709 CYS A C 1
ATOM 5391 O O . CYS A 1 709 ? 28.023 0.645 -29.057 1.00 87.31 709 CYS A O 1
ATOM 5393 N N . ASN A 1 710 ? 29.154 1.746 -30.655 1.00 84.38 710 ASN A N 1
ATOM 5394 C CA . ASN A 1 710 ? 27.976 1.962 -31.508 1.00 84.38 710 ASN A CA 1
ATOM 5395 C C . ASN A 1 710 ? 27.476 0.674 -32.197 1.00 84.38 710 ASN A C 1
ATOM 5397 O O . ASN A 1 710 ? 26.306 0.602 -32.591 1.00 84.38 710 ASN A O 1
ATOM 5401 N N . GLY A 1 711 ? 28.340 -0.341 -32.315 1.00 82.88 711 GLY A N 1
ATOM 5402 C CA . GLY A 1 711 ? 28.108 -1.595 -33.034 1.00 82.88 711 GLY A CA 1
ATOM 5403 C C . GLY A 1 711 ? 28.954 -1.775 -34.302 1.00 82.88 711 GLY A C 1
ATOM 5404 O O . GLY A 1 711 ? 28.830 -2.826 -34.942 1.00 82.88 711 GLY A O 1
ATOM 5405 N N . SER A 1 712 ? 29.788 -0.790 -34.663 1.00 84.62 712 SER A N 1
ATOM 5406 C CA . SER A 1 712 ? 30.533 -0.725 -35.931 1.00 84.62 712 SER A CA 1
ATOM 5407 C C . SER A 1 712 ? 31.868 0.017 -35.757 1.00 84.62 712 SER A C 1
ATOM 5409 O O . SER A 1 712 ? 31.874 1.153 -35.299 1.00 84.62 712 SER A O 1
ATOM 5411 N N . ASP A 1 713 ? 32.981 -0.595 -36.177 1.00 86.50 713 ASP A N 1
ATOM 5412 C CA . ASP A 1 713 ? 34.287 0.076 -36.345 1.00 86.50 713 ASP A CA 1
ATOM 5413 C C . ASP A 1 713 ? 34.214 1.020 -37.554 1.00 86.50 713 ASP A C 1
ATOM 5415 O O . ASP A 1 713 ? 33.919 0.571 -38.663 1.00 86.50 713 ASP A O 1
ATOM 5419 N N . THR A 1 714 ? 34.466 2.315 -37.346 1.00 89.06 714 THR A N 1
ATOM 5420 C CA . THR A 1 714 ? 34.421 3.349 -38.394 1.00 89.06 714 THR A CA 1
ATOM 5421 C C . THR A 1 714 ? 35.311 2.982 -39.591 1.00 89.06 714 THR A C 1
ATOM 5423 O O . THR A 1 714 ? 36.530 2.879 -39.464 1.00 89.06 714 THR A O 1
ATOM 5426 N N . ALA A 1 715 ? 34.761 2.863 -40.800 1.00 87.75 715 ALA A N 1
ATOM 5427 C CA . ALA A 1 715 ? 35.561 2.499 -41.969 1.00 87.75 715 ALA A CA 1
ATOM 5428 C C . ALA A 1 715 ? 36.301 3.709 -42.575 1.00 87.75 715 ALA A C 1
ATOM 5430 O O . ALA A 1 715 ? 35.789 4.829 -42.630 1.00 87.75 715 ALA A O 1
ATOM 5431 N N . VAL A 1 716 ? 37.522 3.478 -43.077 1.00 89.31 716 VAL A N 1
ATOM 5432 C CA . VAL A 1 716 ? 38.260 4.447 -43.908 1.00 89.31 716 VAL A CA 1
ATOM 5433 C C . VAL A 1 716 ? 38.012 4.115 -45.376 1.00 89.31 716 VAL A C 1
ATOM 5435 O O . VAL A 1 716 ? 38.669 3.236 -45.937 1.00 89.31 716 VAL A O 1
ATOM 5438 N N . CYS A 1 717 ? 37.069 4.826 -45.982 1.00 92.00 717 CYS A N 1
ATOM 5439 C CA . CYS A 1 717 ? 36.648 4.625 -47.366 1.00 92.00 717 CYS A CA 1
ATOM 5440 C C . CYS A 1 717 ? 37.245 5.685 -48.297 1.00 92.00 717 CYS A C 1
ATOM 5442 O O . CYS A 1 717 ? 37.823 6.684 -47.855 1.00 92.00 717 CYS A O 1
ATOM 5444 N N . PHE A 1 718 ? 37.094 5.472 -49.597 1.00 94.44 718 PHE A N 1
ATOM 5445 C CA . PHE A 1 718 ? 37.469 6.406 -50.650 1.00 94.44 718 PHE A CA 1
ATOM 5446 C C . PHE A 1 718 ? 36.251 7.203 -51.118 1.00 94.44 718 PHE A C 1
ATOM 5448 O O . PHE A 1 718 ? 35.127 6.714 -51.043 1.00 94.44 718 PHE A O 1
ATOM 5455 N N . VAL A 1 719 ? 36.478 8.441 -51.558 1.00 94.69 719 VAL A N 1
ATOM 5456 C CA . VAL A 1 719 ? 35.445 9.273 -52.189 1.00 94.69 719 VAL A CA 1
ATOM 5457 C C . VAL A 1 719 ? 35.141 8.693 -53.567 1.00 94.69 719 VAL A C 1
ATOM 5459 O O . VAL A 1 719 ? 36.068 8.548 -54.357 1.00 94.69 719 VAL A O 1
ATOM 5462 N N . ASP A 1 720 ? 33.871 8.392 -53.819 1.00 92.31 720 ASP A N 1
ATOM 5463 C CA . ASP A 1 720 ? 33.296 8.008 -55.114 1.00 92.31 720 ASP A CA 1
ATOM 5464 C C . ASP A 1 720 ? 32.190 9.033 -55.414 1.00 92.31 720 ASP A C 1
ATOM 5466 O O . ASP A 1 720 ? 31.096 8.971 -54.856 1.00 92.31 720 ASP A O 1
ATOM 5470 N N . ALA A 1 721 ? 32.509 10.086 -56.167 1.00 92.88 721 ALA A N 1
ATOM 5471 C CA . ALA A 1 721 ? 31.649 11.265 -56.298 1.00 92.88 721 ALA A CA 1
ATOM 5472 C C . ALA A 1 721 ? 30.636 11.197 -57.458 1.00 92.88 721 ALA A C 1
ATOM 5474 O O . ALA A 1 721 ? 29.906 12.177 -57.678 1.00 92.88 721 ALA A O 1
ATOM 5475 N N . ASP A 1 722 ? 30.569 10.075 -58.181 1.00 90.88 722 ASP A N 1
ATOM 5476 C CA . ASP A 1 722 ? 29.588 9.820 -59.244 1.00 90.88 722 ASP A CA 1
ATOM 5477 C C . ASP A 1 722 ? 28.817 8.482 -59.133 1.00 90.88 722 ASP A C 1
ATOM 5479 O O . ASP A 1 722 ? 27.883 8.263 -59.916 1.00 90.88 722 ASP A O 1
ATOM 5483 N N . ASP A 1 723 ? 29.077 7.710 -58.069 1.00 90.75 723 ASP A N 1
ATOM 5484 C CA . ASP A 1 723 ? 28.370 6.503 -57.616 1.00 90.75 723 ASP A CA 1
ATOM 5485 C C . ASP A 1 723 ? 28.535 5.276 -58.546 1.00 90.75 723 ASP A C 1
ATOM 5487 O O . ASP A 1 723 ? 27.569 4.537 -58.796 1.00 90.75 723 ASP A O 1
ATOM 5491 N N . ASP A 1 724 ? 29.745 5.044 -59.073 1.00 90.00 724 ASP A N 1
ATOM 5492 C CA . ASP A 1 724 ? 30.040 3.934 -60.000 1.00 90.00 724 ASP A CA 1
ATOM 5493 C C . ASP A 1 724 ? 30.630 2.673 -59.333 1.00 90.00 724 ASP A C 1
ATOM 5495 O O . ASP A 1 724 ? 30.445 1.552 -59.836 1.00 90.00 724 ASP A O 1
ATOM 5499 N N . GLY A 1 725 ? 31.225 2.830 -58.147 1.00 89.69 725 GLY A N 1
ATOM 5500 C CA . GLY A 1 725 ? 31.835 1.778 -57.342 1.00 89.69 725 GLY A CA 1
ATOM 5501 C C . GLY A 1 725 ? 33.359 1.868 -57.216 1.00 89.69 725 GLY A C 1
ATOM 5502 O O . GLY A 1 725 ? 33.923 1.094 -56.433 1.00 89.69 725 GLY A O 1
ATOM 5503 N N . PHE A 1 726 ? 34.040 2.774 -57.922 1.00 92.69 726 PHE A N 1
ATOM 5504 C CA . PHE A 1 726 ? 35.476 3.037 -57.778 1.00 92.69 726 PHE A CA 1
ATOM 5505 C C . PHE A 1 726 ? 35.717 4.457 -57.251 1.00 92.69 726 PHE A C 1
ATOM 5507 O O . PHE A 1 726 ? 35.246 5.427 -57.825 1.00 92.69 726 PHE A O 1
ATOM 5514 N N . GLY A 1 727 ? 36.479 4.590 -56.163 1.00 91.88 727 GLY A N 1
ATOM 5515 C CA . GLY A 1 727 ? 36.798 5.896 -55.588 1.00 91.88 727 GLY A CA 1
ATOM 5516 C C . GLY A 1 727 ? 38.165 6.439 -56.002 1.00 91.88 727 GLY A C 1
ATOM 5517 O O . GLY A 1 727 ? 39.046 5.709 -56.471 1.00 91.88 727 GLY A O 1
ATOM 5518 N N . SER A 1 728 ? 38.389 7.729 -55.751 1.00 91.25 728 SER A N 1
ATOM 5519 C CA . SER A 1 728 ? 39.702 8.358 -55.901 1.00 91.25 728 SER A CA 1
ATOM 5520 C C . SER A 1 728 ? 40.619 8.134 -54.697 1.00 91.25 728 SER A C 1
ATOM 5522 O O . SER A 1 728 ? 40.249 7.632 -53.640 1.00 91.25 728 SER A O 1
ATOM 5524 N N . THR A 1 729 ? 41.868 8.593 -54.806 1.00 91.75 729 THR A N 1
ATOM 5525 C CA . THR A 1 729 ? 42.824 8.588 -53.677 1.00 91.75 729 THR A CA 1
ATOM 5526 C C . THR A 1 729 ? 42.446 9.508 -52.496 1.00 91.75 729 THR A C 1
ATOM 5528 O O . THR A 1 729 ? 43.206 9.588 -51.525 1.00 91.75 729 THR A O 1
ATOM 5531 N N . ALA A 1 730 ? 41.314 10.222 -52.550 1.00 91.38 730 ALA A N 1
ATOM 5532 C CA . ALA A 1 730 ? 40.786 10.989 -51.425 1.00 91.38 730 ALA A CA 1
ATOM 5533 C C . ALA A 1 730 ? 39.992 10.079 -50.474 1.00 91.38 730 ALA A C 1
ATOM 5535 O O . ALA A 1 730 ? 39.135 9.322 -50.909 1.00 91.38 730 ALA A O 1
ATOM 5536 N N . THR A 1 731 ? 40.254 10.168 -49.169 1.00 91.94 731 THR A N 1
ATOM 5537 C CA . THR A 1 731 ? 39.603 9.323 -48.152 1.00 91.94 731 THR A CA 1
ATOM 5538 C C . THR A 1 731 ? 38.561 10.074 -47.329 1.00 91.94 731 THR A C 1
ATOM 5540 O O . THR A 1 731 ? 38.807 11.215 -46.919 1.00 91.94 731 THR A O 1
ATOM 5543 N N . LEU A 1 732 ? 37.475 9.387 -46.987 1.00 91.44 732 LEU A N 1
ATOM 5544 C CA . LEU A 1 732 ? 36.445 9.792 -46.029 1.00 91.44 732 LEU A CA 1
ATOM 5545 C C . LEU A 1 732 ? 36.375 8.801 -44.847 1.00 91.44 732 LEU A C 1
ATOM 5547 O O . LEU A 1 732 ? 37.155 7.850 -44.785 1.00 91.44 732 LEU A O 1
ATOM 5551 N N . LEU A 1 733 ? 35.487 9.061 -43.884 1.00 90.31 733 LEU A N 1
ATOM 5552 C CA . LEU A 1 733 ? 35.202 8.161 -42.762 1.00 90.31 733 LEU A CA 1
ATOM 5553 C C . LEU A 1 733 ? 33.716 7.791 -42.786 1.00 90.31 733 LEU A C 1
ATOM 5555 O O . LEU A 1 733 ? 32.883 8.688 -42.637 1.00 90.31 733 LEU A O 1
ATOM 5559 N N . ALA A 1 734 ? 33.418 6.503 -42.943 1.00 85.94 734 ALA A N 1
ATOM 5560 C CA . ALA A 1 734 ? 32.065 5.959 -42.956 1.00 85.94 734 ALA A CA 1
ATOM 5561 C C . ALA A 1 734 ? 31.709 5.427 -41.560 1.00 85.94 734 ALA A C 1
ATOM 5563 O O . ALA A 1 734 ? 32.379 4.547 -41.013 1.00 85.94 734 ALA A O 1
ATOM 5564 N N . GLY A 1 735 ? 30.692 6.032 -40.943 1.00 79.75 735 GLY A N 1
ATOM 5565 C CA . GLY A 1 735 ? 30.363 5.848 -39.522 1.00 79.75 735 GLY A CA 1
ATOM 5566 C C . GLY A 1 735 ? 29.529 4.608 -39.186 1.00 79.75 735 GLY A C 1
ATOM 5567 O O . GLY A 1 735 ? 29.145 4.447 -38.034 1.00 79.75 735 GLY A O 1
ATOM 5568 N N . ASP A 1 736 ? 29.207 3.773 -40.172 1.00 82.69 736 ASP A N 1
ATOM 5569 C CA . ASP A 1 736 ? 28.509 2.488 -40.030 1.00 82.69 736 ASP A CA 1
ATOM 5570 C C . ASP A 1 736 ? 29.395 1.276 -40.387 1.00 82.69 736 ASP A C 1
ATOM 5572 O O . ASP A 1 736 ? 28.961 0.128 -40.272 1.00 82.69 736 ASP A O 1
ATOM 5576 N N . GLY A 1 737 ? 30.661 1.517 -40.743 1.00 83.75 737 GLY A N 1
ATOM 5577 C CA . GLY A 1 737 ? 31.703 0.492 -40.811 1.00 83.75 737 GLY A CA 1
ATOM 5578 C C . GLY A 1 737 ? 31.763 -0.339 -42.094 1.00 83.75 737 GLY A C 1
ATOM 5579 O O . GLY A 1 737 ? 32.490 -1.337 -42.131 1.00 83.75 737 GLY A O 1
ATOM 5580 N N . ASP A 1 738 ? 31.067 0.060 -43.161 1.00 86.88 738 ASP A N 1
ATOM 5581 C CA . ASP A 1 738 ? 31.393 -0.394 -44.516 1.00 86.88 738 ASP A CA 1
ATOM 5582 C C . ASP A 1 738 ? 31.581 0.779 -45.495 1.00 86.88 738 ASP A C 1
ATOM 5584 O O . ASP A 1 738 ? 31.701 1.920 -45.068 1.00 86.88 738 ASP A O 1
ATOM 5588 N N . CYS A 1 739 ? 31.767 0.482 -46.782 1.00 90.38 739 CYS A N 1
ATOM 5589 C CA . CYS A 1 739 ? 32.005 1.470 -47.839 1.00 90.38 739 CYS A CA 1
ATOM 5590 C C . CYS A 1 739 ? 31.050 1.185 -49.006 1.00 90.38 739 CYS A C 1
ATOM 5592 O O . CYS A 1 739 ? 31.494 0.850 -50.109 1.00 90.38 739 CYS A O 1
ATOM 5594 N N . THR A 1 740 ? 29.744 1.157 -48.723 1.00 88.88 740 THR A N 1
ATOM 5595 C CA . THR A 1 740 ? 28.693 0.864 -49.713 1.00 88.88 740 THR A CA 1
ATOM 5596 C C . THR A 1 740 ? 27.586 1.918 -49.787 1.00 88.88 740 THR A C 1
ATOM 5598 O O . THR A 1 740 ? 26.632 1.733 -50.553 1.00 88.88 740 THR A O 1
ATOM 5601 N N . ASP A 1 741 ? 27.704 3.015 -49.032 1.00 89.31 741 ASP A N 1
ATOM 5602 C CA . ASP A 1 741 ? 26.761 4.133 -49.085 1.00 89.31 741 ASP A CA 1
ATOM 5603 C C . ASP A 1 741 ? 27.094 5.109 -50.237 1.00 89.31 741 ASP A C 1
ATOM 5605 O O . ASP A 1 741 ? 28.158 5.070 -50.852 1.00 89.31 741 ASP A O 1
ATOM 5609 N N . THR A 1 742 ? 26.134 5.965 -50.593 1.00 91.88 742 THR A N 1
ATOM 5610 C CA . THR A 1 742 ? 26.240 6.892 -51.742 1.00 91.88 742 THR A CA 1
ATOM 5611 C C . THR A 1 742 ? 27.321 7.953 -51.496 1.00 91.88 742 THR A C 1
ATOM 5613 O O . THR A 1 742 ? 27.195 8.742 -50.554 1.00 91.88 742 THR A O 1
ATOM 5616 N N . GLY A 1 743 ? 28.339 8.021 -52.358 1.00 90.38 743 GLY A N 1
ATOM 5617 C CA . GLY A 1 743 ? 29.541 8.841 -52.161 1.00 90.38 743 GLY A CA 1
ATOM 5618 C C . GLY A 1 743 ? 30.822 8.075 -51.785 1.00 90.38 743 GLY A C 1
ATOM 5619 O O . GLY A 1 743 ? 31.861 8.719 -51.588 1.00 90.38 743 GLY A O 1
ATOM 5620 N N . GLU A 1 744 ? 30.762 6.747 -51.612 1.00 93.75 744 GLU A N 1
ATOM 5621 C CA . GLU A 1 744 ? 31.805 5.963 -50.934 1.00 93.75 744 GLU A CA 1
ATOM 5622 C C . GLU A 1 744 ? 32.201 4.671 -51.675 1.00 93.75 744 GLU A C 1
ATOM 5624 O O . GLU A 1 744 ? 31.349 3.899 -52.111 1.00 93.75 744 GLU A O 1
ATOM 5629 N N . SER A 1 745 ? 33.505 4.372 -51.731 1.00 92.50 745 SER A N 1
ATOM 5630 C CA . SER A 1 745 ? 34.024 3.099 -52.257 1.00 92.50 745 SER A CA 1
ATOM 5631 C C . SER A 1 745 ? 35.128 2.483 -51.388 1.00 92.50 745 SER A C 1
ATOM 5633 O O . SER A 1 745 ? 35.842 3.156 -50.643 1.00 92.50 745 SER A O 1
ATOM 5635 N N . SER A 1 746 ? 35.280 1.159 -51.499 1.00 91.75 746 SER A N 1
ATOM 5636 C CA . SER A 1 746 ? 36.395 0.385 -50.929 1.00 91.75 746 SER A CA 1
ATOM 5637 C C . SER A 1 746 ? 37.627 0.277 -51.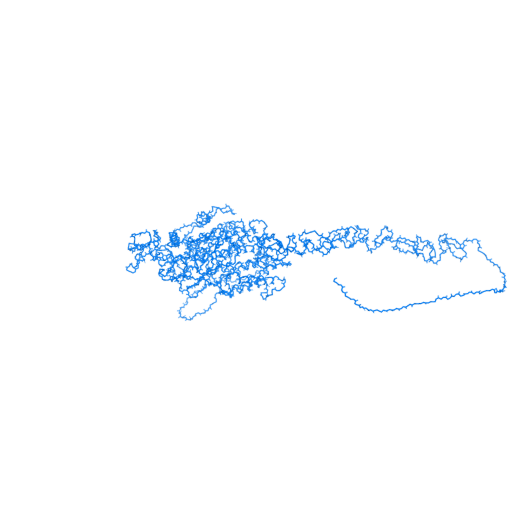846 1.00 91.75 746 SER A C 1
ATOM 5639 O O . SER A 1 746 ? 38.672 -0.204 -51.402 1.00 91.75 746 SER A O 1
ATOM 5641 N N . ASP A 1 747 ? 37.518 0.705 -53.108 1.00 91.62 747 ASP A N 1
ATOM 5642 C CA . ASP A 1 747 ? 38.609 0.731 -54.091 1.00 91.62 747 ASP A CA 1
ATOM 5643 C C . ASP A 1 747 ? 39.022 2.188 -54.380 1.00 91.62 747 ASP A C 1
ATOM 5645 O O . ASP A 1 747 ? 38.208 3.100 -54.258 1.00 91.62 747 ASP A O 1
ATOM 5649 N N . ASN A 1 748 ? 40.293 2.416 -54.725 1.00 93.00 748 ASN A N 1
ATOM 5650 C CA . ASN A 1 748 ? 40.891 3.754 -54.871 1.00 93.00 748 ASN A CA 1
ATOM 5651 C C . ASN A 1 748 ? 41.572 3.994 -56.224 1.00 93.00 748 ASN A C 1
ATOM 5653 O O . ASN A 1 748 ? 42.521 4.781 -56.334 1.00 93.00 748 ASN A O 1
ATOM 5657 N N . THR A 1 749 ? 41.146 3.222 -57.219 1.00 92.69 749 THR A N 1
ATOM 5658 C CA . THR A 1 749 ? 41.807 3.071 -58.516 1.00 92.69 749 THR A CA 1
ATOM 5659 C C . THR A 1 749 ? 41.162 3.877 -59.643 1.00 92.69 749 THR A C 1
ATOM 5661 O O . THR A 1 749 ? 41.631 3.792 -60.777 1.00 92.69 749 THR A O 1
ATOM 5664 N N . ASP A 1 750 ? 40.158 4.697 -59.336 1.00 90.94 750 ASP A N 1
ATOM 5665 C CA . ASP A 1 750 ? 39.564 5.634 -60.283 1.00 90.94 750 ASP A CA 1
ATOM 5666 C C . ASP A 1 750 ? 40.544 6.760 -60.681 1.00 90.94 750 ASP A C 1
ATOM 5668 O O . ASP A 1 750 ? 41.299 7.310 -59.864 1.00 90.94 750 ASP A O 1
ATOM 5672 N N . CYS A 1 751 ? 40.538 7.087 -61.972 1.00 89.69 751 CYS A N 1
ATOM 5673 C CA . CYS A 1 751 ? 41.334 8.132 -62.590 1.00 89.69 751 CYS A CA 1
ATOM 5674 C C . CYS A 1 751 ? 40.553 9.442 -62.844 1.00 89.69 751 CYS A C 1
ATOM 5676 O O . CYS A 1 751 ? 41.204 10.476 -63.049 1.00 89.69 751 CYS A O 1
ATOM 5678 N N . ASN A 1 752 ? 39.211 9.451 -62.777 1.00 90.56 752 ASN A N 1
ATOM 5679 C CA . ASN A 1 752 ? 38.374 10.646 -62.939 1.00 90.56 752 ASN A CA 1
ATOM 5680 C C . ASN A 1 752 ? 36.999 10.566 -62.217 1.00 90.56 752 ASN A C 1
ATOM 5682 O O . ASN A 1 752 ? 35.959 10.589 -62.870 1.00 90.56 752 ASN A O 1
ATOM 5686 N N . ASP A 1 753 ? 37.059 10.646 -60.883 1.00 89.50 753 ASP A N 1
ATOM 5687 C CA . ASP A 1 753 ? 36.031 10.749 -59.803 1.00 89.50 753 ASP A CA 1
ATOM 5688 C C . ASP A 1 753 ? 35.001 11.891 -59.952 1.00 89.50 753 ASP A C 1
ATOM 5690 O O . ASP A 1 753 ? 34.769 12.687 -59.043 1.00 89.50 753 ASP A O 1
ATOM 5694 N N . ASN A 1 754 ? 34.494 12.088 -61.171 1.00 92.69 754 ASN A N 1
ATOM 5695 C CA . ASN A 1 754 ? 33.429 13.005 -61.597 1.00 92.69 754 ASN A CA 1
ATOM 5696 C C . ASN A 1 754 ? 32.733 12.521 -62.910 1.00 92.69 754 ASN A C 1
ATOM 5698 O O . ASN A 1 754 ? 31.959 13.289 -63.498 1.00 92.69 754 ASN A O 1
ATOM 5702 N N . ASP A 1 755 ? 33.051 11.328 -63.430 1.00 91.88 755 ASP A N 1
ATOM 5703 C CA . ASP A 1 755 ? 32.528 10.745 -64.673 1.00 91.88 755 ASP A CA 1
ATOM 5704 C C . ASP A 1 755 ? 32.564 9.197 -64.645 1.00 91.88 755 ASP A C 1
ATOM 5706 O O . ASP A 1 755 ? 33.538 8.596 -65.109 1.00 91.88 755 ASP A O 1
ATOM 5710 N N . ALA A 1 756 ? 31.449 8.585 -64.206 1.00 91.50 756 ALA A N 1
ATOM 5711 C CA . ALA A 1 756 ? 31.096 7.146 -64.102 1.00 91.50 756 ALA A CA 1
ATOM 5712 C C . ALA A 1 756 ? 31.235 6.277 -65.386 1.00 91.50 756 ALA A C 1
ATOM 5714 O O . ALA A 1 756 ? 30.535 5.280 -65.597 1.00 91.50 756 ALA A O 1
ATOM 5715 N N . ALA A 1 757 ? 32.061 6.717 -66.328 1.00 90.50 757 ALA A N 1
ATOM 5716 C CA . ALA A 1 757 ? 32.530 5.998 -67.500 1.00 90.50 757 ALA A CA 1
ATOM 5717 C C . ALA A 1 757 ? 34.069 5.883 -67.537 1.00 90.50 757 ALA A C 1
ATOM 5719 O O . ALA A 1 757 ? 34.587 5.314 -68.495 1.00 90.50 757 ALA A O 1
ATOM 5720 N N . SER A 1 758 ? 34.782 6.423 -66.538 1.00 91.50 758 SER A N 1
ATOM 5721 C CA . SER A 1 758 ? 36.246 6.580 -66.507 1.00 91.50 758 SER A CA 1
ATOM 5722 C C . SER A 1 758 ? 36.906 5.767 -65.383 1.00 91.50 758 SER A C 1
ATOM 5724 O O . SER A 1 758 ? 37.756 6.282 -64.665 1.00 91.50 758 SER A O 1
ATOM 5726 N N . HIS A 1 759 ? 36.489 4.510 -65.219 1.00 91.00 759 HIS A N 1
ATOM 5727 C CA . HIS A 1 759 ? 36.893 3.626 -64.126 1.00 91.00 759 HIS A CA 1
ATOM 5728 C C . HIS A 1 759 ? 37.758 2.434 -64.599 1.00 91.00 759 HIS A C 1
ATOM 5730 O O . HIS A 1 759 ? 37.715 2.044 -65.772 1.00 91.00 759 HIS A O 1
ATOM 5736 N N . PRO A 1 760 ? 38.476 1.735 -63.696 1.00 92.19 760 PRO A N 1
ATOM 5737 C CA . PRO A 1 760 ? 39.238 0.527 -64.010 1.00 92.19 760 PRO A CA 1
ATOM 5738 C C . PRO A 1 760 ? 38.483 -0.492 -64.878 1.00 92.19 760 PRO A C 1
ATOM 5740 O O . PRO A 1 760 ? 37.480 -1.084 -64.467 1.00 92.19 760 PRO A O 1
ATOM 5743 N N . GLY A 1 761 ? 38.989 -0.727 -66.091 1.00 85.56 761 GLY A N 1
ATOM 5744 C CA . GLY A 1 761 ? 38.397 -1.670 -67.045 1.00 85.56 761 GLY A CA 1
ATOM 5745 C C . GLY A 1 761 ? 37.098 -1.209 -67.725 1.00 85.56 761 GLY A C 1
ATOM 5746 O O . GLY A 1 761 ? 36.375 -2.059 -68.258 1.00 85.56 761 GLY A O 1
ATOM 5747 N N . ALA A 1 762 ? 36.789 0.092 -67.720 1.00 90.06 762 ALA A N 1
ATOM 5748 C CA . ALA A 1 762 ? 35.724 0.675 -68.534 1.00 90.06 762 ALA A CA 1
ATOM 5749 C C . ALA A 1 762 ? 35.964 0.484 -70.056 1.00 90.06 762 ALA A C 1
ATOM 5751 O O . ALA A 1 762 ? 37.082 0.183 -70.484 1.00 90.06 762 ALA A O 1
ATOM 5752 N N . PRO A 1 763 ? 34.931 0.622 -70.915 1.00 88.81 763 PRO A N 1
ATOM 5753 C CA . PRO A 1 763 ? 35.088 0.525 -72.367 1.00 88.81 763 PRO A CA 1
ATOM 5754 C C . PRO A 1 763 ? 35.598 1.831 -72.998 1.00 88.81 763 PRO A C 1
ATOM 5756 O O . PRO A 1 763 ? 34.937 2.863 -72.923 1.00 88.81 763 PRO A O 1
ATOM 5759 N N . GLU A 1 764 ? 36.717 1.739 -73.710 1.00 86.44 764 GLU A N 1
ATOM 5760 C CA . GLU A 1 764 ? 37.430 2.869 -74.325 1.00 86.44 764 GLU A CA 1
ATOM 5761 C C . GLU A 1 764 ? 36.695 3.560 -75.498 1.00 86.44 764 GLU A C 1
ATOM 5763 O O . GLU A 1 764 ? 36.076 2.915 -76.355 1.00 86.44 764 GLU A O 1
ATOM 5768 N N . THR A 1 765 ? 36.833 4.889 -75.586 1.00 87.50 765 THR A N 1
ATOM 5769 C CA . THR A 1 765 ? 36.255 5.787 -76.607 1.00 87.50 765 THR A CA 1
ATOM 5770 C C . THR A 1 765 ? 37.341 6.312 -77.556 1.00 87.50 765 THR A C 1
ATOM 5772 O O . THR A 1 765 ? 37.612 7.500 -77.686 1.00 87.50 765 THR A O 1
ATOM 5775 N N . ILE A 1 766 ? 37.918 5.349 -78.268 1.00 86.75 766 ILE A N 1
ATOM 5776 C CA . ILE A 1 766 ? 39.047 5.407 -79.209 1.00 86.75 766 ILE A CA 1
ATOM 5777 C C . ILE A 1 766 ? 39.340 6.793 -79.856 1.00 86.75 766 ILE A C 1
ATOM 5779 O O . ILE A 1 766 ? 38.627 7.234 -80.771 1.00 86.75 766 ILE A O 1
ATOM 5783 N N . ASN A 1 767 ? 40.489 7.388 -79.502 1.00 84.12 767 ASN A N 1
ATOM 5784 C CA . ASN A 1 767 ? 41.019 8.708 -79.906 1.00 84.12 767 ASN A CA 1
ATOM 5785 C C . ASN A 1 767 ? 40.264 9.955 -79.383 1.00 84.12 767 ASN A C 1
ATOM 5787 O O . ASN A 1 767 ? 40.287 10.995 -80.064 1.00 84.12 767 ASN A O 1
ATOM 5791 N N . ASP A 1 768 ? 39.568 9.907 -78.244 1.00 87.62 768 ASP A N 1
ATOM 5792 C CA . ASP A 1 768 ? 38.945 11.115 -77.672 1.00 87.62 768 ASP A CA 1
ATOM 5793 C C . ASP A 1 768 ? 39.847 11.904 -76.699 1.00 87.62 768 ASP A C 1
ATOM 5795 O O . ASP A 1 768 ? 39.565 13.076 -76.415 1.00 87.62 768 ASP A O 1
ATOM 5799 N N . GLY A 1 769 ? 40.996 11.337 -76.316 1.00 85.69 769 GLY A N 1
ATOM 5800 C CA . GLY A 1 769 ? 41.996 11.955 -75.448 1.00 85.69 769 GLY A CA 1
ATOM 5801 C C . GLY A 1 769 ? 41.785 11.711 -73.953 1.00 85.69 769 GLY A C 1
ATOM 5802 O O . GLY A 1 769 ? 42.419 12.406 -73.152 1.00 85.69 769 GLY A O 1
ATOM 5803 N N . VAL A 1 770 ? 40.904 10.780 -73.576 1.00 87.69 770 VAL A N 1
ATOM 5804 C CA . VAL A 1 770 ? 40.644 10.367 -72.191 1.00 87.69 770 VAL A CA 1
ATOM 5805 C C . VAL A 1 770 ? 40.938 8.871 -72.046 1.00 87.69 770 VAL A C 1
ATOM 5807 O O . VAL A 1 770 ? 40.385 8.059 -72.773 1.00 87.69 770 VAL A O 1
ATOM 5810 N N . ASP A 1 771 ? 41.798 8.518 -71.091 1.00 88.81 771 ASP A N 1
ATOM 5811 C CA . ASP A 1 771 ? 41.959 7.146 -70.588 1.00 88.81 771 ASP A CA 1
ATOM 5812 C C . ASP A 1 771 ? 40.715 6.826 -69.750 1.00 88.81 771 ASP A C 1
ATOM 5814 O O . ASP A 1 771 ? 40.559 7.379 -68.660 1.00 88.81 771 ASP A O 1
ATOM 5818 N N . GLN A 1 772 ? 39.790 6.025 -70.288 1.00 91.62 772 GLN A N 1
ATOM 5819 C CA . GLN A 1 772 ? 38.584 5.633 -69.558 1.00 91.62 772 GLN A CA 1
ATOM 5820 C C . GLN A 1 772 ? 38.837 4.410 -68.683 1.00 91.62 772 GLN A C 1
ATOM 5822 O O . GLN A 1 772 ? 38.260 4.299 -67.611 1.00 91.62 772 GLN A O 1
ATOM 5827 N N . ASN A 1 773 ? 39.675 3.475 -69.130 1.00 89.44 773 ASN A N 1
ATOM 5828 C CA . ASN A 1 773 ? 39.898 2.209 -68.432 1.00 89.44 773 ASN A CA 1
ATOM 5829 C C . ASN A 1 773 ? 40.941 2.281 -67.292 1.00 89.44 773 ASN A C 1
ATOM 5831 O O . ASN A 1 773 ? 41.207 1.259 -66.648 1.00 89.44 773 ASN A O 1
ATOM 5835 N N . CYS A 1 774 ? 41.502 3.469 -67.044 1.00 89.88 774 CYS A N 1
ATOM 5836 C CA . CYS A 1 774 ? 42.534 3.810 -66.062 1.00 89.88 774 CYS A CA 1
ATOM 5837 C C . CYS A 1 774 ? 43.842 3.002 -66.191 1.00 89.88 774 CYS A C 1
ATOM 5839 O O . CYS A 1 774 ? 44.481 2.671 -65.184 1.00 89.88 774 CYS A O 1
ATOM 5841 N N . ASN A 1 775 ? 44.264 2.667 -67.418 1.00 87.94 775 ASN A N 1
ATOM 5842 C CA . ASN A 1 775 ? 45.520 1.936 -67.651 1.00 87.94 775 ASN A CA 1
ATOM 5843 C C . ASN A 1 775 ? 46.755 2.848 -67.830 1.00 87.94 775 ASN A C 1
ATOM 5845 O O . ASN A 1 775 ? 47.890 2.362 -67.743 1.00 87.94 775 ASN A O 1
ATOM 5849 N N . GLY A 1 776 ? 46.543 4.154 -68.025 1.00 86.62 776 GLY A N 1
ATOM 5850 C CA . GLY A 1 776 ? 47.548 5.171 -68.330 1.00 86.62 776 GLY A CA 1
ATOM 5851 C C . GLY A 1 776 ? 47.504 5.735 -69.760 1.00 86.62 776 GLY A C 1
ATOM 5852 O O . GLY A 1 776 ? 48.322 6.613 -70.057 1.00 86.62 776 GLY A O 1
ATOM 5853 N N . PHE A 1 777 ? 46.608 5.255 -70.633 1.00 87.12 777 PHE A N 1
ATOM 5854 C CA . PHE A 1 777 ? 46.609 5.499 -72.081 1.00 87.12 777 PHE A CA 1
ATOM 5855 C C . PHE A 1 777 ? 45.178 5.608 -72.666 1.00 87.12 777 PHE A C 1
ATOM 5857 O O . PHE A 1 777 ? 44.307 4.825 -72.312 1.00 87.12 777 PHE A O 1
ATOM 5864 N N . ASP A 1 778 ? 44.950 6.553 -73.592 1.00 86.25 778 ASP A N 1
ATOM 5865 C CA . ASP A 1 778 ? 43.763 6.595 -74.482 1.00 86.25 778 ASP A CA 1
ATOM 5866 C C . ASP A 1 778 ? 44.013 5.647 -75.659 1.00 86.25 778 ASP A C 1
ATOM 5868 O O . ASP A 1 778 ? 45.026 5.786 -76.349 1.00 86.25 778 ASP A O 1
ATOM 5872 N N . THR A 1 779 ? 43.113 4.694 -75.893 1.00 88.38 779 THR A N 1
ATOM 5873 C CA . THR A 1 779 ? 43.247 3.704 -76.971 1.00 88.38 779 THR A CA 1
ATOM 5874 C C . THR A 1 779 ? 43.196 4.372 -78.347 1.00 88.38 779 THR A C 1
ATOM 5876 O O . THR A 1 779 ? 42.143 4.809 -78.815 1.00 88.38 779 THR A O 1
ATOM 5879 N N . VAL A 1 780 ? 44.314 4.399 -79.071 1.00 87.25 780 VAL A N 1
ATOM 5880 C CA . VAL A 1 780 ? 44.377 5.040 -80.395 1.00 87.25 780 VAL A CA 1
ATOM 5881 C C . VAL A 1 780 ? 44.026 4.074 -81.528 1.00 87.25 780 VAL A C 1
ATOM 5883 O O . VAL A 1 780 ? 44.171 2.856 -81.417 1.00 87.25 780 VAL A O 1
ATOM 5886 N N . SER A 1 781 ? 43.557 4.613 -82.659 1.00 88.12 781 SER A N 1
ATOM 5887 C CA . SER A 1 781 ? 43.357 3.824 -83.881 1.00 88.12 781 SER A CA 1
ATOM 5888 C C . SER A 1 781 ? 44.531 3.993 -84.839 1.00 88.12 781 SER A C 1
ATOM 5890 O O . SER A 1 781 ? 44.683 5.037 -85.477 1.00 88.12 781 SER A O 1
ATOM 5892 N N . CYS A 1 782 ? 45.315 2.929 -84.963 1.00 88.75 782 CYS A N 1
ATOM 5893 C CA . CYS A 1 782 ? 46.450 2.817 -85.871 1.00 88.75 782 CYS A CA 1
ATOM 5894 C C . CYS A 1 782 ? 46.073 2.030 -87.134 1.00 88.75 782 CYS A C 1
ATOM 5896 O O . CYS A 1 782 ? 44.953 1.528 -87.272 1.00 88.75 782 CYS A O 1
ATOM 5898 N N . PHE A 1 783 ? 47.025 1.890 -88.052 1.00 89.31 783 PHE A N 1
ATOM 5899 C CA . PHE A 1 783 ? 46.906 1.081 -89.265 1.00 89.31 783 PHE A CA 1
ATOM 5900 C C . PHE A 1 783 ? 47.828 -0.134 -89.190 1.00 89.31 783 PHE A C 1
ATOM 5902 O O . PHE A 1 783 ? 48.899 -0.046 -88.594 1.00 89.31 783 PHE A O 1
ATOM 5909 N N . ALA A 1 784 ? 47.415 -1.261 -89.772 1.00 88.38 784 ALA A N 1
ATOM 5910 C CA . ALA A 1 784 ? 48.238 -2.469 -89.802 1.00 88.38 784 ALA A CA 1
ATOM 5911 C C . ALA A 1 784 ? 49.441 -2.309 -90.747 1.00 88.38 784 ALA A C 1
ATOM 5913 O O . ALA A 1 784 ? 49.250 -1.943 -91.905 1.00 88.38 784 ALA A O 1
ATOM 5914 N N . ASP A 1 785 ? 50.634 -2.615 -90.239 1.00 86.38 785 ASP A N 1
ATOM 5915 C CA . ASP A 1 785 ? 51.924 -2.671 -90.942 1.00 86.38 785 ASP A CA 1
ATOM 5916 C C . ASP A 1 785 ? 52.497 -4.089 -90.739 1.00 86.38 785 ASP A C 1
ATOM 5918 O O . ASP A 1 785 ? 53.111 -4.401 -89.715 1.00 86.38 785 ASP A O 1
ATOM 5922 N N . ASN A 1 786 ? 52.195 -5.010 -91.663 1.00 87.69 786 ASN A N 1
ATOM 5923 C CA . ASN A 1 786 ? 52.499 -6.437 -91.497 1.00 87.69 786 ASN A CA 1
ATOM 5924 C C . ASN A 1 786 ? 53.952 -6.815 -91.840 1.00 87.69 786 ASN A C 1
ATOM 5926 O O . ASN A 1 786 ? 54.351 -7.956 -91.563 1.00 87.69 786 ASN A O 1
ATOM 5930 N N . ASP A 1 787 ? 54.734 -5.916 -92.440 1.00 84.00 787 ASP A N 1
ATOM 5931 C CA . ASP A 1 787 ? 56.118 -6.179 -92.853 1.00 84.00 787 ASP A CA 1
ATOM 5932 C C . ASP A 1 787 ? 57.180 -5.285 -92.180 1.00 84.00 787 ASP A C 1
ATOM 5934 O O . ASP A 1 787 ? 58.342 -5.705 -92.071 1.00 84.00 787 ASP A O 1
ATOM 5938 N N . GLY A 1 788 ? 56.764 -4.165 -91.584 1.00 84.81 788 GLY A N 1
ATOM 5939 C CA . GLY A 1 788 ? 57.518 -3.353 -90.636 1.00 84.81 788 GLY A CA 1
ATOM 5940 C C . GLY A 1 788 ? 58.298 -2.194 -91.257 1.00 84.81 788 GLY A C 1
ATOM 5941 O O . GLY A 1 788 ? 59.412 -1.921 -90.787 1.00 84.81 788 GLY A O 1
ATOM 5942 N N . ASP A 1 789 ? 57.780 -1.544 -92.306 1.00 83.19 789 ASP A N 1
ATOM 5943 C CA . ASP A 1 789 ? 58.432 -0.376 -92.924 1.00 83.19 789 ASP A CA 1
ATOM 5944 C C . ASP A 1 789 ? 58.037 0.991 -92.323 1.00 83.19 789 ASP A C 1
ATOM 5946 O O . ASP A 1 789 ? 58.817 1.951 -92.416 1.00 83.19 789 ASP A O 1
ATOM 5950 N N . GLY A 1 790 ? 56.911 1.055 -91.600 1.00 84.25 790 GLY A N 1
ATOM 5951 C CA . GLY A 1 790 ? 56.386 2.251 -90.938 1.00 84.25 790 GLY A CA 1
ATOM 5952 C C . GLY A 1 790 ? 55.224 2.948 -91.661 1.00 84.25 790 GLY A C 1
ATOM 5953 O O . GLY A 1 790 ? 54.783 4.010 -91.198 1.00 84.25 790 GLY A O 1
ATOM 5954 N N . VAL A 1 791 ? 54.720 2.395 -92.768 1.00 85.94 791 VAL A N 1
ATOM 5955 C CA . VAL A 1 791 ? 53.435 2.764 -93.386 1.00 85.94 791 VAL A CA 1
ATOM 5956 C C . VAL A 1 791 ? 52.498 1.555 -93.331 1.00 85.94 791 VAL A C 1
ATOM 5958 O O . VAL A 1 791 ? 52.939 0.430 -93.500 1.00 85.94 791 VAL A O 1
ATOM 5961 N N . GLY A 1 792 ? 51.208 1.779 -93.071 1.00 86.19 792 GLY A N 1
ATOM 5962 C CA . GLY A 1 792 ? 50.225 0.705 -92.952 1.00 86.19 792 GLY A CA 1
ATOM 5963 C C . GLY A 1 792 ? 49.107 0.787 -93.984 1.00 86.19 792 GLY A C 1
ATOM 5964 O O . GLY A 1 792 ? 48.940 1.787 -94.694 1.00 86.19 792 GLY A O 1
ATOM 5965 N N . SER A 1 793 ? 48.299 -0.268 -94.045 1.00 84.62 793 SER A N 1
ATOM 5966 C CA . SER A 1 793 ? 47.164 -0.371 -94.960 1.00 84.62 793 SER A CA 1
ATOM 5967 C C . SER A 1 793 ? 45.885 0.296 -94.446 1.00 84.62 793 SER A C 1
ATOM 5969 O O . SER A 1 793 ? 45.750 0.723 -93.303 1.00 84.62 793 SER A O 1
ATOM 5971 N N . LEU A 1 794 ? 44.857 0.326 -95.299 1.00 84.38 794 LEU A N 1
ATOM 5972 C CA . LEU A 1 794 ? 43.513 0.825 -94.972 1.00 84.38 794 LEU A CA 1
ATOM 5973 C C . LEU A 1 794 ? 42.743 -0.018 -93.922 1.00 84.38 794 LEU A C 1
ATOM 5975 O O . LEU A 1 794 ? 41.545 0.214 -93.726 1.00 84.38 794 LEU A O 1
ATOM 5979 N N . PHE A 1 795 ? 43.375 -1.003 -93.276 1.00 83.25 795 PHE A N 1
ATOM 5980 C CA . PHE A 1 795 ? 42.783 -1.783 -92.189 1.00 83.25 795 PHE A CA 1
ATOM 5981 C C . PHE A 1 795 ? 43.170 -1.185 -90.827 1.00 83.25 795 PHE A C 1
ATOM 5983 O O . PHE A 1 795 ? 44.336 -1.271 -90.440 1.00 83.25 795 PHE A O 1
ATOM 5990 N N . PRO A 1 796 ? 42.215 -0.595 -90.081 1.00 83.38 796 PRO A N 1
ATOM 5991 C CA . PRO A 1 796 ? 42.501 -0.070 -88.758 1.00 83.38 796 PRO A CA 1
ATOM 5992 C C . PRO A 1 796 ? 42.666 -1.201 -87.740 1.00 83.38 796 PRO A C 1
ATOM 5994 O O . PRO A 1 796 ? 41.914 -2.182 -87.752 1.00 83.38 796 PRO A O 1
ATOM 5997 N N . LEU A 1 797 ? 43.600 -0.996 -86.821 1.00 85.56 797 LEU A N 1
ATOM 5998 C CA . LEU A 1 797 ? 43.712 -1.702 -85.550 1.00 85.56 797 LEU A CA 1
ATOM 5999 C C . LEU A 1 797 ? 43.568 -0.695 -84.397 1.00 85.56 797 LEU A C 1
ATOM 6001 O O . LEU A 1 797 ? 43.464 0.515 -84.627 1.00 85.56 797 LEU A O 1
ATOM 6005 N N . PHE A 1 798 ? 43.503 -1.203 -83.171 1.00 88.25 798 PHE A N 1
ATOM 6006 C CA . PHE A 1 798 ? 43.433 -0.397 -81.955 1.00 88.25 798 PHE A CA 1
ATOM 6007 C C . PHE A 1 798 ? 44.629 -0.762 -81.079 1.00 88.25 798 PHE A C 1
ATOM 6009 O O . PHE A 1 798 ? 44.862 -1.954 -80.871 1.00 88.25 798 PHE A O 1
ATOM 6016 N N . ALA A 1 799 ? 45.373 0.250 -80.637 1.00 85.25 799 ALA A N 1
ATOM 6017 C CA . ALA A 1 799 ? 46.555 0.100 -79.800 1.00 85.25 799 ALA A CA 1
ATOM 6018 C C . ALA A 1 799 ? 46.214 0.548 -78.373 1.00 85.25 799 ALA A C 1
ATOM 6020 O O . ALA A 1 799 ? 45.937 1.725 -78.122 1.00 85.25 799 ALA A O 1
ATOM 6021 N N . ASP A 1 800 ? 46.198 -0.420 -77.454 1.00 83.00 800 ASP A N 1
ATOM 6022 C CA . ASP A 1 800 ? 45.754 -0.253 -76.062 1.00 83.00 800 ASP A CA 1
ATOM 6023 C C . ASP A 1 800 ? 46.755 0.560 -75.194 1.00 83.00 800 ASP A C 1
ATOM 6025 O O . ASP A 1 800 ? 46.476 0.820 -74.023 1.00 83.00 800 ASP A O 1
ATOM 6029 N N . ASP A 1 801 ? 47.926 0.935 -75.736 1.00 83.81 801 ASP A N 1
ATOM 6030 C CA . ASP A 1 801 ? 48.976 1.736 -75.078 1.00 83.81 801 ASP A CA 1
ATOM 6031 C C . ASP A 1 801 ? 49.156 3.156 -75.664 1.00 83.81 801 ASP A C 1
ATOM 6033 O O . ASP A 1 801 ? 50.059 3.897 -75.268 1.00 83.81 801 ASP A O 1
ATOM 6037 N N . GLY A 1 802 ? 48.254 3.582 -76.552 1.00 85.19 802 GLY A N 1
ATOM 6038 C CA . GLY A 1 802 ? 48.064 4.994 -76.896 1.00 85.19 802 GLY A CA 1
ATOM 6039 C C . GLY A 1 802 ? 49.087 5.628 -77.845 1.00 85.19 802 GLY A C 1
ATOM 6040 O O . GLY A 1 802 ? 49.039 6.846 -78.055 1.00 85.19 802 GLY A O 1
ATOM 6041 N N . ASP A 1 803 ? 49.982 4.854 -78.464 1.00 85.69 803 ASP A N 1
ATOM 6042 C CA . ASP A 1 803 ? 50.677 5.286 -79.681 1.00 85.69 803 ASP A CA 1
ATOM 6043 C C . ASP A 1 803 ? 50.630 4.225 -80.797 1.00 85.69 803 ASP A C 1
ATOM 6045 O O . ASP A 1 803 ? 49.891 3.258 -80.701 1.00 85.69 803 ASP A O 1
ATOM 6049 N N . CYS A 1 804 ? 51.298 4.487 -81.922 1.00 87.75 804 CYS A N 1
ATOM 6050 C CA . CYS A 1 804 ? 51.326 3.601 -83.091 1.00 87.75 804 CYS A CA 1
ATOM 6051 C C . CYS A 1 804 ? 52.785 3.350 -83.497 1.00 87.75 804 CYS A C 1
ATOM 6053 O O . CYS A 1 804 ? 53.193 3.691 -84.615 1.00 87.75 804 CYS A O 1
ATOM 6055 N N . THR A 1 805 ? 53.611 2.910 -82.545 1.00 86.06 805 THR A N 1
ATOM 6056 C CA . THR A 1 805 ? 55.046 2.650 -82.756 1.00 86.06 805 THR A CA 1
ATOM 6057 C C . THR A 1 805 ? 55.478 1.216 -82.449 1.00 86.06 805 THR A C 1
ATOM 6059 O O . THR A 1 805 ? 56.658 0.898 -82.650 1.00 86.06 805 THR A O 1
ATOM 6062 N N . ASP A 1 806 ? 54.562 0.345 -82.013 1.00 85.88 806 ASP A N 1
ATOM 6063 C CA . ASP A 1 806 ? 54.874 -1.057 -81.725 1.00 85.88 806 ASP A CA 1
ATOM 6064 C C . ASP A 1 806 ? 54.917 -1.913 -83.024 1.00 85.88 806 ASP A C 1
ATOM 6066 O O . ASP A 1 806 ? 54.315 -1.552 -84.042 1.00 85.88 806 ASP A O 1
ATOM 6070 N N . PRO A 1 807 ? 55.684 -3.026 -83.076 1.00 85.75 807 PRO A N 1
ATOM 6071 C CA . PRO A 1 807 ? 55.924 -3.756 -84.325 1.00 85.75 807 PRO A CA 1
ATOM 6072 C C . PRO A 1 807 ? 54.673 -4.456 -84.879 1.00 85.75 807 PRO A C 1
ATOM 6074 O O . PRO A 1 807 ? 54.300 -5.542 -84.426 1.00 85.75 807 PRO A O 1
ATOM 6077 N N . GLY A 1 808 ? 54.084 -3.861 -85.914 1.00 86.25 808 GLY A N 1
ATOM 6078 C CA . GLY A 1 808 ? 52.797 -4.258 -86.492 1.00 86.25 808 GLY A CA 1
ATOM 6079 C C . GLY A 1 808 ? 51.895 -3.069 -86.843 1.00 86.25 808 GLY A C 1
ATOM 6080 O O . GLY A 1 808 ? 50.819 -3.272 -87.410 1.00 86.25 808 GLY A O 1
ATOM 6081 N N . GLU A 1 809 ? 52.301 -1.849 -86.473 1.00 89.88 809 GLU A N 1
ATOM 6082 C CA . GLU A 1 809 ? 51.433 -0.674 -86.433 1.00 89.88 809 GLU A CA 1
ATOM 6083 C C . GLU A 1 809 ? 52.066 0.566 -87.079 1.00 89.88 809 GLU A C 1
ATOM 6085 O O . GLU A 1 809 ? 53.259 0.832 -86.935 1.00 89.88 809 GLU A O 1
ATOM 6090 N N . ALA A 1 810 ? 51.237 1.370 -87.749 1.00 88.38 810 ALA A N 1
ATOM 6091 C CA . ALA A 1 810 ? 51.654 2.600 -88.410 1.00 88.38 810 ALA A CA 1
ATOM 6092 C C . ALA A 1 810 ? 50.648 3.751 -88.243 1.00 88.38 810 ALA A C 1
ATOM 6094 O O . ALA A 1 810 ? 49.449 3.564 -88.027 1.00 88.38 810 ALA A O 1
ATOM 6095 N N . THR A 1 811 ? 51.152 4.981 -88.401 1.00 87.50 811 THR A N 1
ATOM 6096 C CA . THR A 1 811 ? 50.376 6.234 -88.258 1.00 87.50 811 THR A CA 1
ATOM 6097 C C . THR A 1 811 ? 49.710 6.728 -89.549 1.00 87.50 811 THR A C 1
ATOM 6099 O O . THR A 1 811 ? 48.944 7.691 -89.499 1.00 87.50 811 THR A O 1
ATOM 6102 N N . SER A 1 812 ? 49.975 6.100 -90.700 1.00 85.06 812 SER A N 1
ATOM 6103 C CA . SER A 1 812 ? 49.332 6.433 -91.980 1.00 85.06 812 SER A CA 1
ATOM 6104 C C . SER A 1 812 ? 48.876 5.184 -92.726 1.00 85.06 812 SER A C 1
ATOM 6106 O O . SER A 1 812 ? 49.495 4.132 -92.601 1.00 85.06 812 SER A O 1
ATOM 6108 N N . ALA A 1 813 ? 47.812 5.340 -93.514 1.00 87.06 813 ALA A N 1
ATOM 6109 C CA . ALA A 1 813 ? 47.070 4.269 -94.185 1.00 87.06 813 ALA A CA 1
ATOM 6110 C C . ALA A 1 813 ? 47.338 4.210 -95.706 1.00 87.06 813 ALA A C 1
ATOM 6112 O O . ALA A 1 813 ? 46.445 3.878 -96.491 1.00 87.06 813 ALA A O 1
ATOM 6113 N N . ASP A 1 814 ? 48.514 4.684 -96.126 1.00 86.19 814 ASP A N 1
ATOM 6114 C CA . ASP A 1 814 ? 48.837 5.010 -97.521 1.00 86.19 814 ASP A CA 1
ATOM 6115 C C . ASP A 1 814 ? 49.600 3.892 -98.261 1.00 86.19 814 ASP A C 1
ATOM 6117 O O . ASP A 1 814 ? 49.964 4.074 -99.425 1.00 86.19 814 ASP A O 1
ATOM 6121 N N . ASP A 1 815 ? 49.853 2.757 -97.607 1.00 84.12 815 ASP A N 1
ATOM 6122 C CA . ASP A 1 815 ? 50.527 1.597 -98.195 1.00 84.12 815 ASP A CA 1
ATOM 6123 C C . ASP A 1 815 ? 49.685 0.947 -99.316 1.00 84.12 815 ASP A C 1
ATOM 6125 O O . ASP A 1 815 ? 48.447 0.886 -99.259 1.00 84.12 815 ASP A O 1
ATOM 6129 N N . CYS A 1 816 ? 50.366 0.478 -100.365 1.00 84.56 816 CYS A N 1
ATOM 6130 C CA . CYS A 1 816 ? 49.778 -0.195 -101.512 1.00 84.56 816 CYS A CA 1
ATOM 6131 C C . CYS A 1 816 ? 50.029 -1.717 -101.583 1.00 84.56 816 CYS A C 1
ATOM 6133 O O . CYS A 1 816 ? 49.296 -2.370 -102.337 1.00 84.56 816 CYS A O 1
ATOM 6135 N N . ASP A 1 817 ? 50.965 -2.296 -100.812 1.00 85.75 817 ASP A N 1
ATOM 6136 C CA . ASP A 1 817 ? 51.136 -3.755 -100.660 1.00 85.75 817 ASP A CA 1
ATOM 6137 C C . ASP A 1 817 ? 51.774 -4.148 -99.305 1.00 85.75 817 ASP A C 1
ATOM 6139 O O . ASP A 1 817 ? 52.929 -4.572 -99.264 1.00 85.75 817 ASP A O 1
ATOM 6143 N N . ASP A 1 818 ? 50.950 -4.061 -98.249 1.00 84.06 818 ASP A N 1
ATOM 6144 C CA . ASP A 1 818 ? 51.098 -4.488 -96.830 1.00 84.06 818 ASP A CA 1
ATOM 6145 C C . ASP A 1 818 ? 51.460 -5.982 -96.671 1.00 84.06 818 ASP A C 1
ATOM 6147 O O . ASP A 1 818 ? 50.712 -6.812 -96.135 1.00 84.06 818 ASP A O 1
ATOM 6151 N N . SER A 1 819 ? 52.584 -6.350 -97.285 1.00 86.81 819 SER A N 1
ATOM 6152 C CA . SER A 1 819 ? 53.204 -7.674 -97.332 1.00 86.81 819 SER A CA 1
ATOM 6153 C C . SER A 1 819 ? 54.625 -7.702 -97.941 1.00 86.81 819 SER A C 1
ATOM 6155 O O . SER A 1 819 ? 55.267 -8.763 -97.898 1.00 86.81 819 SER A O 1
ATOM 6157 N N . ASP A 1 820 ? 55.129 -6.594 -98.502 1.00 85.31 820 ASP A N 1
ATOM 6158 C CA . ASP A 1 820 ? 56.508 -6.421 -98.981 1.00 85.31 820 ASP A CA 1
ATOM 6159 C C . ASP A 1 820 ? 57.053 -5.002 -98.648 1.00 85.31 820 ASP A C 1
ATOM 6161 O O . ASP A 1 820 ? 56.653 -4.044 -99.320 1.00 85.31 820 ASP A O 1
ATOM 6165 N N . PRO A 1 821 ? 58.049 -4.862 -97.730 1.00 86.75 821 PRO A N 1
ATOM 6166 C CA . PRO A 1 821 ? 58.549 -3.596 -97.141 1.00 86.75 821 PRO A CA 1
ATOM 6167 C C . PRO A 1 821 ? 59.415 -2.764 -98.113 1.00 86.75 821 PRO A C 1
ATOM 6169 O O . PRO A 1 821 ? 60.411 -2.117 -97.765 1.00 86.75 821 PRO A O 1
ATOM 6172 N N . ALA A 1 822 ? 59.108 -2.886 -99.398 1.00 84.38 822 ALA A N 1
ATOM 6173 C CA . ALA A 1 822 ? 59.665 -2.152 -100.512 1.00 84.38 822 ALA A CA 1
ATOM 6174 C C . ALA A 1 822 ? 58.595 -1.317 -101.237 1.00 84.38 822 ALA A C 1
ATOM 6176 O O . ALA A 1 822 ? 58.968 -0.566 -102.138 1.00 84.38 822 ALA A O 1
ATOM 6177 N N . ASN A 1 823 ? 57.311 -1.424 -100.877 1.00 86.56 823 ASN A N 1
ATOM 6178 C CA . ASN A 1 823 ? 56.186 -0.929 -101.675 1.00 86.56 823 ASN A CA 1
ATOM 6179 C C . ASN A 1 823 ? 55.360 0.146 -100.950 1.00 86.56 823 ASN A C 1
ATOM 6181 O O . ASN A 1 823 ? 54.147 0.023 -100.840 1.00 86.56 823 ASN A O 1
ATOM 6185 N N . TYR A 1 824 ? 56.017 1.228 -100.516 1.00 84.50 824 TYR A N 1
ATOM 6186 C CA . TYR A 1 824 ? 55.419 2.294 -99.707 1.00 84.50 824 TYR A CA 1
ATOM 6187 C C . TYR A 1 824 ? 55.616 3.710 -100.295 1.00 84.50 824 TYR A C 1
ATOM 6189 O O . TYR A 1 824 ? 56.593 3.981 -101.007 1.00 84.50 824 TYR A O 1
ATOM 6197 N N . PRO A 1 825 ? 54.731 4.679 -99.976 1.00 84.75 825 PRO A N 1
ATOM 6198 C CA . PRO A 1 825 ? 54.773 6.039 -100.512 1.00 84.75 825 PRO A CA 1
ATOM 6199 C C . PRO A 1 825 ? 56.133 6.744 -100.401 1.00 84.75 825 PRO A C 1
ATOM 6201 O O . PRO A 1 825 ? 56.586 7.152 -99.330 1.00 84.75 825 PRO A O 1
ATOM 6204 N N . GLY A 1 826 ? 56.756 6.987 -101.556 1.00 78.12 826 GLY A N 1
ATOM 6205 C CA . GLY A 1 826 ? 58.014 7.732 -101.648 1.00 78.12 826 GLY A CA 1
ATOM 6206 C C . GLY A 1 826 ? 59.297 6.919 -101.438 1.00 78.12 826 GLY A C 1
ATOM 6207 O O . GLY A 1 826 ? 60.366 7.531 -101.324 1.00 78.12 826 GLY A O 1
ATOM 6208 N N . ASN A 1 827 ? 59.232 5.582 -101.438 1.00 82.94 827 ASN A N 1
ATOM 6209 C CA . ASN A 1 827 ? 60.420 4.739 -101.587 1.00 82.94 827 ASN A CA 1
ATOM 6210 C C . ASN A 1 827 ? 61.109 4.940 -102.964 1.00 82.94 827 ASN A C 1
ATOM 6212 O O . ASN A 1 827 ? 60.645 5.683 -103.834 1.00 82.94 827 ASN A O 1
ATOM 6216 N N . ALA A 1 828 ? 62.257 4.292 -103.173 1.00 80.06 828 ALA A N 1
ATOM 6217 C CA . ALA A 1 828 ? 63.034 4.365 -104.404 1.00 80.06 828 ALA A CA 1
ATOM 6218 C C . ALA A 1 828 ? 62.779 3.168 -105.340 1.00 80.06 828 ALA A C 1
ATOM 6220 O O . ALA A 1 828 ? 63.238 2.059 -105.076 1.00 80.06 828 ALA A O 1
ATOM 6221 N N . GLU A 1 829 ? 62.149 3.453 -106.482 1.00 79.75 829 GLU A N 1
ATOM 6222 C CA . GLU A 1 829 ? 61.929 2.535 -107.611 1.00 79.75 829 GLU A CA 1
ATOM 6223 C C . GLU A 1 829 ? 63.133 1.632 -107.941 1.00 79.75 829 GLU A C 1
ATOM 6225 O O . GLU A 1 829 ? 64.218 2.092 -108.330 1.00 79.75 829 GLU A O 1
ATOM 6230 N N . SER A 1 830 ? 62.893 0.328 -107.844 1.00 77.19 830 SER A N 1
ATOM 6231 C CA . SER A 1 830 ? 63.738 -0.764 -108.315 1.00 77.19 830 SER A CA 1
ATOM 6232 C C . SER A 1 830 ? 63.224 -1.298 -109.661 1.00 77.19 830 SER A C 1
ATOM 6234 O O . SER A 1 830 ? 62.202 -0.859 -110.171 1.00 77.19 830 SER A O 1
ATOM 6236 N N . CYS A 1 831 ? 63.980 -2.198 -110.300 1.00 76.00 831 CYS A N 1
ATOM 6237 C CA . CYS A 1 831 ? 63.553 -2.859 -111.543 1.00 76.00 831 CYS A CA 1
ATOM 6238 C C . CYS A 1 831 ? 63.185 -4.323 -111.283 1.00 76.00 831 CYS A C 1
ATOM 6240 O O . CYS A 1 831 ? 63.917 -5.235 -111.693 1.00 76.00 831 CYS A O 1
ATOM 6242 N N . ASP A 1 832 ? 62.092 -4.534 -110.563 1.00 78.75 832 ASP A N 1
ATOM 6243 C CA . ASP A 1 832 ? 61.527 -5.846 -110.230 1.00 78.75 832 ASP A CA 1
ATOM 6244 C C . ASP A 1 832 ? 60.083 -6.033 -110.738 1.00 78.75 832 ASP A C 1
ATOM 6246 O O . ASP A 1 832 ? 59.608 -7.172 -110.797 1.00 78.75 832 ASP A O 1
ATOM 6250 N N . GLY A 1 833 ? 59.440 -4.964 -111.222 1.00 78.75 833 GLY A N 1
ATOM 6251 C CA . GLY A 1 833 ? 58.071 -4.949 -111.731 1.00 78.75 833 GLY A CA 1
ATOM 6252 C C . GLY A 1 833 ? 57.010 -4.472 -110.733 1.00 78.75 833 GLY A C 1
ATOM 6253 O O . GLY A 1 833 ? 55.827 -4.538 -111.082 1.00 78.75 833 GLY A O 1
ATOM 6254 N N . GLN A 1 834 ? 57.398 -4.012 -109.539 1.00 83.62 834 GLN A N 1
ATOM 6255 C CA . GLN A 1 834 ? 56.495 -3.507 -108.494 1.00 83.62 834 GLN A CA 1
ATOM 6256 C C . GLN A 1 834 ? 56.388 -1.968 -108.530 1.00 83.62 834 GLN A C 1
ATOM 6258 O O . GLN A 1 834 ? 57.176 -1.298 -109.194 1.00 83.62 834 GLN A O 1
ATOM 6263 N N . ASP A 1 835 ? 55.367 -1.402 -107.884 1.00 84.19 835 ASP A N 1
ATOM 6264 C CA . ASP A 1 835 ? 55.151 0.053 -107.752 1.00 84.19 835 ASP A CA 1
ATOM 6265 C C . ASP A 1 835 ? 55.717 0.491 -106.400 1.00 84.19 835 ASP A C 1
ATOM 6267 O O . ASP A 1 835 ? 54.974 0.747 -105.454 1.00 84.19 835 ASP A O 1
ATOM 6271 N N . ASN A 1 836 ? 57.050 0.484 -106.283 1.00 85.50 836 ASN A N 1
ATOM 6272 C CA . ASN A 1 836 ? 57.729 0.587 -104.989 1.00 85.50 836 ASN A CA 1
ATOM 6273 C C . ASN A 1 836 ? 57.382 1.880 -104.238 1.00 85.50 836 ASN A C 1
ATOM 6275 O O . ASN A 1 836 ? 57.525 1.939 -103.025 1.00 85.50 836 ASN A O 1
ATOM 6279 N N . ASN A 1 837 ? 56.972 2.930 -104.958 1.00 85.62 837 ASN A N 1
ATOM 6280 C CA . ASN A 1 837 ? 56.663 4.244 -104.396 1.00 85.62 837 ASN A CA 1
ATOM 6281 C C . ASN A 1 837 ? 55.155 4.581 -104.335 1.00 85.62 837 ASN A C 1
ATOM 6283 O O . ASN A 1 837 ? 54.815 5.725 -104.019 1.00 85.62 837 ASN A O 1
ATOM 6287 N N . CYS A 1 838 ? 54.273 3.618 -104.637 1.00 84.81 838 CYS A N 1
ATOM 6288 C CA . CYS A 1 838 ? 52.807 3.730 -104.644 1.00 84.81 838 CYS A CA 1
ATOM 6289 C C . CYS A 1 838 ? 52.221 4.889 -105.483 1.00 84.81 838 CYS A C 1
ATOM 6291 O O . CYS A 1 838 ? 51.199 5.474 -105.109 1.00 84.81 838 CYS A O 1
ATOM 6293 N N . ASN A 1 839 ? 52.825 5.250 -106.628 1.00 84.81 839 ASN A N 1
ATOM 6294 C CA . ASN A 1 839 ? 52.296 6.340 -107.475 1.00 84.81 839 ASN A CA 1
ATOM 6295 C C . ASN A 1 839 ? 51.324 5.887 -108.581 1.00 84.81 839 ASN A C 1
ATOM 6297 O O . ASN A 1 839 ? 50.691 6.724 -109.236 1.00 84.81 839 ASN A O 1
ATOM 6301 N N . GLY A 1 840 ? 51.153 4.576 -108.755 1.00 82.81 840 GLY A N 1
ATOM 6302 C CA . GLY A 1 840 ? 50.352 3.945 -109.800 1.00 82.81 840 GLY A CA 1
ATOM 6303 C C . GLY A 1 840 ? 51.163 3.508 -111.026 1.00 82.81 840 GLY A C 1
ATOM 6304 O O . GLY A 1 840 ? 50.563 3.276 -112.083 1.00 82.81 840 GLY A O 1
ATOM 6305 N N . GLN A 1 841 ? 52.499 3.450 -110.936 1.00 78.38 841 GLN A N 1
ATOM 6306 C CA . GLN A 1 841 ? 53.407 3.139 -112.048 1.00 78.38 841 GLN A CA 1
ATOM 6307 C C . GLN A 1 841 ? 54.675 2.420 -111.560 1.00 78.38 841 GLN A C 1
ATOM 6309 O O . GLN A 1 841 ? 55.404 2.958 -110.738 1.00 78.38 841 GLN A O 1
ATOM 6314 N N . SER A 1 842 ? 54.966 1.250 -112.134 1.00 76.50 842 SER A N 1
ATOM 6315 C CA . SER A 1 842 ? 56.144 0.433 -111.817 1.00 76.50 842 SER A CA 1
ATOM 6316 C C . SER A 1 842 ? 57.336 0.634 -112.764 1.00 76.50 842 SER A C 1
ATOM 6318 O O . SER A 1 842 ? 57.164 0.987 -113.938 1.00 76.50 842 SER A O 1
ATOM 6320 N N . ASP A 1 843 ? 58.538 0.311 -112.274 1.00 74.12 843 ASP A N 1
ATOM 6321 C CA . ASP A 1 843 ? 59.826 0.340 -112.987 1.00 74.12 843 ASP A CA 1
ATOM 6322 C C . ASP A 1 843 ? 60.188 1.730 -113.589 1.00 74.12 843 ASP A C 1
ATOM 6324 O O . ASP A 1 843 ? 60.759 1.812 -114.685 1.00 74.12 843 ASP A O 1
ATOM 6328 N N . GLU A 1 844 ? 59.899 2.860 -112.921 1.00 72.06 844 GLU A N 1
ATOM 6329 C CA . GLU A 1 844 ? 60.068 4.205 -113.532 1.00 72.06 844 GLU A CA 1
ATOM 6330 C C . GLU A 1 844 ? 61.540 4.644 -113.790 1.00 72.06 844 GLU A C 1
ATOM 6332 O O . GLU A 1 844 ? 61.809 5.757 -114.267 1.00 72.06 844 GLU A O 1
ATOM 6337 N N . VAL A 1 845 ? 62.534 3.789 -113.515 1.00 67.81 845 VAL A N 1
ATOM 6338 C CA . VAL A 1 845 ? 63.968 4.136 -113.514 1.00 67.81 845 VAL A CA 1
ATOM 6339 C C . VAL A 1 845 ? 64.733 3.818 -114.823 1.00 67.81 845 VAL A C 1
ATOM 6341 O O . VAL A 1 845 ? 64.603 2.740 -115.405 1.00 67.81 845 VAL A O 1
ATOM 6344 N N . PRO A 1 846 ? 65.645 4.695 -115.315 1.00 56.47 846 PRO A N 1
ATOM 6345 C CA . PRO A 1 846 ? 66.084 4.662 -116.725 1.00 56.47 846 PRO A CA 1
ATOM 6346 C C . PRO A 1 846 ? 67.120 3.589 -117.130 1.00 56.47 846 PRO A C 1
ATOM 6348 O O . PRO A 1 846 ? 67.738 3.717 -118.190 1.00 56.47 846 PRO A O 1
ATOM 6351 N N . GLN A 1 847 ? 67.410 2.590 -116.291 1.00 55.47 847 GLN A N 1
ATOM 6352 C CA . GLN A 1 847 ? 68.540 1.659 -116.486 1.00 55.47 847 GLN A CA 1
ATOM 6353 C C . GLN A 1 847 ? 68.165 0.340 -117.188 1.00 55.47 847 GLN A C 1
ATOM 6355 O O . GLN A 1 847 ? 69.055 -0.393 -117.625 1.00 55.47 847 GLN A O 1
ATOM 6360 N N . CYS A 1 848 ? 66.877 0.011 -117.303 1.00 50.00 848 CYS A N 1
ATOM 6361 C CA . CYS A 1 848 ? 66.454 -1.380 -117.463 1.00 50.00 848 CYS A CA 1
ATOM 6362 C C . CYS A 1 848 ? 66.114 -1.737 -118.923 1.00 50.00 848 CYS A C 1
ATOM 6364 O O . CYS A 1 848 ? 65.061 -1.411 -119.468 1.00 50.00 848 CYS A O 1
ATOM 6366 N N . SER A 1 849 ? 67.072 -2.378 -119.610 1.00 44.78 849 SER A N 1
ATOM 6367 C CA . SER A 1 849 ? 66.934 -2.871 -120.993 1.00 44.78 849 SER A CA 1
ATOM 6368 C C . SER A 1 849 ? 67.946 -3.990 -121.342 1.00 44.78 849 SER A C 1
ATOM 6370 O O . SER A 1 849 ? 69.017 -4.046 -120.737 1.00 44.78 849 SER A O 1
ATOM 6372 N N . PRO A 1 850 ? 67.643 -4.910 -122.290 1.00 43.31 850 PRO A N 1
ATOM 6373 C CA . PRO A 1 850 ? 68.197 -6.275 -122.238 1.00 43.31 850 PRO A CA 1
ATOM 6374 C C . PRO A 1 850 ? 69.493 -6.554 -123.034 1.00 43.31 850 PRO A C 1
ATOM 6376 O O . PRO A 1 850 ? 69.828 -5.890 -124.015 1.00 43.31 850 PRO A O 1
ATOM 6379 N N . LEU A 1 851 ? 70.186 -7.628 -122.630 1.00 44.88 851 LEU A N 1
ATOM 6380 C CA . LEU A 1 851 ? 71.477 -8.119 -123.151 1.00 44.88 851 LEU A CA 1
ATOM 6381 C C . LEU A 1 851 ? 71.359 -9.089 -124.353 1.00 44.88 851 LEU A C 1
ATOM 6383 O O . LEU A 1 851 ? 70.347 -9.774 -124.502 1.00 44.88 851 LEU A O 1
ATOM 6387 N N . PRO A 1 852 ? 72.456 -9.287 -125.116 1.00 40.47 852 PRO A N 1
ATOM 6388 C CA . PRO A 1 852 ? 72.730 -10.536 -125.840 1.00 40.47 852 PRO A CA 1
ATOM 6389 C C . PRO A 1 852 ? 74.042 -11.254 -125.389 1.00 40.47 852 PRO A C 1
ATOM 6391 O O . PRO A 1 852 ? 74.921 -10.609 -124.816 1.00 40.47 852 PRO A O 1
ATOM 6394 N N . PRO A 1 853 ? 74.215 -12.581 -125.625 1.00 49.81 853 PRO A N 1
ATOM 6395 C CA . PRO A 1 853 ? 75.064 -13.434 -124.767 1.00 49.81 853 PRO A CA 1
ATOM 6396 C C . PRO A 1 853 ? 76.286 -14.120 -125.431 1.00 49.81 853 PRO A C 1
ATOM 6398 O O . PRO A 1 853 ? 76.341 -14.288 -126.650 1.00 49.81 853 PRO A O 1
ATOM 6401 N N . VAL A 1 854 ? 77.216 -14.638 -124.605 1.00 35.97 854 VAL A N 1
ATOM 6402 C CA . VAL A 1 854 ? 78.286 -15.609 -124.967 1.00 35.97 854 VAL A CA 1
ATOM 6403 C C . VAL A 1 854 ? 78.454 -16.664 -123.840 1.00 35.97 854 VAL A C 1
ATOM 6405 O O . VAL A 1 854 ? 77.979 -16.458 -122.728 1.00 35.97 854 VAL A O 1
ATOM 6408 N N . VAL A 1 855 ? 79.054 -17.827 -124.143 1.00 36.34 855 VAL A N 1
ATOM 6409 C CA . VAL A 1 855 ? 78.925 -19.127 -123.422 1.00 36.34 855 VAL A CA 1
ATOM 6410 C C . VAL A 1 855 ? 80.262 -19.598 -122.735 1.00 36.34 855 VAL A C 1
ATOM 6412 O O . VAL A 1 855 ? 81.197 -18.800 -122.727 1.00 36.34 855 VAL A O 1
ATOM 6415 N N . PRO A 1 856 ? 80.419 -20.782 -122.067 1.00 56.78 856 PRO A N 1
ATOM 6416 C CA . PRO A 1 856 ? 81.035 -20.838 -120.719 1.00 56.78 856 PRO A CA 1
ATOM 6417 C C . PRO A 1 856 ? 82.323 -21.696 -120.546 1.00 56.78 856 PRO A C 1
ATOM 6419 O O . PRO A 1 856 ? 82.615 -22.562 -121.371 1.00 56.78 856 PRO A O 1
ATOM 6422 N N . THR A 1 857 ? 83.035 -21.561 -119.406 1.00 33.44 857 THR A N 1
ATOM 6423 C CA . THR A 1 857 ? 84.220 -22.397 -119.047 1.00 33.44 857 THR A CA 1
ATOM 6424 C C . THR A 1 857 ? 84.416 -22.726 -117.541 1.00 33.44 857 THR A C 1
ATOM 6426 O O . THR A 1 857 ? 85.076 -21.998 -116.811 1.00 33.44 857 THR A O 1
ATOM 6429 N N . VAL A 1 858 ? 83.892 -23.878 -117.106 1.00 33.56 858 VAL A N 1
ATOM 6430 C CA . VAL A 1 858 ? 84.555 -24.979 -116.343 1.00 33.56 858 VAL A CA 1
ATOM 6431 C C . VAL A 1 858 ? 85.686 -24.693 -115.300 1.00 33.56 858 VAL A C 1
ATOM 6433 O O . VAL A 1 858 ? 86.849 -24.598 -115.677 1.00 33.56 858 VAL A O 1
ATOM 6436 N N . SER A 1 859 ? 85.370 -24.872 -113.995 1.00 33.41 859 SER A N 1
ATOM 6437 C CA . SER A 1 859 ? 86.229 -25.343 -112.850 1.00 33.41 859 SER A CA 1
ATOM 6438 C C . SER A 1 859 ? 87.457 -24.496 -112.395 1.00 33.41 859 SER A C 1
ATOM 6440 O O . SER A 1 859 ? 88.110 -23.876 -113.219 1.00 33.41 859 SER A O 1
ATOM 6442 N N . GLN A 1 860 ? 87.863 -24.409 -111.111 1.00 31.94 860 GLN A N 1
ATOM 6443 C CA . GLN A 1 860 ? 88.234 -25.475 -110.143 1.00 31.94 860 GLN A CA 1
ATOM 6444 C C . GLN A 1 860 ? 88.261 -25.015 -108.644 1.00 31.94 860 GLN A C 1
ATOM 6446 O O . GLN A 1 860 ? 88.048 -23.845 -108.357 1.00 31.94 860 GLN A O 1
ATOM 6451 N N . TRP A 1 861 ? 88.537 -25.971 -107.731 1.00 31.78 861 TRP A N 1
ATOM 6452 C CA . TRP A 1 861 ? 88.854 -25.940 -106.271 1.00 31.78 861 TRP A CA 1
ATOM 6453 C C . TRP A 1 861 ? 89.331 -24.609 -105.620 1.00 31.78 861 TRP A C 1
ATOM 6455 O O . TRP A 1 861 ? 90.077 -23.866 -106.246 1.00 31.78 861 TRP A O 1
ATOM 6465 N N . GLY A 1 862 ? 89.090 -24.294 -104.330 1.00 29.42 862 GLY A N 1
ATOM 6466 C CA . GLY A 1 862 ? 88.422 -25.010 -103.211 1.00 29.42 862 GLY A CA 1
ATOM 6467 C C . GLY A 1 862 ? 89.261 -25.012 -101.900 1.00 29.42 862 GLY A C 1
ATOM 6468 O O . GLY A 1 862 ? 90.484 -25.033 -101.996 1.00 29.42 862 GLY A O 1
ATOM 6469 N N . LEU A 1 863 ? 88.657 -25.020 -100.689 1.00 32.03 863 LEU A N 1
ATOM 6470 C CA . LEU A 1 863 ? 89.368 -25.268 -99.401 1.00 32.03 863 LEU A CA 1
ATOM 6471 C C . LEU A 1 863 ? 88.456 -25.718 -98.219 1.00 32.03 863 LEU A C 1
ATOM 6473 O O . LEU A 1 863 ? 87.236 -25.730 -98.342 1.00 32.03 863 LEU A O 1
ATOM 6477 N N . LEU A 1 864 ? 89.079 -26.093 -97.087 1.00 28.03 864 LEU A N 1
ATOM 6478 C CA . LEU A 1 864 ? 88.560 -26.736 -95.853 1.00 28.03 864 LEU A CA 1
ATOM 6479 C C . LEU A 1 864 ? 89.198 -26.004 -94.622 1.00 28.03 864 LEU A C 1
ATOM 6481 O O . LEU A 1 864 ? 90.239 -25.379 -94.814 1.00 28.03 864 LEU A O 1
ATOM 6485 N N . VAL A 1 865 ? 88.745 -26.006 -93.352 1.00 30.22 865 VAL A N 1
ATOM 6486 C CA . VAL A 1 865 ? 87.804 -26.862 -92.575 1.00 30.22 865 VAL A CA 1
ATOM 6487 C C . VAL A 1 865 ? 86.734 -25.985 -91.840 1.00 30.22 865 VAL A C 1
ATOM 6489 O O . VAL A 1 865 ? 86.146 -25.186 -92.552 1.00 30.22 865 VAL A O 1
ATOM 6492 N N . LEU A 1 866 ? 86.353 -25.999 -90.538 1.00 30.59 866 LEU A N 1
ATOM 6493 C CA . LEU A 1 866 ? 86.764 -26.684 -89.283 1.00 30.59 866 LEU A CA 1
ATOM 6494 C C . LEU A 1 866 ? 85.565 -26.887 -88.293 1.00 30.59 866 LEU A C 1
ATOM 6496 O O . LEU A 1 866 ? 84.428 -26.575 -88.620 1.00 30.59 866 LEU A O 1
ATOM 6500 N N . LEU A 1 867 ? 85.834 -27.505 -87.133 1.00 29.86 867 LEU A N 1
ATOM 6501 C CA . LEU A 1 867 ? 84.949 -27.953 -86.024 1.00 29.86 867 LEU A CA 1
ATOM 6502 C C . LEU A 1 867 ? 84.408 -26.798 -85.110 1.00 29.86 867 LEU A C 1
ATOM 6504 O O . LEU A 1 867 ? 84.836 -25.668 -85.314 1.00 29.86 867 LEU A O 1
ATOM 6508 N N . LEU A 1 868 ? 83.549 -26.937 -84.067 1.00 30.02 868 LEU A N 1
ATOM 6509 C CA . LEU A 1 868 ? 82.969 -28.027 -83.213 1.00 30.02 868 LEU A CA 1
ATOM 6510 C C . LEU A 1 868 ? 81.441 -27.748 -82.955 1.00 30.02 868 LEU A C 1
ATOM 6512 O O . LEU A 1 868 ? 81.010 -26.626 -83.182 1.00 30.02 868 LEU A O 1
ATOM 6516 N N . LEU A 1 869 ? 80.522 -28.691 -82.637 1.00 31.88 869 LEU A N 1
ATOM 6517 C CA . LEU A 1 869 ? 80.197 -29.338 -81.323 1.00 31.88 869 LEU A CA 1
ATOM 6518 C C . LEU A 1 869 ? 80.220 -28.368 -80.102 1.00 31.88 869 LEU A C 1
ATOM 6520 O O . LEU A 1 869 ? 81.157 -27.597 -79.979 1.00 31.88 869 LEU A O 1
ATOM 6524 N N . GLY A 1 870 ? 79.320 -28.339 -79.106 1.00 31.47 870 GLY A N 1
ATOM 6525 C CA . GLY A 1 870 ? 78.136 -29.118 -78.678 1.00 31.47 870 GLY A CA 1
ATOM 6526 C C . GLY A 1 870 ? 77.585 -28.487 -77.358 1.00 31.47 870 GLY A C 1
ATOM 6527 O O . GLY A 1 870 ? 78.021 -27.394 -77.018 1.00 31.47 870 GLY A O 1
ATOM 6528 N N . LEU A 1 871 ? 76.709 -29.066 -76.517 1.00 33.84 871 LEU A N 1
ATOM 6529 C CA . LEU A 1 871 ? 75.910 -30.307 -76.569 1.00 33.84 871 LEU A CA 1
ATOM 6530 C C . LEU A 1 871 ? 74.866 -30.345 -75.398 1.00 33.84 871 LEU A C 1
ATOM 6532 O O . LEU A 1 871 ? 75.248 -30.566 -74.258 1.00 33.84 871 LEU A O 1
ATOM 6536 N N . THR A 1 872 ? 73.565 -30.178 -75.701 1.00 31.59 872 THR A N 1
ATOM 6537 C CA . THR A 1 872 ? 72.351 -30.774 -75.045 1.00 31.59 872 THR A CA 1
ATOM 6538 C C . THR A 1 872 ? 72.099 -30.795 -73.512 1.00 31.59 872 THR A C 1
ATOM 6540 O O . THR A 1 872 ? 72.863 -31.411 -72.783 1.00 31.59 872 THR A O 1
ATOM 6543 N N . ALA A 1 873 ? 70.860 -30.411 -73.129 1.00 31.88 873 ALA A N 1
ATOM 6544 C CA . ALA A 1 873 ? 69.965 -31.003 -72.091 1.00 31.88 873 ALA A CA 1
ATOM 6545 C C . ALA A 1 873 ? 70.402 -31.065 -70.593 1.00 31.88 873 ALA A C 1
ATOM 6547 O O . ALA A 1 873 ? 71.577 -31.131 -70.269 1.00 31.88 873 ALA A O 1
ATOM 6548 N N . GLY A 1 874 ? 69.491 -31.109 -69.604 1.00 31.41 874 GLY A N 1
ATOM 6549 C CA . GLY A 1 874 ? 68.030 -30.907 -69.627 1.00 31.41 874 GLY A CA 1
ATOM 6550 C C . GLY A 1 874 ? 67.269 -31.611 -68.479 1.00 31.41 874 GLY A C 1
ATOM 6551 O O . GLY A 1 874 ? 67.736 -32.612 -67.952 1.00 31.41 874 GLY A O 1
ATOM 6552 N N . THR A 1 875 ? 66.043 -31.140 -68.196 1.00 32.53 875 THR A N 1
ATOM 6553 C CA . THR A 1 875 ? 64.881 -31.887 -67.632 1.00 32.53 875 THR A CA 1
ATOM 6554 C C . THR A 1 875 ? 64.907 -32.571 -66.237 1.00 32.53 875 THR A C 1
ATOM 6556 O O . THR A 1 875 ? 65.675 -33.489 -65.990 1.00 32.53 875 THR A O 1
ATOM 6559 N N . MET A 1 876 ? 63.832 -32.281 -65.472 1.00 30.23 876 MET A N 1
ATOM 6560 C CA . MET A 1 876 ? 62.910 -33.229 -64.781 1.00 30.23 876 MET A CA 1
ATOM 6561 C C . MET A 1 876 ? 62.969 -33.539 -63.250 1.00 30.23 876 MET A C 1
ATOM 6563 O O . MET A 1 876 ? 63.781 -34.328 -62.785 1.00 30.23 876 MET A O 1
ATOM 6567 N N . LEU A 1 877 ? 61.882 -33.097 -62.577 1.00 31.36 877 LEU A N 1
ATOM 6568 C CA . LEU A 1 877 ? 60.937 -33.837 -61.688 1.00 31.36 877 LEU A CA 1
ATOM 6569 C C . LEU A 1 877 ? 61.102 -33.953 -60.144 1.00 31.36 877 LEU A C 1
ATOM 6571 O O . LEU A 1 877 ? 62.071 -34.494 -59.634 1.00 31.36 877 LEU A O 1
ATOM 6575 N N . PHE A 1 878 ? 59.976 -33.613 -59.480 1.00 31.22 878 PHE A N 1
ATOM 6576 C CA . PHE A 1 878 ? 59.334 -34.162 -58.257 1.00 31.22 878 PHE A CA 1
ATOM 6577 C C . PHE A 1 878 ? 60.073 -34.292 -56.901 1.00 31.22 878 PHE A C 1
ATOM 6579 O O . PHE A 1 878 ? 61.120 -34.917 -56.805 1.00 31.22 878 PHE A O 1
ATOM 6586 N N . GLY A 1 879 ? 59.349 -33.962 -55.807 1.00 28.23 879 GLY A N 1
ATOM 6587 C CA . GLY A 1 879 ? 59.268 -34.907 -54.667 1.00 28.23 879 GLY A CA 1
ATOM 6588 C C . GLY A 1 879 ? 59.169 -34.412 -53.206 1.00 28.23 879 GLY A C 1
ATOM 6589 O O . GLY A 1 879 ? 60.070 -34.698 -52.437 1.00 28.23 879 GLY A O 1
ATOM 6590 N N . VAL A 1 880 ? 58.046 -33.794 -52.806 1.00 33.50 880 VAL A N 1
ATOM 6591 C CA . VAL A 1 880 ? 57.219 -34.135 -51.606 1.00 33.50 880 VAL A CA 1
ATOM 6592 C C . VAL A 1 880 ? 57.861 -34.421 -50.206 1.00 33.50 880 VAL A C 1
ATOM 6594 O O . VAL A 1 880 ? 58.602 -35.379 -50.028 1.00 33.50 880 VAL A O 1
ATOM 6597 N N . ALA A 1 881 ? 57.309 -33.728 -49.185 1.00 31.77 881 ALA A N 1
ATOM 6598 C CA . ALA A 1 881 ? 57.131 -34.084 -47.746 1.00 31.77 881 ALA A CA 1
ATOM 6599 C C . ALA A 1 881 ? 58.186 -33.764 -46.639 1.00 31.77 881 ALA A C 1
ATOM 6601 O O . ALA A 1 881 ? 59.242 -34.374 -46.550 1.00 31.77 881 ALA A O 1
ATOM 6602 N N . ALA A 1 882 ? 57.726 -32.917 -45.695 1.00 33.22 882 ALA A N 1
ATOM 6603 C CA . ALA A 1 882 ? 57.693 -33.047 -44.215 1.00 33.22 882 ALA A CA 1
ATOM 6604 C C . ALA A 1 882 ? 58.956 -33.314 -43.348 1.00 33.22 882 ALA A C 1
ATOM 6606 O O . ALA A 1 882 ? 59.596 -34.347 -43.481 1.00 33.22 882 ALA A O 1
ATOM 6607 N N . GLU A 1 883 ? 59.160 -32.486 -42.298 1.00 33.72 883 GLU A N 1
ATOM 6608 C CA . GLU A 1 883 ? 58.972 -32.844 -40.858 1.00 33.72 883 GLU A CA 1
ATOM 6609 C C . GLU A 1 883 ? 59.484 -31.759 -39.858 1.00 33.72 883 GLU A C 1
ATOM 6611 O O . GLU A 1 883 ? 60.646 -31.388 -39.941 1.00 33.72 883 GLU A O 1
ATOM 6616 N N . ARG A 1 884 ? 58.668 -31.407 -38.829 1.00 35.22 884 ARG A N 1
ATOM 6617 C CA . ARG A 1 884 ? 59.016 -30.912 -37.447 1.00 35.22 884 ARG A CA 1
ATOM 6618 C C . ARG A 1 884 ? 59.871 -29.612 -37.293 1.00 35.22 884 ARG A C 1
ATOM 6620 O O . ARG A 1 884 ? 60.701 -29.302 -38.125 1.00 35.22 884 ARG A O 1
ATOM 6627 N N . GLY A 1 885 ? 59.804 -28.812 -36.212 1.00 32.34 885 GLY A N 1
ATOM 6628 C CA . GLY A 1 885 ? 58.898 -28.746 -35.044 1.00 32.34 885 GLY A CA 1
ATOM 6629 C C . GLY A 1 885 ? 59.586 -28.324 -33.712 1.00 32.34 885 GLY A C 1
ATOM 6630 O O . GLY A 1 885 ? 60.696 -28.784 -33.462 1.00 32.34 885 GLY A O 1
ATOM 6631 N N . ARG A 1 886 ? 58.859 -27.585 -32.834 1.00 36.69 886 ARG A N 1
ATOM 6632 C CA . ARG A 1 886 ? 59.091 -27.215 -31.392 1.00 36.69 886 ARG A CA 1
ATOM 6633 C C . ARG A 1 886 ? 59.540 -25.776 -31.027 1.00 36.69 886 ARG A C 1
ATOM 6635 O O . ARG A 1 886 ? 60.586 -25.345 -31.486 1.00 36.69 886 ARG A O 1
ATOM 6642 N N . ALA A 1 887 ? 58.860 -25.252 -29.986 1.00 41.59 887 ALA A N 1
ATOM 6643 C CA . ALA A 1 887 ? 59.277 -24.263 -28.960 1.00 41.59 887 ALA A CA 1
ATOM 6644 C C . ALA A 1 887 ? 59.561 -22.808 -29.425 1.00 41.59 887 ALA A C 1
ATOM 6646 O O . ALA A 1 887 ? 60.023 -22.613 -30.540 1.00 41.59 887 ALA A O 1
ATOM 6647 N N . GLY A 1 888 ? 59.294 -21.748 -28.645 1.00 40.97 888 GLY A N 1
ATOM 6648 C CA . GLY A 1 888 ? 58.846 -21.637 -27.238 1.00 40.97 888 GLY A CA 1
ATOM 6649 C C . GLY A 1 888 ? 60.008 -21.415 -26.243 1.00 40.97 888 GLY A C 1
ATOM 6650 O O . GLY A 1 888 ? 61.070 -22.015 -26.440 1.00 40.97 888 GLY A O 1
ATOM 6651 N N . PRO A 1 889 ? 59.847 -20.643 -25.148 1.00 54.41 889 PRO A N 1
ATOM 6652 C CA . PRO A 1 889 ? 58.626 -19.975 -24.675 1.00 54.41 889 PRO A CA 1
ATOM 6653 C C . PRO A 1 889 ? 58.241 -18.738 -25.497 1.00 54.41 889 PRO A C 1
ATOM 6655 O O . PRO A 1 889 ? 59.103 -18.261 -26.267 1.00 54.41 889 PRO A O 1
#

Sequence (889 aa):
MFEGNRHPEAAAQTGSIGSIQDTARRRPRNGVAPGRVRRVVTLTGVLLALTAPARAQHSAAREWNEQLLSAIRRDFARPTVHARNLFHTSVAMWDAWAAYDSVADTYLHHERATAPDIEAARAESISFAMYRILRHRFATSPGVALSYASFDAKMVQFGYNSAFTSTVGNTPAALGNRIAAAVIAYGLADGSNEGLGYANQHYAPINPPLVVALPGNPDILDANRWQPLALSFFIDQNGNIILGGYPPALTPEWGLVKAFALSTDDLTIYNRDNFDYWVYHDPGPPPYWGTATDAEYKSTFEVVVQWSGYLDPTDGVMIDISPAARGNNTLGTNDGAGYPINPSTGLPYAAQVVPAGDYYRVLSEFWADGPSSETPPGHWFTIANYVADHPMVVKKLGGVGPTLGDLEWDVKIYLALAGTVHDAAIACWGAKGWYDYVRPISAIRFLADLGQCTDPLGPSYHPGGINLHPGWIEVVTAESTAPGERHEHLAGDAGANIGKIAIKAWRGPSFVPDPATTTAGVGWILAENWWPYQRPTFVTPPFPGYFSGHSTYSRGAATLMTLFTGDEFFPGGLGEFPALQNQFLVFEDGPSVDVTLEWARYYDASDECSLSRIYGGIHPPADDIPGRFTGAAIAPDSFAKALTYFDGSANCYEDLDGDGHGSTVVVSSEDGDCGGTGESNSYDDCNDGSGTVYPGAAEVAGDGIDQDCNGSDTAVCFVDADDDGFGSTATLLAGDGDCTDTGESSDNTDCNDNDAASHPGAPETINDGVDQNCNGFDTVSCFADNDGDGVGSLFPLFADDGDCTDPGEATSADDCDDSDPANYPGNAESCDGQDNNCNGQSDEVPQCSPLPPVVPTVSQWGLLVLLLLGLTAGTMLFGVAAERGRAGP

Secondary structure (DSSP, 8-state):
-------------PPPPPPPP---------------PPPP--PPPP-----PPPPPPPPHHHHHHHHHHHHHTTS---HHHHHHHHHHHHHHHHHHHHTT-SSPPPSSS------SSHHHHHHHHHHHHHHHHHHHHTTT-TTHHHHHHHHHHHHHHTT--TT----SSS-HHHHHHHHHHHHHHHHTTSSS-GGGTS--SS---SSPPEETTSSS-TT-S-TTB---EE-SSEE-TTS-EETTSSPPP--TTGGGSPPSS--GGGEEEEEETTEEEEEET---PPP-TTSTTHHHHHHHHHHHHHHHTT--TTS--EEE-STTTS--PPTT-------SS-TTT-SPPPP-EEEHHHHHHHHHHHTT--SS--HHHHHHHHHHHHHHT-TT----GGG-SSPPPHHHHHHHHHHHHHHHHHHHHHHHHHHHHHH-BPPHHHHHHHHHHT-BSS-TTSTTB-TTSBPPBTTTEEE--TTTTSTTSTTGGGS-GGGTTTTSEEEEEE--GGG-S-TTT----EEEEEGGG---SS-TT-SS-SS--SS-HHHHHHHHHHHHHHHHHS-SBPTTS-EEEEE-TTTS-SSSS--SS-EEEEESBHHHHHHHHHHHHHHTTS--HHHHHHHHHHHHHHHHHHHHHHHHHHHT-SSEEE-SS-SS---S-EE--SSSSS-STTEES----S-TT-TTSSTT----TTSS--SS-SSSPPEEEEE-SSSSS---S-EEEETTSSS-STTEES----S-TT-TTSSTTPPP-TTSS--SSSSSS--EEEEE-SSSSS---S-EEEETTSSS-STTEES----S-TT-TT-STT----SSSS-TTSSS-S--STT------------------------------------------